Protein AF-A0A0P6XU59-F1 (afdb_monomer)

Secondary structure (DSSP, 8-state):
-----STTHHHHHHHHHHHHTTTT--------TT------HHHHHHHHHHIIIII-TTS-HHHHHHHHHHHIIIIITTTTTTSHHHHHHHHHHHHHGGG-------SS--HHHHHHHHHHHHHHHH--TT-TT-TT----EEEEEEEETTEEEEEEESSTTTTSSTT-----B--SEEEEEEEEETTSPEEEEEEEEE---BPP-TIIIIIHHHHHHHH-TTSHHHHHHHTT---SEEEEEEE-TTSS-B--TTTBS--TT-EEEHHHHSEEEE-STT-EEEEPSSS-EEEEEEEEEETTTTEEEEEEEEEE-SSS-EEEE-----STTSSGGGTS--EEEEEEEEEEE--GGGBPPEEEEEEEEEE-S--S-TTTSEEEEEEEE--S-------SSSPPPPPPEEGGGSPEEEE-SSEEEEEE--SSSSEEEEEEEPPTTEEEEEEEEEESSS--EEEEEEESS-S-SEETS--S-SSEEEESSTTT---EEEES--SSEEEEEEEESS-SEEEEEEEEEEGGG--------------------S--S--SSGGGPEE--TTSPEEEEE-STT-EEEEEEE--SSEEEEEEEES--TTEEEEEEEEETTT--EEEEEE-SSTT--EEEEEEE-TT-EEEEEEEEEEE-TT---EEEEEEEEEEEE-TT-S-SSTTT-EE--TTT--EEE----SSS-SS-EEEEEPP-BPTT--EEEEEE---TT--EEEEEEETTS-EEEEPPPPSTT--EEEEE---TT-EEEEEEEEGGG---SSPEEEEEE--B------S----EEEEEEEEEEE-SSSSPEE-SS-EEEEEETTSPPEEEEE--TTSEEEEEEEE-TTPPEEEEEE-TTEEEESS-EEE---TT--EEEEEEEEEEE--------PPPPP-----------------------PPPPSS-EEEEEEEESSTT----S--EEEEEEEETTEEPPPEEEETTEEEEEE-TT--TT-EEEEEEE-SS-EEESS-EEEE--TT--EEE--EEEE-S--------EEEEEEEEEE-TTS-B--S--EEEEETT-S--EEE----TTSEEEEEEEE-TTEEEEEEETTS-EESS-EEEEE-SS---EE--EEEPP----

Organism: NCBI:txid1134406

Mean predicted aligned error: 24.31 Å

Sequence (1130 aa):
MMRLWPRVRSFVLALVFLSIAVLCATDSTPAQSDTEPRTVPNACMGNCVVDVNFLHAGMGDTQAKNAFHAWYDTYYTLTGCDDPAWKTDLFFLLDVAGEIVGAPGAPTLQCWQGLMGQASLCADSCAEYFIPHAKYAPNVRLTLGAGQPGLLEVTLDNDANLNSLPELQPNAYSRQFHLLTTLQREGGSALLVNDTAMPSLSFPNWVTRGGYSDCASAYGADADRCRLLEGLNTPSEASAAVEFLDGVLYDLSGQVDDLSDASGSFSADGFVRLLSNNDSLTINQGDFAGYVWVKTHNLSENTHTQQLIPWDAQNQPVTIVNHECNSWLSTCWITGDRTESDAYVFALRGPAEKRLEGSYTITVSAEIQHDKDILDNRASYSYDAAAAGGVGEAQDGVEPPDQGISVSDLPVIELPGPGVYPNSLPAQGPGLLYRLDVPPGVRFLFVQLESLDGGPFSYFVRRGAIPVPDYPQIFEDYHCWSQSDADYAGGCPFPQPYPDAYYIFVSRLQGTSFQLKVEWSTSADAATPTAQPTPPAGGGLSSGFSEVEVNDGRATANAWDLQQPFTGQVSRFADRDYVLLNIPQPGIYTFTLSDAGPDLRAKLTLVRTSSGNSIDTSRASAKGQPVSLTFDGSAGEQYNLIVAAAEMTSGAANQPYQLALTGFIPDPDEPNDERATATFWDVAQGPALGYFWDTTTGRADYFRLIAPPTQAGTEVSFQLSNPAPDLRVRLTLINAVGLFQENTPYSAPGQPVTLSRALEANKEYYLKLESMDYKTSLQPYTLSASYTPASTQTGPTETGRPVRLHGIVFNQGSLLPGPIRDVEIYAQVGSQPAALIATTGTLGRYSATVQAAEGQTVRIWAVKAGCVFEPAQDLWSPDPRQRSHRSVFRLMGAQLIQATPTPPPASAETPLPPLLPTLPATLAAQTPTLPAAQGETSISGSVWRLFPGSPAAGVGAARLILTVNGVEQPPVLSGIDGSYSLSAPGLRVGDQLSLRAEGDEDQFEPSAYSWQAEAGVSAWTYDFYSYWGEITTSAPDDQNRLYGRVTGSQGQGVAGVYVVVQMGTSDALQRLGPTDANGFFDGYVRLPARVMVTVWVEGGGYAPSRAQFFHAYQPEDRAINFTQIPAQGK

Foldseek 3Di:
DDDDDDPPVVVVVVVVVVQVVQQQDDDDFDDDDDDAFWFPLLQLLLLQLCCVAQFVLVDDLVVSLVSNVVCCVPVCVVQPCVPPVNVVVNVSSNRGVPRDDDDDDDDDDHSVNVSNVSSVVSSVLRVDGRPLARQAGDAWFWDWPDDDQQKTKIKTFLAVVPPPDPSYPRFGKLAKWWKWKWKAFPPADTHTQDIDIDHIAGHDTSLLVCSLVVCCVPPNCPPPSSVVSVVVNHHRMDMDMGGRARNFAFFQVVQWPDCPQWADGCQPGSKIKRQDFFSKIKGFQAFWKHWKWKWKQQPPVSGIDIDIGIDGRPPGIDMDTDHAQQAFADFCQVPDTGIRMMIIDTTRTHDQQRTHWGKMKMKIAIGTNGHSDRVRRMDMDMDTDDHPDDDDDDDDDDDDDDAWDFPLPADEAEDPAFDKAKDFFDPDDFFYKYKYFAAPFWQKKWKFKAAPVLFKKKKFKAFPDAQGGTPPPRDNSGQDIFMNDPVTGPTRMDGGDDRGMMMMTMGGDDGTIMMMGMDIDGPVPPDDDDDDDDDDDDDDDDDDFQDDPPQQDLVNAAEDDQVDKGKDWAFDQSHKHKHKDAAAAWWKWKKKKAQWAQFAFKKKWKAFSVRRHTQDMWTAPHGRGMIMDMATDHHGGMIIIIIHGPGGDPPDGTTMIIMHRPDIDHFRLPPQQDPVSAREDEQVVWKDKGWLGHRDDHQWGKHKYAAAAAAPPKKKKKKKAQDAQQWWKKKWKAFPVGDTDDMDDTHHGRGMDMDIDHDDGRGMMMIIMGTPPSDTDPTMIIMHIDGHHHDDPDDDDPQFDKAKEKEFEFEPPDPDTAGDFQKFKWKDKAPRDIDGFDTAHNRRMDMGIDTYHQQIKMKMAIDDPQWQWPPRIDIDGDDPVHRYDYDYIYTPDGDPPPDDDDDDDDDDDDDDDDDDDDDDDDDDDDDPPFAPFDAFAKEKEAAEALDPPDDDDPDQWKWKWKDKQNRTDHTDIAGHRGMDMDTDGRAGFFIKMKIAIDDPQWDKPPRMDIDTRHPPHRYHYAYIHTYSRNHHDDDDFDKAKEKEFEEEPVRAGDADWWKWKDWAPDPPIDIWDRADRRRMTIDIDGHTAQTKMKMAIPPAQKPVRIHIYTRHHDHDYDYDYIYGHPPPDD

Radius of gyration: 40.82 Å; Cα contacts (8 Å, |Δi|>4): 2555; chains: 1; bounding box: 122×106×119 Å

Nearest PDB structures (foldseek):
  5iku-assembly1_A  TM=4.045E-01  e=8.247E-11  Hathewaya histolytica
  1pm4-assembly1_C  TM=5.747E-01  e=1.578E-02  Yersinia pseudotuberculosis
  1c28-assembly1_A  TM=4.775E-01  e=3.755E-01  Mus musculus
  1yi9-assembly1_A  TM=2.322E-01  e=6.261E-01  Rattus norvegicus
  9fti-assembly1_B  TM=1.768E-01  e=1.281E+00  Desulfofustis sp. PB-SRB1

Structure (mmCIF, N/CA/C/O backbone):
data_AF-A0A0P6XU59-F1
#
_entry.id   AF-A0A0P6XU59-F1
#
loop_
_atom_site.group_PDB
_atom_site.id
_atom_site.type_symbol
_atom_site.label_atom_id
_atom_site.label_alt_id
_atom_site.label_comp_id
_atom_site.label_asym_id
_atom_site.label_entity_id
_atom_site.label_seq_id
_atom_site.pdbx_PDB_ins_code
_atom_site.Cartn_x
_atom_site.Cartn_y
_atom_site.Cartn_z
_atom_site.occupancy
_atom_site.B_iso_or_equiv
_atom_site.auth_seq_id
_atom_site.auth_comp_id
_atom_site.auth_asym_id
_atom_site.auth_atom_id
_atom_site.pdbx_PDB_model_num
ATOM 1 N N . MET A 1 1 ? -22.790 52.492 29.844 1.00 37.12 1 MET A N 1
ATOM 2 C CA . MET A 1 1 ? -21.424 52.186 29.362 1.00 37.12 1 MET A CA 1
ATOM 3 C C . MET A 1 1 ? -21.003 50.849 29.952 1.00 37.12 1 MET A C 1
ATOM 5 O O . MET A 1 1 ? -21.200 50.693 31.147 1.00 37.12 1 MET A O 1
ATOM 9 N N . MET A 1 2 ? -20.433 49.958 29.116 1.00 31.78 2 MET A N 1
ATOM 10 C CA . MET A 1 2 ? -19.831 48.639 29.436 1.00 31.78 2 MET A CA 1
ATOM 11 C C . MET A 1 2 ? -20.832 47.543 29.887 1.00 31.78 2 MET A C 1
ATOM 13 O O . MET A 1 2 ? -21.539 47.745 30.858 1.00 31.78 2 MET A O 1
ATOM 17 N N . ARG A 1 3 ? -20.995 46.356 29.272 1.00 29.08 3 ARG A N 1
ATOM 18 C CA . ARG A 1 3 ? -20.178 45.523 28.360 1.00 29.08 3 ARG A CA 1
ATOM 19 C C . ARG A 1 3 ? -21.093 44.623 27.488 1.00 29.08 3 ARG A C 1
ATOM 21 O O . ARG A 1 3 ? -21.807 43.787 28.029 1.00 29.08 3 ARG A O 1
ATOM 28 N N . LEU A 1 4 ? -21.018 44.747 26.159 1.00 39.75 4 LEU A N 1
ATOM 29 C CA . LEU A 1 4 ? -21.293 43.674 25.186 1.00 39.75 4 LEU A CA 1
ATOM 30 C C . LEU A 1 4 ? -19.927 43.088 24.808 1.00 39.75 4 LEU A C 1
ATOM 32 O O . LEU A 1 4 ? -19.124 43.874 24.319 1.00 39.75 4 LEU A O 1
ATOM 36 N N . TRP A 1 5 ? -19.639 41.789 25.011 1.00 28.14 5 TRP A N 1
ATOM 37 C CA . TRP A 1 5 ? -18.444 41.163 24.394 1.00 28.14 5 TRP A CA 1
ATOM 38 C C . TRP A 1 5 ? -18.296 39.619 24.294 1.00 28.14 5 TRP A C 1
ATOM 40 O O . T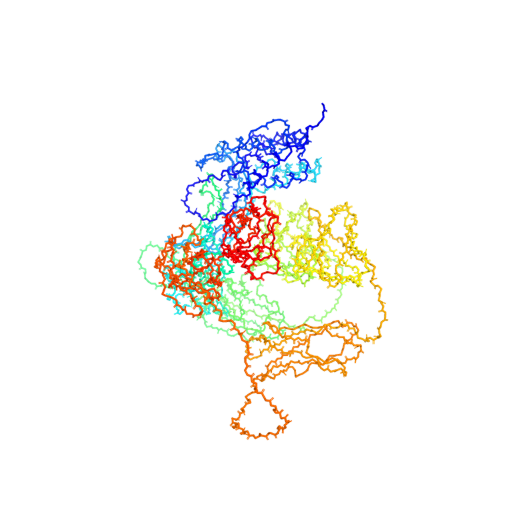RP A 1 5 ? -17.239 39.217 23.821 1.00 28.14 5 TRP A O 1
ATOM 50 N N . PRO A 1 6 ? -19.262 38.719 24.608 1.00 32.81 6 PRO A N 1
ATOM 51 C CA . PRO A 1 6 ? -19.032 37.286 24.330 1.00 32.81 6 PRO A CA 1
ATOM 52 C C . PRO A 1 6 ? -19.859 36.672 23.182 1.00 32.81 6 PRO A C 1
ATOM 54 O O . PRO A 1 6 ? -19.531 35.584 22.730 1.00 32.81 6 PRO A O 1
ATOM 57 N N . ARG A 1 7 ? -20.901 37.336 22.655 1.00 33.69 7 ARG A N 1
ATOM 58 C CA . ARG A 1 7 ? -21.863 36.713 21.711 1.00 33.69 7 ARG A CA 1
ATOM 59 C C . ARG A 1 7 ? -21.523 36.781 20.212 1.00 33.69 7 ARG A C 1
ATOM 61 O O . ARG A 1 7 ? -22.267 36.224 19.420 1.00 33.69 7 ARG A O 1
ATOM 68 N N . VAL A 1 8 ? -20.415 37.406 19.813 1.00 32.38 8 VAL A N 1
ATOM 69 C CA . VAL A 1 8 ? -20.027 37.529 18.386 1.00 32.38 8 VAL A CA 1
ATOM 70 C C . VAL A 1 8 ? -18.929 36.523 17.988 1.00 32.38 8 VAL A C 1
ATOM 72 O O . VAL A 1 8 ? -18.749 36.251 16.809 1.00 32.38 8 VAL A O 1
ATOM 75 N N . ARG A 1 9 ? -18.244 35.884 18.954 1.00 29.52 9 ARG A N 1
ATOM 76 C CA . ARG A 1 9 ? -17.142 34.935 18.681 1.00 29.52 9 ARG A CA 1
ATOM 77 C C . ARG A 1 9 ? -17.593 33.508 18.326 1.00 29.52 9 ARG A C 1
ATOM 79 O O . ARG A 1 9 ? -16.954 32.885 17.491 1.00 29.52 9 ARG A O 1
ATOM 86 N N . SER A 1 10 ? -18.695 32.999 18.884 1.00 33.22 10 SER A N 1
ATOM 87 C CA . SER A 1 10 ? -19.139 31.610 18.629 1.00 33.22 10 SER A CA 1
ATOM 88 C C . SER A 1 10 ? -19.905 31.424 17.312 1.00 33.22 10 SER A C 1
ATOM 90 O O . SER A 1 10 ? -19.940 30.320 16.786 1.00 33.22 10 SER A O 1
ATOM 92 N N . PHE A 1 11 ? -20.483 32.496 16.760 1.00 31.75 11 PHE A N 1
ATOM 93 C CA . PHE A 1 11 ? -21.241 32.449 15.500 1.00 31.75 11 PHE A CA 1
ATOM 94 C C . PHE A 1 11 ? -20.328 32.516 14.261 1.00 31.75 11 PHE A C 1
ATOM 96 O O . PHE A 1 11 ? -20.672 31.987 13.213 1.00 31.75 11 PHE A O 1
ATOM 103 N N . VAL A 1 12 ? -19.136 33.115 14.400 1.00 32.41 12 VAL A N 1
ATOM 104 C CA . VAL A 1 12 ? -18.105 33.154 13.346 1.00 32.41 12 VAL A CA 1
ATOM 105 C C . VAL A 1 12 ? -17.283 31.856 13.323 1.00 32.41 12 VAL A C 1
ATOM 107 O O . VAL A 1 12 ? -16.897 31.418 12.249 1.00 32.41 12 VAL A O 1
ATOM 110 N N . LEU A 1 13 ? -17.100 31.171 14.465 1.00 32.16 13 LEU A N 1
ATOM 111 C CA . LEU A 1 13 ? -16.445 29.851 14.507 1.00 32.16 13 LEU A CA 1
ATOM 112 C C . LEU A 1 13 ? -17.285 28.736 13.851 1.00 32.16 13 LEU A C 1
ATOM 114 O O . LEU A 1 13 ? -16.727 27.866 13.195 1.00 32.16 13 LEU A O 1
ATOM 118 N N . ALA A 1 14 ? -18.615 28.767 13.992 1.00 30.80 14 ALA A N 1
ATOM 119 C CA . ALA A 1 14 ? -19.507 27.749 13.423 1.00 30.80 14 ALA A CA 1
ATOM 120 C C . ALA A 1 14 ? -19.632 27.825 11.886 1.00 30.80 14 ALA A C 1
ATOM 122 O O . ALA A 1 14 ? -19.877 26.811 11.245 1.00 30.80 14 ALA A O 1
ATOM 123 N N . LEU A 1 15 ? -19.422 29.008 11.294 1.00 28.55 15 LEU A N 1
ATOM 124 C CA . LEU A 1 15 ? -19.400 29.196 9.837 1.00 28.55 15 LEU A CA 1
ATOM 125 C C . LEU A 1 15 ? -18.057 28.801 9.202 1.00 28.55 15 LEU A C 1
ATOM 127 O O . LEU A 1 15 ? -18.048 28.423 8.040 1.00 28.55 15 LEU A O 1
ATOM 131 N N . VAL A 1 16 ? -16.954 28.838 9.962 1.00 29.69 16 VAL A N 1
ATOM 132 C CA . VAL A 1 16 ? -15.614 28.424 9.497 1.00 29.69 16 VAL A CA 1
ATOM 133 C C . VAL A 1 16 ? -15.434 26.897 9.555 1.00 29.69 16 VAL A C 1
ATOM 135 O O . VAL A 1 16 ? -14.770 26.331 8.694 1.00 29.69 16 VAL A O 1
ATOM 138 N N . PHE A 1 17 ? -16.083 26.202 10.500 1.00 33.75 17 PHE A N 1
ATOM 139 C CA . PHE A 1 17 ? -16.060 24.728 10.558 1.00 33.75 17 PHE A CA 1
ATOM 140 C C . PHE A 1 17 ? -16.940 24.055 9.493 1.00 33.75 17 PHE A C 1
ATOM 142 O O . PHE A 1 17 ? -16.590 22.983 9.010 1.00 33.75 17 PHE A O 1
ATOM 149 N N . LEU A 1 18 ? -18.046 24.693 9.090 1.00 29.50 18 LEU A N 1
ATOM 150 C CA . LEU A 1 18 ? -18.940 24.170 8.049 1.00 29.50 18 LEU A CA 1
ATOM 151 C C . LEU A 1 18 ? -18.328 24.257 6.641 1.00 29.50 18 LEU A C 1
ATOM 153 O O . LEU A 1 18 ? -18.779 23.568 5.741 1.00 29.50 18 LEU A O 1
ATOM 157 N N . SER A 1 19 ? -17.306 25.092 6.452 1.00 25.23 19 SER A N 1
ATOM 158 C CA . SER A 1 19 ? -16.605 25.244 5.179 1.00 25.23 19 SER A CA 1
ATOM 159 C C . SER A 1 19 ? -15.387 24.304 5.053 1.00 25.23 19 SER A C 1
ATOM 161 O O . SER A 1 19 ? -15.051 23.884 3.956 1.00 25.23 19 SER A O 1
ATOM 163 N N . ILE A 1 20 ? -14.770 23.869 6.160 1.00 28.95 20 ILE A N 1
ATOM 164 C CA . ILE A 1 20 ? -13.585 22.981 6.128 1.00 28.95 20 ILE A CA 1
ATOM 165 C C . ILE A 1 20 ? -13.949 21.492 5.929 1.00 28.95 20 ILE A C 1
ATOM 167 O O . ILE A 1 20 ? -13.137 20.741 5.407 1.00 28.95 20 ILE A O 1
ATOM 171 N N . ALA A 1 21 ? -15.162 21.050 6.285 1.00 29.83 21 ALA A N 1
ATOM 172 C CA . ALA A 1 21 ? -15.566 19.637 6.147 1.00 29.83 21 ALA A CA 1
ATOM 173 C C . ALA A 1 21 ? -16.036 19.243 4.737 1.00 29.83 21 ALA A C 1
ATOM 175 O O . ALA A 1 21 ? -16.095 18.061 4.420 1.00 29.83 21 ALA A O 1
ATOM 176 N N . VAL A 1 22 ? -16.376 20.237 3.922 1.00 29.38 22 VAL A N 1
ATOM 177 C CA . VAL A 1 22 ? -16.788 20.069 2.524 1.00 29.38 22 VAL A CA 1
ATOM 178 C C . VAL A 1 22 ? -15.451 19.782 1.775 1.00 29.38 22 VAL A C 1
ATOM 180 O O . VAL A 1 22 ? -15.224 18.795 1.104 1.00 29.38 22 VAL A O 1
ATOM 183 N N . LEU A 1 23 ? -14.400 20.514 2.095 1.00 25.88 23 LEU A N 1
ATOM 184 C CA . LEU A 1 23 ? -13.077 20.430 1.486 1.00 25.88 23 LEU A CA 1
ATOM 185 C C . LEU A 1 23 ? -12.324 19.056 1.440 1.00 25.88 23 LEU A C 1
ATOM 187 O O . LEU A 1 23 ? -11.452 18.918 0.601 1.00 25.88 23 LEU A O 1
ATOM 191 N N . CYS A 1 24 ? -12.638 18.002 2.205 1.00 25.38 24 CYS A N 1
ATOM 192 C CA . CYS A 1 24 ? -11.804 16.772 2.266 1.00 25.38 24 CYS A CA 1
ATOM 193 C C . CYS A 1 24 ? -12.040 15.655 1.214 1.00 25.38 24 CYS A C 1
ATOM 195 O O . CYS A 1 24 ? -11.393 14.614 1.340 1.00 25.38 24 CYS A O 1
ATOM 197 N N . ALA A 1 25 ? -12.947 15.772 0.238 1.00 32.44 25 ALA A N 1
ATOM 198 C CA . ALA A 1 25 ? -13.338 14.622 -0.599 1.00 32.44 25 ALA A CA 1
ATOM 199 C C . ALA A 1 25 ? -13.095 14.808 -2.113 1.00 32.44 25 ALA A C 1
ATOM 201 O O . ALA A 1 25 ? -14.044 14.988 -2.861 1.00 32.44 25 ALA A O 1
ATOM 202 N N . THR A 1 26 ? -11.841 14.686 -2.574 1.00 27.55 26 THR A N 1
ATOM 203 C CA . THR A 1 26 ? -11.456 14.333 -3.971 1.00 27.55 26 THR A CA 1
ATOM 204 C C . THR A 1 26 ? -9.995 13.837 -3.975 1.00 27.55 26 THR A C 1
ATOM 206 O O . THR A 1 26 ? -9.128 14.570 -3.518 1.00 27.55 26 THR A O 1
ATOM 209 N N . ASP A 1 27 ? -9.546 12.671 -4.452 1.00 28.45 27 ASP A N 1
ATOM 210 C CA . ASP A 1 27 ? -10.065 11.644 -5.359 1.00 28.45 27 ASP A CA 1
ATOM 211 C C . ASP A 1 27 ? -9.261 10.344 -5.160 1.00 28.45 27 ASP A C 1
ATOM 213 O O . ASP A 1 27 ? -8.054 10.406 -4.929 1.00 28.45 27 ASP A O 1
ATOM 217 N N . SER A 1 28 ? -9.891 9.192 -5.399 1.00 24.59 28 SER A N 1
ATOM 218 C CA . SER A 1 28 ? -9.355 8.167 -6.312 1.00 24.59 28 SER A CA 1
ATOM 219 C C . SER A 1 28 ? -10.456 7.155 -6.645 1.00 24.59 28 SER A C 1
ATOM 221 O O . SER A 1 28 ? -10.662 6.152 -5.972 1.00 24.59 28 SER A O 1
ATOM 223 N N . THR A 1 29 ? -11.213 7.438 -7.704 1.00 30.25 29 THR A N 1
ATOM 224 C CA . THR A 1 29 ? -12.128 6.460 -8.314 1.00 30.25 29 THR A CA 1
ATOM 225 C C . THR A 1 29 ? -11.486 5.885 -9.576 1.00 30.25 29 THR A C 1
ATOM 227 O O . THR A 1 29 ? -11.364 6.642 -10.547 1.00 30.25 29 THR A O 1
ATOM 230 N N . PRO A 1 30 ? -11.115 4.592 -9.613 1.00 29.53 30 PRO A N 1
ATOM 231 C CA . PRO A 1 30 ? -10.797 3.910 -10.857 1.00 29.53 30 PRO A CA 1
ATOM 232 C C . PRO A 1 30 ? -12.036 3.200 -11.425 1.00 29.53 30 PRO A C 1
ATOM 234 O O . PRO A 1 30 ? -12.610 2.316 -10.799 1.00 29.53 30 PRO A O 1
ATOM 237 N N . ALA A 1 31 ? -12.462 3.646 -12.610 1.00 28.27 31 ALA A N 1
ATOM 238 C CA . ALA A 1 31 ? -12.975 2.854 -13.739 1.00 28.27 31 ALA A CA 1
ATOM 239 C C . ALA A 1 31 ? -13.871 3.721 -14.644 1.00 28.27 31 ALA A C 1
ATOM 241 O O . ALA A 1 31 ? -15.082 3.810 -14.445 1.00 28.27 31 ALA A O 1
ATOM 242 N N . GLN A 1 32 ? -13.298 4.295 -15.706 1.00 29.22 32 GLN A N 1
ATOM 243 C CA . GLN A 1 32 ? -13.998 4.404 -16.991 1.00 29.22 32 GLN A CA 1
ATOM 244 C C . GLN A 1 32 ? -12.986 4.571 -18.133 1.00 29.22 32 GLN A C 1
ATOM 246 O O . GLN A 1 32 ? -12.543 5.673 -18.452 1.00 29.22 32 GLN A O 1
ATOM 251 N N . SER A 1 33 ? -12.625 3.454 -18.769 1.00 40.16 33 SER A N 1
ATOM 252 C CA . SER A 1 33 ? -12.041 3.484 -20.106 1.00 40.16 33 SER A CA 1
ATOM 253 C C . SER A 1 33 ? -13.130 3.909 -21.100 1.00 40.16 33 SER A C 1
ATOM 255 O O . SER A 1 33 ? -14.164 3.249 -21.194 1.00 40.16 33 SER A O 1
ATOM 257 N N . ASP A 1 34 ? -12.863 4.998 -21.826 1.00 33.50 34 ASP A N 1
ATOM 258 C CA . ASP A 1 34 ? -13.515 5.449 -23.074 1.00 33.50 34 ASP A CA 1
ATOM 259 C C . ASP A 1 34 ? -14.588 6.554 -22.998 1.00 33.50 34 ASP A C 1
ATOM 261 O O . ASP A 1 34 ? -15.339 6.752 -23.953 1.00 33.50 34 ASP A O 1
ATOM 265 N N . THR A 1 35 ? -14.635 7.365 -21.938 1.00 42.94 35 THR A N 1
ATOM 266 C CA . THR A 1 35 ? -15.439 8.607 -21.946 1.00 42.94 35 THR A CA 1
ATOM 267 C C . THR A 1 35 ? -14.577 9.852 -22.156 1.00 42.94 35 THR A C 1
ATOM 269 O O . THR A 1 35 ? -13.472 9.922 -21.631 1.00 42.94 35 THR A O 1
ATOM 272 N N . GLU A 1 36 ? -15.099 10.820 -22.922 1.00 48.59 36 GLU A N 1
ATOM 273 C CA . GLU A 1 36 ? -14.499 12.133 -23.235 1.00 48.59 36 GLU A CA 1
ATOM 274 C C . GLU A 1 36 ? -13.771 12.790 -22.039 1.00 48.59 36 GLU A C 1
ATOM 276 O O . GLU A 1 36 ? -14.206 12.591 -20.900 1.00 48.59 36 GLU A O 1
ATOM 281 N N . PRO A 1 37 ? -12.718 13.608 -22.265 1.00 53.75 37 PRO A N 1
ATOM 282 C CA . PRO A 1 37 ? -12.011 14.305 -21.191 1.00 53.75 37 PRO A CA 1
ATOM 283 C C . PRO A 1 37 ? -12.962 15.094 -20.282 1.00 53.75 37 PRO A C 1
ATOM 285 O O . PRO A 1 37 ? -13.760 15.904 -20.756 1.00 53.75 37 PRO A O 1
ATOM 288 N N . ARG A 1 38 ? -12.882 14.860 -18.966 1.00 58.59 38 ARG A N 1
ATOM 289 C CA . ARG A 1 38 ? -13.732 15.500 -17.946 1.00 58.59 38 ARG A CA 1
ATOM 290 C C . ARG A 1 38 ? -12.878 16.189 -16.911 1.00 58.59 38 ARG A C 1
ATOM 292 O O . ARG A 1 38 ? -12.018 15.553 -16.308 1.00 58.59 38 ARG A O 1
ATOM 299 N N . THR A 1 39 ? -13.069 17.493 -16.734 1.00 63.38 39 THR A N 1
ATOM 300 C CA . THR A 1 39 ? -12.235 18.276 -15.814 1.00 63.38 39 THR A CA 1
ATOM 301 C C . THR A 1 39 ? -12.712 18.044 -14.401 1.00 63.38 39 THR A C 1
ATOM 303 O O . THR A 1 39 ? -13.870 18.317 -14.104 1.00 63.38 39 THR A O 1
ATOM 306 N N . VAL A 1 40 ? -11.819 17.566 -13.529 1.00 70.38 40 VAL A N 1
ATOM 307 C CA . VAL A 1 40 ? -12.071 17.544 -12.087 1.00 70.38 40 VAL A CA 1
ATOM 308 C C . VAL A 1 40 ? -12.021 18.992 -11.596 1.00 70.38 40 VAL A C 1
ATOM 310 O O . VAL A 1 40 ? -10.933 19.585 -11.573 1.00 70.38 40 VAL A O 1
ATOM 313 N N . PRO A 1 41 ? -13.165 19.604 -11.230 1.00 67.12 41 PRO A N 1
ATOM 314 C CA . PRO A 1 41 ? -13.220 21.040 -10.955 1.00 67.12 41 PRO A CA 1
ATOM 315 C C . PRO A 1 41 ? -12.304 21.437 -9.791 1.00 67.12 41 PRO A C 1
ATOM 317 O O . PRO A 1 41 ? -11.610 22.453 -9.854 1.00 67.12 41 PRO A O 1
ATOM 320 N N . ASN A 1 42 ? -12.227 20.578 -8.771 1.00 65.75 42 ASN A N 1
ATOM 321 C CA . ASN A 1 42 ? -11.419 20.775 -7.569 1.00 65.75 42 ASN A CA 1
ATOM 322 C C . ASN A 1 42 ? -9.920 20.792 -7.900 1.00 65.75 42 ASN A C 1
ATOM 324 O O . ASN A 1 42 ? -9.210 21.719 -7.505 1.00 65.75 42 ASN A O 1
ATOM 328 N N . ALA A 1 43 ? -9.452 19.823 -8.695 1.00 68.44 43 ALA A N 1
ATOM 329 C CA . ALA A 1 43 ? -8.054 19.726 -9.111 1.00 68.44 43 ALA A CA 1
ATOM 330 C C . ALA A 1 43 ? -7.639 20.894 -10.026 1.00 68.44 43 ALA A C 1
ATOM 332 O O . ALA A 1 43 ? -6.559 21.466 -9.865 1.00 68.44 43 ALA A O 1
ATOM 333 N N . CYS A 1 44 ? -8.516 21.302 -10.953 1.00 72.25 44 CYS A N 1
ATOM 334 C CA . CYS A 1 44 ? -8.302 22.488 -11.788 1.00 72.25 44 CYS A CA 1
ATOM 335 C C . CYS A 1 44 ? -8.147 23.751 -10.929 1.00 72.25 44 CYS A C 1
ATOM 337 O O . CYS A 1 44 ? -7.236 24.557 -11.139 1.00 72.25 44 CYS A O 1
ATOM 339 N N . MET A 1 45 ? -9.006 23.912 -9.923 1.00 74.12 45 MET A N 1
ATOM 340 C CA . MET A 1 45 ? -8.979 25.084 -9.063 1.00 74.12 45 MET A CA 1
ATOM 341 C C . MET A 1 45 ? -7.742 25.124 -8.159 1.00 74.12 45 MET A C 1
ATOM 343 O O . MET A 1 45 ? -7.139 26.189 -8.012 1.00 74.12 45 MET A O 1
ATOM 347 N N . GLY A 1 46 ? -7.322 23.979 -7.612 1.00 72.38 46 GLY A N 1
ATOM 348 C CA . GLY A 1 46 ? -6.084 23.859 -6.835 1.00 72.38 46 GLY A CA 1
ATOM 349 C C . GLY A 1 46 ? -4.863 24.292 -7.650 1.00 72.38 46 GLY A C 1
ATOM 350 O O . GLY A 1 46 ? -4.139 25.205 -7.252 1.00 72.38 46 GLY A O 1
ATOM 351 N N . ASN A 1 47 ? -4.699 23.737 -8.854 1.00 76.94 47 ASN A N 1
ATOM 352 C CA . ASN A 1 47 ? -3.616 24.109 -9.770 1.00 76.94 47 ASN A CA 1
ATOM 353 C C . ASN A 1 47 ? -3.658 25.599 -10.173 1.00 76.94 47 ASN A C 1
ATOM 355 O O . ASN A 1 47 ? -2.615 26.245 -10.291 1.00 76.94 47 ASN A O 1
ATOM 359 N N . CYS A 1 48 ? -4.848 26.189 -10.323 1.00 76.19 48 CYS A N 1
ATOM 360 C CA . CYS A 1 48 ? -4.996 27.626 -10.572 1.00 76.19 48 CYS A CA 1
ATOM 361 C C . CYS A 1 48 ? -4.487 28.487 -9.410 1.00 76.19 48 CYS A C 1
ATOM 363 O O . CYS A 1 48 ? -3.747 29.449 -9.626 1.00 76.19 48 CYS A O 1
ATOM 365 N N . VAL A 1 49 ? -4.835 28.136 -8.170 1.00 77.56 49 VAL A N 1
ATOM 366 C CA . VAL A 1 49 ? -4.371 28.862 -6.978 1.00 77.56 49 VAL A CA 1
ATOM 367 C C . VAL A 1 49 ? -2.849 28.780 -6.854 1.00 77.56 49 VAL A C 1
ATOM 369 O O . VAL A 1 49 ? -2.207 29.786 -6.528 1.00 77.56 49 VAL A O 1
ATOM 372 N N . VAL A 1 50 ? -2.268 27.621 -7.172 1.00 78.69 50 VAL A N 1
ATOM 373 C CA . VAL A 1 50 ? -0.815 27.413 -7.188 1.00 78.69 50 VAL A CA 1
ATOM 374 C C . VAL A 1 50 ? -0.132 28.300 -8.226 1.00 78.69 50 VAL A C 1
ATOM 376 O O . VAL A 1 50 ? 0.834 29.003 -7.916 1.00 78.69 50 VAL A O 1
ATOM 379 N N . ASP A 1 51 ? -0.658 28.323 -9.452 1.00 78.62 51 ASP A N 1
ATOM 380 C CA . ASP A 1 51 ? -0.149 29.176 -10.525 1.00 78.62 51 ASP A CA 1
ATOM 381 C C . ASP A 1 51 ? -0.209 30.657 -10.146 1.00 78.62 51 ASP A C 1
ATOM 383 O O . ASP A 1 51 ? 0.779 31.376 -10.265 1.00 78.62 51 ASP A O 1
ATOM 387 N N . VAL A 1 52 ? -1.350 31.125 -9.644 1.00 78.12 52 VAL A N 1
ATOM 388 C CA . VAL A 1 52 ? -1.571 32.553 -9.387 1.00 78.12 52 VAL A CA 1
ATOM 389 C C . VAL A 1 52 ? -0.711 33.091 -8.243 1.00 78.12 52 VAL A C 1
ATOM 391 O O . VAL A 1 52 ? -0.375 34.273 -8.278 1.00 78.12 52 VAL A O 1
ATOM 394 N N . ASN A 1 53 ? -0.346 32.271 -7.251 1.00 75.56 53 ASN A N 1
ATOM 395 C CA . ASN A 1 53 ? 0.327 32.747 -6.032 1.00 75.56 53 ASN A CA 1
ATOM 396 C C . ASN A 1 53 ? 1.797 32.325 -5.907 1.00 75.56 53 ASN A C 1
ATOM 398 O O . ASN A 1 53 ? 2.558 33.004 -5.218 1.00 75.56 53 ASN A O 1
ATOM 402 N N . PHE A 1 54 ? 2.197 31.218 -6.534 1.00 80.56 54 PHE A N 1
ATOM 403 C CA . PHE A 1 54 ? 3.522 30.632 -6.317 1.00 80.56 54 PHE A CA 1
ATOM 404 C C . PHE A 1 54 ? 4.323 30.535 -7.607 1.00 80.56 54 PHE A C 1
ATOM 406 O O . PHE A 1 54 ? 5.477 30.957 -7.676 1.00 80.56 54 PHE A O 1
ATOM 413 N N . LEU A 1 55 ? 3.719 29.975 -8.648 1.00 82.12 55 LEU A N 1
ATOM 414 C CA . LEU A 1 55 ? 4.472 29.578 -9.829 1.00 82.12 55 LEU A CA 1
ATOM 415 C C . LEU A 1 55 ? 4.462 30.632 -10.941 1.00 82.12 55 LEU A C 1
ATOM 417 O O . LEU A 1 55 ? 5.444 30.740 -11.666 1.00 82.12 55 LEU A O 1
ATOM 421 N N . HIS A 1 56 ? 3.399 31.427 -11.052 1.00 80.19 56 HIS A N 1
ATOM 422 C CA . HIS A 1 56 ? 3.240 32.522 -12.007 1.00 80.19 56 HIS A CA 1
ATOM 423 C C . HIS A 1 56 ? 3.693 32.161 -13.433 1.00 80.19 56 HIS A C 1
ATOM 425 O O . HIS A 1 56 ? 4.481 32.894 -14.031 1.00 80.19 56 HIS A O 1
ATOM 431 N N . ALA A 1 57 ? 3.209 31.046 -13.994 1.00 71.62 57 ALA A N 1
ATOM 432 C CA . ALA A 1 57 ? 3.735 30.476 -15.243 1.00 71.62 57 ALA A CA 1
ATOM 433 C C . ALA A 1 57 ? 3.637 31.415 -16.456 1.00 71.62 57 ALA A C 1
ATOM 435 O O . ALA A 1 57 ? 4.424 31.290 -17.387 1.00 71.62 57 ALA A O 1
ATOM 436 N N . GLY A 1 58 ? 2.729 32.398 -16.418 1.00 70.06 58 GLY A N 1
ATOM 437 C CA . GLY A 1 58 ? 2.635 33.468 -17.419 1.00 70.06 58 GLY A CA 1
ATOM 438 C C . GLY A 1 58 ? 3.773 34.501 -17.386 1.00 70.06 58 GLY A C 1
ATOM 439 O O . GLY A 1 58 ? 3.781 35.423 -18.201 1.00 70.06 58 GLY A O 1
ATOM 440 N N . MET A 1 59 ? 4.704 34.400 -16.435 1.00 78.56 59 MET A N 1
ATOM 441 C CA . MET A 1 59 ? 5.854 35.289 -16.266 1.00 78.56 59 MET A CA 1
ATOM 442 C C . MET A 1 59 ? 7.161 34.551 -16.577 1.00 78.56 59 MET A C 1
ATOM 444 O O . MET A 1 59 ? 7.255 33.337 -16.435 1.00 78.56 59 MET A O 1
ATOM 448 N N . GLY A 1 60 ? 8.215 35.283 -16.951 1.00 77.88 60 GLY A N 1
ATOM 449 C CA . GLY A 1 60 ? 9.551 34.680 -17.030 1.00 77.88 60 GLY A CA 1
ATOM 450 C C . GLY A 1 60 ? 10.074 34.294 -15.641 1.00 77.88 60 GLY A C 1
ATOM 451 O O . GLY A 1 60 ? 9.775 34.990 -14.671 1.00 77.88 60 GLY A O 1
ATOM 452 N N . ASP A 1 61 ? 10.907 33.254 -15.542 1.00 82.81 61 ASP A N 1
ATOM 453 C CA . ASP A 1 61 ? 11.375 32.661 -14.273 1.00 82.81 61 ASP A CA 1
ATOM 454 C C . ASP A 1 61 ? 11.838 33.687 -13.226 1.00 82.81 61 ASP A C 1
ATOM 456 O O . ASP A 1 61 ? 11.458 33.623 -12.059 1.00 82.81 61 ASP A O 1
ATOM 460 N N . THR A 1 62 ? 12.615 34.696 -13.636 1.00 82.00 62 THR A N 1
ATOM 461 C CA . THR A 1 62 ? 13.074 35.762 -12.729 1.00 82.00 62 THR A CA 1
ATOM 462 C C . THR A 1 62 ? 11.922 36.614 -12.188 1.00 82.00 62 THR A C 1
ATOM 464 O O . THR A 1 62 ? 11.936 37.016 -11.027 1.00 82.00 62 THR A O 1
ATOM 467 N N . GLN A 1 63 ? 10.931 36.921 -13.023 1.00 82.19 63 GLN A N 1
ATOM 468 C CA . GLN A 1 63 ? 9.767 37.721 -12.642 1.00 82.19 63 GLN A CA 1
ATOM 469 C C . GLN A 1 63 ? 8.824 36.910 -11.752 1.00 82.19 63 GLN A C 1
ATOM 471 O O . GLN A 1 63 ? 8.379 37.439 -10.738 1.00 82.19 63 GLN A O 1
ATOM 476 N N . ALA A 1 64 ? 8.607 35.633 -12.075 1.00 82.19 64 ALA A N 1
ATOM 477 C CA . ALA A 1 64 ? 7.830 34.699 -11.266 1.00 82.19 64 ALA A CA 1
ATOM 478 C C . ALA A 1 64 ? 8.435 34.524 -9.862 1.00 82.19 64 ALA A C 1
ATOM 480 O O . ALA A 1 64 ? 7.756 34.743 -8.860 1.00 82.19 64 ALA A O 1
ATOM 481 N N . LYS A 1 65 ? 9.746 34.265 -9.783 1.00 86.12 65 LYS A N 1
ATOM 482 C CA . LYS A 1 65 ? 10.497 34.194 -8.520 1.00 86.12 65 LYS A CA 1
ATOM 483 C C . LYS A 1 65 ? 10.360 35.471 -7.687 1.00 86.12 65 LYS A C 1
ATOM 485 O O . LYS A 1 65 ? 10.110 35.418 -6.483 1.00 86.12 65 LYS A O 1
ATOM 490 N N . ASN A 1 66 ? 10.519 36.635 -8.320 1.00 84.50 66 ASN A N 1
ATOM 491 C CA . ASN A 1 66 ? 10.389 37.923 -7.636 1.00 84.50 66 ASN A CA 1
ATOM 492 C C . ASN A 1 66 ? 8.954 38.177 -7.154 1.00 84.50 66 ASN A C 1
ATOM 494 O O . ASN A 1 66 ? 8.776 38.717 -6.064 1.00 84.50 66 ASN A O 1
ATOM 498 N N . ALA A 1 67 ? 7.949 37.790 -7.942 1.00 81.56 67 ALA A N 1
ATOM 499 C CA . ALA A 1 67 ? 6.542 37.899 -7.577 1.00 81.56 67 ALA A CA 1
ATOM 500 C C . ALA A 1 67 ? 6.212 37.017 -6.365 1.00 81.56 67 ALA A C 1
ATOM 502 O O . ALA A 1 67 ? 5.629 37.524 -5.409 1.00 81.56 67 ALA A O 1
ATOM 503 N N . PHE A 1 68 ? 6.697 35.771 -6.335 1.00 84.62 68 PHE A N 1
ATOM 504 C CA . PHE A 1 68 ? 6.556 34.890 -5.176 1.00 84.62 68 PHE A CA 1
ATOM 505 C C . PHE A 1 68 ? 7.215 35.476 -3.920 1.00 84.62 68 PHE A C 1
ATOM 507 O O . PHE A 1 68 ? 6.596 35.545 -2.860 1.00 84.62 68 PHE A O 1
ATOM 514 N N . HIS A 1 69 ? 8.463 35.946 -4.013 1.00 83.94 69 HIS A N 1
ATOM 515 C CA . HIS A 1 69 ? 9.139 36.544 -2.860 1.00 83.94 69 HIS A CA 1
ATOM 516 C C . HIS A 1 69 ? 8.446 37.823 -2.377 1.00 83.94 69 HIS A C 1
ATOM 518 O O . HIS A 1 69 ? 8.311 38.013 -1.172 1.00 83.94 69 HIS A O 1
ATOM 524 N N . ALA A 1 70 ? 7.951 38.664 -3.289 1.00 78.00 70 ALA A N 1
ATOM 525 C CA . ALA A 1 70 ? 7.178 39.850 -2.937 1.00 78.00 70 ALA A CA 1
ATOM 526 C C . ALA A 1 70 ? 5.844 39.482 -2.273 1.00 78.00 70 ALA A C 1
ATOM 528 O O . ALA A 1 70 ? 5.482 40.088 -1.264 1.00 78.00 70 ALA A O 1
ATOM 529 N N . TRP A 1 71 ? 5.133 38.477 -2.791 1.00 82.25 71 TRP A N 1
ATOM 530 C CA . TRP A 1 71 ? 3.933 37.929 -2.161 1.00 82.25 71 TRP A CA 1
ATOM 531 C C . TRP A 1 71 ? 4.249 37.403 -0.760 1.00 82.25 71 TRP A C 1
ATOM 533 O O . TRP A 1 71 ? 3.551 37.740 0.193 1.00 82.25 71 TRP A O 1
ATOM 543 N N . TYR A 1 72 ? 5.351 36.675 -0.590 1.00 78.69 72 TYR A N 1
ATOM 544 C CA . TYR A 1 72 ? 5.763 36.188 0.718 1.00 78.69 72 TYR A CA 1
ATOM 545 C C . TYR A 1 72 ? 6.053 37.352 1.684 1.00 78.69 72 TYR A C 1
ATOM 547 O O . TYR A 1 72 ? 5.528 37.404 2.792 1.00 78.69 72 TYR A O 1
ATOM 555 N N . ASP A 1 73 ? 6.855 38.327 1.255 1.00 74.94 73 ASP A N 1
ATOM 556 C CA . ASP A 1 73 ? 7.283 39.464 2.078 1.00 74.94 73 ASP A CA 1
ATOM 557 C C . ASP A 1 73 ? 6.157 40.439 2.447 1.00 74.94 73 ASP A C 1
ATOM 559 O O . ASP A 1 73 ? 6.296 41.191 3.413 1.00 74.94 73 ASP A O 1
ATOM 563 N N . THR A 1 74 ? 5.063 40.453 1.686 1.00 67.62 74 THR A N 1
ATOM 564 C CA . THR A 1 74 ? 3.968 41.419 1.865 1.00 67.62 74 THR A CA 1
ATOM 565 C C . THR A 1 74 ? 2.665 40.774 2.297 1.00 67.62 74 THR A C 1
ATOM 567 O O . THR A 1 74 ? 1.996 41.291 3.181 1.00 67.62 74 THR A O 1
ATOM 570 N N . TYR A 1 75 ? 2.271 39.666 1.687 1.00 66.31 75 TYR A N 1
ATOM 571 C CA . TYR A 1 75 ? 1.022 38.989 1.985 1.00 66.31 75 TYR A CA 1
ATOM 572 C C . TYR A 1 75 ? 1.235 37.928 3.065 1.00 66.31 75 TYR A C 1
ATOM 574 O O . TYR A 1 75 ? 0.583 37.993 4.107 1.00 66.31 75 TYR A O 1
ATOM 582 N N . TYR A 1 76 ? 2.192 37.011 2.875 1.00 68.19 76 TYR A N 1
ATOM 583 C CA . TYR A 1 76 ? 2.398 35.887 3.796 1.00 68.19 76 TYR A CA 1
ATOM 584 C C . TYR A 1 76 ? 2.801 36.345 5.209 1.00 68.19 76 TYR A C 1
ATOM 586 O O . TYR A 1 76 ? 2.174 35.980 6.203 1.00 68.19 76 TYR A O 1
ATOM 594 N N . THR A 1 77 ? 3.808 37.213 5.301 1.00 66.19 77 THR A N 1
ATOM 595 C CA . THR A 1 77 ? 4.338 37.719 6.580 1.00 66.19 77 THR A CA 1
ATOM 596 C C . THR A 1 77 ? 3.407 38.702 7.294 1.00 66.19 77 THR A C 1
ATOM 598 O O . THR A 1 77 ? 3.426 38.774 8.520 1.00 66.19 77 THR A O 1
ATOM 601 N N . LEU A 1 78 ? 2.600 39.487 6.566 1.00 62.19 78 LEU A N 1
ATOM 602 C CA . LEU A 1 78 ? 1.767 40.541 7.169 1.00 62.19 78 LEU A CA 1
ATOM 603 C C . LEU A 1 78 ? 0.346 40.078 7.517 1.00 62.19 78 LEU A C 1
ATOM 605 O O . LEU A 1 78 ? -0.369 40.810 8.203 1.00 62.19 78 LEU A O 1
ATOM 609 N N . THR A 1 79 ? -0.075 38.892 7.063 1.00 57.00 79 THR A N 1
ATOM 610 C CA . THR A 1 79 ? -1.433 38.356 7.299 1.00 57.00 79 THR A CA 1
ATOM 611 C C . THR A 1 79 ? -1.480 37.146 8.240 1.00 57.00 79 THR A C 1
ATOM 613 O O . THR A 1 79 ? -2.552 36.568 8.436 1.00 57.00 79 THR A O 1
ATOM 616 N N . GLY A 1 80 ? -0.351 36.805 8.876 1.00 57.91 80 GLY A N 1
ATOM 617 C CA . GLY A 1 80 ? -0.263 35.740 9.881 1.00 57.91 80 GLY A CA 1
ATOM 618 C C . GLY A 1 80 ? -0.287 34.324 9.299 1.00 57.91 80 GLY A C 1
ATOM 619 O O . GLY A 1 80 ? -0.790 33.413 9.951 1.00 57.91 80 GLY A O 1
ATOM 620 N N . CYS A 1 81 ? 0.199 34.135 8.066 1.00 58.31 81 CYS A N 1
ATOM 621 C CA . CYS A 1 81 ? 0.319 32.813 7.433 1.00 58.31 81 CYS A CA 1
ATOM 622 C C . CYS A 1 81 ? 1.421 31.937 8.061 1.00 58.31 81 CYS A C 1
ATOM 624 O O . CYS A 1 81 ? 1.584 30.778 7.707 1.00 58.31 81 CYS A O 1
ATOM 626 N N . ASP A 1 82 ? 2.224 32.487 8.966 1.00 57.06 82 ASP A N 1
ATOM 627 C CA . ASP A 1 82 ? 3.287 31.795 9.690 1.00 57.06 82 ASP A CA 1
ATOM 628 C C . ASP A 1 82 ? 2.777 30.966 10.887 1.00 57.06 82 ASP A C 1
ATOM 630 O O . ASP A 1 82 ? 3.558 30.231 11.499 1.00 57.06 82 ASP A O 1
ATOM 634 N N . ASP A 1 83 ? 1.472 31.027 11.194 1.00 57.81 83 ASP A N 1
ATOM 635 C CA . ASP A 1 83 ? 0.816 30.193 12.209 1.00 57.81 83 ASP A CA 1
ATOM 636 C C . ASP A 1 83 ? 0.882 28.694 11.818 1.00 57.81 83 ASP A C 1
ATOM 638 O O . ASP A 1 83 ? 0.510 28.328 10.703 1.00 57.81 83 ASP A O 1
ATOM 642 N N . PRO A 1 84 ? 1.350 27.784 12.694 1.00 48.12 84 PRO A N 1
ATOM 643 C CA . PRO A 1 84 ? 1.491 26.358 12.382 1.00 48.12 84 PRO A CA 1
ATOM 644 C C . PRO A 1 84 ? 0.197 25.646 11.945 1.00 48.12 84 PRO A C 1
ATOM 646 O O . PRO A 1 84 ? 0.291 24.624 11.265 1.00 48.12 84 PRO A O 1
ATOM 649 N N . ALA A 1 85 ? -0.993 26.170 12.268 1.00 44.81 85 ALA A N 1
ATOM 650 C CA . ALA A 1 85 ? -2.254 25.639 11.737 1.00 44.81 85 ALA A CA 1
ATOM 651 C C . ALA A 1 85 ? -2.330 25.750 10.197 1.00 44.81 85 ALA A C 1
ATOM 653 O O . ALA A 1 85 ? -2.713 24.802 9.520 1.00 44.81 85 ALA A O 1
ATOM 654 N N . TRP A 1 86 ? -1.839 26.858 9.632 1.00 44.44 86 TRP A N 1
ATOM 655 C CA . TRP A 1 86 ? -1.853 27.135 8.192 1.00 44.44 86 TRP A CA 1
ATOM 656 C C . TRP A 1 86 ? -0.977 26.189 7.361 1.00 44.44 86 TRP A C 1
ATOM 658 O O . TRP A 1 86 ? -1.341 25.814 6.250 1.00 44.44 86 TRP A O 1
ATOM 668 N N . LYS A 1 87 ? 0.200 25.812 7.872 1.00 44.78 87 LYS A N 1
ATOM 669 C CA . LYS A 1 87 ? 1.172 25.003 7.111 1.00 44.78 87 LYS A CA 1
ATOM 670 C C . LYS A 1 87 ? 0.661 23.593 6.827 1.00 44.78 87 LYS A C 1
ATOM 672 O O . LYS A 1 87 ? 1.006 23.019 5.800 1.00 44.78 87 LYS A O 1
ATOM 677 N N . THR A 1 88 ? -0.171 23.071 7.725 1.00 40.50 88 THR A N 1
ATOM 678 C CA . THR A 1 88 ? -0.869 21.790 7.554 1.00 40.50 88 THR A CA 1
ATOM 679 C C . THR A 1 88 ? -2.022 21.941 6.554 1.00 40.50 88 THR A C 1
ATOM 681 O O . THR A 1 88 ? -2.220 21.079 5.702 1.00 40.50 88 THR A O 1
ATOM 684 N N . ASP A 1 89 ? -2.706 23.089 6.587 1.00 45.06 89 ASP A N 1
ATOM 685 C CA . ASP A 1 89 ? -3.864 23.397 5.744 1.00 45.06 89 ASP A CA 1
ATOM 686 C C . ASP A 1 89 ? -3.512 23.777 4.289 1.00 45.06 89 ASP A C 1
ATOM 688 O O . ASP A 1 89 ? -4.360 23.632 3.417 1.00 45.06 89 ASP A O 1
ATOM 692 N N . LEU A 1 90 ? -2.295 24.249 3.980 1.00 42.88 90 LEU A N 1
ATOM 693 C CA . LEU A 1 90 ? -1.900 24.615 2.606 1.00 42.88 90 LEU A CA 1
ATOM 694 C C . LEU A 1 90 ? -1.668 23.394 1.701 1.00 42.88 90 LEU A C 1
ATOM 696 O O . LEU A 1 90 ? -2.057 23.412 0.535 1.00 42.88 90 LEU A O 1
ATOM 700 N N . PHE A 1 91 ? -1.037 22.343 2.231 1.00 42.97 91 PHE A N 1
ATOM 701 C CA . PHE A 1 91 ? -0.875 21.079 1.506 1.00 42.97 91 PHE A CA 1
ATOM 702 C C . PHE A 1 91 ? -2.189 20.304 1.434 1.00 42.97 91 PHE A C 1
ATOM 704 O O . PHE A 1 91 ? -2.465 19.674 0.423 1.00 42.97 91 PHE A O 1
ATOM 711 N N . PHE A 1 92 ? -3.037 20.454 2.451 1.00 38.97 92 PHE A N 1
ATOM 712 C CA . PHE A 1 92 ? -4.430 20.033 2.408 1.00 38.97 92 PHE A CA 1
ATOM 713 C C . PHE A 1 92 ? -5.199 20.787 1.304 1.00 38.97 92 PHE A C 1
ATOM 715 O O . PHE A 1 92 ? -5.745 20.135 0.432 1.00 38.97 92 PHE A O 1
ATOM 722 N N . LEU A 1 93 ? -5.138 22.127 1.223 1.00 41.19 93 LEU A N 1
ATOM 723 C CA . LEU A 1 93 ? -5.787 22.983 0.203 1.00 41.19 93 LEU A CA 1
ATOM 724 C C . LEU A 1 93 ? -5.508 22.580 -1.259 1.00 41.19 93 LEU A C 1
ATOM 726 O O . LEU A 1 93 ? -6.335 22.868 -2.123 1.00 41.19 93 LEU A O 1
ATOM 730 N N . LEU A 1 94 ? -4.380 21.922 -1.539 1.00 42.00 94 LEU A N 1
ATOM 731 C CA . LEU A 1 94 ? -4.047 21.364 -2.856 1.00 42.00 94 LEU A CA 1
ATOM 732 C C . LEU A 1 94 ? -4.916 20.157 -3.246 1.00 42.00 94 LEU A C 1
ATOM 734 O O . LEU A 1 94 ? -5.207 19.992 -4.428 1.00 42.00 94 LEU A O 1
ATOM 738 N N . ASP A 1 95 ? -5.369 19.364 -2.274 1.00 34.75 95 ASP A N 1
ATOM 739 C CA . ASP A 1 95 ? -6.233 18.188 -2.478 1.00 34.75 95 ASP A CA 1
ATOM 740 C C . ASP A 1 95 ? -7.730 18.500 -2.395 1.00 34.75 95 ASP A C 1
ATOM 742 O O . ASP A 1 95 ? -8.590 17.698 -2.747 1.00 34.75 95 ASP A O 1
ATOM 746 N N . VAL A 1 96 ? -8.036 19.701 -1.938 1.00 34.47 96 VAL A N 1
ATOM 747 C CA . VAL A 1 96 ? -9.274 19.976 -1.232 1.00 34.47 96 VAL A CA 1
ATOM 748 C C . VAL A 1 96 ? -10.122 21.029 -1.928 1.00 34.47 96 VAL A C 1
ATOM 750 O O . VAL A 1 96 ? -11.333 21.050 -1.766 1.00 34.47 96 VAL A O 1
ATOM 753 N N . ALA A 1 97 ? -9.508 21.917 -2.710 1.00 30.25 97 ALA A N 1
ATOM 754 C CA . ALA A 1 97 ? -10.020 23.258 -2.959 1.00 30.25 97 ALA A CA 1
ATOM 755 C C . ALA A 1 97 ? -11.505 23.383 -3.369 1.00 30.25 97 ALA A C 1
ATOM 757 O O . ALA A 1 97 ? -12.077 24.426 -3.084 1.00 30.25 97 ALA A O 1
ATOM 758 N N . GLY A 1 98 ? -12.178 22.413 -3.991 1.00 30.08 98 GLY A N 1
ATOM 759 C CA . GLY A 1 98 ? -13.489 22.643 -4.619 1.00 30.08 98 GLY A CA 1
ATOM 760 C C . GLY A 1 98 ? -14.758 22.569 -3.769 1.00 30.08 98 GLY A C 1
ATOM 761 O O . GLY A 1 98 ? -15.842 22.422 -4.323 1.00 30.08 98 GLY A O 1
ATOM 762 N N . GLU A 1 99 ? -14.679 22.766 -2.459 1.00 27.34 99 GLU A N 1
ATOM 763 C CA . GLU A 1 99 ? -15.850 22.624 -1.586 1.00 27.34 99 GLU A CA 1
ATOM 764 C C . GLU A 1 99 ? -16.188 23.864 -0.720 1.00 27.34 99 GLU A C 1
ATOM 766 O O . GLU A 1 99 ? -17.035 23.823 0.168 1.00 27.34 99 GLU A O 1
ATOM 771 N N . ILE A 1 100 ? -15.652 25.051 -1.036 1.00 27.31 100 ILE A N 1
ATOM 772 C CA . ILE A 1 100 ? -16.152 26.308 -0.442 1.00 27.31 100 ILE A CA 1
ATOM 773 C C . ILE A 1 100 ? -16.370 27.370 -1.511 1.00 27.31 100 ILE A C 1
ATOM 775 O O . ILE A 1 100 ? -15.471 28.144 -1.841 1.00 27.31 100 ILE A O 1
ATOM 779 N N . VAL A 1 101 ? -17.620 27.518 -1.946 1.00 27.47 101 VAL A N 1
ATOM 780 C CA . VAL A 1 101 ? -18.089 28.780 -2.526 1.00 27.47 101 VAL A CA 1
ATOM 781 C C . VAL A 1 101 ? -19.446 29.135 -1.917 1.00 27.47 101 VAL A C 1
ATOM 783 O O . VAL A 1 101 ? -20.479 28.598 -2.305 1.00 27.47 101 VAL A O 1
ATOM 786 N N . GLY A 1 102 ? -19.448 30.056 -0.943 1.00 28.38 102 GLY A N 1
ATOM 787 C CA . GLY A 1 102 ? -20.680 30.721 -0.504 1.00 28.38 102 GLY A CA 1
ATOM 788 C C . GLY A 1 102 ? -20.722 31.271 0.926 1.00 28.38 102 GLY A C 1
ATOM 789 O O . GLY A 1 102 ? -21.487 30.758 1.734 1.00 28.38 102 GLY A O 1
ATOM 790 N N . ALA A 1 103 ? -20.016 32.370 1.236 1.00 22.23 103 ALA A N 1
ATOM 791 C CA . ALA A 1 103 ? -20.442 33.303 2.299 1.00 22.23 103 ALA A CA 1
ATOM 792 C C . ALA A 1 103 ? -19.752 34.690 2.193 1.00 22.23 103 ALA A C 1
ATOM 794 O O . ALA A 1 103 ? -18.529 34.749 2.073 1.00 22.23 103 ALA A O 1
ATOM 795 N N . PRO A 1 104 ? -20.491 35.820 2.273 1.00 28.50 104 PRO A N 1
ATOM 796 C CA . PRO A 1 104 ? -19.936 37.170 2.150 1.00 28.50 104 PRO A CA 1
ATOM 797 C C . PRO A 1 104 ? -19.619 37.829 3.509 1.00 28.50 104 PRO A C 1
ATOM 799 O O . PRO A 1 104 ? -20.410 37.741 4.448 1.00 28.50 104 PRO A O 1
ATOM 802 N N . GLY A 1 105 ? -18.528 38.608 3.575 1.00 23.44 105 GLY A N 1
ATOM 803 C CA . GLY A 1 105 ? -18.337 39.658 4.592 1.00 23.44 105 GLY A CA 1
ATOM 804 C C . GLY A 1 105 ? -16.886 39.945 5.017 1.00 23.44 105 GLY A C 1
ATOM 805 O O . GLY A 1 105 ? -16.313 39.209 5.810 1.00 23.44 105 GLY A O 1
ATOM 806 N N . ALA A 1 106 ? -16.320 41.065 4.551 1.00 24.20 106 ALA A N 1
ATOM 807 C CA . ALA A 1 106 ? -15.068 41.686 5.036 1.00 24.20 106 ALA A CA 1
ATOM 808 C C . ALA A 1 106 ? -15.318 42.554 6.311 1.00 24.20 106 ALA A C 1
ATOM 810 O O . ALA A 1 106 ? -16.496 42.785 6.601 1.00 24.20 106 ALA A O 1
ATOM 811 N N . PRO A 1 107 ? -14.317 43.129 7.044 1.00 36.75 107 PRO A N 1
ATOM 812 C CA . PRO A 1 107 ? -12.885 43.295 6.731 1.00 36.75 107 PRO A CA 1
ATOM 813 C C . PRO A 1 107 ? -11.886 43.080 7.909 1.00 36.75 107 PRO A C 1
ATOM 815 O O . PRO A 1 107 ? -11.912 43.807 8.897 1.00 36.75 107 PRO A O 1
ATOM 818 N N . THR A 1 108 ? -10.949 42.143 7.735 1.00 37.47 108 THR A N 1
ATOM 819 C CA . THR A 1 108 ? -9.518 42.136 8.147 1.00 37.47 108 THR A CA 1
ATOM 820 C C . THR A 1 108 ? -9.008 40.752 7.745 1.00 37.47 108 THR A C 1
ATOM 822 O O . THR A 1 108 ? -9.150 39.809 8.519 1.00 37.47 108 THR A O 1
ATOM 825 N N . LEU A 1 109 ? -8.578 40.591 6.490 1.00 43.03 109 LEU A N 1
ATOM 826 C CA . LEU A 1 109 ? -8.407 39.259 5.902 1.00 43.03 109 LEU A CA 1
ATOM 827 C C . LEU A 1 109 ? -7.246 38.507 6.571 1.00 43.03 109 LEU A C 1
ATOM 829 O O . LEU A 1 109 ? -6.094 38.915 6.449 1.00 43.03 109 LEU A O 1
ATOM 833 N N . GLN A 1 110 ? -7.566 37.420 7.274 1.00 54.09 110 GLN A N 1
ATOM 834 C CA . GLN A 1 110 ? -6.598 36.388 7.656 1.00 54.09 110 GLN A CA 1
ATOM 835 C C . GLN A 1 110 ? -6.109 35.669 6.388 1.00 54.09 110 GLN A C 1
ATOM 837 O O . GLN A 1 110 ? -6.852 35.613 5.406 1.00 54.09 110 GLN A O 1
ATOM 842 N N . CYS A 1 111 ? -4.894 35.114 6.407 1.00 57.28 111 CYS A N 1
ATOM 843 C CA . CYS A 1 111 ? -4.245 34.451 5.266 1.00 57.28 111 CYS A CA 1
ATOM 844 C C . CYS A 1 111 ? -5.172 33.546 4.419 1.00 57.28 111 CYS A C 1
ATOM 846 O O . CYS A 1 111 ? -5.236 33.655 3.193 1.00 57.28 111 CYS A O 1
ATOM 848 N N . TRP A 1 112 ? -5.987 32.716 5.080 1.00 56.41 112 TRP A N 1
ATOM 849 C CA . TRP A 1 112 ? -6.938 31.817 4.420 1.00 56.41 112 TRP A CA 1
ATOM 850 C C . TRP A 1 112 ? -8.041 32.549 3.650 1.00 56.41 112 TRP A C 1
ATOM 852 O O . TRP A 1 112 ? -8.435 32.113 2.576 1.00 56.41 112 TRP A O 1
ATOM 862 N N . GLN A 1 113 ? -8.508 33.700 4.132 1.00 56.53 113 GLN A N 1
ATOM 863 C CA . GLN A 1 113 ? -9.610 34.431 3.506 1.00 56.53 113 GLN A CA 1
ATOM 864 C C . GLN A 1 113 ? -9.201 35.052 2.168 1.00 56.53 113 GLN A C 1
ATOM 866 O O . GLN A 1 113 ? -10.051 35.232 1.298 1.00 56.53 113 GLN A O 1
ATOM 871 N N . GLY A 1 114 ? -7.917 35.386 1.982 1.00 62.53 114 GLY A N 1
ATOM 872 C CA . GLY A 1 114 ? -7.449 35.871 0.685 1.00 62.53 114 GLY A CA 1
ATOM 873 C C . GLY A 1 114 ? -7.086 34.753 -0.287 1.00 62.53 114 GLY A C 1
ATOM 874 O O . GLY A 1 114 ? -7.420 34.908 -1.457 1.00 62.53 114 GLY A O 1
ATOM 875 N N . LEU A 1 115 ? -6.531 33.614 0.158 1.00 63.56 115 LEU A N 1
ATOM 876 C CA . LEU A 1 115 ? -6.405 32.444 -0.729 1.00 63.56 115 LEU A CA 1
ATOM 877 C C . LEU A 1 115 ? -7.772 31.892 -1.147 1.00 63.56 115 LEU A C 1
ATOM 879 O O . LEU A 1 115 ? -7.944 31.574 -2.315 1.00 63.56 115 LEU A O 1
ATOM 883 N N . MET A 1 116 ? -8.772 31.881 -0.262 1.00 62.78 116 MET A N 1
ATOM 884 C CA . MET A 1 116 ? -10.152 31.531 -0.629 1.00 62.78 116 MET A CA 1
ATOM 885 C C . MET A 1 116 ? -10.780 32.539 -1.594 1.00 62.78 116 MET A C 1
ATOM 887 O O . MET A 1 116 ? -11.543 32.163 -2.481 1.00 62.78 116 MET A O 1
ATOM 891 N N . GLY A 1 117 ? -10.428 33.822 -1.468 1.00 64.12 117 GLY A N 1
ATOM 892 C CA . GLY A 1 117 ? -10.776 34.831 -2.464 1.00 64.12 117 GLY A CA 1
ATOM 893 C C . GLY A 1 117 ? -10.166 34.532 -3.839 1.00 64.12 117 GLY A C 1
ATOM 894 O O . GLY A 1 117 ? -10.841 34.722 -4.844 1.00 64.12 117 GLY A O 1
ATOM 895 N N . GLN A 1 118 ? -8.930 34.019 -3.892 1.00 64.81 118 GLN A N 1
ATOM 896 C CA . GLN A 1 118 ? -8.291 33.574 -5.140 1.00 64.81 118 GLN A CA 1
ATOM 897 C C . GLN A 1 118 ? -8.894 32.268 -5.666 1.00 64.81 118 GLN A C 1
ATOM 899 O O . GLN A 1 118 ? -9.155 32.168 -6.860 1.00 64.81 118 GLN A O 1
ATOM 904 N N . ALA A 1 119 ? -9.192 31.304 -4.790 1.00 67.25 119 ALA A N 1
ATOM 905 C CA . ALA A 1 119 ? -9.892 30.074 -5.151 1.00 67.25 119 ALA A CA 1
ATOM 906 C C . ALA A 1 119 ? -11.252 30.385 -5.791 1.00 67.25 119 ALA A C 1
ATOM 908 O O . ALA A 1 119 ? -11.551 29.855 -6.852 1.00 67.25 119 ALA A O 1
ATOM 909 N N . SER A 1 120 ? -12.022 31.337 -5.249 1.00 67.94 120 SER A N 1
ATOM 910 C CA . SER A 1 120 ? -13.281 31.772 -5.871 1.00 67.94 120 SER A CA 1
ATOM 911 C C . SER A 1 120 ? -13.087 32.360 -7.273 1.00 67.94 120 SER A C 1
ATOM 913 O O . SER A 1 120 ? -13.953 32.166 -8.116 1.00 67.94 120 SER A O 1
ATOM 915 N N . LEU A 1 121 ? -11.982 33.065 -7.542 1.00 69.88 121 LEU A N 1
ATOM 916 C CA . LEU A 1 121 ? -11.694 33.602 -8.880 1.00 69.88 121 LEU A CA 1
ATOM 917 C C . LEU A 1 121 ? -11.253 32.490 -9.848 1.00 69.88 121 LEU A C 1
ATOM 919 O O . LEU A 1 121 ? -11.560 32.533 -11.038 1.00 69.88 121 LEU A O 1
ATOM 923 N N . CYS A 1 122 ? -10.551 31.485 -9.327 1.00 70.31 122 CYS A N 1
ATOM 924 C CA . CYS A 1 122 ? -10.155 30.286 -10.055 1.00 70.31 122 CYS A CA 1
ATOM 925 C C . CYS A 1 122 ? -11.344 29.363 -10.367 1.00 70.31 122 CYS A C 1
ATOM 927 O O . CYS A 1 122 ? -11.364 28.765 -11.441 1.00 70.31 122 CYS A O 1
ATOM 929 N N . ALA A 1 123 ? -12.345 29.288 -9.482 1.00 70.00 123 ALA A N 1
ATOM 930 C CA . ALA A 1 123 ? -13.565 28.503 -9.670 1.00 70.00 123 ALA A CA 1
ATOM 931 C C . ALA A 1 123 ? -14.276 28.873 -10.977 1.00 70.00 123 ALA A C 1
ATOM 933 O O . ALA A 1 123 ? -14.616 27.989 -11.756 1.00 70.00 123 ALA A O 1
ATOM 934 N N . ASP A 1 124 ? -14.407 30.170 -11.272 1.00 67.50 124 ASP A N 1
ATOM 935 C CA . ASP A 1 124 ? -15.041 30.661 -12.503 1.00 67.50 124 ASP A CA 1
ATOM 936 C C . ASP A 1 124 ? -14.294 30.207 -13.772 1.00 67.50 124 ASP A C 1
ATOM 938 O O . ASP A 1 124 ? -14.910 29.984 -14.811 1.00 67.50 124 ASP A O 1
ATOM 942 N N . SER A 1 125 ? -12.971 30.025 -13.688 1.00 65.56 125 SER A N 1
ATOM 943 C CA . SER A 1 125 ? -12.138 29.528 -14.797 1.00 65.56 125 SER A CA 1
ATOM 944 C C . SER A 1 125 ? -12.150 27.996 -14.933 1.00 65.56 125 SER A C 1
ATOM 946 O O . SER A 1 125 ? -11.657 27.476 -15.932 1.00 65.56 125 SER A O 1
ATOM 948 N N . CYS A 1 126 ? -12.700 27.285 -13.942 1.00 67.88 126 CYS A N 1
ATOM 949 C CA . CYS A 1 126 ? -12.742 25.821 -13.839 1.00 67.88 126 CYS A CA 1
ATOM 950 C C . CYS A 1 126 ? -14.181 25.259 -13.752 1.00 67.88 126 CYS A C 1
ATOM 952 O O . CYS A 1 126 ? -14.354 24.066 -13.517 1.00 67.88 126 CYS A O 1
ATOM 954 N N . ALA A 1 127 ? -15.213 26.099 -13.913 1.00 58.97 127 ALA A N 1
ATOM 955 C CA . ALA A 1 127 ? -16.619 25.753 -13.671 1.00 58.97 127 ALA A CA 1
ATOM 956 C C . ALA A 1 127 ? -17.286 24.931 -14.793 1.00 58.97 127 ALA A C 1
ATOM 958 O O . ALA A 1 127 ? -18.377 24.392 -14.596 1.00 58.97 127 ALA A O 1
ATOM 959 N N . GLU A 1 128 ? -16.670 24.838 -15.972 1.00 57.62 128 GLU A N 1
ATOM 960 C CA . GLU A 1 128 ? -17.203 24.059 -17.091 1.00 57.62 128 GLU A CA 1
ATOM 961 C C . GLU A 1 128 ? -16.628 22.632 -17.082 1.00 57.62 128 GLU A C 1
ATOM 963 O O . GLU A 1 128 ? -15.422 22.416 -17.064 1.00 57.62 128 GLU A O 1
ATOM 968 N N . TYR A 1 129 ? -17.517 21.636 -17.099 1.00 46.53 129 TYR A N 1
ATOM 969 C CA . TYR A 1 129 ? -17.173 20.214 -16.943 1.00 46.53 129 TYR A CA 1
ATOM 970 C C . TYR A 1 129 ? -16.491 19.596 -18.184 1.00 46.53 129 TYR A C 1
ATOM 972 O O . TYR A 1 129 ? -15.844 18.555 -18.092 1.00 46.53 129 TYR A O 1
ATOM 980 N N . PHE A 1 130 ? -16.630 20.253 -19.341 1.00 51.66 130 PHE A N 1
ATOM 981 C CA . PHE A 1 130 ? -16.147 19.809 -20.653 1.00 51.66 130 PHE A CA 1
ATOM 982 C C . PHE A 1 130 ? -15.240 20.861 -21.299 1.00 51.66 130 PHE A C 1
ATOM 984 O O . PHE A 1 130 ? -15.420 21.176 -22.473 1.00 51.66 130 PHE A O 1
ATOM 991 N N . ILE A 1 131 ? -14.315 21.471 -20.551 1.00 56.41 131 ILE A N 1
ATOM 992 C CA . ILE A 1 131 ? -13.355 22.401 -21.160 1.00 56.41 131 ILE A CA 1
ATOM 993 C C . ILE A 1 131 ? -12.314 21.545 -21.885 1.00 56.41 131 ILE A C 1
ATOM 995 O O . ILE A 1 131 ? -11.463 20.960 -21.216 1.00 56.41 131 ILE A O 1
ATOM 999 N N . PRO A 1 132 ? -12.293 21.495 -23.230 1.00 49.62 132 PRO A N 1
ATOM 1000 C CA . PRO A 1 132 ? -11.384 20.603 -23.947 1.00 49.62 132 PRO A CA 1
ATOM 1001 C C . PRO A 1 132 ? -9.906 20.985 -23.748 1.00 49.62 132 PRO A C 1
ATOM 1003 O O . PRO A 1 132 ? -9.021 20.229 -24.119 1.00 49.62 132 PRO A O 1
ATOM 1006 N N . HIS A 1 133 ? -9.627 22.143 -23.136 1.00 53.00 133 HIS A N 1
ATOM 1007 C CA . HIS A 1 133 ? -8.294 22.721 -22.968 1.00 53.00 133 HIS A CA 1
ATOM 1008 C C . HIS A 1 133 ? -8.164 23.524 -21.656 1.00 53.00 133 HIS A C 1
ATOM 1010 O O . HIS A 1 133 ? -7.637 24.639 -21.646 1.00 53.00 133 HIS A O 1
ATOM 1016 N N . ALA A 1 134 ? -8.673 23.009 -20.529 1.00 63.16 134 ALA A N 1
ATOM 1017 C CA . ALA A 1 134 ? -8.574 23.712 -19.245 1.00 63.16 134 ALA A CA 1
ATOM 1018 C C . ALA A 1 134 ? -7.101 23.970 -18.873 1.00 63.16 134 ALA A C 1
ATOM 1020 O O . ALA A 1 134 ? -6.338 23.037 -18.628 1.00 63.16 134 ALA A O 1
ATOM 1021 N N . LYS A 1 135 ? -6.686 25.246 -18.800 1.00 68.81 135 LYS A N 1
ATOM 1022 C CA . LYS A 1 135 ? -5.287 25.659 -18.549 1.00 68.81 135 LYS A CA 1
ATOM 1023 C C . LYS A 1 135 ? -4.654 24.924 -17.356 1.00 68.81 135 LYS A C 1
ATOM 1025 O O . LYS A 1 135 ? -3.497 24.506 -17.437 1.00 68.81 135 LYS A O 1
ATOM 1030 N N . TYR A 1 136 ? -5.425 24.722 -16.289 1.00 72.12 136 TYR A N 1
ATOM 1031 C CA . TYR A 1 136 ? -4.984 24.175 -14.998 1.00 72.12 136 TYR A CA 1
ATOM 1032 C C . TYR A 1 136 ? -5.217 22.679 -14.817 1.00 72.12 136 TYR A C 1
ATOM 1034 O O . TYR A 1 136 ? -5.062 22.145 -13.722 1.00 72.12 136 TYR A O 1
ATOM 1042 N N . ALA A 1 137 ? -5.590 21.998 -15.888 1.00 70.94 137 ALA A N 1
ATOM 1043 C CA . ALA A 1 137 ? -5.833 20.579 -15.830 1.00 70.94 137 ALA A CA 1
ATOM 1044 C C . ALA A 1 137 ? -4.529 19.770 -15.968 1.00 70.94 137 ALA A C 1
ATOM 1046 O O . ALA A 1 137 ? -3.632 20.205 -16.713 1.00 70.94 137 ALA A O 1
ATOM 1047 N N . PRO A 1 138 ? -4.418 18.628 -15.267 1.00 73.50 138 PRO A N 1
ATOM 1048 C CA . PRO A 1 138 ? -3.276 17.735 -15.393 1.00 73.50 138 PRO A CA 1
ATOM 1049 C C . PRO A 1 138 ? -3.221 17.098 -16.789 1.00 73.50 138 PRO A C 1
ATOM 1051 O O . PRO A 1 138 ? -4.238 16.983 -17.475 1.00 73.50 138 PRO A O 1
ATOM 1054 N N . ASN A 1 139 ? -2.010 16.730 -17.199 1.00 75.81 139 ASN A N 1
ATOM 1055 C CA . ASN A 1 139 ? -1.735 15.754 -18.251 1.00 75.81 139 ASN A CA 1
ATOM 1056 C C . ASN A 1 139 ? -0.486 14.951 -17.818 1.00 75.81 139 ASN A C 1
ATOM 1058 O O . ASN A 1 139 ? 0.220 15.409 -16.912 1.00 75.81 139 ASN A O 1
ATOM 1062 N N . VAL A 1 140 ? -0.253 13.783 -18.420 1.00 80.81 140 VAL A N 1
ATOM 1063 C CA . VAL A 1 140 ? 1.002 13.023 -18.452 1.00 80.81 140 VAL A CA 1
ATOM 1064 C C . VAL A 1 140 ? 1.090 12.321 -19.801 1.00 80.81 140 VAL A C 1
ATOM 1066 O O . VAL A 1 140 ? 0.284 11.440 -20.093 1.00 80.81 140 VAL A O 1
ATOM 1069 N N . ARG A 1 141 ? 2.120 12.645 -20.582 1.00 82.38 141 ARG A N 1
ATOM 1070 C CA . ARG A 1 141 ? 2.400 11.933 -21.825 1.00 82.38 141 ARG A CA 1
ATOM 1071 C C . ARG A 1 141 ? 3.182 10.657 -21.551 1.00 82.38 141 ARG A C 1
ATOM 1073 O O . ARG A 1 141 ? 4.126 10.663 -20.766 1.00 82.38 141 ARG A O 1
ATOM 1080 N N . LEU A 1 142 ? 2.836 9.587 -22.257 1.00 84.56 142 LEU A N 1
ATOM 1081 C CA . LEU A 1 142 ? 3.570 8.331 -22.294 1.00 84.56 142 LEU A CA 1
ATOM 1082 C C . LEU A 1 142 ? 4.343 8.185 -23.607 1.00 84.56 142 LEU A C 1
ATOM 1084 O O . LEU A 1 142 ? 3.792 8.292 -24.702 1.00 84.56 142 LEU A O 1
ATOM 1088 N N . THR A 1 143 ? 5.628 7.862 -23.496 1.00 80.50 143 THR A N 1
ATOM 1089 C CA . THR A 1 143 ? 6.496 7.546 -24.633 1.00 80.50 143 THR A CA 1
ATOM 1090 C C . THR A 1 143 ? 7.119 6.167 -24.436 1.00 80.50 143 THR A C 1
ATOM 1092 O O . THR A 1 143 ? 7.770 5.918 -23.424 1.00 80.50 143 THR A O 1
ATOM 1095 N N . LEU A 1 144 ? 6.942 5.265 -25.408 1.00 73.69 144 LEU A N 1
ATOM 1096 C CA . LEU A 1 144 ? 7.601 3.954 -25.402 1.00 73.69 144 LEU A CA 1
ATOM 1097 C C . LEU A 1 144 ? 9.111 4.110 -25.587 1.00 73.69 144 LEU A C 1
ATOM 1099 O O . LEU A 1 144 ? 9.553 4.690 -26.579 1.00 73.69 144 LEU A O 1
ATOM 1103 N N . GLY A 1 145 ? 9.884 3.555 -24.656 1.00 68.94 145 GLY A N 1
ATOM 1104 C CA . GLY A 1 145 ? 11.331 3.393 -24.790 1.00 68.94 145 GLY A CA 1
ATOM 1105 C C . GLY A 1 145 ? 11.674 2.089 -25.509 1.00 68.94 145 GLY A C 1
ATOM 1106 O O . GLY A 1 145 ? 12.275 2.105 -26.584 1.00 68.94 145 GLY A O 1
ATOM 1107 N N . ALA A 1 146 ? 11.228 0.966 -24.944 1.00 60.16 146 ALA A N 1
ATOM 1108 C CA . ALA A 1 146 ? 11.420 -0.381 -25.473 1.00 60.16 146 ALA A CA 1
ATOM 1109 C C . ALA A 1 146 ? 10.164 -1.242 -25.252 1.00 60.16 146 ALA A C 1
ATOM 1111 O O . ALA A 1 146 ? 9.440 -1.066 -24.272 1.00 60.16 146 ALA A O 1
ATOM 1112 N N . GLY A 1 147 ? 9.901 -2.181 -26.164 1.00 60.06 147 GLY A N 1
ATOM 1113 C CA . GLY A 1 147 ? 8.791 -3.128 -26.058 1.00 60.06 147 GLY A CA 1
ATOM 1114 C C . GLY A 1 147 ? 9.160 -4.469 -26.682 1.00 60.06 147 GLY A C 1
ATOM 1115 O O . GLY A 1 147 ? 9.543 -4.524 -27.851 1.00 60.06 147 GLY A O 1
ATOM 1116 N N . GLN A 1 148 ? 9.071 -5.536 -25.894 1.00 70.50 148 GLN A N 1
ATOM 1117 C CA . GLN A 1 148 ? 9.252 -6.928 -26.313 1.00 70.50 148 GLN A CA 1
ATOM 1118 C C . GLN A 1 148 ? 8.258 -7.803 -25.541 1.00 70.50 148 GLN A C 1
ATOM 1120 O O . GLN A 1 148 ? 7.827 -7.391 -24.469 1.00 70.50 148 GLN A O 1
ATOM 1125 N N . PRO A 1 149 ? 7.885 -8.998 -26.030 1.00 72.75 149 PRO A N 1
ATOM 1126 C CA . PRO A 1 149 ? 6.975 -9.876 -25.295 1.00 72.75 149 PRO A CA 1
ATOM 1127 C C . PRO A 1 149 ? 7.393 -10.012 -23.822 1.00 72.75 149 PRO A C 1
ATOM 1129 O O . PRO A 1 149 ? 8.517 -10.414 -23.535 1.00 72.75 149 PRO A O 1
ATOM 1132 N N . GLY A 1 150 ? 6.512 -9.600 -22.904 1.00 59.31 150 GLY A N 1
ATOM 1133 C CA . GLY A 1 150 ? 6.753 -9.691 -21.463 1.00 59.31 150 GLY A CA 1
ATOM 1134 C C . GLY A 1 150 ? 7.486 -8.515 -20.816 1.00 59.31 150 GLY A C 1
ATOM 1135 O O . GLY A 1 150 ? 7.592 -8.491 -19.593 1.00 59.31 150 GLY A O 1
ATOM 1136 N N . LEU A 1 151 ? 7.958 -7.532 -21.589 1.00 67.81 151 LEU A N 1
ATOM 1137 C CA . LEU A 1 151 ? 8.657 -6.346 -21.088 1.00 67.81 151 LEU A CA 1
ATOM 1138 C C . LEU A 1 151 ? 8.216 -5.071 -21.818 1.00 67.81 151 LEU A C 1
ATOM 1140 O O . LEU A 1 151 ? 8.034 -5.015 -23.038 1.00 67.81 151 LEU A O 1
ATOM 1144 N N . LEU A 1 152 ? 8.089 -4.001 -21.051 1.00 68.75 152 LEU A N 1
ATOM 1145 C CA . LEU A 1 152 ? 7.780 -2.662 -21.519 1.00 68.75 152 LEU A CA 1
ATOM 1146 C C . LEU A 1 152 ? 8.629 -1.656 -20.744 1.00 68.75 152 LEU A C 1
ATOM 1148 O O . LEU A 1 152 ? 8.649 -1.683 -19.519 1.00 68.75 152 LEU A O 1
ATOM 1152 N N . GLU A 1 153 ? 9.228 -0.702 -21.444 1.00 74.81 153 GLU A N 1
ATOM 1153 C CA . GLU A 1 153 ? 9.778 0.512 -20.845 1.00 74.81 153 GLU A CA 1
ATOM 1154 C C . GLU A 1 153 ? 9.011 1.729 -21.353 1.00 74.81 153 GLU A C 1
ATOM 1156 O O . GLU A 1 153 ? 8.825 1.909 -22.562 1.00 74.81 153 GLU A O 1
ATOM 1161 N N . VAL A 1 154 ? 8.580 2.583 -20.429 1.00 75.62 154 VAL A N 1
ATOM 1162 C CA . VAL A 1 154 ? 7.825 3.796 -20.732 1.00 75.62 154 VAL A CA 1
ATOM 1163 C C . VAL A 1 154 ? 8.392 4.989 -19.970 1.00 75.62 154 VAL A C 1
ATOM 1165 O O . VAL A 1 154 ? 8.679 4.917 -18.774 1.00 75.62 154 VAL A O 1
ATOM 1168 N N . THR A 1 155 ? 8.538 6.108 -20.669 1.00 82.12 155 THR A N 1
ATOM 1169 C CA . THR A 1 155 ? 8.798 7.415 -20.065 1.00 82.12 155 THR A CA 1
ATOM 1170 C C . THR A 1 155 ? 7.480 8.165 -19.940 1.00 82.12 155 THR A C 1
ATOM 1172 O O . THR A 1 155 ? 6.693 8.213 -20.883 1.00 82.12 155 THR A O 1
ATOM 1175 N N . LEU A 1 156 ? 7.250 8.721 -18.757 1.00 85.44 156 LEU A N 1
ATOM 1176 C CA . LEU A 1 156 ? 6.130 9.567 -18.394 1.00 85.44 156 LEU A CA 1
ATOM 1177 C C . LEU A 1 156 ? 6.654 10.996 -18.311 1.00 85.44 156 LEU A C 1
ATOM 1179 O O . LEU A 1 156 ? 7.485 11.280 -17.448 1.00 85.44 156 LEU A O 1
ATOM 1183 N N . ASP A 1 157 ? 6.203 11.892 -19.179 1.00 79.38 157 ASP A N 1
ATOM 1184 C CA . ASP A 1 157 ? 6.740 13.247 -19.225 1.00 79.38 157 ASP A CA 1
ATOM 1185 C C . ASP A 1 157 ? 5.657 14.317 -19.399 1.00 79.38 157 ASP A C 1
ATOM 1187 O O . ASP A 1 157 ? 4.655 14.144 -20.088 1.00 79.38 157 ASP A O 1
ATOM 1191 N N . ASN A 1 158 ? 5.868 15.442 -18.721 1.00 75.44 158 ASN A N 1
ATOM 1192 C CA . ASN A 1 158 ? 5.109 16.677 -18.902 1.00 75.44 158 ASN A CA 1
ATOM 1193 C C . ASN A 1 158 ? 5.931 17.765 -19.599 1.00 75.44 158 ASN A C 1
ATOM 1195 O O . ASN A 1 158 ? 5.396 18.817 -19.956 1.00 75.44 158 ASN A O 1
ATOM 1199 N N . ASP A 1 159 ? 7.224 17.519 -19.816 1.00 73.38 159 ASP A N 1
ATOM 1200 C CA . ASP A 1 159 ? 8.124 18.437 -20.513 1.00 73.38 159 ASP A CA 1
ATOM 1201 C C . ASP A 1 159 ? 7.845 18.466 -22.022 1.00 73.38 159 ASP A C 1
ATOM 1203 O O . ASP A 1 159 ? 7.741 19.550 -22.595 1.00 73.38 159 ASP A O 1
ATOM 1207 N N . ALA A 1 160 ? 7.610 17.324 -22.681 1.00 70.00 160 ALA A N 1
ATOM 1208 C CA . ALA A 1 160 ? 7.378 17.302 -24.130 1.00 70.00 160 ALA A CA 1
ATOM 1209 C C . ALA A 1 160 ? 6.037 17.937 -24.539 1.00 70.00 160 ALA A C 1
ATOM 1211 O O . ALA A 1 160 ? 5.830 18.248 -25.715 1.00 70.00 160 ALA A O 1
ATOM 1212 N N . ASN A 1 161 ? 5.151 18.167 -23.568 1.00 62.06 161 ASN A N 1
ATOM 1213 C CA . ASN A 1 161 ? 3.897 18.898 -23.727 1.00 62.06 161 ASN A CA 1
ATOM 1214 C C . ASN A 1 161 ? 4.029 20.415 -23.528 1.00 62.06 161 ASN A C 1
ATOM 1216 O O . ASN A 1 161 ? 3.056 21.159 -23.685 1.00 62.06 161 ASN A O 1
ATOM 1220 N N . LEU A 1 162 ? 5.228 20.922 -23.232 1.00 61.53 162 LEU A N 1
ATOM 1221 C CA . LEU A 1 162 ? 5.481 22.358 -23.241 1.00 61.53 162 LEU A CA 1
ATOM 1222 C C . LEU A 1 162 ? 5.419 22.911 -24.666 1.00 61.53 162 LEU A C 1
ATOM 1224 O O . LEU A 1 162 ? 6.167 22.508 -25.554 1.00 61.53 162 LEU A O 1
ATOM 1228 N N . ASN A 1 163 ? 4.590 23.939 -24.858 1.00 54.53 163 ASN A N 1
ATOM 1229 C CA . ASN A 1 163 ? 4.432 24.679 -26.116 1.00 54.53 163 ASN A CA 1
ATOM 1230 C C . ASN A 1 163 ? 3.811 23.883 -27.283 1.00 54.53 163 ASN A C 1
ATOM 1232 O O . ASN A 1 163 ? 3.740 24.418 -28.391 1.00 54.53 163 ASN A O 1
ATOM 1236 N N . SER A 1 164 ? 3.352 22.645 -27.065 1.00 51.47 164 SER A N 1
ATOM 1237 C CA . SER A 1 164 ? 2.684 21.829 -28.092 1.00 51.47 164 SER A CA 1
ATOM 1238 C C . SER A 1 164 ? 1.258 22.308 -28.399 1.00 51.47 164 SER A C 1
ATOM 1240 O O . SER A 1 164 ? 0.774 22.113 -29.514 1.00 51.47 164 SER A O 1
ATOM 1242 N N . LEU A 1 165 ? 0.613 23.017 -27.463 1.00 48.84 165 LEU A N 1
ATOM 1243 C CA . LEU A 1 165 ? -0.706 23.630 -27.637 1.00 48.84 165 LEU A CA 1
ATOM 1244 C C . LEU A 1 165 ? -0.643 25.144 -27.315 1.00 48.84 165 LEU A C 1
ATOM 1246 O O . LEU A 1 165 ? -0.196 25.516 -26.229 1.00 48.84 165 LEU A O 1
ATOM 1250 N N . PRO A 1 166 ? -1.084 26.051 -28.214 1.00 40.06 166 PRO A N 1
ATOM 1251 C CA . PRO A 1 166 ? -0.964 27.509 -28.037 1.00 40.06 166 PRO A CA 1
ATOM 1252 C C . PRO A 1 166 ? -1.719 28.097 -26.831 1.00 40.06 166 PRO A C 1
ATOM 1254 O O . PRO A 1 166 ? -1.428 29.218 -26.416 1.00 40.06 166 PRO A O 1
ATOM 1257 N N . GLU A 1 167 ? -2.681 27.361 -26.270 1.00 43.75 167 GLU A N 1
ATOM 1258 C CA . GLU A 1 167 ? -3.456 27.744 -25.078 1.00 43.75 167 GLU A CA 1
ATOM 1259 C C . GLU A 1 167 ? -2.849 27.209 -23.763 1.00 43.75 167 GLU A C 1
ATOM 1261 O O . GLU A 1 167 ? -3.318 27.528 -22.668 1.00 43.75 167 GLU A O 1
ATOM 1266 N N . LEU A 1 168 ? -1.781 26.414 -23.861 1.00 43.78 168 LEU A N 1
ATOM 1267 C CA . LEU A 1 168 ? -1.140 25.706 -22.766 1.00 43.78 168 LEU A CA 1
ATOM 1268 C C . LEU A 1 168 ? 0.223 26.326 -22.436 1.00 43.78 168 LEU A C 1
ATOM 1270 O O . LEU A 1 168 ? 1.258 25.946 -22.976 1.00 43.78 168 LEU A O 1
ATOM 1274 N N . GLN A 1 169 ? 0.243 27.224 -21.456 1.00 52.97 169 GLN A N 1
ATOM 1275 C CA . GLN A 1 169 ? 1.319 27.198 -20.463 1.00 52.97 169 GLN A CA 1
ATOM 1276 C C . GLN A 1 169 ? 0.755 26.434 -19.265 1.00 52.97 169 GLN A C 1
ATOM 1278 O O . GLN A 1 169 ? 0.159 27.058 -18.378 1.00 52.97 169 GLN A O 1
ATOM 1283 N N . PRO A 1 170 ? 0.789 25.086 -19.290 1.00 55.91 170 PRO A N 1
ATOM 1284 C CA . PRO A 1 170 ? 0.240 24.290 -18.215 1.00 55.91 170 PRO A CA 1
ATOM 1285 C C . PRO A 1 170 ? 1.051 24.571 -16.968 1.00 55.91 170 PRO A C 1
ATOM 1287 O O . PRO A 1 170 ? 2.279 24.626 -17.006 1.00 55.91 170 PRO A O 1
ATOM 1290 N N . ASN A 1 171 ? 0.352 24.714 -15.859 1.00 61.69 171 ASN A N 1
ATOM 1291 C CA . ASN A 1 171 ? 1.004 24.805 -14.574 1.00 61.69 171 ASN A CA 1
ATOM 1292 C C . ASN A 1 171 ? 0.244 23.980 -13.553 1.00 61.69 171 ASN A C 1
ATOM 1294 O O . ASN A 1 171 ? -0.280 24.477 -12.560 1.00 61.69 171 ASN A O 1
ATOM 1298 N N . ALA A 1 172 ? 0.080 22.720 -13.934 1.00 68.12 172 ALA A N 1
ATOM 1299 C CA . ALA A 1 172 ? -0.674 21.734 -13.203 1.00 68.12 172 ALA A CA 1
ATOM 1300 C C . ALA A 1 172 ? 0.266 20.649 -12.687 1.00 68.12 172 ALA A C 1
ATOM 1302 O O . ALA A 1 172 ? 1.316 20.380 -13.269 1.00 68.12 172 ALA A O 1
ATOM 1303 N N . TYR A 1 173 ? -0.137 20.016 -11.602 1.00 76.94 173 TYR A N 1
ATOM 1304 C CA . TYR A 1 173 ? 0.478 18.797 -11.112 1.00 76.94 173 TYR A CA 1
ATOM 1305 C C . TYR A 1 173 ? -0.443 17.638 -11.468 1.00 76.94 173 TYR A C 1
ATOM 1307 O O . TYR A 1 173 ? -1.660 17.756 -11.309 1.00 76.94 173 TYR A O 1
ATOM 1315 N N . SER A 1 174 ? 0.128 16.532 -11.952 1.00 71.56 174 SER A N 1
ATOM 1316 C CA . SER A 1 174 ? -0.639 15.341 -12.336 1.00 71.56 174 SER A CA 1
ATOM 1317 C C . SER A 1 174 ? -1.350 14.686 -11.151 1.00 71.56 174 SER A C 1
ATOM 1319 O O . SER A 1 174 ? -2.302 13.945 -11.367 1.00 71.56 174 SER A O 1
ATOM 1321 N N . ARG A 1 175 ? -0.902 14.986 -9.917 1.00 74.81 175 ARG A N 1
ATOM 1322 C CA . ARG A 1 175 ? -1.251 14.272 -8.673 1.00 74.81 175 ARG A CA 1
ATOM 1323 C C . ARG A 1 175 ? -0.781 12.818 -8.750 1.00 74.81 175 ARG A C 1
ATOM 1325 O O . ARG A 1 175 ? -0.163 12.431 -9.735 1.00 74.81 175 ARG A O 1
ATOM 1332 N N . GLN A 1 176 ? -0.956 12.041 -7.685 1.00 74.12 176 GLN A N 1
ATOM 1333 C CA . GLN A 1 176 ? -0.664 10.605 -7.748 1.00 74.12 176 GLN A CA 1
ATOM 1334 C C . GLN A 1 176 ? -1.655 9.924 -8.698 1.00 74.12 176 GLN A C 1
ATOM 1336 O O . GLN A 1 176 ? -2.835 10.268 -8.701 1.00 74.12 176 GLN A O 1
ATOM 1341 N N . PHE A 1 177 ? -1.170 8.988 -9.509 1.00 76.88 177 PHE A N 1
ATOM 1342 C CA . PHE A 1 177 ? -1.969 8.296 -10.523 1.00 76.88 177 PHE A CA 1
ATOM 1343 C C . PHE A 1 177 ? -1.480 6.864 -10.725 1.00 76.88 177 PHE A C 1
ATOM 1345 O O . PHE A 1 177 ? -0.385 6.525 -10.286 1.00 76.88 177 PHE A O 1
ATOM 1352 N N . HIS A 1 178 ? -2.270 6.023 -11.390 1.00 83.69 178 HIS A N 1
ATOM 1353 C CA . HIS A 1 178 ? -1.895 4.635 -11.670 1.00 83.69 178 HIS A CA 1
ATOM 1354 C C . HIS A 1 178 ? -1.401 4.471 -13.109 1.00 83.69 178 HIS A C 1
ATOM 1356 O O . HIS A 1 178 ? -1.933 5.071 -14.036 1.00 83.69 178 HIS A O 1
ATOM 1362 N N . LEU A 1 179 ? -0.371 3.656 -13.309 1.00 84.94 179 LEU A N 1
ATOM 1363 C CA . LEU A 1 179 ? 0.117 3.230 -14.614 1.00 84.94 179 LEU A CA 1
ATOM 1364 C C . LEU A 1 179 ? -0.385 1.809 -14.876 1.00 84.94 179 LEU A C 1
ATOM 1366 O O . LEU A 1 179 ? 0.126 0.843 -14.305 1.00 84.94 179 LEU A O 1
ATOM 1370 N N . LEU A 1 180 ? -1.386 1.688 -15.743 1.00 89.25 180 LEU A N 1
ATOM 1371 C CA . LEU A 1 180 ? -2.028 0.420 -16.079 1.00 89.25 180 LEU A CA 1
ATOM 1372 C C . LEU A 1 180 ? -1.422 -0.147 -17.361 1.00 89.25 180 LEU A C 1
ATOM 1374 O O . LEU A 1 180 ? -1.337 0.558 -18.363 1.00 89.25 180 LEU A O 1
ATOM 1378 N N . THR A 1 181 ? -1.021 -1.419 -17.360 1.00 89.50 181 THR A N 1
ATOM 1379 C CA . THR A 1 181 ? -0.576 -2.130 -18.573 1.00 89.50 181 THR A CA 1
ATOM 1380 C C . THR A 1 181 ? -1.511 -3.285 -18.870 1.00 89.50 181 THR A C 1
ATOM 1382 O O . THR A 1 181 ? -1.816 -4.086 -17.988 1.00 89.50 181 THR A O 1
ATOM 1385 N N . THR A 1 182 ? -1.953 -3.386 -20.120 1.00 90.94 182 THR A N 1
ATOM 1386 C CA . THR A 1 182 ? -2.877 -4.419 -20.587 1.00 90.94 182 THR A CA 1
ATOM 1387 C C . THR A 1 182 ? -2.297 -5.206 -21.757 1.00 90.94 182 THR A C 1
ATOM 1389 O O . THR A 1 182 ? -1.572 -4.650 -22.581 1.00 90.94 182 THR A O 1
ATOM 1392 N N . LEU A 1 183 ? -2.639 -6.491 -21.825 1.00 91.94 183 LEU A N 1
ATOM 1393 C CA . LEU A 1 183 ? -2.332 -7.425 -22.905 1.00 91.94 183 LEU A CA 1
ATOM 1394 C C . LEU A 1 183 ? -3.632 -7.841 -23.595 1.00 91.94 183 LEU A C 1
ATOM 1396 O O . LEU A 1 183 ? -4.557 -8.319 -22.943 1.00 91.94 183 LEU A O 1
ATOM 1400 N N . GLN A 1 184 ? -3.699 -7.708 -24.916 1.00 90.44 184 GLN A N 1
ATOM 1401 C CA . GLN A 1 184 ? -4.865 -8.080 -25.716 1.00 90.44 184 GLN A CA 1
ATOM 1402 C C . GLN A 1 184 ? -4.449 -8.997 -26.866 1.00 90.44 184 GLN A C 1
ATOM 1404 O O . GLN A 1 184 ? -3.517 -8.674 -27.591 1.00 90.44 184 GLN A O 1
ATOM 1409 N N . ARG A 1 185 ? -5.162 -10.108 -27.072 1.00 90.06 185 ARG A N 1
ATOM 1410 C CA . ARG A 1 185 ? -4.958 -11.031 -28.202 1.00 90.06 185 ARG A CA 1
ATOM 1411 C C . ARG A 1 185 ? -6.035 -10.819 -29.270 1.00 90.06 185 ARG A C 1
ATOM 1413 O O . ARG A 1 185 ? -7.214 -10.848 -28.940 1.00 90.06 185 ARG A O 1
ATOM 1420 N N . GLU A 1 186 ? -5.643 -10.616 -30.528 1.00 83.81 186 GLU A N 1
ATOM 1421 C CA . GLU A 1 186 ? -6.497 -10.590 -31.736 1.00 83.81 186 GLU A CA 1
ATOM 1422 C C . GLU A 1 186 ? -7.772 -9.722 -31.630 1.00 83.81 186 GLU A C 1
ATOM 1424 O O . GLU A 1 186 ? -8.825 -10.057 -32.171 1.00 83.81 186 GLU A O 1
ATOM 1429 N N . GLY A 1 187 ? -7.700 -8.590 -30.919 1.00 71.25 187 GLY A N 1
ATOM 1430 C CA . GLY A 1 187 ? -8.854 -7.707 -30.697 1.00 71.25 187 GLY A CA 1
ATOM 1431 C C . GLY A 1 187 ? -9.873 -8.218 -29.664 1.00 71.25 187 GLY A C 1
ATOM 1432 O O . GLY A 1 187 ? -10.947 -7.632 -29.536 1.00 71.25 187 GLY A O 1
ATOM 1433 N N . GLY A 1 188 ? -9.545 -9.283 -28.923 1.00 78.56 188 GLY A N 1
ATOM 1434 C CA . GLY A 1 188 ? -10.312 -9.832 -27.799 1.00 78.56 188 GLY A CA 1
ATOM 1435 C C . GLY A 1 188 ? -10.296 -8.940 -26.552 1.00 78.56 188 GLY A C 1
ATOM 1436 O O . GLY A 1 188 ? -10.055 -7.740 -26.633 1.00 78.56 188 GLY A O 1
ATOM 1437 N N . SER A 1 189 ? -10.569 -9.487 -25.367 1.00 84.94 189 SER A N 1
ATOM 1438 C CA . SER A 1 189 ? -10.535 -8.689 -24.132 1.00 84.94 189 SER A CA 1
ATOM 1439 C C . SER A 1 189 ? -9.105 -8.266 -23.772 1.00 84.94 189 SER A C 1
ATOM 1441 O O . SER A 1 189 ? -8.194 -9.089 -23.785 1.00 84.94 189 SER A O 1
ATOM 1443 N N . ALA A 1 190 ? -8.909 -6.988 -23.432 1.00 87.38 190 ALA A N 1
ATOM 1444 C CA . ALA A 1 190 ? -7.648 -6.495 -22.883 1.00 87.38 190 ALA A CA 1
ATOM 1445 C C . ALA A 1 190 ? -7.551 -6.884 -21.400 1.00 87.38 190 ALA A C 1
ATOM 1447 O O . ALA A 1 190 ? -8.392 -6.478 -20.596 1.00 87.38 190 ALA A O 1
ATOM 1448 N N . LEU A 1 191 ? -6.553 -7.694 -21.055 1.00 89.44 191 LEU A N 1
ATOM 1449 C CA . LEU A 1 191 ? -6.306 -8.219 -19.714 1.00 89.44 191 LEU A CA 1
ATOM 1450 C C . LEU A 1 191 ? -5.272 -7.350 -19.003 1.00 89.44 191 LEU A C 1
ATOM 1452 O O . LEU A 1 191 ? -4.220 -7.072 -19.572 1.00 89.44 191 LEU A O 1
ATOM 1456 N N . LEU A 1 192 ? -5.548 -6.923 -17.772 1.00 91.19 192 LEU A N 1
ATOM 1457 C CA . LEU A 1 192 ? -4.581 -6.171 -16.969 1.00 91.19 192 LEU A CA 1
ATOM 1458 C C . LEU A 1 192 ? -3.412 -7.079 -16.569 1.00 91.19 192 LEU A C 1
ATOM 1460 O O . LEU A 1 192 ? -3.635 -8.140 -15.999 1.00 91.19 192 LEU A O 1
ATOM 1464 N N . VAL A 1 193 ? -2.180 -6.658 -16.853 1.00 85.44 193 VAL A N 1
ATOM 1465 C CA . VAL A 1 193 ? -0.942 -7.398 -16.534 1.00 85.44 193 VAL A CA 1
ATOM 1466 C C . VAL A 1 193 ? 0.004 -6.619 -15.618 1.00 85.44 193 VAL A C 1
ATOM 1468 O O . VAL A 1 193 ? 0.957 -7.192 -15.101 1.00 85.44 193 VAL A O 1
ATOM 1471 N N . ASN A 1 194 ? -0.268 -5.330 -15.385 1.00 87.19 194 ASN A N 1
ATOM 1472 C CA . ASN A 1 194 ? 0.416 -4.516 -14.383 1.00 87.19 194 ASN A CA 1
ATOM 1473 C C . ASN A 1 194 ? -0.448 -3.324 -13.942 1.00 87.19 194 ASN A C 1
ATOM 1475 O O . ASN A 1 194 ? -1.124 -2.715 -14.772 1.00 87.19 194 ASN A O 1
ATOM 1479 N N . ASP A 1 195 ? -0.356 -2.972 -12.660 1.00 85.75 195 ASP A N 1
ATOM 1480 C CA . ASP A 1 195 ? -0.940 -1.777 -12.043 1.00 85.75 195 ASP A CA 1
ATOM 1481 C C . ASP A 1 195 ? 0.096 -1.181 -11.076 1.00 85.75 195 ASP A C 1
ATOM 1483 O O . ASP A 1 195 ? 0.467 -1.808 -10.081 1.00 85.75 195 ASP A O 1
ATOM 1487 N N . THR A 1 196 ? 0.645 -0.010 -11.406 1.00 80.81 196 THR A N 1
ATOM 1488 C CA . THR A 1 196 ? 1.716 0.634 -10.627 1.00 80.81 196 THR A CA 1
ATOM 1489 C C . THR A 1 196 ? 1.327 2.048 -10.221 1.00 80.81 196 THR A C 1
ATOM 1491 O O . THR A 1 196 ? 1.051 2.883 -11.076 1.00 80.81 196 THR A O 1
ATOM 1494 N N . ALA A 1 197 ? 1.376 2.357 -8.925 1.00 79.50 197 ALA A N 1
ATOM 1495 C CA . ALA A 1 197 ? 1.178 3.720 -8.439 1.00 79.50 197 ALA A CA 1
ATOM 1496 C C . ALA A 1 197 ? 2.376 4.619 -8.797 1.00 79.50 197 ALA A C 1
ATOM 1498 O O . ALA A 1 197 ? 3.527 4.292 -8.500 1.00 79.50 197 ALA A O 1
ATOM 1499 N N . MET A 1 198 ? 2.096 5.774 -9.393 1.00 74.56 198 MET A N 1
ATOM 1500 C CA . MET A 1 198 ? 3.073 6.769 -9.826 1.00 74.56 198 MET A CA 1
ATOM 1501 C C . MET A 1 198 ? 2.983 8.041 -8.973 1.00 74.56 198 MET A C 1
ATOM 1503 O O . MET A 1 198 ? 1.885 8.480 -8.607 1.00 74.56 198 MET A O 1
ATOM 1507 N N . PRO A 1 199 ? 4.129 8.668 -8.645 1.00 72.88 199 PRO A N 1
ATOM 1508 C CA . PRO A 1 199 ? 4.136 9.955 -7.966 1.00 72.88 199 PRO A CA 1
ATOM 1509 C C . PRO A 1 199 ? 3.588 11.062 -8.877 1.00 72.88 199 PRO A C 1
ATOM 1511 O O . PRO A 1 199 ? 3.553 10.932 -10.099 1.00 72.88 199 PRO A O 1
ATOM 1514 N N . SER A 1 200 ? 3.219 12.190 -8.269 1.00 78.44 200 SER A N 1
ATOM 1515 C CA . SER A 1 200 ? 2.861 13.400 -9.013 1.00 78.44 200 SER A CA 1
ATOM 1516 C C . SER A 1 200 ? 4.018 13.876 -9.894 1.00 78.44 200 SER A C 1
ATOM 1518 O O . SER A 1 200 ? 5.179 13.800 -9.490 1.00 78.44 200 SER A O 1
ATOM 1520 N N . LEU A 1 201 ? 3.690 14.399 -11.073 1.00 75.81 201 LEU A N 1
ATOM 1521 C CA . LEU A 1 201 ? 4.587 15.052 -12.019 1.00 75.81 201 LEU A CA 1
ATOM 1522 C C . LEU A 1 201 ? 4.152 16.505 -12.199 1.00 75.81 201 LEU A C 1
ATOM 1524 O O . LEU A 1 201 ? 2.961 16.810 -12.270 1.00 75.81 201 LEU A O 1
ATOM 1528 N N . SER A 1 202 ? 5.118 17.412 -12.293 1.00 77.12 202 SER A N 1
ATOM 1529 C CA . SER A 1 202 ? 4.863 18.825 -12.577 1.00 77.12 202 SER A CA 1
ATOM 1530 C C . SER A 1 202 ? 5.140 19.161 -14.035 1.00 77.12 202 SER A C 1
ATOM 1532 O O . SER A 1 202 ? 5.946 18.514 -14.698 1.00 77.12 202 SER A O 1
ATOM 1534 N N . PHE A 1 203 ? 4.538 20.233 -14.539 1.00 77.62 203 PHE A N 1
ATOM 1535 C CA . PHE A 1 203 ? 5.108 20.893 -15.709 1.00 77.62 203 PHE A CA 1
ATOM 1536 C C . PHE A 1 203 ? 6.370 21.669 -15.305 1.00 77.62 203 PHE A C 1
ATOM 1538 O O . PHE A 1 203 ? 6.390 22.291 -14.233 1.00 77.62 203 PHE A O 1
ATOM 1545 N N . PRO A 1 204 ? 7.424 21.685 -16.140 1.00 76.94 204 PRO A N 1
ATOM 1546 C CA . PRO A 1 204 ? 8.642 22.423 -15.835 1.00 76.94 204 PRO A CA 1
ATOM 1547 C C . PRO A 1 204 ? 8.364 23.902 -15.559 1.00 76.94 204 PRO A C 1
ATOM 1549 O O . PRO A 1 204 ? 7.872 24.645 -16.411 1.00 76.94 204 PRO A O 1
ATOM 1552 N N . ASN A 1 205 ? 8.778 24.374 -14.389 1.00 78.00 205 ASN A N 1
ATOM 1553 C CA . ASN A 1 205 ? 8.528 25.728 -13.911 1.00 78.00 205 ASN A CA 1
ATOM 1554 C C . ASN A 1 205 ? 9.783 26.302 -13.231 1.00 78.00 205 ASN A C 1
ATOM 1556 O O . ASN A 1 205 ? 10.807 25.630 -13.098 1.00 78.00 205 ASN A O 1
ATOM 1560 N N . TRP A 1 206 ? 9.735 27.570 -12.821 1.00 80.56 206 TRP A N 1
ATOM 1561 C CA . TRP A 1 206 ? 10.904 28.240 -12.245 1.00 80.56 206 TRP A CA 1
ATOM 1562 C C . TRP A 1 206 ? 11.374 27.605 -10.925 1.00 80.56 206 TRP A C 1
ATOM 1564 O O . TRP A 1 206 ? 12.557 27.702 -10.601 1.00 80.56 206 TRP A O 1
ATOM 1574 N N . VAL A 1 207 ? 10.485 26.939 -10.174 1.00 80.69 207 VAL A N 1
ATOM 1575 C CA . VAL A 1 207 ? 10.827 26.242 -8.924 1.00 80.69 207 VAL A CA 1
ATOM 1576 C C . VAL A 1 207 ? 11.656 24.999 -9.229 1.00 80.69 207 VAL A C 1
ATOM 1578 O O . VAL A 1 207 ? 12.736 24.848 -8.653 1.00 80.69 207 VAL A O 1
ATOM 1581 N N . THR A 1 208 ? 11.204 24.176 -10.183 1.00 77.00 208 THR A N 1
ATOM 1582 C CA . THR A 1 208 ? 11.887 22.938 -10.605 1.00 77.00 208 THR A CA 1
ATOM 1583 C C . THR A 1 208 ? 13.168 23.203 -11.396 1.00 77.00 208 THR A C 1
ATOM 1585 O O . THR A 1 208 ? 14.105 22.408 -11.358 1.00 77.00 208 THR A O 1
ATOM 1588 N N . ARG A 1 209 ? 13.285 24.378 -12.029 1.00 81.94 209 ARG A N 1
ATOM 1589 C CA . ARG A 1 209 ? 14.511 24.877 -12.681 1.00 81.94 209 ARG A CA 1
ATOM 1590 C C . ARG A 1 209 ? 15.466 25.617 -11.730 1.00 81.94 209 ARG A C 1
ATOM 1592 O O . ARG A 1 209 ? 16.114 26.587 -12.117 1.00 81.94 209 ARG A O 1
ATOM 1599 N N . GLY A 1 210 ? 15.573 25.166 -10.480 1.00 78.81 210 GLY A N 1
ATOM 1600 C CA . GLY A 1 210 ? 16.541 25.688 -9.505 1.00 78.81 210 GLY A CA 1
ATOM 1601 C C . GLY A 1 210 ? 16.043 26.843 -8.626 1.00 78.81 210 GLY A C 1
ATOM 1602 O O . GLY A 1 210 ? 16.780 27.323 -7.763 1.00 78.81 210 GLY A O 1
ATOM 1603 N N . GLY A 1 211 ? 14.784 27.264 -8.767 1.00 79.00 211 GLY A N 1
ATOM 1604 C CA . GLY A 1 211 ? 14.164 28.266 -7.898 1.00 79.00 211 GLY A CA 1
ATOM 1605 C C . GLY A 1 211 ? 14.083 27.836 -6.432 1.00 79.00 211 GLY A C 1
ATOM 1606 O O . GLY A 1 211 ? 14.315 28.661 -5.544 1.00 79.00 211 GLY A O 1
ATOM 1607 N N . TYR A 1 212 ? 13.833 26.547 -6.165 1.00 82.88 212 TYR A N 1
ATOM 1608 C CA . TYR A 1 212 ? 13.886 26.008 -4.802 1.00 82.88 212 TYR A CA 1
ATOM 1609 C C . TYR A 1 212 ? 15.303 26.081 -4.215 1.00 82.88 212 TYR A C 1
ATOM 1611 O O . TYR A 1 212 ? 15.489 26.630 -3.128 1.00 82.88 212 TYR A O 1
ATOM 1619 N N . SER A 1 213 ? 16.319 25.614 -4.951 1.00 82.62 213 SER A N 1
ATOM 1620 C CA . SER A 1 213 ? 17.718 25.661 -4.497 1.00 82.62 213 SER A CA 1
ATOM 1621 C C . SER A 1 213 ? 18.211 27.088 -4.259 1.00 82.62 213 SER A C 1
ATOM 1623 O O . SER A 1 213 ? 18.928 27.342 -3.289 1.00 82.62 213 SER A O 1
ATOM 1625 N N . ASP A 1 214 ? 17.785 28.035 -5.095 1.00 83.88 214 ASP A N 1
ATOM 1626 C CA . ASP A 1 214 ? 18.068 29.455 -4.913 1.00 83.88 214 ASP A CA 1
ATOM 1627 C C . ASP A 1 214 ? 17.429 30.002 -3.631 1.00 83.88 214 ASP A C 1
ATOM 1629 O O . ASP A 1 214 ? 18.071 30.751 -2.893 1.00 83.88 214 ASP A O 1
ATOM 1633 N N . CYS A 1 215 ? 16.171 29.634 -3.357 1.00 77.44 215 CYS A N 1
ATOM 1634 C CA . CYS A 1 215 ? 15.484 30.020 -2.127 1.00 77.44 215 CYS A CA 1
ATOM 1635 C C . CYS A 1 215 ? 16.218 29.459 -0.907 1.00 77.44 215 CYS A C 1
ATOM 1637 O O . CYS A 1 215 ? 16.582 30.219 -0.008 1.00 77.44 215 CYS A O 1
ATOM 1639 N N . ALA A 1 216 ? 16.481 28.150 -0.903 1.00 81.69 216 ALA A N 1
ATOM 1640 C CA . ALA A 1 216 ? 17.150 27.460 0.193 1.00 81.69 216 ALA A CA 1
ATOM 1641 C C . ALA A 1 216 ? 18.540 28.051 0.472 1.00 81.69 216 ALA A C 1
ATOM 1643 O O . ALA A 1 216 ? 18.917 28.226 1.629 1.00 81.69 216 ALA A O 1
ATOM 1644 N N . SER A 1 217 ? 19.271 28.439 -0.576 1.00 80.25 217 SER A N 1
ATOM 1645 C CA . SER A 1 217 ? 20.582 29.087 -0.452 1.00 80.25 217 SER A CA 1
ATOM 1646 C C . SER A 1 217 ? 20.493 30.516 0.095 1.00 80.25 217 SER A C 1
ATOM 1648 O O . SER A 1 217 ? 21.358 30.938 0.859 1.00 80.25 217 SER A O 1
ATOM 1650 N N . ALA A 1 218 ? 19.466 31.277 -0.295 1.00 76.75 218 ALA A N 1
ATOM 1651 C CA . ALA A 1 218 ? 19.319 32.684 0.077 1.00 76.75 218 ALA A CA 1
ATOM 1652 C C . ALA A 1 218 ? 18.692 32.895 1.466 1.00 76.75 218 ALA A C 1
ATOM 1654 O O . ALA A 1 218 ? 19.035 33.859 2.150 1.00 76.75 218 ALA A O 1
ATOM 1655 N N . TYR A 1 219 ? 17.775 32.017 1.877 1.00 78.19 219 TYR A N 1
ATOM 1656 C CA . TYR A 1 219 ? 16.961 32.190 3.086 1.00 78.19 219 TYR A CA 1
ATOM 1657 C C . TYR A 1 219 ? 17.065 31.018 4.076 1.00 78.19 219 TYR A C 1
ATOM 1659 O O . TYR A 1 219 ? 16.643 31.165 5.221 1.00 78.19 219 TYR A O 1
ATOM 1667 N N . GLY A 1 220 ? 17.659 29.892 3.668 1.00 65.25 220 GLY A N 1
ATOM 1668 C CA . GLY A 1 220 ? 17.666 28.628 4.406 1.00 65.25 220 GLY A CA 1
ATOM 1669 C C . GLY A 1 220 ? 16.509 27.720 3.982 1.00 65.25 220 GLY A C 1
ATOM 1670 O O . GLY A 1 220 ? 15.381 28.186 3.838 1.00 65.25 220 GLY A O 1
ATOM 1671 N N . ALA A 1 221 ? 16.772 26.421 3.803 1.00 65.00 221 ALA A N 1
ATOM 1672 C CA . ALA A 1 221 ? 15.746 25.435 3.430 1.00 65.00 221 ALA A CA 1
ATOM 1673 C C . ALA A 1 221 ? 14.593 25.369 4.454 1.00 65.00 221 ALA A C 1
ATOM 1675 O O . ALA A 1 221 ? 13.433 25.239 4.083 1.00 65.00 221 ALA A O 1
ATOM 1676 N N . ASP A 1 222 ? 14.911 25.574 5.737 1.00 62.00 222 ASP A N 1
ATOM 1677 C CA . ASP A 1 222 ? 13.946 25.601 6.841 1.00 62.00 222 ASP A CA 1
ATOM 1678 C C . ASP A 1 222 ? 13.114 26.889 6.931 1.00 62.00 222 ASP A C 1
ATOM 1680 O O . ASP A 1 222 ? 12.195 26.972 7.746 1.00 62.00 222 ASP A O 1
ATOM 1684 N N . ALA A 1 223 ? 13.424 27.916 6.134 1.00 73.62 223 ALA A N 1
ATOM 1685 C CA . ALA A 1 223 ? 12.585 29.101 6.088 1.00 73.62 223 ALA A CA 1
ATOM 1686 C C . ALA A 1 223 ? 11.230 28.727 5.486 1.00 73.62 223 ALA A C 1
ATOM 1688 O O . ALA A 1 223 ? 11.174 28.114 4.422 1.00 73.62 223 ALA A O 1
ATOM 1689 N N . ASP A 1 224 ? 10.138 29.164 6.113 1.00 71.44 224 ASP A N 1
ATOM 1690 C CA . ASP A 1 224 ? 8.778 28.900 5.623 1.00 71.44 224 ASP A CA 1
ATOM 1691 C C . ASP A 1 224 ? 8.617 29.269 4.144 1.00 71.44 224 ASP A C 1
ATOM 1693 O O . ASP A 1 224 ? 7.999 28.539 3.380 1.00 71.44 224 ASP A O 1
ATOM 1697 N N . ARG A 1 225 ? 9.283 30.344 3.710 1.00 79.19 225 ARG A N 1
ATOM 1698 C CA . ARG A 1 225 ? 9.394 30.756 2.304 1.00 79.19 225 ARG A CA 1
ATOM 1699 C C . ARG A 1 225 ? 9.827 29.633 1.370 1.00 79.19 225 ARG A C 1
ATOM 1701 O O . ARG A 1 225 ? 9.299 29.535 0.271 1.00 79.19 225 ARG A O 1
ATOM 1708 N N . CYS A 1 226 ? 10.810 28.842 1.773 1.00 76.31 226 CYS A N 1
ATOM 1709 C CA . CYS A 1 226 ? 11.370 27.785 0.945 1.00 76.31 226 CYS A CA 1
ATOM 1710 C C . CYS A 1 226 ? 10.635 26.461 1.155 1.00 76.31 226 CYS A C 1
ATOM 1712 O O . CYS A 1 226 ? 10.424 25.759 0.173 1.00 76.31 226 CYS A O 1
ATOM 1714 N N . ARG A 1 227 ? 10.121 26.184 2.362 1.00 72.88 227 ARG A N 1
ATOM 1715 C CA . ARG A 1 227 ? 9.224 25.039 2.621 1.00 72.88 227 ARG A CA 1
ATOM 1716 C C . ARG A 1 227 ? 7.961 25.065 1.749 1.00 72.88 227 ARG A C 1
ATOM 1718 O O . ARG A 1 227 ? 7.515 24.027 1.280 1.00 72.88 227 ARG A O 1
ATOM 1725 N N . LEU A 1 228 ? 7.418 26.252 1.459 1.00 70.56 228 LEU A N 1
ATOM 1726 C CA . LEU A 1 228 ? 6.301 26.414 0.512 1.00 70.56 228 LEU A CA 1
ATOM 1727 C C . LEU A 1 228 ? 6.655 25.978 -0.919 1.00 70.56 228 LEU A C 1
ATOM 1729 O O . LEU A 1 228 ? 5.797 25.490 -1.645 1.00 70.56 228 LEU A O 1
ATOM 1733 N N . LEU A 1 229 ? 7.908 26.175 -1.332 1.00 73.69 229 LEU A N 1
ATOM 1734 C CA . LEU A 1 229 ? 8.391 25.796 -2.661 1.00 73.69 229 LEU A CA 1
ATOM 1735 C C . LEU A 1 229 ? 8.845 24.335 -2.724 1.00 73.69 229 LEU A C 1
ATOM 1737 O O . LEU A 1 229 ? 8.861 23.757 -3.805 1.00 73.69 229 LEU A O 1
ATOM 1741 N N . GLU A 1 230 ? 9.210 23.739 -1.590 1.00 73.44 230 GLU A N 1
ATOM 1742 C CA . GLU A 1 230 ? 9.681 22.356 -1.499 1.00 73.44 230 GLU A CA 1
ATOM 1743 C C . GLU A 1 230 ? 8.644 21.363 -2.033 1.00 73.44 230 GLU A C 1
ATOM 1745 O O . GLU A 1 230 ? 8.964 20.559 -2.905 1.00 73.44 230 GLU A O 1
ATOM 1750 N N . GLY A 1 231 ? 7.383 21.483 -1.607 1.00 65.56 231 GLY A N 1
ATOM 1751 C CA . GLY A 1 231 ? 6.299 20.634 -2.114 1.00 65.56 231 GLY A CA 1
ATOM 1752 C C . GLY A 1 231 ? 5.918 20.897 -3.577 1.00 65.56 231 GLY A C 1
ATOM 1753 O O . GLY A 1 231 ? 5.228 20.085 -4.181 1.00 65.56 231 GLY A O 1
ATOM 1754 N N . LEU A 1 232 ? 6.392 22.003 -4.162 1.00 73.31 232 LEU A N 1
ATOM 1755 C CA . LEU A 1 232 ? 6.215 22.340 -5.577 1.00 73.31 232 LEU A CA 1
ATOM 1756 C C . LEU A 1 232 ? 7.405 21.888 -6.443 1.00 73.31 232 LEU A C 1
ATOM 1758 O O . LEU A 1 232 ? 7.311 21.917 -7.674 1.00 73.31 232 LEU A O 1
ATOM 1762 N N . ASN A 1 233 ? 8.511 21.456 -5.825 1.00 76.44 233 ASN A N 1
ATOM 1763 C CA . ASN A 1 233 ? 9.724 20.980 -6.490 1.00 76.44 233 ASN A CA 1
ATOM 1764 C C . ASN A 1 233 ? 9.615 19.497 -6.900 1.00 76.44 233 ASN A C 1
ATOM 1766 O O . ASN A 1 233 ? 10.426 18.652 -6.524 1.00 76.44 233 ASN A O 1
ATOM 1770 N N . THR A 1 234 ? 8.579 19.182 -7.668 1.00 73.75 234 THR A N 1
ATOM 1771 C CA . THR A 1 234 ? 8.270 17.841 -8.181 1.00 73.75 234 THR A CA 1
ATOM 1772 C C . THR A 1 234 ? 8.920 17.637 -9.556 1.00 73.75 234 THR A C 1
ATOM 1774 O O . THR A 1 234 ? 8.906 18.577 -10.354 1.00 73.75 234 THR A O 1
ATOM 1777 N N . PRO A 1 235 ? 9.470 16.456 -9.897 1.00 75.44 235 PRO A N 1
ATOM 1778 C CA . PRO A 1 235 ? 10.016 16.211 -11.234 1.00 75.44 235 PRO A CA 1
ATOM 1779 C C . PRO A 1 235 ? 8.957 16.387 -12.330 1.00 75.44 235 PRO A C 1
ATOM 1781 O O . PRO A 1 235 ? 7.758 16.293 -12.077 1.00 75.44 235 PRO A O 1
ATOM 1784 N N . SER A 1 236 ? 9.414 16.647 -13.553 1.00 76.31 236 SER A N 1
ATOM 1785 C CA . SER A 1 236 ? 8.550 16.780 -14.738 1.00 76.31 236 SER A CA 1
ATOM 1786 C C . SER A 1 236 ? 8.551 15.553 -15.642 1.00 76.31 236 SER A C 1
ATOM 1788 O O . SER A 1 236 ? 7.762 15.478 -16.580 1.00 76.31 236 SER A O 1
ATOM 1790 N N . GLU A 1 237 ? 9.413 14.590 -15.333 1.00 79.56 237 GLU A N 1
ATOM 1791 C CA . GLU A 1 237 ? 9.593 13.348 -16.066 1.00 79.56 237 GLU A CA 1
ATOM 1792 C C . GLU A 1 237 ? 9.900 12.219 -15.074 1.00 79.56 237 GLU A C 1
ATOM 1794 O O . GLU A 1 237 ? 10.593 12.431 -14.070 1.00 79.56 237 GLU A O 1
ATOM 1799 N N . ALA A 1 238 ? 9.398 11.023 -15.368 1.00 75.44 238 ALA A N 1
ATOM 1800 C CA . ALA A 1 238 ? 9.733 9.769 -14.708 1.00 75.44 238 ALA A CA 1
ATOM 1801 C C . ALA A 1 238 ? 9.810 8.634 -15.744 1.00 75.44 238 ALA A C 1
ATOM 1803 O O . ALA A 1 238 ? 9.199 8.712 -16.803 1.00 75.44 238 ALA A O 1
ATOM 1804 N N . SER A 1 239 ? 10.519 7.550 -15.433 1.00 75.62 239 SER A N 1
ATOM 1805 C CA . SER A 1 239 ? 10.522 6.330 -16.253 1.00 75.62 239 SER A CA 1
ATOM 1806 C C . SER A 1 239 ? 10.028 5.147 -15.433 1.00 75.62 239 SER A C 1
ATOM 1808 O O . SER A 1 239 ? 10.305 5.069 -14.235 1.00 75.62 239 SER A O 1
ATOM 1810 N N . ALA A 1 240 ? 9.339 4.219 -16.090 1.00 68.12 240 ALA A N 1
ATOM 1811 C CA . ALA A 1 240 ? 8.894 2.959 -15.517 1.00 68.12 240 ALA A CA 1
ATOM 1812 C C . ALA A 1 240 ? 9.228 1.793 -16.460 1.00 68.12 240 ALA A C 1
ATOM 1814 O O . ALA A 1 240 ? 9.065 1.901 -17.676 1.00 68.12 240 ALA A O 1
ATOM 1815 N N . ALA A 1 241 ? 9.674 0.677 -15.883 1.00 71.44 241 ALA A N 1
ATOM 1816 C CA . ALA A 1 241 ? 9.846 -0.598 -16.572 1.00 71.44 241 ALA A CA 1
ATOM 1817 C C . ALA A 1 241 ? 8.852 -1.612 -15.992 1.00 71.44 241 ALA A C 1
ATOM 1819 O O . ALA A 1 241 ? 8.738 -1.745 -14.770 1.00 71.44 241 ALA A O 1
ATOM 1820 N N . VAL A 1 242 ? 8.119 -2.289 -16.870 1.00 65.00 242 VAL A N 1
ATOM 1821 C CA . VAL A 1 242 ? 7.030 -3.209 -16.549 1.00 65.00 242 VAL A CA 1
ATOM 1822 C C . VAL A 1 242 ? 7.348 -4.575 -17.148 1.00 65.00 242 VAL A C 1
ATOM 1824 O O . VAL A 1 242 ? 7.393 -4.723 -18.367 1.00 65.00 242 VAL A O 1
ATOM 1827 N N . GLU A 1 243 ? 7.540 -5.571 -16.287 1.00 69.62 243 GLU A N 1
ATOM 1828 C CA . GLU A 1 243 ? 7.777 -6.973 -16.650 1.00 69.62 243 GLU A CA 1
ATOM 1829 C C . GLU A 1 243 ? 6.538 -7.818 -16.309 1.00 69.62 243 GLU A C 1
ATOM 1831 O O . GLU A 1 243 ? 6.015 -7.720 -15.200 1.00 69.62 243 GLU A O 1
ATOM 1836 N N . PHE A 1 244 ? 6.063 -8.651 -17.242 1.00 68.38 244 PHE A N 1
ATOM 1837 C CA . PHE A 1 244 ? 4.844 -9.465 -17.100 1.00 68.38 244 PHE A CA 1
ATOM 1838 C C . PHE A 1 244 ? 4.970 -10.865 -17.747 1.00 68.38 244 PHE A C 1
ATOM 1840 O O . PHE A 1 244 ? 4.122 -11.297 -18.528 1.00 68.38 244 PHE A O 1
ATOM 1847 N N . LEU A 1 245 ? 6.018 -11.608 -17.357 1.00 80.31 245 LEU A N 1
ATOM 1848 C CA . LEU A 1 245 ? 6.334 -12.986 -17.792 1.00 80.31 245 LEU A CA 1
ATOM 1849 C C . LEU A 1 245 ? 6.641 -13.085 -19.298 1.00 80.31 245 LEU A C 1
ATOM 1851 O O . LEU A 1 245 ? 7.410 -12.272 -19.786 1.00 80.31 245 LEU A O 1
ATOM 1855 N N . ASP A 1 246 ? 6.118 -14.070 -20.035 1.00 79.38 246 ASP A N 1
ATOM 1856 C CA . ASP A 1 246 ? 6.491 -14.295 -21.444 1.00 79.38 246 ASP A CA 1
ATOM 1857 C C . ASP A 1 246 ? 5.725 -13.371 -22.412 1.00 79.38 246 ASP A C 1
ATOM 1859 O O . ASP A 1 246 ? 5.957 -13.382 -23.621 1.00 79.38 246 ASP A O 1
ATOM 1863 N N . GLY A 1 247 ? 4.751 -12.612 -21.900 1.00 78.19 247 GLY A N 1
ATOM 1864 C CA . GLY A 1 247 ? 3.906 -11.704 -22.672 1.00 78.19 247 GLY A CA 1
ATOM 1865 C C . GLY A 1 247 ? 2.799 -12.356 -23.503 1.00 78.19 247 GLY A C 1
ATOM 1866 O O . GLY A 1 247 ? 1.969 -11.634 -24.036 1.00 78.19 247 GLY A O 1
ATOM 1867 N N . VAL A 1 248 ? 2.725 -13.683 -23.592 1.00 86.44 248 VAL A N 1
ATOM 1868 C CA . VAL A 1 248 ? 1.740 -14.415 -24.413 1.00 86.44 248 VAL A CA 1
ATOM 1869 C C . VAL A 1 248 ? 0.796 -15.248 -23.552 1.00 86.44 248 VAL A C 1
ATOM 1871 O O . VAL A 1 248 ? 1.185 -15.704 -22.482 1.00 86.44 248 VAL A O 1
ATOM 1874 N N . LEU A 1 249 ? -0.433 -15.481 -24.023 1.00 93.12 249 LEU A N 1
ATOM 1875 C CA . LEU A 1 249 ? -1.410 -16.309 -23.309 1.00 93.12 249 LEU A CA 1
ATOM 1876 C C . LEU A 1 249 ? -1.179 -17.802 -23.593 1.00 93.12 249 LEU A C 1
ATOM 1878 O O . LEU A 1 249 ? -0.785 -18.183 -24.700 1.00 93.12 249 LEU A O 1
ATOM 1882 N N . TYR A 1 250 ? -1.462 -18.651 -22.604 1.00 93.19 250 TYR A N 1
ATOM 1883 C CA . TYR A 1 250 ? -1.322 -20.108 -22.705 1.00 93.19 250 TYR A CA 1
ATOM 1884 C C . TYR A 1 250 ? -2.651 -20.846 -22.477 1.00 93.19 250 TYR A C 1
ATOM 1886 O O . TYR A 1 250 ? -3.450 -20.485 -21.613 1.00 93.19 250 TYR A O 1
ATOM 1894 N N . ASP A 1 251 ? -2.862 -21.927 -23.230 1.00 94.00 251 ASP A N 1
ATOM 1895 C CA . ASP A 1 251 ? -3.996 -22.837 -23.102 1.00 94.00 251 ASP A CA 1
ATOM 1896 C C . ASP A 1 251 ? -3.844 -23.770 -21.890 1.00 94.00 251 ASP A C 1
ATOM 1898 O O . ASP A 1 251 ? -3.111 -24.766 -21.916 1.00 94.00 251 ASP A O 1
ATOM 1902 N N . LEU A 1 252 ? -4.610 -23.477 -20.841 1.00 92.94 252 LEU A N 1
ATOM 1903 C CA . LEU A 1 252 ? -4.713 -24.290 -19.633 1.00 92.94 252 LEU A CA 1
ATOM 1904 C C . LEU A 1 252 ? -5.797 -25.378 -19.699 1.00 92.94 252 LEU A C 1
ATOM 1906 O O . LEU A 1 252 ? -5.989 -26.081 -18.712 1.00 92.94 252 LEU A O 1
ATOM 1910 N N . SER A 1 253 ? -6.493 -25.582 -20.825 1.00 88.12 253 SER A N 1
ATOM 1911 C CA . SER A 1 253 ? -7.632 -26.522 -20.893 1.00 88.12 253 SER A CA 1
ATOM 1912 C C . SER A 1 253 ? -7.262 -27.965 -20.519 1.00 88.12 253 SER A C 1
ATOM 1914 O O . SER A 1 253 ? -8.105 -28.719 -20.054 1.00 88.12 253 SER A O 1
ATOM 1916 N N . GLY A 1 254 ? -6.000 -28.364 -20.721 1.00 86.75 254 GLY A N 1
ATOM 1917 C CA . GLY A 1 254 ? -5.484 -29.678 -20.309 1.00 86.75 254 GLY A CA 1
ATOM 1918 C C . GLY A 1 254 ? -4.859 -29.721 -18.909 1.00 86.75 254 GLY A C 1
ATOM 1919 O O . GLY A 1 254 ? -4.360 -30.770 -18.519 1.00 86.75 254 GLY A O 1
ATOM 1920 N N . GLN A 1 255 ? -4.824 -28.592 -18.200 1.00 90.62 255 GLN A N 1
ATOM 1921 C CA . GLN A 1 255 ? -4.242 -28.437 -16.860 1.00 90.62 255 GLN A CA 1
ATOM 1922 C C . GLN A 1 255 ? -5.294 -28.233 -15.773 1.00 90.62 255 GLN A C 1
ATOM 1924 O O . GLN A 1 255 ? -4.958 -28.223 -14.593 1.00 90.62 255 GLN A O 1
ATOM 1929 N N . VAL A 1 256 ? -6.555 -28.073 -16.163 1.00 90.00 256 VAL A N 1
ATOM 1930 C CA . VAL A 1 256 ? -7.682 -27.892 -15.256 1.00 90.00 256 VAL A CA 1
ATOM 1931 C C . VAL A 1 256 ? -8.666 -29.029 -15.500 1.00 90.00 256 VAL A C 1
ATOM 1933 O O . VAL A 1 256 ? -9.165 -29.189 -16.612 1.00 90.00 256 VAL A O 1
ATOM 1936 N N . ASP A 1 257 ? -8.918 -29.834 -14.469 1.00 79.50 257 ASP A N 1
ATOM 1937 C CA . ASP A 1 257 ? -9.766 -31.028 -14.584 1.00 79.50 257 ASP A CA 1
ATOM 1938 C C . ASP A 1 257 ? -11.267 -30.696 -14.605 1.00 79.50 257 ASP A C 1
ATOM 1940 O O . ASP A 1 257 ? -12.057 -31.460 -15.162 1.00 79.50 257 ASP A O 1
ATOM 1944 N N . ASP A 1 258 ? -11.657 -29.564 -14.009 1.00 83.88 258 ASP A N 1
ATOM 1945 C CA . ASP A 1 258 ? -13.042 -29.103 -13.933 1.00 83.88 258 ASP A CA 1
ATOM 1946 C C . ASP A 1 258 ? -13.146 -27.599 -14.218 1.00 83.88 258 ASP A C 1
ATOM 1948 O O . ASP A 1 258 ? -12.491 -26.777 -13.578 1.00 83.88 258 ASP A O 1
ATOM 1952 N N . LEU A 1 259 ? -13.971 -27.258 -15.208 1.00 85.81 259 LEU A N 1
ATOM 1953 C CA . LEU A 1 259 ? -14.278 -25.889 -15.626 1.00 85.81 259 LEU A CA 1
ATOM 1954 C C . LEU A 1 259 ? -15.784 -25.602 -15.527 1.00 85.81 259 LEU A C 1
ATOM 1956 O O . LEU A 1 259 ? -16.256 -24.653 -16.149 1.00 85.81 259 LEU A O 1
ATOM 1960 N N . SER A 1 260 ? -16.560 -26.415 -14.794 1.00 85.81 260 SER A N 1
ATOM 1961 C CA . SER A 1 260 ? -18.011 -26.214 -14.648 1.00 85.81 260 SER A CA 1
ATOM 1962 C C . SER A 1 260 ? -18.379 -24.845 -14.086 1.00 85.81 260 SER A C 1
ATOM 1964 O O . SER A 1 260 ? -19.421 -24.301 -14.449 1.00 85.81 260 SER A O 1
ATOM 1966 N N . ASP A 1 261 ? -17.503 -24.307 -13.240 1.00 85.19 261 ASP A N 1
ATOM 1967 C CA . ASP A 1 261 ? -17.683 -23.051 -12.514 1.00 85.19 261 ASP A CA 1
ATOM 1968 C C . ASP A 1 261 ? -17.029 -21.864 -13.249 1.00 85.19 261 ASP A C 1
ATOM 1970 O O . ASP A 1 261 ? -17.006 -20.745 -12.752 1.00 85.19 261 ASP A O 1
ATOM 1974 N N . ALA A 1 262 ? -16.467 -22.087 -14.444 1.00 85.81 262 ALA A N 1
ATOM 1975 C CA . ALA A 1 262 ? -15.761 -21.069 -15.211 1.00 85.81 262 ALA A CA 1
ATOM 1976 C C . ALA A 1 262 ? -16.479 -20.736 -16.530 1.00 85.81 262 ALA A C 1
ATOM 1978 O O . ALA A 1 262 ? -16.995 -21.598 -17.241 1.00 85.81 262 ALA A O 1
ATOM 1979 N N . SER A 1 263 ? -16.472 -19.455 -16.900 1.00 87.50 263 SER A N 1
ATOM 1980 C CA . SER A 1 263 ? -17.000 -18.933 -18.161 1.00 87.50 263 SER A CA 1
ATOM 1981 C C . SER A 1 263 ? -15.874 -18.495 -19.095 1.00 87.50 263 SER A C 1
ATOM 1983 O O . SER A 1 263 ? -15.046 -17.663 -18.729 1.00 87.50 263 SER A O 1
ATOM 1985 N N . GLY A 1 264 ? -15.887 -18.974 -20.336 1.00 86.69 264 GLY A N 1
ATOM 1986 C CA . GLY A 1 264 ? -14.866 -18.670 -21.346 1.00 86.69 264 GLY A CA 1
ATOM 1987 C C . GLY A 1 264 ? -14.049 -19.905 -21.702 1.00 86.69 264 GLY A C 1
ATOM 1988 O O . GLY A 1 264 ? -14.394 -21.024 -21.319 1.00 86.69 264 GLY A O 1
ATOM 1989 N N . SER A 1 265 ? -12.981 -19.718 -22.469 1.00 86.25 265 SER A N 1
ATOM 1990 C CA . SER A 1 265 ? -12.113 -20.814 -22.885 1.00 86.25 265 SER A CA 1
ATOM 1991 C C . SER A 1 265 ? -10.653 -20.401 -22.871 1.00 86.25 265 SER A C 1
ATOM 1993 O O . SER A 1 265 ? -10.256 -19.488 -23.588 1.00 86.25 265 SER A O 1
ATOM 1995 N N . PHE A 1 266 ? -9.813 -21.165 -22.175 1.00 90.44 266 PHE A N 1
ATOM 1996 C CA . PHE A 1 266 ? -8.368 -21.001 -22.305 1.00 90.44 266 PHE A CA 1
ATOM 1997 C C . PHE A 1 266 ? -7.894 -21.219 -23.744 1.00 90.44 266 PHE A C 1
ATOM 1999 O O . PHE A 1 266 ? -7.103 -20.435 -24.242 1.00 90.44 266 PHE A O 1
ATOM 2006 N N . SER A 1 267 ? -8.420 -22.218 -24.452 1.00 85.88 267 SER A N 1
ATOM 2007 C CA . SER A 1 267 ? -7.988 -22.508 -25.826 1.00 85.88 267 SER A CA 1
ATOM 2008 C C . SER A 1 267 ? -8.426 -21.468 -26.868 1.00 85.88 267 SER A C 1
ATOM 2010 O O . SER A 1 267 ? -7.752 -21.312 -27.883 1.00 85.88 267 SER A O 1
ATOM 2012 N N . ALA A 1 268 ? -9.547 -20.768 -26.646 1.00 83.88 268 ALA A N 1
ATOM 2013 C CA . ALA A 1 268 ? -10.077 -19.790 -27.602 1.00 83.88 268 ALA A CA 1
ATOM 2014 C C . ALA A 1 268 ? -9.775 -18.340 -27.197 1.00 83.88 268 ALA A C 1
ATOM 2016 O O . ALA A 1 268 ? -9.341 -17.545 -28.030 1.00 83.88 268 ALA A O 1
ATOM 2017 N N . ASP A 1 269 ? -9.979 -18.010 -25.922 1.00 85.31 269 ASP A N 1
ATOM 2018 C CA . ASP A 1 269 ? -9.881 -16.653 -25.380 1.00 85.31 269 ASP A CA 1
ATOM 2019 C C . ASP A 1 269 ? -8.537 -16.408 -24.670 1.00 85.31 269 ASP A C 1
ATOM 2021 O O . ASP A 1 269 ? -8.099 -15.266 -24.549 1.00 85.31 269 ASP A O 1
ATOM 2025 N N . GLY A 1 270 ? -7.860 -17.468 -24.212 1.00 86.81 270 GLY A N 1
ATOM 2026 C CA . GLY A 1 270 ? -6.620 -17.399 -23.426 1.00 86.81 270 GLY A CA 1
ATOM 2027 C C . GLY A 1 270 ? -6.800 -17.139 -21.940 1.00 86.81 270 GLY A C 1
ATOM 2028 O O . GLY A 1 270 ? -5.826 -17.087 -21.192 1.00 86.81 270 GLY A O 1
ATOM 2029 N N . PHE A 1 271 ? -8.048 -17.038 -21.501 1.00 94.06 271 PHE A N 1
ATOM 2030 C CA . PHE A 1 271 ? -8.428 -16.858 -20.113 1.00 94.06 271 PHE A CA 1
ATOM 2031 C C . PHE A 1 271 ? -9.798 -17.486 -19.866 1.00 94.06 271 PHE A C 1
ATOM 2033 O O . PHE A 1 271 ? -10.556 -17.771 -20.795 1.00 94.06 271 PHE A O 1
ATOM 2040 N N . VAL A 1 272 ? -10.135 -17.660 -18.596 1.00 91.50 272 VAL A N 1
ATOM 2041 C CA . VAL A 1 272 ? -11.507 -17.937 -18.160 1.00 91.50 272 VAL A CA 1
ATOM 2042 C C . VAL A 1 272 ? -11.899 -16.947 -17.075 1.00 91.50 272 VAL A C 1
ATOM 2044 O O . VAL A 1 272 ? -11.045 -16.292 -16.474 1.00 91.50 272 VAL A O 1
ATOM 2047 N N . ARG A 1 273 ? -13.199 -16.820 -16.839 1.00 92.88 273 ARG A N 1
ATOM 2048 C CA . ARG A 1 273 ? -13.771 -15.949 -15.817 1.00 92.88 273 ARG A CA 1
ATOM 2049 C C . ARG A 1 273 ? -14.500 -16.780 -14.784 1.00 92.88 273 ARG A C 1
ATOM 2051 O O . ARG A 1 273 ? -15.296 -17.639 -15.151 1.00 92.88 273 ARG A O 1
ATOM 2058 N N . LEU A 1 274 ? -14.260 -16.474 -13.526 1.00 89.25 274 LEU A N 1
ATOM 2059 C CA . LEU A 1 274 ? -15.066 -16.930 -12.406 1.00 89.25 274 LEU A CA 1
ATOM 2060 C C . LEU A 1 274 ? -15.985 -15.754 -12.050 1.00 89.25 274 LEU A C 1
ATOM 2062 O O . LEU A 1 274 ? -15.481 -14.657 -11.801 1.00 89.25 274 LEU A O 1
ATOM 2066 N N . LEU A 1 275 ? -17.299 -15.957 -12.154 1.00 84.75 275 LEU A N 1
ATOM 2067 C CA . LEU A 1 275 ? -18.311 -14.882 -12.182 1.00 84.75 275 LEU A CA 1
ATOM 2068 C C . LEU A 1 275 ? -19.285 -14.950 -11.002 1.00 84.75 275 LEU A C 1
ATOM 2070 O O . LEU A 1 275 ? -20.216 -14.159 -10.910 1.00 84.75 275 LEU A O 1
ATOM 2074 N N . SER A 1 276 ? -19.192 -15.995 -10.189 1.00 83.25 276 SER A N 1
ATOM 2075 C CA . SER A 1 276 ? -20.072 -16.235 -9.057 1.00 83.25 276 SER A CA 1
ATOM 2076 C C . SER A 1 276 ? -19.265 -16.588 -7.815 1.00 83.25 276 SER A C 1
ATOM 2078 O O . SER A 1 276 ? -18.105 -17.005 -7.877 1.00 83.25 276 SER A O 1
ATOM 2080 N N . ASN A 1 277 ? -19.875 -16.382 -6.652 1.00 83.56 277 ASN A N 1
ATOM 2081 C CA . ASN A 1 277 ? -19.227 -16.661 -5.383 1.00 83.56 277 ASN A CA 1
ATOM 2082 C C . ASN A 1 277 ? -18.884 -18.148 -5.232 1.00 83.56 277 ASN A C 1
ATOM 2084 O O . ASN A 1 277 ? -19.754 -19.009 -5.368 1.00 83.56 277 ASN A O 1
ATOM 2088 N N . ASN A 1 278 ? -17.651 -18.427 -4.818 1.00 83.44 278 ASN A N 1
ATOM 2089 C CA . ASN A 1 278 ? -17.068 -19.763 -4.713 1.00 83.44 278 ASN A CA 1
ATOM 2090 C C . ASN A 1 278 ? -16.912 -20.502 -6.042 1.00 83.44 278 ASN A C 1
ATOM 2092 O O . ASN A 1 278 ? -16.515 -21.669 -6.003 1.00 83.44 278 ASN A O 1
ATOM 2096 N N . ASP A 1 279 ? -17.149 -19.846 -7.183 1.00 87.75 279 ASP A N 1
ATOM 2097 C CA . ASP A 1 279 ? -16.655 -20.373 -8.447 1.00 87.75 279 ASP A CA 1
ATOM 2098 C C . ASP A 1 279 ? -15.159 -20.599 -8.283 1.00 87.75 279 ASP A C 1
ATOM 2100 O O . ASP A 1 279 ? -14.420 -19.724 -7.815 1.00 87.75 279 ASP A O 1
ATOM 2104 N N . SER A 1 280 ? -14.710 -21.799 -8.612 1.00 91.00 280 SER A N 1
ATOM 2105 C CA . SER A 1 280 ? -13.324 -22.161 -8.401 1.00 91.00 280 SER A CA 1
ATOM 2106 C C . SER A 1 280 ? -12.801 -22.992 -9.546 1.00 91.00 280 SER A C 1
ATOM 2108 O O . SER A 1 280 ? -13.533 -23.709 -10.222 1.00 91.00 280 SER A O 1
ATOM 2110 N N . LEU A 1 281 ? -11.498 -22.890 -9.754 1.00 92.38 281 LEU A N 1
ATOM 2111 C CA . LEU A 1 281 ? -10.776 -23.817 -10.599 1.00 92.38 281 LEU A CA 1
ATOM 2112 C C . LEU A 1 281 ? -9.477 -24.200 -9.907 1.00 92.38 281 LEU A C 1
ATOM 2114 O O . LEU A 1 281 ? -8.868 -23.402 -9.186 1.00 92.38 281 LEU A O 1
ATOM 2118 N N . THR A 1 282 ? -9.042 -25.431 -10.136 1.00 94.25 282 THR A N 1
ATOM 2119 C CA . THR A 1 282 ? -7.732 -25.902 -9.698 1.00 94.25 282 THR A CA 1
ATOM 2120 C C . THR A 1 282 ? -6.867 -26.128 -10.926 1.00 94.25 282 THR A C 1
ATOM 2122 O O . THR A 1 282 ? -7.172 -26.972 -11.765 1.00 94.25 282 THR A O 1
ATOM 2125 N N . ILE A 1 283 ? -5.777 -25.373 -11.017 1.00 92.75 283 ILE A N 1
ATOM 2126 C CA . ILE A 1 283 ? -4.712 -25.590 -11.990 1.00 92.75 283 ILE A CA 1
ATOM 2127 C C . ILE A 1 283 ? -3.791 -26.652 -11.399 1.00 92.75 283 ILE A C 1
ATOM 2129 O O . ILE A 1 283 ? -3.225 -26.470 -10.316 1.00 92.75 283 ILE A O 1
ATOM 2133 N N . ASN A 1 284 ? -3.668 -27.778 -12.092 1.00 92.56 284 ASN A N 1
ATOM 2134 C CA . ASN A 1 284 ? -2.785 -28.861 -11.696 1.00 92.56 284 ASN A CA 1
ATOM 2135 C C . ASN A 1 284 ? -1.321 -28.416 -11.698 1.00 92.56 284 ASN A C 1
ATOM 2137 O O . ASN A 1 284 ? -0.934 -27.472 -12.387 1.00 92.56 284 ASN A O 1
ATOM 2141 N N . GLN A 1 285 ? -0.497 -29.115 -10.914 1.00 89.94 285 GLN A N 1
ATOM 2142 C CA . GLN A 1 285 ? 0.936 -28.854 -10.897 1.00 89.94 285 GLN A CA 1
ATOM 2143 C C . GLN A 1 285 ? 1.516 -29.007 -12.311 1.00 89.94 285 GLN A C 1
ATOM 2145 O O . GLN A 1 285 ? 1.374 -30.059 -12.937 1.00 89.94 285 GLN A O 1
ATOM 2150 N N . GLY A 1 286 ? 2.221 -27.982 -12.773 1.00 81.94 286 GLY A N 1
ATOM 2151 C CA . GLY A 1 286 ? 2.813 -27.926 -14.102 1.00 81.94 286 GLY A CA 1
ATOM 2152 C C . GLY A 1 286 ? 3.553 -26.612 -14.304 1.00 81.94 286 GLY A C 1
ATOM 2153 O O . GLY A 1 286 ? 3.426 -25.701 -13.494 1.00 81.94 286 GLY A O 1
ATOM 2154 N N . ASP A 1 287 ? 4.333 -26.508 -15.376 1.00 87.62 287 ASP A N 1
ATOM 2155 C CA . ASP A 1 287 ? 5.167 -25.332 -15.657 1.00 87.62 287 ASP A CA 1
ATOM 2156 C C . ASP A 1 287 ? 4.340 -24.145 -16.178 1.00 87.62 287 ASP A C 1
ATOM 2158 O O . ASP A 1 287 ? 4.513 -23.701 -17.306 1.00 87.62 287 ASP A O 1
ATOM 2162 N N . PHE A 1 288 ? 3.383 -23.675 -15.375 1.00 86.88 288 PHE A N 1
ATOM 2163 C CA . PHE A 1 288 ? 2.492 -22.566 -15.691 1.00 86.88 288 PHE A CA 1
ATOM 2164 C C . PHE A 1 288 ? 2.502 -21.532 -14.572 1.00 86.88 288 PHE A C 1
ATOM 2166 O O . PHE A 1 288 ? 2.397 -21.869 -13.392 1.00 86.88 288 PHE A O 1
ATOM 2173 N N . ALA A 1 289 ? 2.560 -20.264 -14.965 1.00 85.88 289 ALA A N 1
ATOM 2174 C CA . ALA A 1 289 ? 2.403 -19.127 -14.069 1.00 85.88 289 ALA A CA 1
ATOM 2175 C C . ALA A 1 289 ? 1.648 -18.003 -14.782 1.00 85.88 289 ALA A C 1
ATOM 2177 O O . ALA A 1 289 ? 1.631 -17.912 -16.015 1.00 85.88 289 ALA A O 1
ATOM 2178 N N . GLY A 1 290 ? 1.015 -17.133 -14.010 1.00 87.56 290 GLY A N 1
ATOM 2179 C CA . GLY A 1 290 ? 0.199 -16.068 -14.565 1.00 87.56 290 GLY A CA 1
ATOM 2180 C C . GLY A 1 290 ? -0.403 -15.173 -13.505 1.00 87.56 290 GLY A C 1
ATOM 2181 O O . GLY A 1 290 ? 0.142 -15.026 -12.411 1.00 87.56 290 GLY A O 1
ATOM 2182 N N . TYR A 1 291 ? -1.541 -14.579 -13.848 1.00 91.31 291 TYR A N 1
ATOM 2183 C CA . TYR A 1 291 ? -2.243 -13.653 -12.975 1.00 91.31 291 TYR A CA 1
ATOM 2184 C C . TYR A 1 291 ? -3.727 -13.998 -12.856 1.00 91.31 291 TYR A C 1
ATOM 2186 O O . TYR A 1 291 ? -4.326 -14.642 -13.723 1.00 91.31 291 TYR A O 1
ATOM 2194 N N . VAL A 1 292 ? -4.307 -13.559 -11.744 1.00 89.94 292 VAL A N 1
ATOM 2195 C CA . VAL A 1 292 ? -5.742 -13.376 -11.570 1.00 89.94 292 VAL A CA 1
ATOM 2196 C C . VAL A 1 292 ? -5.997 -11.879 -11.556 1.00 89.94 292 VAL A C 1
ATOM 2198 O O . VAL A 1 292 ? -5.513 -11.177 -10.667 1.00 89.94 292 VAL A O 1
ATOM 2201 N N . TRP A 1 293 ? -6.737 -11.384 -12.540 1.00 92.62 293 TRP A N 1
ATOM 2202 C CA . TRP A 1 293 ? -7.231 -10.013 -12.534 1.00 92.62 293 TRP A CA 1
ATOM 2203 C C . TRP A 1 293 ? -8.633 -10.001 -11.939 1.00 92.62 293 TRP A C 1
ATOM 2205 O O . TRP A 1 293 ? -9.581 -10.476 -12.561 1.00 92.62 293 TRP A O 1
ATOM 2215 N N . VAL A 1 294 ? -8.742 -9.489 -10.717 1.00 85.00 294 VAL A N 1
ATOM 2216 C CA . VAL A 1 294 ? -10.000 -9.371 -9.982 1.00 85.00 294 VAL A CA 1
ATOM 2217 C C . VAL A 1 294 ? -10.532 -7.963 -10.179 1.00 85.00 294 VAL A C 1
ATOM 2219 O O . VAL A 1 294 ? -9.844 -6.989 -9.875 1.00 85.00 294 VAL A O 1
ATOM 2222 N N . LYS A 1 295 ? -11.749 -7.851 -10.698 1.00 83.69 295 LYS A N 1
ATOM 2223 C CA . LYS A 1 295 ? -12.490 -6.592 -10.766 1.00 83.69 295 LYS A CA 1
ATOM 2224 C C . LYS A 1 295 ? -13.566 -6.623 -9.716 1.00 83.69 295 LYS A C 1
ATOM 2226 O O . LYS A 1 295 ? -14.423 -7.491 -9.783 1.00 83.69 295 LYS A O 1
ATOM 2231 N N . THR A 1 296 ? -13.543 -5.660 -8.815 1.00 80.62 296 THR A N 1
ATOM 2232 C CA . THR A 1 296 ? -14.461 -5.601 -7.693 1.00 80.62 296 THR A CA 1
ATOM 2233 C C . THR A 1 296 ? -15.344 -4.374 -7.826 1.00 80.62 296 THR A C 1
ATOM 2235 O O . THR A 1 296 ? -14.882 -3.242 -7.704 1.00 80.62 296 THR A O 1
ATOM 2238 N N . HIS A 1 297 ? -16.634 -4.579 -8.054 1.00 80.75 297 HIS A N 1
ATOM 2239 C CA . HIS A 1 297 ? -17.637 -3.553 -7.825 1.00 80.75 297 HIS A CA 1
ATOM 2240 C C . HIS A 1 297 ? -18.050 -3.626 -6.361 1.00 80.75 297 HIS A C 1
ATOM 2242 O O . HIS A 1 297 ? -18.763 -4.533 -5.933 1.00 80.75 297 HIS A O 1
ATOM 2248 N N . ASN A 1 298 ? -17.580 -2.665 -5.575 1.00 74.31 298 ASN A N 1
ATOM 2249 C CA . ASN A 1 298 ? -18.091 -2.438 -4.239 1.00 74.31 298 ASN A CA 1
ATOM 2250 C C . ASN A 1 298 ? -19.501 -1.855 -4.370 1.00 74.31 298 ASN A C 1
ATOM 2252 O O . ASN A 1 298 ? -19.701 -0.659 -4.595 1.00 74.31 298 ASN A O 1
ATOM 2256 N N . LEU A 1 299 ? -20.488 -2.731 -4.247 1.00 70.69 299 LEU A N 1
ATOM 2257 C CA . LEU A 1 299 ? -21.899 -2.390 -4.303 1.00 70.69 299 LEU A CA 1
ATOM 2258 C C . LEU A 1 299 ? -22.308 -1.469 -3.149 1.00 70.69 299 LEU A C 1
ATOM 2260 O O . LEU A 1 299 ? -23.281 -0.727 -3.289 1.00 70.69 299 LEU A O 1
ATOM 2264 N N . SER A 1 300 ? -21.594 -1.524 -2.017 1.00 64.75 300 SER A N 1
ATOM 2265 C CA . SER A 1 300 ? -21.874 -0.689 -0.845 1.00 64.75 300 SER A CA 1
ATOM 2266 C C . SER A 1 300 ? -21.513 0.776 -1.086 1.00 64.75 300 SER A C 1
ATOM 2268 O O . SER A 1 300 ? -22.283 1.664 -0.728 1.00 64.75 300 SER A O 1
ATOM 2270 N N . GLU A 1 301 ? -20.365 1.035 -1.708 1.00 60.66 301 GLU A N 1
ATOM 2271 C CA . GLU A 1 301 ? -19.859 2.394 -1.949 1.00 60.66 301 GLU A CA 1
ATOM 2272 C C . GLU A 1 301 ? -20.107 2.881 -3.385 1.00 60.66 301 GLU A C 1
ATOM 2274 O O . GLU A 1 301 ? -19.836 4.033 -3.721 1.00 60.66 301 GLU A O 1
ATOM 2279 N N . ASN A 1 302 ? -20.631 2.001 -4.244 1.00 68.00 302 ASN A N 1
ATOM 2280 C CA . ASN A 1 302 ? -20.678 2.173 -5.694 1.00 68.00 302 ASN A CA 1
ATOM 2281 C C . ASN A 1 302 ? -19.302 2.535 -6.291 1.00 68.00 302 ASN A C 1
ATOM 2283 O O . ASN A 1 302 ? -19.199 3.278 -7.271 1.00 68.00 302 ASN A O 1
ATOM 2287 N N . THR A 1 303 ? -18.240 2.005 -5.686 1.00 62.22 303 THR A N 1
ATOM 2288 C CA . THR A 1 303 ? -16.862 2.167 -6.143 1.00 62.22 303 THR A CA 1
ATOM 2289 C C . THR A 1 303 ? -16.444 0.926 -6.913 1.00 62.22 303 THR A C 1
ATOM 2291 O O . THR A 1 303 ? -16.882 -0.187 -6.635 1.00 62.22 303 THR A O 1
ATOM 2294 N N . HIS A 1 304 ? -15.623 1.121 -7.935 1.00 69.94 304 HIS A N 1
ATOM 2295 C CA . HIS A 1 304 ? -15.028 0.024 -8.679 1.00 69.94 304 HIS A CA 1
ATOM 2296 C C . HIS A 1 304 ? -13.546 0.008 -8.332 1.00 69.94 304 HIS A C 1
ATOM 2298 O O . HIS A 1 304 ? -12.909 1.054 -8.242 1.00 69.94 304 HIS A O 1
ATOM 2304 N N . THR A 1 305 ? -13.012 -1.173 -8.074 1.00 73.62 305 THR A N 1
ATOM 2305 C CA . THR A 1 305 ? -11.590 -1.387 -7.841 1.00 73.62 305 THR A CA 1
ATOM 2306 C C . THR A 1 305 ? -11.134 -2.578 -8.663 1.00 73.62 305 THR A C 1
ATOM 2308 O O . THR A 1 305 ? -11.932 -3.382 -9.152 1.00 73.62 305 THR A O 1
ATOM 2311 N N . GLN A 1 306 ? -9.831 -2.676 -8.866 1.00 80.38 306 GLN A N 1
ATOM 2312 C CA . GLN A 1 306 ? -9.229 -3.814 -9.532 1.00 80.38 306 GLN A CA 1
ATOM 2313 C C . GLN A 1 306 ? -7.957 -4.213 -8.805 1.00 80.38 306 GLN A C 1
ATOM 2315 O O . GLN A 1 306 ? -7.288 -3.381 -8.197 1.00 80.38 306 GLN A O 1
ATOM 2320 N N . GLN A 1 307 ? -7.638 -5.497 -8.865 1.00 82.31 307 GLN A N 1
ATOM 2321 C CA . GLN A 1 307 ? -6.433 -6.050 -8.278 1.00 82.31 307 GLN A CA 1
ATOM 2322 C C . GLN A 1 307 ? -5.850 -7.110 -9.204 1.00 82.31 307 GLN A C 1
ATOM 2324 O O . GLN A 1 307 ? -6.575 -7.897 -9.812 1.00 82.31 307 GLN A O 1
ATOM 2329 N N . LEU A 1 308 ? -4.523 -7.150 -9.274 1.00 82.69 308 LEU A N 1
ATOM 2330 C CA . LEU A 1 308 ? -3.784 -8.188 -9.971 1.00 82.69 308 LEU A CA 1
ATOM 2331 C C . LEU A 1 308 ? -3.070 -9.087 -8.955 1.00 82.69 308 LEU A C 1
ATOM 2333 O O . LEU A 1 308 ? -2.308 -8.600 -8.120 1.00 82.69 308 LEU A O 1
ATOM 2337 N N . ILE A 1 309 ? -3.321 -10.394 -9.011 1.00 83.75 309 ILE A N 1
ATOM 2338 C CA . ILE A 1 309 ? -2.771 -11.381 -8.072 1.00 83.75 309 ILE A CA 1
ATOM 2339 C C . ILE A 1 309 ? -1.934 -12.398 -8.861 1.00 83.75 309 ILE A C 1
ATOM 2341 O O . ILE A 1 309 ? -2.502 -13.123 -9.677 1.00 83.75 309 ILE A O 1
ATOM 2345 N N . PRO A 1 310 ? -0.606 -12.482 -8.661 1.00 84.56 310 PRO A N 1
ATOM 2346 C CA . PRO A 1 310 ? 0.221 -13.473 -9.344 1.00 84.56 310 PRO A CA 1
ATOM 2347 C C . PRO A 1 310 ? -0.005 -14.882 -8.781 1.00 84.56 310 PRO A C 1
ATOM 2349 O O . PRO A 1 310 ? -0.233 -15.055 -7.581 1.00 84.56 310 PRO A O 1
ATOM 2352 N N . TRP A 1 311 ? 0.116 -15.899 -9.632 1.00 86.38 311 TRP A N 1
ATOM 2353 C CA . TRP A 1 311 ? 0.074 -17.308 -9.240 1.00 86.38 311 TRP A CA 1
ATOM 2354 C C . TRP A 1 311 ? 1.107 -18.144 -10.009 1.00 86.38 311 TRP A C 1
ATOM 2356 O O . TRP A 1 311 ? 1.482 -17.810 -11.132 1.00 86.38 311 TRP A O 1
ATOM 2366 N N . ASP A 1 312 ? 1.557 -19.243 -9.396 1.00 89.94 312 ASP A N 1
ATOM 2367 C CA . ASP A 1 312 ? 2.573 -20.153 -9.941 1.00 89.94 312 ASP A CA 1
ATOM 2368 C C . ASP A 1 312 ? 2.261 -21.606 -9.538 1.00 89.94 312 ASP A C 1
ATOM 2370 O O . ASP A 1 312 ? 2.196 -21.926 -8.346 1.00 89.94 312 ASP A O 1
ATOM 2374 N N . ALA A 1 313 ? 2.049 -22.473 -10.535 1.00 85.81 313 ALA A N 1
ATOM 2375 C CA . ALA A 1 313 ? 1.701 -23.883 -10.360 1.00 85.81 313 ALA A CA 1
ATOM 2376 C C . ALA A 1 313 ? 2.892 -24.850 -10.530 1.00 85.81 313 ALA A C 1
ATOM 2378 O O . ALA A 1 313 ? 2.705 -26.069 -10.501 1.00 85.81 313 ALA A O 1
ATOM 2379 N N . GLN A 1 314 ? 4.126 -24.349 -10.666 1.00 81.56 314 GLN A N 1
ATOM 2380 C CA . GLN A 1 314 ? 5.308 -25.172 -10.952 1.00 81.56 314 GLN A CA 1
ATOM 2381 C C . GLN A 1 314 ? 5.588 -26.211 -9.854 1.00 81.56 314 GLN A C 1
ATOM 2383 O O . GLN A 1 314 ? 5.891 -27.379 -10.122 1.00 81.56 314 GLN A O 1
ATOM 2388 N N . ASN A 1 315 ? 5.451 -25.801 -8.592 1.00 77.25 315 ASN A N 1
ATOM 2389 C CA . ASN A 1 315 ? 5.818 -26.628 -7.439 1.00 77.25 315 ASN A CA 1
ATOM 2390 C C . ASN A 1 315 ? 4.635 -27.373 -6.804 1.00 77.25 315 ASN A C 1
ATOM 2392 O O . ASN A 1 315 ? 4.841 -28.370 -6.113 1.00 77.25 315 ASN A O 1
ATOM 2396 N N . GLN A 1 316 ? 3.409 -26.888 -7.006 1.00 84.38 316 GLN A N 1
ATOM 2397 C CA . GLN A 1 316 ? 2.188 -27.433 -6.411 1.00 84.38 316 GLN A CA 1
ATOM 2398 C C . GLN A 1 316 ? 0.958 -26.961 -7.201 1.00 84.38 316 GLN A C 1
ATOM 2400 O O . GLN A 1 316 ? 1.026 -25.901 -7.820 1.00 84.38 316 GLN A O 1
ATOM 2405 N N . PRO A 1 317 ? -0.167 -27.697 -7.168 1.00 87.56 317 PRO A N 1
ATOM 2406 C CA . PRO A 1 317 ? -1.403 -27.221 -7.779 1.00 87.56 317 PRO A CA 1
ATOM 2407 C C . PRO A 1 317 ? -1.889 -25.928 -7.110 1.00 87.56 317 PRO A C 1
ATOM 2409 O O . PRO A 1 317 ? -1.745 -25.749 -5.896 1.00 87.56 317 PRO A O 1
ATOM 2412 N N . VAL A 1 318 ? -2.509 -25.050 -7.895 1.00 92.06 318 VAL A N 1
ATOM 2413 C CA . VAL A 1 318 ? -3.057 -23.768 -7.439 1.00 92.06 318 VAL A CA 1
ATOM 2414 C C . VAL A 1 318 ? -4.571 -23.818 -7.549 1.00 92.06 318 VAL A C 1
ATOM 2416 O O . VAL A 1 318 ? -5.108 -24.084 -8.618 1.00 92.06 318 VAL A O 1
ATOM 2419 N N . THR A 1 319 ? -5.269 -23.545 -6.450 1.00 92.75 319 THR A N 1
ATOM 2420 C CA . THR A 1 319 ? -6.727 -23.370 -6.470 1.00 92.75 319 THR A CA 1
ATOM 2421 C C . THR A 1 319 ? -7.047 -21.892 -6.396 1.00 92.75 319 THR A C 1
ATOM 2423 O O . THR A 1 319 ? -6.628 -21.215 -5.458 1.00 92.75 319 THR A O 1
ATOM 2426 N N . ILE A 1 320 ? -7.778 -21.410 -7.393 1.00 90.62 320 ILE A N 1
ATOM 2427 C CA . ILE A 1 320 ? -8.254 -20.036 -7.474 1.00 90.62 320 ILE A CA 1
ATOM 2428 C C . ILE A 1 320 ? -9.745 -20.079 -7.191 1.00 90.62 320 ILE A C 1
ATOM 2430 O O . ILE A 1 320 ? -10.469 -20.858 -7.806 1.00 90.62 320 ILE A O 1
ATOM 2434 N N . VAL A 1 321 ? -10.178 -19.259 -6.243 1.00 88.50 321 VAL A N 1
ATOM 2435 C CA . VAL A 1 321 ? -11.575 -19.153 -5.835 1.00 88.50 321 VAL A CA 1
ATOM 2436 C C . VAL A 1 321 ? -11.988 -17.708 -6.020 1.00 88.50 321 VAL A C 1
ATOM 2438 O O . VAL A 1 321 ? -11.317 -16.801 -5.522 1.00 88.50 321 VAL A O 1
ATOM 2441 N N . ASN A 1 322 ? -13.076 -17.495 -6.747 1.00 86.31 322 ASN A N 1
ATOM 2442 C CA . ASN A 1 322 ? -13.704 -16.195 -6.794 1.00 86.31 322 ASN A CA 1
ATOM 2443 C C . ASN A 1 322 ? -14.461 -15.954 -5.497 1.00 86.31 322 ASN A C 1
ATOM 2445 O O . ASN A 1 322 ? -15.269 -16.774 -5.053 1.00 86.31 322 ASN A O 1
ATOM 2449 N N . HIS A 1 323 ? -14.172 -14.816 -4.888 1.00 80.75 323 HIS A N 1
ATOM 2450 C CA . HIS A 1 323 ? -14.796 -14.409 -3.650 1.00 80.75 323 HIS A CA 1
ATOM 2451 C C . HIS A 1 323 ? -15.657 -13.197 -3.933 1.00 80.75 323 HIS A C 1
ATOM 2453 O O . HIS A 1 323 ? -15.165 -12.081 -4.115 1.00 80.75 323 HIS A O 1
ATOM 2459 N N . GLU A 1 324 ? -16.958 -13.438 -3.932 1.00 75.50 324 GLU A N 1
ATOM 2460 C CA . GLU A 1 324 ? -17.938 -12.374 -3.997 1.00 75.50 324 GLU A CA 1
ATOM 2461 C C . GLU A 1 324 ? -18.643 -12.280 -2.657 1.00 75.50 324 GLU A C 1
ATOM 2463 O O . GLU A 1 324 ? -18.994 -13.276 -2.021 1.00 75.50 324 GLU A O 1
ATOM 2468 N N . CYS A 1 325 ? -18.903 -11.050 -2.252 1.00 72.44 325 CYS A N 1
ATOM 2469 C CA . CYS A 1 325 ? -19.802 -10.737 -1.161 1.00 72.44 325 CYS A CA 1
ATOM 2470 C C . CYS A 1 325 ? -21.084 -10.109 -1.735 1.00 72.44 325 CYS A C 1
ATOM 2472 O O . CYS A 1 325 ? -21.547 -9.054 -1.292 1.00 72.44 325 CYS A O 1
ATOM 2474 N N . ASN A 1 326 ? -21.648 -10.750 -2.764 1.00 65.06 326 ASN A N 1
ATOM 2475 C CA . ASN A 1 326 ? -22.865 -10.305 -3.444 1.00 65.06 326 ASN A CA 1
ATOM 2476 C C . ASN A 1 326 ? -24.133 -10.984 -2.899 1.00 65.06 326 ASN A C 1
ATOM 2478 O O . ASN A 1 326 ? -25.220 -10.397 -2.966 1.00 65.06 326 ASN A O 1
ATOM 2482 N N . SER A 1 327 ? -23.975 -12.176 -2.308 1.00 55.50 327 SER A N 1
ATOM 2483 C CA . SER A 1 327 ? -25.043 -13.002 -1.755 1.00 55.50 327 SER A CA 1
ATOM 2484 C C . SER A 1 327 ? -25.389 -12.628 -0.325 1.00 55.50 327 SER A C 1
ATOM 2486 O O . SER A 1 327 ? -24.558 -12.289 0.512 1.00 55.50 327 SER A O 1
ATOM 2488 N N . TRP A 1 328 ? -26.671 -12.766 -0.037 1.00 47.09 328 TRP A N 1
ATOM 2489 C CA . TRP A 1 328 ? -27.263 -12.463 1.244 1.00 47.09 328 TRP A CA 1
ATOM 2490 C C . TRP A 1 328 ? -26.986 -13.551 2.316 1.00 47.09 328 TRP A C 1
ATOM 2492 O O . TRP A 1 328 ? -27.172 -13.333 3.508 1.00 47.09 328 TRP A O 1
ATOM 2502 N N . LEU A 1 329 ? -26.513 -14.736 1.918 1.00 45.72 329 LEU A N 1
ATOM 2503 C CA . LEU A 1 329 ? -26.297 -15.889 2.813 1.00 45.72 329 LEU A CA 1
ATOM 2504 C C . LEU A 1 329 ? -24.819 -16.174 3.149 1.00 45.72 329 LEU A C 1
ATOM 2506 O O . LEU A 1 329 ? -24.541 -17.149 3.849 1.00 45.72 329 LEU A O 1
ATOM 2510 N N . SER A 1 330 ? -23.862 -15.407 2.619 1.00 46.19 330 SER A N 1
ATOM 2511 C CA . SER A 1 330 ? -22.432 -15.762 2.630 1.00 46.19 330 SER A CA 1
ATOM 2512 C C . SER A 1 330 ? -21.599 -14.897 3.576 1.00 46.19 330 SER A C 1
ATOM 2514 O O . SER A 1 330 ? -21.240 -13.842 3.100 1.00 46.19 330 SER A O 1
ATOM 2516 N N . THR A 1 331 ? -21.229 -15.376 4.784 1.00 48.19 331 THR A N 1
ATOM 2517 C CA . THR A 1 331 ? -20.569 -14.756 5.996 1.00 48.19 331 THR A CA 1
ATOM 2518 C C . THR A 1 331 ? -19.677 -13.483 5.936 1.00 48.19 331 THR A C 1
ATOM 2520 O O . THR A 1 331 ? -19.213 -13.016 6.980 1.00 48.19 331 THR A O 1
ATOM 2523 N N . CYS A 1 332 ? -19.403 -12.920 4.770 1.00 42.31 332 CYS A N 1
ATOM 2524 C CA . CYS A 1 332 ? -18.546 -11.793 4.440 1.00 42.31 332 CYS A CA 1
ATOM 2525 C C . CYS A 1 332 ? -19.016 -10.389 4.926 1.00 42.31 332 CYS A C 1
ATOM 2527 O O . CYS A 1 332 ? -18.137 -9.580 5.230 1.00 42.31 332 CYS A O 1
ATOM 2529 N N . TRP A 1 333 ? -20.305 -10.079 5.157 1.00 43.56 333 TRP A N 1
ATOM 2530 C CA . TRP A 1 333 ? -20.717 -8.799 5.810 1.00 43.56 333 TRP A CA 1
ATOM 2531 C C . TRP A 1 333 ? -20.310 -8.615 7.247 1.00 43.56 333 TRP A C 1
ATOM 2533 O O . TRP A 1 333 ? -20.305 -7.493 7.754 1.00 43.56 333 TRP A O 1
ATOM 2543 N N . ILE A 1 334 ? -20.057 -9.706 7.963 1.00 47.00 334 ILE A N 1
ATOM 2544 C CA . ILE A 1 334 ? -19.656 -9.597 9.359 1.00 47.00 334 ILE A CA 1
ATOM 2545 C C . ILE A 1 334 ? -18.245 -8.973 9.388 1.00 47.00 334 ILE A C 1
ATOM 2547 O O . ILE A 1 334 ? -17.783 -8.539 10.440 1.00 47.00 334 ILE A O 1
ATOM 2551 N N . THR A 1 335 ? -17.570 -8.888 8.227 1.00 41.78 335 THR A N 1
ATOM 2552 C CA . THR A 1 335 ? -16.163 -8.520 8.075 1.00 41.78 335 THR A CA 1
ATOM 2553 C C . THR A 1 335 ? -15.837 -7.448 7.014 1.00 41.78 335 THR A C 1
ATOM 2555 O O . THR A 1 335 ? -14.733 -6.916 7.103 1.00 41.78 335 THR A O 1
ATOM 2558 N N . GLY A 1 336 ? -16.706 -7.088 6.049 1.00 53.94 336 GLY A N 1
ATOM 2559 C CA . GLY A 1 336 ? -16.358 -6.100 4.999 1.00 53.94 336 GLY A CA 1
ATOM 2560 C C . GLY A 1 336 ? -17.431 -5.818 3.927 1.00 53.94 336 GLY A C 1
ATOM 2561 O O . GLY A 1 336 ? -18.503 -6.417 3.953 1.00 53.94 336 GLY A O 1
ATOM 2562 N N . ASP A 1 337 ? -17.163 -4.855 3.034 1.00 64.06 337 ASP A N 1
ATOM 2563 C CA . ASP A 1 337 ? -18.108 -4.327 2.031 1.00 64.06 337 ASP A CA 1
ATOM 2564 C C . ASP A 1 337 ? -18.710 -5.380 1.090 1.00 64.06 337 ASP A C 1
ATOM 2566 O O . ASP A 1 337 ? -18.091 -6.404 0.798 1.00 64.06 337 ASP A O 1
ATOM 2570 N N . ARG A 1 338 ? -19.921 -5.102 0.576 1.00 69.69 338 ARG A N 1
ATOM 2571 C CA . ARG A 1 338 ? -20.550 -5.942 -0.445 1.00 69.69 338 ARG A CA 1
ATOM 2572 C C . ARG A 1 338 ? -19.834 -5.735 -1.758 1.00 69.69 338 ARG A C 1
ATOM 2574 O O . ARG A 1 338 ? -19.783 -4.625 -2.283 1.00 69.69 338 ARG A O 1
ATOM 2581 N N . THR A 1 339 ? -19.344 -6.829 -2.300 1.00 72.69 339 THR A N 1
ATOM 2582 C CA . THR A 1 339 ? -18.514 -6.831 -3.489 1.00 72.69 339 THR A CA 1
ATOM 2583 C C . THR A 1 339 ? -19.056 -7.836 -4.487 1.00 72.69 339 THR A C 1
ATOM 2585 O O . THR A 1 339 ? -19.254 -9.007 -4.163 1.00 72.69 339 THR A O 1
ATOM 2588 N N . GLU A 1 340 ? -19.322 -7.373 -5.700 1.00 79.44 340 GLU A N 1
ATOM 2589 C CA . GLU A 1 340 ? -19.372 -8.236 -6.877 1.00 79.44 340 GLU A CA 1
ATOM 2590 C C . GLU A 1 340 ? -17.968 -8.268 -7.456 1.00 79.44 340 GLU A C 1
ATOM 2592 O O . GLU A 1 340 ? -17.381 -7.212 -7.694 1.00 79.44 340 GLU A O 1
ATOM 2597 N N . SER A 1 341 ? -17.411 -9.466 -7.610 1.00 80.06 341 SER A N 1
ATOM 2598 C CA . SER A 1 341 ? -16.029 -9.636 -8.031 1.00 80.06 341 SER A CA 1
ATOM 2599 C C . SER A 1 341 ? -15.984 -10.573 -9.223 1.00 80.06 341 SER A C 1
ATOM 2601 O O . SER A 1 341 ? -16.334 -11.738 -9.096 1.00 80.06 341 SER A O 1
ATOM 2603 N N . ASP A 1 342 ? -15.484 -10.098 -10.356 1.00 84.62 342 ASP A N 1
ATOM 2604 C CA . ASP A 1 342 ? -15.176 -10.961 -11.493 1.00 84.62 342 ASP A CA 1
ATOM 2605 C C . ASP A 1 342 ? -13.678 -11.263 -11.494 1.00 84.62 342 ASP A C 1
ATOM 2607 O O . ASP A 1 342 ? -12.856 -10.344 -11.577 1.00 84.62 342 ASP A O 1
ATOM 2611 N N . ALA A 1 343 ? -13.306 -12.543 -11.463 1.00 87.75 343 ALA A N 1
ATOM 2612 C CA . ALA A 1 343 ? -11.910 -12.965 -11.531 1.00 87.75 343 ALA A CA 1
ATOM 2613 C C . ALA A 1 343 ? -11.566 -13.529 -12.916 1.00 87.75 343 ALA A C 1
ATOM 2615 O O . ALA A 1 343 ? -12.104 -14.549 -13.343 1.00 87.75 343 ALA A O 1
ATOM 2616 N N . TYR A 1 344 ? -10.632 -12.881 -13.611 1.00 93.00 344 TYR A N 1
ATOM 2617 C CA . TYR A 1 344 ? -10.086 -13.314 -14.896 1.00 93.00 344 TYR A CA 1
ATOM 2618 C C . TYR A 1 344 ? -8.797 -14.084 -14.635 1.00 93.00 344 TYR A C 1
ATOM 2620 O O . TYR A 1 344 ? -7.812 -13.506 -14.178 1.00 93.00 344 TYR A O 1
ATOM 2628 N N . VAL A 1 345 ? -8.797 -15.379 -14.927 1.00 92.88 345 VAL A N 1
ATOM 2629 C CA . VAL A 1 345 ? -7.647 -16.260 -14.711 1.00 92.88 345 VAL A CA 1
ATOM 2630 C C . VAL A 1 345 ? -6.963 -16.523 -16.042 1.00 92.88 345 VAL A C 1
ATOM 2632 O O . VAL A 1 345 ? -7.611 -16.990 -16.979 1.00 92.88 345 VAL A O 1
ATOM 2635 N N . PHE A 1 346 ? -5.661 -16.250 -16.127 1.00 94.69 346 PHE A N 1
ATOM 2636 C CA . PHE A 1 346 ? -4.867 -16.486 -17.333 1.00 94.69 346 PHE A CA 1
ATOM 2637 C C . PHE A 1 346 ? -3.393 -16.743 -17.020 1.00 94.69 346 PHE A C 1
ATOM 2639 O O . PHE A 1 346 ? -2.852 -16.243 -16.034 1.00 94.69 346 PHE A O 1
ATOM 2646 N N . ALA A 1 347 ? -2.747 -17.532 -17.880 1.00 92.50 347 ALA A N 1
ATOM 2647 C CA . ALA A 1 347 ? -1.325 -17.847 -17.805 1.00 92.50 347 ALA A CA 1
ATOM 2648 C C . ALA A 1 347 ? -0.527 -16.993 -18.789 1.00 92.50 347 ALA A C 1
ATOM 2650 O O . ALA A 1 347 ? -0.923 -16.870 -19.947 1.00 92.50 347 ALA A O 1
ATOM 2651 N N . LEU A 1 348 ? 0.610 -16.470 -18.327 1.00 88.88 348 LEU A N 1
ATOM 2652 C CA . LEU A 1 348 ? 1.602 -15.771 -19.154 1.00 88.88 348 LEU A CA 1
ATOM 2653 C C . LEU A 1 348 ? 2.959 -16.481 -19.190 1.00 88.88 348 LEU A C 1
ATOM 2655 O O . LEU A 1 348 ? 3.910 -15.965 -19.767 1.00 88.88 348 LEU A O 1
ATOM 2659 N N . ARG A 1 349 ? 3.047 -17.663 -18.578 1.00 87.88 349 ARG A N 1
ATOM 2660 C CA . ARG A 1 349 ? 4.148 -18.616 -18.704 1.00 87.88 349 ARG A CA 1
ATOM 2661 C C . ARG A 1 349 ? 3.572 -20.015 -18.862 1.00 87.88 349 ARG A C 1
ATOM 2663 O O . ARG A 1 349 ? 2.606 -20.356 -18.174 1.00 87.88 349 ARG A O 1
ATOM 2670 N N . GLY A 1 350 ? 4.164 -20.807 -19.746 1.00 82.12 350 GLY A N 1
ATOM 2671 C CA . GLY A 1 350 ? 3.697 -22.151 -20.056 1.00 82.12 350 GLY A CA 1
ATOM 2672 C C . GLY A 1 350 ? 4.607 -22.896 -21.039 1.00 82.12 350 GLY A C 1
ATOM 2673 O O . GLY A 1 350 ? 5.469 -22.285 -21.674 1.00 82.12 350 GLY A O 1
ATOM 2674 N N . PRO A 1 351 ? 4.389 -24.206 -21.241 1.00 82.75 351 PRO A N 1
ATOM 2675 C CA . PRO A 1 351 ? 5.005 -24.977 -22.315 1.00 82.75 351 PRO A CA 1
ATOM 2676 C C . PRO A 1 351 ? 4.659 -24.401 -23.693 1.00 82.75 351 PRO A C 1
ATOM 2678 O O . PRO A 1 351 ? 3.522 -23.991 -23.944 1.00 82.75 351 PRO A O 1
ATOM 2681 N N . ALA A 1 352 ? 5.626 -24.400 -24.612 1.00 79.38 352 ALA A N 1
ATOM 2682 C CA . ALA A 1 352 ? 5.503 -23.757 -25.922 1.00 79.38 352 ALA A CA 1
ATOM 2683 C C . ALA A 1 352 ? 4.338 -24.307 -26.767 1.00 79.38 352 ALA A C 1
ATOM 2685 O O . ALA A 1 352 ? 3.685 -23.555 -27.485 1.00 79.38 352 ALA A O 1
ATOM 2686 N N . GLU A 1 353 ? 4.024 -25.597 -26.645 1.00 81.31 353 GLU A N 1
ATOM 2687 C CA . GLU A 1 353 ? 2.900 -26.260 -27.315 1.00 81.31 353 GLU A CA 1
ATOM 2688 C C . GLU A 1 353 ? 1.522 -25.835 -26.799 1.00 81.31 353 GLU A C 1
ATOM 2690 O O . GLU A 1 353 ? 0.503 -26.153 -27.413 1.00 81.31 353 GLU A O 1
ATOM 2695 N N . LYS A 1 354 ? 1.478 -25.133 -25.665 1.00 89.12 354 LYS A N 1
ATOM 2696 C CA . LYS A 1 354 ? 0.263 -24.535 -25.111 1.00 89.12 354 LYS A CA 1
ATOM 2697 C C . LYS A 1 354 ? 0.155 -23.049 -25.406 1.00 89.12 354 LYS A C 1
ATOM 2699 O O . LYS A 1 354 ? -0.841 -22.446 -25.028 1.00 89.12 354 LYS A O 1
ATOM 2704 N N . ARG A 1 355 ? 1.139 -22.444 -26.068 1.00 88.06 355 ARG A N 1
ATOM 2705 C CA . ARG A 1 355 ? 1.087 -21.029 -26.432 1.00 88.06 355 ARG A CA 1
ATOM 2706 C C . ARG A 1 355 ? -0.059 -20.777 -27.404 1.00 88.06 355 ARG A C 1
ATOM 2708 O O . ARG A 1 355 ? -0.202 -21.479 -28.403 1.00 88.06 355 ARG A O 1
ATOM 2715 N N . LEU A 1 356 ? -0.842 -19.744 -27.130 1.00 87.88 356 LEU A N 1
ATOM 2716 C CA . LEU A 1 356 ? -1.910 -19.321 -28.019 1.00 87.88 356 LEU A CA 1
ATOM 2717 C C . LEU A 1 356 ? -1.351 -18.403 -29.093 1.00 87.88 356 LEU A C 1
ATOM 2719 O O . LEU A 1 356 ? -0.796 -17.341 -28.800 1.00 87.88 356 LEU A O 1
ATOM 2723 N N . GLU A 1 357 ? -1.518 -18.826 -30.340 1.00 86.69 357 GLU A N 1
ATOM 2724 C CA . GLU A 1 357 ? -1.128 -18.046 -31.507 1.00 86.69 357 GLU A CA 1
ATOM 2725 C C . GLU A 1 357 ? -1.956 -16.785 -31.657 1.00 86.69 357 GLU A C 1
ATOM 2727 O O . GLU A 1 357 ? -3.106 -16.734 -31.228 1.00 86.69 357 GLU A O 1
ATOM 2732 N N . GLY A 1 358 ? -1.403 -15.802 -32.347 1.00 84.88 358 GLY A N 1
ATOM 2733 C CA . GLY A 1 358 ? -2.136 -14.626 -32.783 1.00 84.88 358 GLY A CA 1
ATOM 2734 C C . GLY A 1 358 ? -1.346 -13.351 -32.569 1.00 84.88 358 GLY A C 1
ATOM 2735 O O . GLY A 1 358 ? -0.223 -13.362 -32.059 1.00 84.88 358 GLY A O 1
ATOM 2736 N N . SER A 1 359 ? -1.959 -12.243 -32.965 1.00 88.38 359 SER A N 1
ATOM 2737 C CA . SER A 1 359 ? -1.397 -10.915 -32.744 1.00 88.38 359 SER A CA 1
ATOM 2738 C C . SER A 1 359 ? -1.718 -10.436 -31.334 1.00 88.38 359 SER A C 1
ATOM 2740 O O . SER A 1 359 ? -2.878 -10.464 -30.918 1.00 88.38 359 SER A O 1
ATOM 2742 N N . TYR A 1 360 ? -0.701 -9.995 -30.603 1.00 87.19 360 TYR A N 1
ATOM 2743 C CA . TYR A 1 360 ? -0.819 -9.438 -29.264 1.00 87.19 360 TYR A CA 1
ATOM 2744 C C . TYR A 1 360 ? -0.534 -7.944 -29.286 1.00 87.19 360 TYR A C 1
ATOM 2746 O O . TYR A 1 360 ? 0.449 -7.497 -29.874 1.00 87.19 360 TYR A O 1
ATOM 2754 N N . THR A 1 361 ? -1.368 -7.176 -28.594 1.00 89.00 361 THR A N 1
ATOM 2755 C CA . THR A 1 361 ? -1.206 -5.739 -28.395 1.00 89.00 361 THR A CA 1
ATOM 2756 C C . THR A 1 361 ? -1.021 -5.453 -26.914 1.00 89.00 361 THR A C 1
ATOM 2758 O O . THR A 1 361 ? -1.858 -5.823 -26.091 1.00 89.00 361 THR A O 1
ATOM 2761 N N . ILE A 1 362 ? 0.075 -4.773 -26.585 1.00 86.06 362 ILE A N 1
ATOM 2762 C CA . ILE A 1 362 ? 0.326 -4.224 -25.255 1.00 86.06 362 ILE A CA 1
ATOM 2763 C C . ILE A 1 362 ? -0.065 -2.764 -25.266 1.00 86.06 362 ILE A C 1
ATOM 2765 O O . ILE A 1 362 ? 0.394 -2.026 -26.134 1.00 86.06 362 ILE A O 1
ATOM 2769 N N . THR A 1 363 ? -0.870 -2.346 -24.294 1.00 88.88 363 THR A N 1
ATOM 2770 C CA . THR A 1 363 ? -1.200 -0.934 -24.087 1.00 88.88 363 THR A CA 1
ATOM 2771 C C . THR A 1 363 ? -0.897 -0.542 -22.655 1.00 88.88 363 THR A C 1
ATOM 2773 O O . THR A 1 363 ? -1.426 -1.147 -21.724 1.00 88.88 363 THR A O 1
ATOM 2776 N N . VAL A 1 364 ? -0.074 0.488 -22.488 1.00 87.44 364 VAL A N 1
ATOM 2777 C CA . VAL A 1 364 ? 0.149 1.169 -21.215 1.00 87.44 364 VAL A CA 1
ATOM 2778 C C . VAL A 1 364 ? -0.624 2.479 -21.188 1.00 87.44 364 VAL A C 1
ATOM 2780 O O . VAL A 1 364 ? -0.749 3.146 -22.216 1.00 87.44 364 VAL A O 1
ATOM 2783 N N . SER A 1 365 ? -1.206 2.830 -20.046 1.00 88.94 365 SER A N 1
ATOM 2784 C CA . SER A 1 365 ? -2.031 4.028 -19.876 1.00 88.94 365 SER A CA 1
ATOM 2785 C C . SER A 1 365 ? -1.819 4.654 -18.502 1.00 88.94 365 SER A C 1
ATOM 2787 O O . SER A 1 365 ? -1.794 3.943 -17.499 1.00 88.94 365 SER A O 1
ATOM 2789 N N . ALA A 1 366 ? -1.684 5.979 -18.457 1.00 87.06 366 ALA A N 1
ATOM 2790 C CA . ALA A 1 366 ? -1.694 6.742 -17.214 1.00 87.06 366 ALA A CA 1
ATOM 2791 C C . ALA A 1 366 ? -3.149 7.045 -16.817 1.00 87.06 366 ALA A C 1
ATOM 2793 O O . ALA A 1 366 ? -3.867 7.748 -17.525 1.00 87.06 366 ALA A O 1
ATOM 2794 N N . GLU A 1 367 ? -3.604 6.494 -15.695 1.00 81.06 367 GLU A N 1
ATOM 2795 C CA . GLU A 1 367 ? -4.958 6.667 -15.173 1.00 81.06 367 GLU A CA 1
ATOM 2796 C C . GLU A 1 367 ? -5.051 7.952 -14.342 1.00 81.06 367 GLU A C 1
ATOM 2798 O O . GLU A 1 367 ? -4.849 7.954 -13.127 1.00 81.06 367 GLU A O 1
ATOM 2803 N N . ILE A 1 368 ? -5.347 9.061 -15.020 1.00 74.19 368 ILE A N 1
ATOM 2804 C CA . ILE A 1 368 ? -5.503 10.387 -14.415 1.00 74.19 368 ILE A CA 1
ATOM 2805 C C . ILE A 1 368 ? -6.927 10.884 -14.646 1.00 74.19 368 ILE A C 1
ATOM 2807 O O . ILE A 1 368 ? -7.477 10.789 -15.745 1.00 74.19 368 ILE A O 1
ATOM 2811 N N . GLN A 1 369 ? -7.529 11.458 -13.606 1.00 67.75 369 GLN A N 1
ATOM 2812 C CA . GLN A 1 369 ? -8.806 12.143 -13.746 1.00 67.75 369 GLN A CA 1
ATOM 2813 C C . GLN A 1 369 ? -8.585 13.499 -14.441 1.00 67.75 369 GLN A C 1
ATOM 2815 O O . GLN A 1 369 ? -8.107 14.448 -13.819 1.00 67.75 369 GLN A O 1
ATOM 2820 N N . HIS A 1 370 ? -8.965 13.562 -15.724 1.00 64.56 370 HIS A N 1
ATOM 2821 C CA . HIS A 1 370 ? -8.744 14.628 -16.720 1.00 64.56 370 HIS A CA 1
ATOM 2822 C C . HIS A 1 370 ? -7.463 14.500 -17.555 1.00 64.56 370 HIS A C 1
ATOM 2824 O O . HIS A 1 370 ? -6.373 14.325 -17.020 1.00 64.56 370 HIS A O 1
ATOM 2830 N N . ASP A 1 371 ? -7.605 14.746 -18.862 1.00 63.12 371 ASP A N 1
ATOM 2831 C CA . ASP A 1 371 ? -6.502 14.865 -19.811 1.00 63.12 371 ASP A CA 1
ATOM 2832 C C . ASP A 1 371 ? -6.753 15.992 -20.835 1.00 63.12 371 ASP A C 1
ATOM 2834 O O . ASP A 1 371 ? -7.881 16.212 -21.272 1.00 63.12 371 ASP A O 1
ATOM 2838 N N . LYS A 1 372 ? -5.706 16.728 -21.206 1.00 61.09 372 LYS A N 1
ATOM 2839 C CA . LYS A 1 372 ? -5.727 17.705 -22.305 1.00 61.09 372 LYS A CA 1
ATOM 2840 C C . LYS A 1 372 ? -5.593 17.043 -23.679 1.00 61.09 372 LYS A C 1
ATOM 2842 O O . LYS A 1 372 ? -6.102 17.603 -24.647 1.00 61.09 372 LYS A O 1
ATOM 2847 N N . ASP A 1 373 ? -4.928 15.893 -23.758 1.00 65.56 373 ASP A N 1
ATOM 2848 C CA . ASP A 1 373 ? -4.786 15.061 -24.947 1.00 65.56 373 ASP A CA 1
ATOM 2849 C C . ASP A 1 373 ? -4.807 13.568 -24.571 1.00 65.56 373 ASP A C 1
ATOM 2851 O O . ASP A 1 373 ? -3.781 12.922 -24.417 1.00 65.56 373 ASP A O 1
ATOM 2855 N N . ILE A 1 374 ? -6.005 12.981 -24.507 1.00 64.44 374 ILE A N 1
ATOM 2856 C CA . ILE A 1 374 ? -6.198 11.562 -24.149 1.00 64.44 374 ILE A CA 1
ATOM 2857 C C . ILE A 1 374 ? -5.450 10.565 -25.054 1.00 64.44 374 ILE A C 1
ATOM 2859 O O . ILE A 1 374 ? -5.405 9.373 -24.757 1.00 64.44 374 ILE A O 1
ATOM 2863 N N . LEU A 1 375 ? -4.922 11.008 -26.199 1.00 68.50 375 LEU A N 1
ATOM 2864 C CA . LEU A 1 375 ? -4.148 10.154 -27.094 1.00 68.50 375 LEU A CA 1
ATOM 2865 C C . LEU A 1 375 ? -2.678 10.056 -26.685 1.00 68.50 375 LEU A C 1
ATOM 2867 O O . LEU A 1 375 ? -2.015 9.112 -27.114 1.00 68.50 375 LEU A O 1
ATOM 2871 N N . ASP A 1 376 ? -2.165 10.996 -25.887 1.00 75.44 376 ASP A N 1
ATOM 2872 C CA . ASP A 1 376 ? -0.763 11.024 -25.478 1.00 75.44 376 ASP A CA 1
ATOM 2873 C C . ASP A 1 376 ? -0.511 10.345 -24.123 1.00 75.44 376 ASP A C 1
ATOM 2875 O O . ASP A 1 376 ? 0.623 9.956 -23.856 1.00 75.44 376 ASP A O 1
ATOM 2879 N N . ASN A 1 377 ? -1.552 10.077 -23.329 1.00 79.50 377 ASN A N 1
ATOM 2880 C CA . ASN A 1 377 ? -1.462 9.323 -22.072 1.00 79.50 377 ASN A CA 1
ATOM 2881 C C . ASN A 1 377 ? -1.442 7.798 -22.233 1.00 79.50 377 ASN A C 1
ATOM 2883 O O . ASN A 1 377 ? -1.431 7.069 -21.234 1.00 79.50 377 ASN A O 1
ATOM 2887 N N . ARG A 1 378 ? -1.471 7.302 -23.475 1.00 85.38 378 ARG A N 1
ATOM 2888 C CA . ARG A 1 378 ? -1.360 5.878 -23.790 1.00 85.38 378 ARG A CA 1
ATOM 2889 C C . ARG A 1 378 ? -0.219 5.640 -24.748 1.00 85.38 378 ARG A C 1
ATOM 2891 O O . ARG A 1 378 ? 0.008 6.403 -25.680 1.00 85.38 378 ARG A O 1
ATOM 2898 N N . ALA A 1 379 ? 0.435 4.504 -24.579 1.00 83.12 379 ALA A N 1
ATOM 2899 C CA . ALA A 1 379 ? 1.371 4.014 -25.567 1.00 83.12 379 ALA A CA 1
ATOM 2900 C C . ALA A 1 379 ? 1.148 2.519 -25.790 1.00 83.12 379 ALA A C 1
ATOM 2902 O O . ALA A 1 379 ? 0.795 1.789 -24.864 1.00 83.12 379 ALA A O 1
ATOM 2903 N N . SER A 1 380 ? 1.300 2.062 -27.030 1.00 85.12 380 SER A N 1
ATOM 2904 C CA . SER A 1 380 ? 1.062 0.663 -27.376 1.00 85.12 380 SER A CA 1
ATOM 2905 C C . SER A 1 380 ? 2.047 0.142 -28.410 1.00 85.12 380 SER A C 1
ATOM 2907 O O . SER A 1 380 ? 2.554 0.890 -29.246 1.00 85.12 380 SER A O 1
ATOM 2909 N N . TYR A 1 381 ? 2.318 -1.156 -28.344 1.00 81.62 381 TYR A N 1
ATOM 2910 C CA . TYR A 1 381 ? 3.054 -1.887 -29.371 1.00 81.62 381 TYR A CA 1
ATOM 2911 C C . TYR A 1 381 ? 2.378 -3.237 -29.617 1.00 81.62 381 TYR A C 1
ATOM 2913 O O . TYR A 1 381 ? 1.553 -3.687 -28.820 1.00 81.62 381 TYR A O 1
ATOM 2921 N N . SER A 1 382 ? 2.664 -3.875 -30.751 1.00 86.62 382 SER A N 1
ATOM 2922 C CA . SER A 1 382 ? 2.083 -5.178 -31.091 1.00 86.62 382 SER A CA 1
ATOM 2923 C C . SER A 1 382 ? 3.110 -6.115 -31.708 1.00 86.62 382 SER A C 1
ATOM 2925 O O . SER A 1 382 ? 4.080 -5.660 -32.314 1.00 86.62 382 SER A O 1
ATOM 2927 N N . TYR A 1 383 ? 2.896 -7.414 -31.532 1.00 81.88 383 TYR A N 1
ATOM 2928 C CA . TYR A 1 383 ? 3.750 -8.482 -32.045 1.00 81.88 383 TYR A CA 1
ATOM 2929 C C . TYR A 1 383 ? 2.934 -9.767 -32.245 1.00 81.88 383 TYR A C 1
ATOM 2931 O O . TYR A 1 383 ? 1.892 -9.938 -31.618 1.00 81.88 383 TYR A O 1
ATOM 2939 N N . ASP A 1 384 ? 3.413 -10.684 -33.086 1.00 83.12 384 ASP A N 1
ATOM 2940 C CA . ASP A 1 384 ? 2.719 -11.945 -33.377 1.00 83.12 384 ASP A CA 1
ATOM 2941 C C . ASP A 1 384 ? 3.383 -13.134 -32.665 1.00 83.12 384 ASP A C 1
ATOM 2943 O O . ASP A 1 384 ? 4.610 -13.250 -32.637 1.00 83.12 384 ASP A O 1
ATOM 2947 N N . ALA A 1 385 ? 2.571 -14.047 -32.125 1.00 75.50 385 ALA A N 1
ATOM 2948 C CA . ALA A 1 385 ? 3.011 -15.330 -31.576 1.00 75.50 385 ALA A CA 1
ATOM 2949 C C . ALA A 1 385 ? 2.536 -16.494 -32.470 1.00 75.50 385 ALA A C 1
ATOM 2951 O O . ALA A 1 385 ? 1.367 -16.535 -32.846 1.00 75.50 385 ALA A O 1
ATOM 2952 N N . ALA A 1 386 ? 3.419 -17.446 -32.792 1.00 62.44 386 ALA A N 1
ATOM 2953 C CA . ALA A 1 386 ? 3.132 -18.622 -33.635 1.00 62.44 386 ALA A CA 1
ATOM 2954 C C . ALA A 1 386 ? 3.135 -19.949 -32.834 1.00 62.44 386 ALA A C 1
ATOM 2956 O O . ALA A 1 386 ? 3.730 -20.016 -31.755 1.00 62.44 386 ALA A O 1
ATOM 2957 N N . ALA A 1 387 ? 2.489 -20.998 -33.360 1.00 43.84 387 ALA A N 1
ATOM 2958 C CA . ALA A 1 387 ? 2.258 -22.297 -32.724 1.00 43.84 387 ALA A CA 1
ATOM 2959 C C . ALA A 1 387 ? 3.4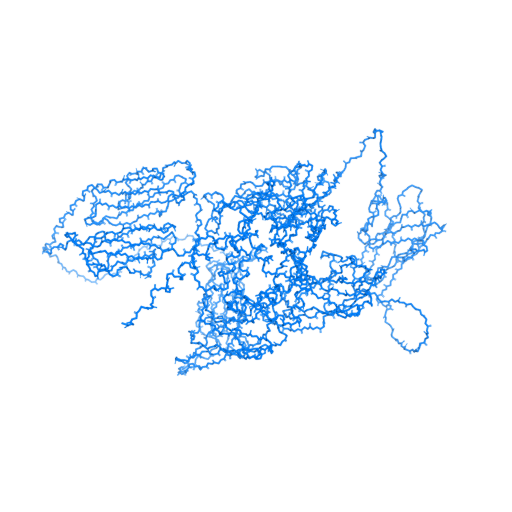57 -23.198 -32.920 1.00 43.84 387 ALA A C 1
ATOM 2961 O O . ALA A 1 387 ? 4.088 -23.251 -33.980 1.00 43.84 387 ALA A O 1
ATOM 2962 N N . ALA A 1 388 ? 3.688 -24.024 -31.909 1.00 46.06 388 ALA A N 1
ATOM 2963 C CA . ALA A 1 388 ? 4.587 -25.148 -32.025 1.00 46.06 388 ALA A CA 1
ATOM 2964 C C . ALA A 1 388 ? 3.922 -26.275 -32.847 1.00 46.06 388 ALA A C 1
ATOM 2966 O O . ALA A 1 388 ? 3.276 -27.162 -32.295 1.00 46.06 388 ALA A O 1
ATOM 2967 N N . GLY A 1 389 ? 4.094 -26.252 -34.176 1.00 37.66 389 GLY A N 1
ATOM 2968 C CA . GLY A 1 389 ? 3.949 -27.447 -35.021 1.00 37.66 389 GLY A CA 1
ATOM 2969 C C . GLY A 1 389 ? 3.053 -27.317 -36.256 1.00 37.66 389 GLY A C 1
ATOM 2970 O O . GLY A 1 389 ? 1.894 -27.720 -36.239 1.00 37.66 389 GLY A O 1
ATOM 2971 N N . GLY A 1 390 ? 3.635 -26.891 -37.379 1.00 25.92 390 GLY A N 1
ATOM 2972 C CA . GLY A 1 390 ? 3.043 -27.015 -38.712 1.00 25.92 390 GLY A CA 1
ATOM 2973 C C . GLY A 1 390 ? 4.122 -27.016 -39.794 1.00 25.92 390 GLY A C 1
ATOM 2974 O O . GLY A 1 390 ? 4.582 -25.960 -40.215 1.00 25.92 390 GLY A O 1
ATOM 2975 N N . VAL A 1 391 ? 4.539 -28.206 -40.238 1.00 33.12 391 VAL A N 1
ATOM 2976 C CA . VAL A 1 391 ? 5.414 -28.403 -41.407 1.00 33.12 391 VAL A CA 1
ATOM 2977 C C . VAL A 1 391 ? 4.605 -29.052 -42.539 1.00 33.12 391 VAL A C 1
ATOM 2979 O O . VAL A 1 391 ? 4.087 -30.151 -42.358 1.00 33.12 391 VAL A O 1
ATOM 2982 N N . GLY A 1 392 ? 4.563 -28.389 -43.708 1.00 29.58 392 GLY A N 1
ATOM 2983 C CA . GLY A 1 392 ? 4.107 -28.895 -45.024 1.00 29.58 392 GLY A CA 1
ATOM 2984 C C . GLY A 1 392 ? 2.738 -28.344 -45.470 1.00 29.58 392 GLY A C 1
ATOM 2985 O O . GLY A 1 392 ? 1.798 -28.377 -44.694 1.00 29.58 392 GLY A O 1
ATOM 2986 N N . GLU A 1 393 ? 2.503 -27.815 -46.677 1.00 26.36 393 GLU A N 1
ATOM 2987 C CA . GLU A 1 393 ? 3.196 -27.871 -47.972 1.00 26.36 393 GLU A CA 1
ATOM 2988 C C . GLU A 1 393 ? 3.140 -26.501 -48.680 1.00 26.36 393 GLU A C 1
ATOM 2990 O O . GLU A 1 393 ? 2.169 -25.754 -48.561 1.00 26.36 393 GLU A O 1
ATOM 2995 N N . ALA A 1 394 ? 4.184 -26.185 -49.451 1.00 34.28 394 ALA A N 1
ATOM 2996 C CA . ALA A 1 394 ? 4.298 -24.947 -50.209 1.00 34.28 394 ALA A CA 1
ATOM 2997 C C . ALA A 1 394 ? 3.301 -24.877 -51.380 1.00 34.28 394 ALA A C 1
ATOM 2999 O O . ALA A 1 394 ? 3.286 -25.746 -52.255 1.00 34.28 394 ALA A O 1
ATOM 3000 N N . GLN A 1 395 ? 2.564 -23.766 -51.461 1.00 28.25 395 GLN A N 1
ATOM 3001 C CA . GLN A 1 395 ? 2.187 -23.179 -52.742 1.00 28.25 395 GLN A CA 1
ATOM 3002 C C . GLN A 1 395 ? 2.776 -21.772 -52.840 1.00 28.25 395 GLN A C 1
ATOM 3004 O O . GLN A 1 395 ? 2.453 -20.883 -52.059 1.00 28.25 395 GLN A O 1
ATOM 3009 N N . ASP A 1 396 ? 3.695 -21.675 -53.799 1.00 33.50 396 ASP A N 1
ATOM 3010 C CA . ASP A 1 396 ? 4.481 -20.542 -54.271 1.00 33.50 396 ASP A CA 1
ATOM 3011 C C . ASP A 1 396 ? 3.996 -19.147 -53.869 1.00 33.50 396 ASP A C 1
ATOM 3013 O O . ASP A 1 396 ? 2.928 -18.696 -54.291 1.00 33.50 396 ASP A O 1
ATOM 3017 N N . GLY A 1 397 ? 4.890 -18.398 -53.214 1.00 40.66 397 GLY A N 1
ATOM 3018 C CA . GLY A 1 397 ? 4.919 -16.967 -53.481 1.00 40.66 397 GLY A CA 1
ATOM 3019 C C . GLY A 1 397 ? 5.589 -16.016 -52.504 1.00 40.66 397 GLY A C 1
ATOM 3020 O O . GLY A 1 397 ? 5.517 -14.839 -52.814 1.00 40.66 397 GLY A O 1
ATOM 3021 N N . VAL A 1 398 ? 6.235 -16.428 -51.405 1.00 30.95 398 VAL A N 1
ATOM 3022 C CA . VAL A 1 398 ? 7.182 -15.574 -50.646 1.00 30.95 398 VAL A CA 1
ATOM 3023 C C . VAL A 1 398 ? 8.186 -16.478 -49.907 1.00 30.95 398 VAL A C 1
ATOM 3025 O O . VAL A 1 398 ? 7.790 -17.490 -49.341 1.00 30.95 398 VAL A O 1
ATOM 3028 N N . GLU A 1 399 ? 9.478 -16.157 -49.965 1.00 26.09 399 GLU A N 1
ATOM 3029 C CA . GLU A 1 399 ? 10.604 -16.937 -49.411 1.00 26.09 399 GLU A CA 1
ATOM 3030 C C . GLU A 1 399 ? 10.495 -17.152 -47.876 1.00 26.09 399 GLU A C 1
ATOM 3032 O O . GLU A 1 399 ? 10.410 -16.159 -47.150 1.00 26.09 399 GLU A O 1
ATOM 3037 N N . PRO A 1 400 ? 10.518 -18.402 -47.358 1.00 29.09 400 PRO A N 1
ATOM 3038 C CA . PRO A 1 400 ? 10.610 -18.692 -45.923 1.00 29.09 400 PRO A CA 1
ATOM 3039 C C . PRO A 1 400 ? 12.072 -18.956 -45.486 1.00 29.09 400 PRO A C 1
ATOM 3041 O O . PRO A 1 400 ? 12.836 -19.526 -46.269 1.00 29.09 400 PRO A O 1
ATOM 3044 N N . PRO A 1 401 ? 12.491 -18.601 -44.254 1.00 31.41 401 PRO A N 1
ATOM 3045 C CA . PRO A 1 401 ? 13.820 -18.946 -43.751 1.00 31.41 401 PRO A CA 1
ATOM 3046 C C . PRO A 1 401 ? 13.903 -20.407 -43.249 1.00 31.41 401 PRO A C 1
ATOM 3048 O O . PRO A 1 401 ? 12.925 -20.971 -42.764 1.00 31.41 401 PRO A O 1
ATOM 3051 N N . ASP A 1 402 ? 15.092 -20.997 -43.415 1.00 34.56 402 ASP A N 1
ATOM 3052 C CA . ASP A 1 402 ? 15.488 -22.416 -43.289 1.00 34.56 402 ASP A CA 1
ATOM 3053 C C . ASP A 1 402 ? 15.059 -23.155 -41.995 1.00 34.56 402 ASP A C 1
ATOM 3055 O O . ASP A 1 402 ? 15.198 -22.633 -40.889 1.00 34.56 402 ASP A O 1
ATOM 3059 N N . GLN A 1 403 ? 14.628 -24.423 -42.126 1.00 43.03 403 GLN A N 1
ATOM 3060 C CA . GLN A 1 403 ? 14.339 -25.342 -41.006 1.00 43.03 403 GLN A CA 1
ATOM 3061 C C . GLN A 1 403 ? 15.623 -26.059 -40.524 1.00 43.03 403 GLN A C 1
ATOM 3063 O O . GLN A 1 403 ? 16.238 -26.807 -41.284 1.00 43.03 403 GLN A O 1
ATOM 3068 N N . GLY A 1 404 ? 16.030 -25.851 -39.264 1.00 45.81 404 GLY A N 1
ATOM 3069 C CA . GLY A 1 404 ? 17.227 -26.459 -38.648 1.00 45.81 404 GLY A CA 1
ATOM 3070 C C . GLY A 1 404 ? 17.073 -27.937 -38.236 1.00 45.81 404 GLY A C 1
ATOM 3071 O O . GLY A 1 404 ? 15.964 -28.410 -38.006 1.00 45.81 404 GLY A O 1
ATOM 3072 N N . ILE A 1 405 ? 18.195 -28.669 -38.134 1.00 49.28 405 ILE A N 1
ATOM 3073 C CA . ILE A 1 405 ? 18.274 -30.078 -37.684 1.00 49.28 405 ILE A CA 1
ATOM 3074 C C . ILE A 1 405 ? 18.702 -30.111 -36.211 1.00 49.28 405 ILE A C 1
ATOM 3076 O O . ILE A 1 405 ? 19.737 -29.545 -35.861 1.00 49.28 405 ILE A O 1
ATOM 3080 N N . SER A 1 406 ? 17.975 -30.853 -35.370 1.00 57.97 406 SER A N 1
ATOM 3081 C CA . SER A 1 406 ? 18.288 -30.986 -33.942 1.00 57.97 406 SER A CA 1
ATOM 3082 C C . SER A 1 406 ? 19.610 -31.745 -33.707 1.00 57.97 406 SER A C 1
ATOM 3084 O O . SER A 1 406 ? 19.813 -32.871 -34.158 1.00 57.97 406 SER A O 1
ATOM 3086 N N . VAL A 1 407 ? 20.541 -31.122 -32.984 1.00 55.47 407 VAL A N 1
ATOM 3087 C CA . VAL A 1 407 ? 21.799 -31.694 -32.462 1.00 55.47 407 VAL A CA 1
ATOM 3088 C C . VAL A 1 407 ? 21.531 -32.795 -31.447 1.00 55.47 407 VAL A C 1
ATOM 3090 O O . VAL A 1 407 ? 22.372 -33.677 -31.276 1.00 55.47 407 VAL A O 1
ATOM 3093 N N . SER A 1 408 ? 20.374 -32.760 -30.781 1.00 59.91 408 SER A N 1
ATOM 3094 C CA . SER A 1 408 ? 19.979 -33.788 -29.816 1.00 59.91 408 SER A CA 1
ATOM 3095 C C . SER A 1 408 ? 19.811 -35.181 -30.446 1.00 59.91 408 SER A C 1
ATOM 3097 O O . SER A 1 408 ? 19.997 -36.186 -29.760 1.00 59.91 408 SER A O 1
ATOM 3099 N N . ASP A 1 409 ? 19.598 -35.243 -31.765 1.00 66.06 409 ASP A N 1
ATOM 3100 C CA . ASP A 1 409 ? 19.499 -36.480 -32.547 1.00 66.06 409 ASP A CA 1
ATOM 3101 C C . ASP A 1 409 ? 20.865 -37.020 -33.027 1.00 66.06 409 ASP A C 1
ATOM 3103 O O . ASP A 1 409 ? 20.942 -38.083 -33.656 1.00 66.06 409 ASP A O 1
ATOM 3107 N N . LEU A 1 410 ? 21.970 -36.309 -32.753 1.00 65.00 410 LEU A N 1
ATOM 3108 C CA . LEU A 1 410 ? 23.312 -36.742 -33.144 1.00 65.00 410 LEU A CA 1
ATOM 3109 C C . LEU A 1 410 ? 23.882 -37.813 -32.196 1.00 65.00 410 LEU A C 1
ATOM 3111 O O . LEU A 1 410 ? 23.752 -37.711 -30.976 1.00 65.00 410 LEU A O 1
ATOM 3115 N N . PRO A 1 411 ? 24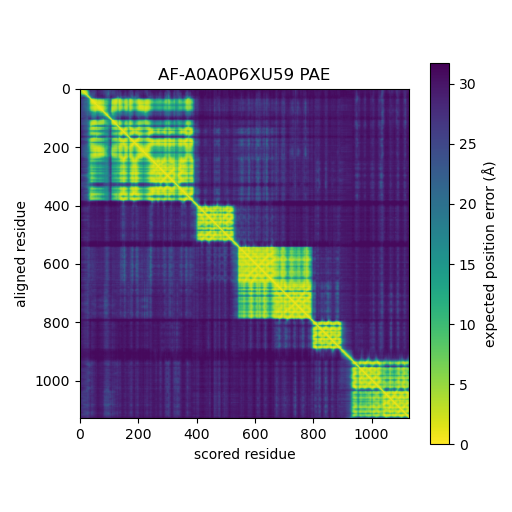.610 -38.816 -32.723 1.00 69.31 411 PRO A N 1
ATOM 3116 C CA . PRO A 1 411 ? 25.261 -39.820 -31.889 1.00 69.31 411 PRO A CA 1
ATOM 3117 C C . PRO A 1 411 ? 26.362 -39.203 -31.009 1.00 69.31 411 PRO A C 1
ATOM 3119 O O . PRO A 1 411 ? 27.275 -38.545 -31.512 1.00 69.31 411 PRO A O 1
ATOM 3122 N N . VAL A 1 412 ? 26.289 -39.466 -29.698 1.00 78.06 412 VAL A N 1
ATOM 3123 C CA . VAL A 1 412 ? 27.237 -38.969 -28.685 1.00 78.06 412 VAL A CA 1
ATOM 3124 C C . VAL A 1 412 ? 28.511 -39.819 -28.660 1.00 78.06 412 VAL A C 1
ATOM 3126 O O . VAL A 1 412 ? 28.452 -41.046 -28.564 1.00 78.06 412 VAL A O 1
ATOM 3129 N N . ILE A 1 413 ? 29.671 -39.163 -28.715 1.00 77.81 413 ILE A N 1
ATOM 3130 C CA . ILE A 1 413 ? 30.995 -39.797 -28.667 1.00 77.81 413 ILE A CA 1
ATOM 3131 C C . ILE A 1 413 ? 31.624 -39.596 -27.279 1.00 77.81 413 ILE A C 1
ATOM 3133 O O . ILE A 1 413 ? 31.913 -38.473 -26.870 1.00 77.81 413 ILE A O 1
ATOM 3137 N N . GLU A 1 414 ? 31.884 -40.685 -26.558 1.00 80.62 414 GLU A N 1
ATOM 3138 C CA . GLU A 1 414 ? 32.445 -40.639 -25.199 1.00 80.62 414 GLU A CA 1
ATOM 3139 C C . GLU A 1 414 ? 33.960 -40.377 -25.189 1.00 80.62 414 GLU A C 1
ATOM 3141 O O . GLU A 1 414 ? 34.728 -41.064 -25.871 1.00 80.62 414 GLU A O 1
ATOM 3146 N N . LEU A 1 415 ? 34.400 -39.420 -24.368 1.00 76.94 415 LEU A N 1
ATOM 3147 C CA . LEU A 1 415 ? 35.803 -39.073 -24.158 1.00 76.94 415 LEU A CA 1
ATOM 3148 C C . LEU A 1 415 ? 36.317 -39.651 -22.828 1.00 76.94 415 LEU A C 1
ATOM 3150 O O . LEU A 1 415 ? 35.704 -39.437 -21.784 1.00 76.94 415 LEU A O 1
ATOM 3154 N N . PRO A 1 416 ? 37.470 -40.345 -22.827 1.00 60.19 416 PRO A N 1
ATOM 3155 C CA . PRO A 1 416 ? 37.952 -41.058 -21.646 1.00 60.19 416 PRO A CA 1
ATOM 3156 C C . PRO A 1 416 ? 38.640 -40.172 -20.589 1.00 60.19 416 PRO A C 1
ATOM 3158 O O . PRO A 1 416 ? 38.999 -40.689 -19.532 1.00 60.19 416 PRO A O 1
ATOM 3161 N N . GLY A 1 417 ? 38.884 -38.882 -20.857 1.00 66.31 417 GLY A N 1
ATOM 3162 C CA . GLY A 1 417 ? 39.558 -37.966 -19.925 1.00 66.31 417 GLY A CA 1
ATOM 3163 C C . GLY A 1 417 ? 40.352 -36.848 -20.623 1.00 66.31 417 GLY A C 1
ATOM 3164 O O . GLY A 1 417 ? 40.054 -36.523 -21.772 1.00 66.31 417 GLY A O 1
ATOM 3165 N N . PRO A 1 418 ? 41.358 -36.241 -19.959 1.00 79.62 418 PRO A N 1
ATOM 3166 C CA . PRO A 1 418 ? 42.198 -35.208 -20.554 1.00 79.62 418 PRO A CA 1
ATOM 3167 C C . PRO A 1 418 ? 43.146 -35.822 -21.593 1.00 79.62 418 PRO A C 1
ATOM 3169 O O . PRO A 1 418 ? 43.729 -36.888 -21.377 1.00 79.62 418 PRO A O 1
ATOM 3172 N N . GLY A 1 419 ? 43.308 -35.152 -22.729 1.00 61.72 419 GLY A N 1
ATOM 3173 C CA . GLY A 1 419 ? 44.047 -35.660 -23.880 1.00 61.72 419 GLY A CA 1
ATOM 3174 C C . GLY A 1 419 ? 43.766 -34.873 -25.158 1.00 61.72 419 GLY A C 1
ATOM 3175 O O . GLY A 1 419 ? 43.068 -33.862 -25.143 1.00 61.72 419 GLY A O 1
ATOM 3176 N N . VAL A 1 420 ? 44.329 -35.340 -26.275 1.00 82.94 420 VAL A N 1
ATOM 3177 C CA . VAL A 1 420 ? 44.171 -34.727 -27.603 1.00 82.94 420 VAL A CA 1
ATOM 3178 C C . VAL A 1 420 ? 43.532 -35.733 -28.558 1.00 82.94 420 VAL A C 1
ATOM 3180 O O . VAL A 1 420 ? 44.065 -36.828 -28.742 1.00 82.94 420 VAL A O 1
ATOM 3183 N N . TYR A 1 421 ? 42.409 -35.361 -29.173 1.00 74.62 421 TYR A N 1
ATOM 3184 C CA . TYR A 1 421 ? 41.554 -36.254 -29.958 1.00 74.62 421 TYR A CA 1
ATOM 3185 C C . TYR A 1 421 ? 41.315 -35.697 -31.376 1.00 74.62 421 TYR A C 1
ATOM 3187 O O . TYR A 1 421 ? 40.532 -34.758 -31.536 1.00 74.62 421 TYR A O 1
ATOM 3195 N N . PRO A 1 422 ? 41.970 -36.239 -32.420 1.00 78.19 422 PRO A N 1
ATOM 3196 C CA . PRO A 1 422 ? 41.777 -35.798 -33.803 1.00 78.19 422 PRO A CA 1
ATOM 3197 C C . PRO A 1 422 ? 40.506 -36.396 -34.426 1.00 78.19 422 PRO A C 1
ATOM 3199 O O . PRO A 1 422 ? 40.241 -37.585 -34.259 1.00 78.19 422 PRO A O 1
ATOM 3202 N N . ASN A 1 423 ? 39.745 -35.595 -35.178 1.00 75.06 423 ASN A N 1
ATOM 3203 C CA . ASN A 1 423 ? 38.498 -35.999 -35.836 1.00 75.06 423 ASN A CA 1
ATOM 3204 C C . ASN A 1 423 ? 38.228 -35.220 -37.140 1.00 75.06 423 ASN A C 1
ATOM 3206 O O . ASN A 1 423 ? 38.836 -34.187 -37.419 1.00 75.06 423 ASN A O 1
ATOM 3210 N N . SER A 1 424 ? 37.286 -35.717 -37.949 1.00 76.75 424 SER A N 1
ATOM 3211 C CA . SER A 1 424 ? 36.824 -35.058 -39.180 1.00 76.75 424 SER A CA 1
ATOM 3212 C C . SER A 1 424 ? 35.301 -35.061 -39.284 1.00 76.75 424 SER A C 1
ATOM 3214 O O . SER A 1 424 ? 34.671 -36.096 -39.067 1.00 76.75 424 SER A O 1
ATOM 3216 N N . LEU A 1 425 ? 34.716 -33.922 -39.657 1.00 70.31 425 LEU A N 1
ATOM 3217 C CA . LEU A 1 425 ? 33.267 -33.739 -39.765 1.00 70.31 425 LEU A CA 1
ATOM 3218 C C . LEU A 1 425 ? 32.717 -34.334 -41.077 1.00 70.31 425 LEU A C 1
ATOM 3220 O O . LEU A 1 425 ? 33.227 -33.991 -42.152 1.00 70.31 425 LEU A O 1
ATOM 3224 N N . PRO A 1 426 ? 31.661 -35.173 -41.038 1.00 57.19 426 PRO A N 1
ATOM 3225 C CA . PRO A 1 426 ? 31.029 -35.707 -42.246 1.00 57.19 426 PRO A CA 1
ATOM 3226 C C . PRO A 1 426 ? 30.445 -34.600 -43.148 1.00 57.19 426 PRO A C 1
ATOM 3228 O O . PRO A 1 426 ? 30.253 -33.454 -42.738 1.00 57.19 426 PRO A O 1
ATOM 3231 N N . ALA A 1 427 ? 30.210 -34.916 -44.426 1.00 53.44 427 ALA A N 1
ATOM 3232 C CA . ALA A 1 427 ? 29.846 -33.915 -45.436 1.00 53.44 427 ALA A CA 1
ATOM 3233 C C . ALA A 1 427 ? 28.430 -33.335 -45.260 1.00 53.44 427 ALA A C 1
ATOM 3235 O O . ALA A 1 427 ? 28.188 -32.218 -45.708 1.00 53.44 427 ALA A O 1
ATOM 3236 N N . GLN A 1 428 ? 27.516 -34.068 -44.615 1.00 51.81 428 GLN A N 1
ATOM 3237 C CA . GLN A 1 428 ? 26.143 -33.629 -44.355 1.00 51.81 428 GLN A CA 1
ATOM 3238 C C . GLN A 1 428 ? 25.741 -33.995 -42.921 1.00 51.81 428 GLN A C 1
ATOM 3240 O O . GLN A 1 428 ? 25.670 -35.174 -42.580 1.00 51.81 428 GLN A O 1
ATOM 3245 N N . GLY A 1 429 ? 25.557 -32.973 -42.083 1.00 55.03 429 GLY A N 1
ATOM 3246 C CA . GLY A 1 429 ? 25.204 -33.067 -40.663 1.00 55.03 429 GLY A CA 1
ATOM 3247 C C . GLY A 1 429 ? 25.619 -31.793 -39.903 1.00 55.03 429 GLY A C 1
ATOM 3248 O O . GLY A 1 429 ? 26.627 -31.190 -40.282 1.00 55.03 429 GLY A O 1
ATOM 3249 N N . PRO A 1 430 ? 24.874 -31.364 -38.864 1.00 63.88 430 PRO A N 1
ATOM 3250 C CA . PRO A 1 430 ? 25.110 -30.083 -38.186 1.00 63.88 430 PRO A CA 1
ATOM 3251 C C . PRO A 1 430 ? 26.413 -30.039 -37.370 1.00 63.88 430 PRO A C 1
ATOM 3253 O O . PRO A 1 430 ? 26.948 -28.962 -37.111 1.00 63.88 430 PRO A O 1
ATOM 3256 N N . GLY A 1 431 ? 26.973 -31.192 -36.993 1.00 74.38 431 GLY A N 1
ATOM 3257 C CA . GLY A 1 431 ? 28.218 -31.248 -36.234 1.00 74.38 431 GLY A CA 1
ATOM 3258 C C . GLY A 1 431 ? 28.537 -32.628 -35.658 1.00 74.38 431 GLY A C 1
ATOM 3259 O O . GLY A 1 431 ? 27.965 -33.632 -36.079 1.00 74.38 431 GLY A O 1
ATOM 3260 N N . LEU A 1 432 ? 29.449 -32.675 -34.684 1.00 78.19 432 LEU A N 1
ATOM 3261 C CA . LEU A 1 432 ? 29.743 -33.852 -33.857 1.00 78.19 432 LEU A CA 1
ATOM 3262 C C . LEU A 1 432 ? 29.531 -33.516 -32.382 1.00 78.19 432 LEU A C 1
ATOM 3264 O O . LEU A 1 432 ? 29.954 -32.455 -31.928 1.00 78.19 432 LEU A O 1
ATOM 3268 N N . LEU A 1 433 ? 28.918 -34.434 -31.638 1.00 87.38 433 LEU A N 1
ATOM 3269 C CA . LEU A 1 433 ? 28.624 -34.276 -30.218 1.00 87.38 433 LEU A CA 1
ATOM 3270 C C . LEU A 1 433 ? 29.459 -35.257 -29.388 1.00 87.38 433 LEU A C 1
ATOM 3272 O O . LEU A 1 433 ? 29.467 -36.458 -29.651 1.00 87.38 433 LEU A O 1
ATOM 3276 N N . TYR A 1 434 ? 30.144 -34.746 -28.371 1.00 82.62 434 TYR A N 1
ATOM 3277 C CA . TYR A 1 434 ? 30.976 -35.512 -27.447 1.00 82.62 434 TYR A CA 1
ATOM 3278 C C . TYR A 1 434 ? 30.436 -35.424 -26.024 1.00 82.62 434 TYR A C 1
ATOM 3280 O O . TYR A 1 434 ? 29.740 -34.467 -25.693 1.00 82.62 434 TYR A O 1
ATOM 3288 N N . ARG A 1 435 ? 30.819 -36.375 -25.169 1.00 87.06 435 ARG A N 1
ATOM 3289 C CA . ARG A 1 435 ? 30.604 -36.320 -23.718 1.00 87.06 435 ARG A CA 1
ATOM 3290 C C . ARG A 1 435 ? 31.889 -36.653 -22.966 1.00 87.06 435 ARG A C 1
ATOM 3292 O O . ARG A 1 435 ? 32.583 -37.596 -23.325 1.00 87.06 435 ARG A O 1
ATOM 3299 N N . LEU A 1 436 ? 32.201 -35.875 -21.935 1.00 85.56 436 LEU A N 1
ATOM 3300 C CA . LEU A 1 436 ? 33.370 -36.014 -21.070 1.00 85.56 436 LEU A CA 1
ATOM 3301 C C . LEU A 1 436 ? 32.927 -36.068 -19.605 1.00 85.56 436 LEU A C 1
ATOM 3303 O O . LEU A 1 436 ? 32.435 -35.072 -19.085 1.00 85.56 436 LEU A O 1
ATOM 3307 N N . ASP A 1 437 ? 33.170 -37.179 -18.918 1.00 85.69 437 ASP A N 1
ATOM 3308 C CA . ASP A 1 437 ? 32.876 -37.291 -17.485 1.00 85.69 437 ASP A CA 1
ATOM 3309 C C . ASP A 1 437 ? 34.033 -36.741 -16.634 1.00 85.69 437 ASP A C 1
ATOM 3311 O O . ASP A 1 437 ? 35.153 -37.263 -16.654 1.00 85.69 437 ASP A O 1
ATOM 3315 N N . VAL A 1 438 ? 33.769 -35.680 -15.866 1.00 79.56 438 VAL A N 1
ATOM 3316 C CA . VAL A 1 438 ? 34.759 -35.023 -15.000 1.00 79.56 438 VAL A CA 1
ATOM 3317 C C . VAL A 1 438 ? 34.677 -35.602 -13.581 1.00 79.56 438 VAL A C 1
ATOM 3319 O O . VAL A 1 438 ? 33.604 -35.602 -12.982 1.00 79.56 438 VAL A O 1
ATOM 3322 N N . PRO A 1 439 ? 35.781 -36.094 -12.991 1.00 68.50 439 PRO A N 1
ATOM 3323 C CA . PRO A 1 439 ? 35.757 -36.703 -11.665 1.00 68.50 439 PRO A CA 1
ATOM 3324 C C . PRO A 1 439 ? 35.903 -35.682 -10.515 1.00 68.50 439 PRO A C 1
ATOM 3326 O O . PRO A 1 439 ? 36.395 -34.567 -10.713 1.00 68.50 439 PRO A O 1
ATOM 3329 N N . PRO A 1 440 ? 35.539 -36.055 -9.270 1.00 60.75 440 PRO A N 1
ATOM 3330 C CA . PRO A 1 440 ? 35.683 -35.190 -8.095 1.00 60.75 440 PRO A CA 1
ATOM 3331 C C . PRO A 1 440 ? 37.138 -34.799 -7.820 1.00 60.75 440 PRO A C 1
ATOM 3333 O O . PRO A 1 440 ? 38.035 -35.637 -7.862 1.00 60.75 440 PRO A O 1
ATOM 3336 N N . GLY A 1 441 ? 37.370 -33.532 -7.464 1.00 59.56 441 GLY A N 1
ATOM 3337 C CA . GLY A 1 441 ? 38.690 -33.022 -7.063 1.00 59.56 441 GLY A CA 1
ATOM 3338 C C . GLY A 1 441 ? 39.470 -32.292 -8.160 1.00 59.56 441 GLY A C 1
ATOM 3339 O O . GLY A 1 441 ? 40.541 -31.741 -7.874 1.00 59.56 441 GLY A O 1
ATOM 3340 N N . VAL A 1 442 ? 38.919 -32.236 -9.375 1.00 68.69 442 VAL A N 1
ATOM 3341 C CA . VAL A 1 442 ? 39.370 -31.335 -10.436 1.00 68.69 442 VAL A CA 1
ATOM 3342 C C . VAL A 1 442 ? 39.026 -29.896 -10.045 1.00 68.69 442 VAL A C 1
ATOM 3344 O O . VAL A 1 442 ? 37.908 -29.588 -9.648 1.00 68.69 442 VAL A O 1
ATOM 3347 N N . ARG A 1 443 ? 40.027 -29.017 -10.090 1.00 66.50 443 ARG A N 1
ATOM 3348 C CA . ARG A 1 443 ? 39.933 -27.601 -9.696 1.00 66.50 443 ARG A CA 1
ATOM 3349 C C . ARG A 1 443 ? 39.895 -26.672 -10.899 1.00 66.50 443 ARG A C 1
ATOM 3351 O O . ARG A 1 443 ? 39.559 -25.506 -10.737 1.00 66.50 443 ARG A O 1
ATOM 3358 N N . PHE A 1 444 ? 40.249 -27.171 -12.075 1.00 65.62 444 PHE A N 1
ATOM 3359 C CA . PHE A 1 444 ? 40.203 -26.432 -13.326 1.00 65.62 444 PHE A CA 1
ATOM 3360 C C . PHE A 1 444 ? 40.113 -27.421 -14.485 1.00 65.62 444 PHE A C 1
ATOM 3362 O O . PHE A 1 444 ? 40.894 -28.366 -14.498 1.00 65.62 444 PHE A O 1
ATOM 3369 N N . LEU A 1 445 ? 39.193 -27.218 -15.425 1.00 73.25 445 LEU A N 1
ATOM 3370 C CA . LEU A 1 445 ? 39.084 -27.946 -16.696 1.00 73.25 445 LEU A CA 1
ATOM 3371 C C . LEU A 1 445 ? 39.172 -26.931 -17.833 1.00 73.25 445 LEU A C 1
ATOM 3373 O O . LEU A 1 445 ? 38.631 -25.841 -17.729 1.00 73.25 445 LEU A O 1
ATOM 3377 N N . PHE A 1 446 ? 39.827 -27.294 -18.921 1.00 81.44 446 PHE A N 1
ATOM 3378 C CA . PHE A 1 446 ? 39.972 -26.483 -20.111 1.00 81.44 446 PHE A CA 1
ATOM 3379 C C . PHE A 1 446 ? 39.734 -27.342 -21.350 1.00 81.44 446 PHE A C 1
ATOM 3381 O O . PHE A 1 446 ? 40.360 -28.388 -21.512 1.00 81.44 446 PHE A O 1
ATOM 3388 N N . VAL A 1 447 ? 38.822 -26.916 -22.218 1.00 80.56 447 VAL A N 1
ATOM 3389 C CA . VAL A 1 447 ? 38.494 -27.613 -23.469 1.00 80.56 447 VAL A CA 1
ATOM 3390 C C . VAL A 1 447 ? 38.808 -26.696 -24.636 1.00 80.56 447 VAL A C 1
ATOM 3392 O O . VAL A 1 447 ? 38.282 -25.596 -24.706 1.00 80.56 447 VAL A O 1
ATOM 3395 N N . GLN A 1 448 ? 39.644 -27.131 -25.567 1.00 83.25 448 GLN A N 1
ATOM 3396 C CA . GLN A 1 448 ? 40.076 -26.321 -26.699 1.00 83.25 448 GLN A CA 1
ATOM 3397 C C . GLN A 1 448 ? 40.004 -27.118 -27.994 1.00 83.25 448 GLN A C 1
ATOM 3399 O O . GLN A 1 448 ? 40.267 -28.315 -28.006 1.00 83.25 448 GLN A O 1
ATOM 3404 N N . LEU A 1 449 ? 39.696 -26.460 -29.106 1.00 81.75 449 LEU A N 1
ATOM 3405 C CA . LEU A 1 449 ? 39.658 -27.094 -30.418 1.00 81.75 449 LEU A CA 1
ATOM 3406 C C . LEU A 1 449 ? 40.602 -26.385 -31.386 1.00 81.75 449 LEU A C 1
ATOM 3408 O O . LEU A 1 449 ? 40.605 -25.161 -31.474 1.00 81.75 449 LEU A O 1
ATOM 3412 N N . GLU A 1 450 ? 41.397 -27.160 -32.117 1.00 80.44 450 GLU A N 1
ATOM 3413 C CA . GLU A 1 450 ? 42.396 -26.655 -33.057 1.00 80.44 450 GLU A CA 1
ATOM 3414 C C . GLU A 1 450 ? 42.121 -27.216 -34.455 1.00 80.44 450 GLU A C 1
ATOM 3416 O O . GLU A 1 450 ? 41.982 -28.429 -34.638 1.00 80.44 450 GLU A O 1
ATOM 3421 N N . SER A 1 451 ? 42.016 -26.327 -35.443 1.00 80.38 451 SER A N 1
ATOM 3422 C CA . SER A 1 451 ? 41.791 -26.717 -36.834 1.00 80.38 451 SER A CA 1
ATOM 3423 C C . SER A 1 451 ? 43.056 -27.328 -37.436 1.00 80.38 451 SER A C 1
ATOM 3425 O O . SER A 1 451 ? 44.146 -26.779 -37.286 1.00 80.38 451 SER A O 1
ATOM 3427 N N . LEU A 1 452 ? 42.920 -28.461 -38.130 1.00 78.62 452 LEU A N 1
ATOM 3428 C CA . LEU A 1 452 ? 44.054 -29.162 -38.751 1.00 78.62 452 LEU A CA 1
ATOM 3429 C C . LEU A 1 452 ? 44.197 -28.851 -40.244 1.00 78.62 452 LEU A C 1
ATOM 3431 O O . LEU A 1 452 ? 45.276 -29.022 -40.808 1.00 78.62 452 LEU A O 1
ATOM 3435 N N . ASP A 1 453 ? 43.124 -28.387 -40.879 1.00 77.81 453 ASP A N 1
ATOM 3436 C CA . ASP A 1 453 ? 43.103 -27.971 -42.283 1.00 77.81 453 ASP A CA 1
ATOM 3437 C C . ASP A 1 453 ? 43.036 -26.447 -42.461 1.00 77.81 453 ASP A C 1
ATOM 3439 O O . ASP A 1 453 ? 42.986 -25.957 -43.589 1.00 77.81 453 ASP A O 1
ATOM 3443 N N . GLY A 1 454 ? 43.085 -25.698 -41.357 1.00 64.62 454 GLY A N 1
ATOM 3444 C CA . GLY A 1 454 ? 43.089 -24.238 -41.339 1.00 64.62 454 GLY A CA 1
ATOM 3445 C C . GLY A 1 454 ? 41.709 -23.603 -41.504 1.00 64.62 454 GLY A C 1
ATOM 3446 O O . GLY A 1 454 ? 41.614 -22.380 -41.484 1.00 64.62 454 GLY A O 1
ATOM 3447 N N . GLY A 1 455 ? 40.640 -24.395 -41.650 1.00 68.94 455 GLY A N 1
ATOM 3448 C CA . GLY A 1 455 ? 39.277 -23.869 -41.676 1.00 68.94 455 GLY A CA 1
ATOM 3449 C C . GLY A 1 455 ? 38.684 -23.735 -40.265 1.00 68.94 455 GLY A C 1
ATOM 3450 O O . GLY A 1 455 ? 38.859 -24.648 -39.457 1.00 68.94 455 GLY A O 1
ATOM 3451 N N . PRO A 1 456 ? 37.976 -22.640 -39.934 1.00 70.81 456 PRO A N 1
ATOM 3452 C CA . PRO A 1 456 ? 37.410 -22.425 -38.604 1.00 70.81 456 PRO A CA 1
ATOM 3453 C C . PRO A 1 456 ? 36.245 -23.373 -38.277 1.00 70.81 456 PRO A C 1
ATOM 3455 O O . PRO A 1 456 ? 35.464 -23.780 -39.150 1.00 70.81 456 PRO A O 1
ATOM 3458 N N . PHE A 1 457 ? 36.122 -23.684 -36.987 1.00 77.81 457 PHE A N 1
ATOM 3459 C CA . PHE A 1 457 ? 35.038 -24.443 -36.365 1.00 77.81 457 PHE A CA 1
ATOM 3460 C C . PHE A 1 457 ? 34.511 -23.698 -35.150 1.00 77.81 457 PHE A C 1
ATOM 3462 O O . PHE A 1 457 ? 35.248 -22.947 -34.512 1.00 77.81 457 PHE A O 1
ATOM 3469 N N . SER A 1 458 ? 33.267 -23.980 -34.785 1.00 81.88 458 SER A N 1
ATOM 3470 C CA . SER A 1 458 ? 32.652 -23.456 -33.576 1.00 81.88 458 SER A CA 1
ATOM 3471 C C . SER A 1 458 ? 32.244 -24.604 -32.667 1.00 81.88 458 SER A C 1
ATOM 3473 O O . SER A 1 458 ? 31.690 -25.590 -33.146 1.00 81.88 458 SER A O 1
ATOM 3475 N N . TYR A 1 459 ? 32.549 -24.515 -31.377 1.00 83.31 459 TYR A N 1
ATOM 3476 C CA . TYR A 1 459 ? 32.225 -25.565 -30.424 1.00 83.31 459 TYR A CA 1
ATOM 3477 C C . TYR A 1 459 ? 31.689 -25.009 -29.113 1.00 83.31 459 TYR A C 1
ATOM 3479 O O . TYR A 1 459 ? 32.086 -23.947 -28.645 1.00 83.31 459 TYR A O 1
ATOM 3487 N N . PHE A 1 460 ? 30.769 -25.764 -28.537 1.00 87.12 460 PHE A N 1
ATOM 3488 C CA . PHE A 1 460 ? 29.944 -25.392 -27.403 1.00 87.12 460 PHE A CA 1
ATOM 3489 C C . PHE A 1 460 ? 30.072 -26.485 -26.353 1.00 87.12 460 PHE A C 1
ATOM 3491 O O . PHE A 1 460 ? 30.042 -27.663 -26.697 1.00 87.12 460 PHE A O 1
ATOM 3498 N N . VAL A 1 461 ? 30.221 -26.123 -25.087 1.00 80.38 461 VAL A N 1
ATOM 3499 C CA . VAL A 1 461 ? 30.430 -27.041 -23.970 1.00 80.38 461 VAL A CA 1
ATOM 3500 C C . VAL A 1 461 ? 29.402 -26.746 -22.892 1.00 80.38 461 VAL A C 1
ATOM 3502 O O . VAL A 1 461 ? 29.293 -25.619 -22.411 1.00 80.38 461 VAL A O 1
ATOM 3505 N N . ARG A 1 462 ? 28.663 -27.764 -22.465 1.00 83.06 462 ARG A N 1
ATOM 3506 C CA . ARG A 1 462 ? 27.678 -27.663 -21.386 1.00 83.06 462 ARG A CA 1
ATOM 3507 C C . ARG A 1 462 ? 27.776 -28.861 -20.462 1.00 83.06 462 ARG A C 1
ATOM 3509 O O . ARG A 1 462 ? 28.138 -29.951 -20.872 1.00 83.06 462 ARG A O 1
ATOM 3516 N N . ARG A 1 463 ? 27.464 -28.646 -19.189 1.00 81.69 463 ARG A N 1
ATOM 3517 C CA . ARG A 1 463 ? 27.485 -29.667 -18.139 1.00 81.69 463 ARG A CA 1
ATOM 3518 C C . ARG A 1 463 ? 26.083 -30.241 -17.989 1.00 81.69 463 ARG A C 1
ATOM 3520 O O . ARG A 1 463 ? 25.125 -29.477 -17.966 1.00 81.69 463 ARG A O 1
ATOM 3527 N N . GLY A 1 464 ? 25.977 -31.557 -17.882 1.00 67.38 464 GLY A N 1
ATOM 3528 C CA . GLY A 1 464 ? 24.750 -32.307 -17.625 1.00 67.38 464 GLY A CA 1
ATOM 3529 C C . GLY A 1 464 ? 23.815 -32.453 -18.828 1.00 67.38 464 GLY A C 1
ATOM 3530 O O . GLY A 1 464 ? 23.013 -33.381 -18.849 1.00 67.38 464 GLY A O 1
ATOM 3531 N N . ALA A 1 465 ? 23.932 -31.593 -19.845 1.00 70.69 465 ALA A N 1
ATOM 3532 C CA . ALA A 1 465 ? 23.023 -31.552 -20.989 1.00 70.69 465 ALA A CA 1
ATOM 3533 C C . ALA A 1 465 ? 23.712 -31.076 -22.278 1.00 70.69 465 ALA A C 1
ATOM 3535 O O . ALA A 1 465 ? 24.806 -30.512 -22.236 1.00 70.69 465 ALA A O 1
ATOM 3536 N N . ILE A 1 466 ? 23.054 -31.294 -23.421 1.00 74.00 466 ILE A N 1
ATOM 3537 C CA . ILE A 1 466 ? 23.556 -30.932 -24.752 1.00 74.00 466 ILE A CA 1
ATOM 3538 C C . ILE A 1 466 ? 23.494 -29.398 -24.927 1.00 74.00 466 ILE A C 1
ATOM 3540 O O . ILE A 1 466 ? 22.453 -28.798 -24.672 1.00 74.00 466 ILE A O 1
ATOM 3544 N N . PRO A 1 467 ? 24.595 -28.746 -25.339 1.00 57.56 467 PRO A N 1
ATOM 3545 C CA . PRO A 1 467 ? 24.733 -27.285 -25.333 1.00 57.56 467 PRO A CA 1
ATOM 3546 C C . PRO A 1 467 ? 23.901 -26.528 -26.371 1.00 57.56 467 PRO A C 1
ATOM 3548 O O . PRO A 1 467 ? 23.697 -25.333 -26.221 1.00 57.56 467 PRO A O 1
ATOM 3551 N N . VAL A 1 468 ? 23.478 -27.183 -27.452 1.00 64.81 468 VAL A N 1
ATOM 3552 C CA . VAL A 1 468 ? 22.772 -26.504 -28.548 1.00 64.81 468 VAL A CA 1
ATOM 3553 C C . VAL A 1 468 ? 21.836 -27.497 -29.221 1.00 64.81 468 VAL A C 1
ATOM 3555 O O . VAL A 1 468 ? 22.158 -27.984 -30.297 1.00 64.81 468 VAL A O 1
ATOM 3558 N N . PRO A 1 469 ? 20.740 -27.911 -28.566 1.00 57.16 469 PRO A N 1
ATOM 3559 C CA . PRO A 1 469 ? 19.913 -29.000 -29.060 1.00 57.16 469 PRO A CA 1
ATOM 3560 C C . PRO A 1 469 ? 19.340 -28.723 -30.452 1.00 57.16 469 PRO A C 1
ATOM 3562 O O . PRO A 1 469 ? 19.222 -29.687 -31.184 1.00 57.16 469 PRO A O 1
ATOM 3565 N N . ASP A 1 470 ? 19.129 -27.473 -30.886 1.00 53.53 470 ASP A N 1
ATOM 3566 C CA . ASP A 1 470 ? 18.505 -27.160 -32.187 1.00 53.53 470 ASP A CA 1
ATOM 3567 C C . ASP A 1 470 ? 19.357 -26.226 -33.080 1.00 53.53 470 ASP A C 1
ATOM 3569 O O . ASP A 1 470 ? 19.067 -25.050 -33.272 1.00 53.53 470 ASP A O 1
ATOM 3573 N N . TYR A 1 471 ? 20.438 -26.755 -33.664 1.00 47.84 471 TYR A N 1
ATOM 3574 C CA . TYR A 1 471 ? 21.344 -26.017 -34.564 1.00 47.84 471 TYR A CA 1
ATOM 3575 C C . TYR A 1 471 ? 20.726 -25.812 -35.973 1.00 47.84 471 TYR A C 1
ATOM 3577 O O . TYR A 1 471 ? 20.094 -26.726 -36.504 1.00 47.84 471 TYR A O 1
ATOM 3585 N N . PRO A 1 472 ? 20.918 -24.663 -36.660 1.00 47.22 472 PRO A N 1
ATOM 3586 C CA . PRO A 1 472 ? 21.895 -23.603 -36.412 1.00 47.22 472 PRO A CA 1
ATOM 3587 C C . PRO A 1 472 ? 21.417 -22.477 -35.496 1.00 47.22 472 PRO A C 1
ATOM 3589 O O . PRO A 1 472 ? 22.130 -21.482 -35.381 1.00 47.22 472 PRO A O 1
ATOM 3592 N N . GLN A 1 473 ? 20.256 -22.598 -34.838 1.00 48.69 473 GLN A N 1
ATOM 3593 C CA . GLN A 1 473 ? 19.903 -21.646 -33.789 1.00 48.69 473 GLN A CA 1
ATOM 3594 C C . GLN A 1 473 ? 20.860 -21.842 -32.610 1.00 48.69 473 GLN A C 1
ATOM 3596 O O . GLN A 1 473 ? 20.858 -22.858 -31.917 1.00 48.69 473 GLN A O 1
ATOM 3601 N N . ILE A 1 474 ? 21.756 -20.871 -32.447 1.00 44.94 474 ILE A N 1
ATOM 3602 C CA . ILE A 1 474 ? 22.726 -20.838 -31.361 1.00 44.94 474 ILE A CA 1
ATOM 3603 C C . ILE A 1 474 ? 22.024 -20.192 -30.173 1.00 44.94 474 ILE A C 1
ATOM 3605 O O . ILE A 1 474 ? 21.917 -18.973 -30.087 1.00 44.94 474 ILE A O 1
ATOM 3609 N N . PHE A 1 475 ? 21.506 -21.031 -29.285 1.00 49.00 475 PHE A N 1
ATOM 3610 C CA . PHE A 1 475 ? 21.026 -20.602 -27.978 1.00 49.00 475 PHE A CA 1
ATOM 3611 C C . PHE A 1 475 ? 22.230 -20.415 -27.064 1.00 49.00 475 PHE A C 1
ATOM 3613 O O . PHE A 1 475 ? 23.102 -21.277 -27.063 1.00 49.00 475 PHE A O 1
ATOM 3620 N N . GLU A 1 476 ? 22.263 -19.367 -26.241 1.00 48.06 476 GLU A N 1
ATOM 3621 C CA . GLU A 1 476 ? 23.342 -19.139 -25.258 1.00 48.06 476 GLU A CA 1
ATOM 3622 C C . GLU A 1 476 ? 23.309 -20.126 -24.072 1.00 48.06 476 GLU A C 1
ATOM 3624 O O . GLU A 1 476 ? 23.990 -19.954 -23.065 1.00 48.06 476 GLU A O 1
ATOM 3629 N N . ASP A 1 477 ? 22.535 -21.204 -24.198 1.00 52.69 477 ASP A N 1
ATOM 3630 C CA . ASP A 1 477 ? 22.322 -22.234 -23.190 1.00 52.69 477 ASP A CA 1
ATOM 3631 C C . ASP A 1 477 ? 23.457 -23.274 -23.182 1.00 52.69 477 ASP A C 1
ATOM 3633 O O . ASP A 1 477 ? 23.254 -24.487 -23.255 1.00 52.69 477 ASP A O 1
ATOM 3637 N N . TYR A 1 478 ? 24.690 -22.784 -23.107 1.00 58.16 478 TYR A N 1
ATOM 3638 C CA . TYR A 1 478 ? 25.913 -23.554 -22.943 1.00 58.16 478 TYR A CA 1
ATOM 3639 C C . TYR A 1 478 ? 26.797 -22.871 -21.904 1.00 58.16 478 TYR A C 1
ATOM 3641 O O . TYR A 1 478 ? 26.838 -21.654 -21.792 1.00 58.16 478 TYR A O 1
ATOM 3649 N N . HIS A 1 479 ? 27.553 -23.643 -21.127 1.00 68.88 479 HIS A N 1
ATOM 3650 C CA . HIS A 1 479 ? 28.432 -23.041 -20.119 1.00 68.88 479 HIS A CA 1
ATOM 3651 C C . HIS A 1 479 ? 29.688 -22.418 -20.732 1.00 68.88 479 HIS A C 1
ATOM 3653 O O . HIS A 1 479 ? 30.358 -21.618 -20.088 1.00 68.88 479 HIS A O 1
ATOM 3659 N N . CYS A 1 480 ? 30.042 -22.820 -21.952 1.00 74.62 480 CYS A N 1
ATOM 3660 C CA . CYS A 1 480 ? 31.076 -22.163 -22.724 1.00 74.62 480 CYS A CA 1
ATOM 3661 C C . CYS A 1 480 ? 30.872 -22.368 -24.223 1.00 74.62 480 CYS A C 1
ATOM 3663 O O . CYS A 1 480 ? 30.481 -23.445 -24.663 1.00 74.62 480 CYS A O 1
ATOM 3665 N N . TRP A 1 481 ? 31.217 -21.356 -25.009 1.00 81.25 481 TRP A N 1
ATOM 3666 C CA . TRP A 1 481 ? 31.348 -21.438 -26.454 1.00 81.25 481 TRP A CA 1
ATOM 3667 C C . TRP A 1 481 ? 32.659 -20.814 -26.887 1.00 81.25 481 TRP A C 1
ATOM 3669 O O . TRP A 1 481 ? 33.081 -19.787 -26.361 1.00 81.25 481 TRP A O 1
ATOM 3679 N N . SER A 1 482 ? 33.309 -21.441 -27.856 1.00 74.69 482 SER A N 1
ATOM 3680 C CA . SER A 1 482 ? 34.537 -20.928 -28.436 1.00 74.69 482 SER A CA 1
ATOM 3681 C C . SER A 1 482 ? 34.670 -21.390 -29.887 1.00 74.69 482 SER A C 1
ATOM 3683 O O . SER A 1 482 ? 33.885 -22.192 -30.403 1.00 74.69 482 SER A O 1
ATOM 3685 N N . GLN A 1 483 ? 35.659 -20.844 -30.584 1.00 74.50 483 GLN A N 1
ATOM 3686 C CA . GLN A 1 483 ? 35.961 -21.185 -31.965 1.00 74.50 483 GLN A CA 1
ATOM 3687 C C . GLN A 1 483 ? 37.431 -21.561 -32.108 1.00 74.50 483 GLN A C 1
ATOM 3689 O O . GLN A 1 483 ? 38.268 -21.194 -31.288 1.00 74.50 483 GLN A O 1
ATOM 3694 N N . SER A 1 484 ? 37.746 -22.325 -33.148 1.00 67.81 484 SER A N 1
ATOM 3695 C CA . SER A 1 484 ? 39.122 -22.747 -33.431 1.00 67.81 484 SER A CA 1
ATOM 3696 C C . SER A 1 484 ? 39.944 -21.697 -34.184 1.00 67.81 484 SER A C 1
ATOM 3698 O O . SER A 1 484 ? 41.079 -21.983 -34.561 1.00 67.81 484 SER A O 1
ATOM 3700 N N . ASP A 1 485 ? 39.350 -20.546 -34.500 1.00 63.06 485 ASP A N 1
ATOM 3701 C CA . ASP A 1 485 ? 40.007 -19.435 -35.189 1.00 63.06 485 ASP A CA 1
ATOM 3702 C C . ASP A 1 485 ? 40.909 -18.662 -34.217 1.00 63.06 485 ASP A C 1
ATOM 3704 O O . ASP A 1 485 ? 40.511 -18.408 -33.085 1.00 63.06 485 ASP A O 1
ATOM 3708 N N . ALA A 1 486 ? 42.101 -18.260 -34.654 1.00 50.09 486 ALA A N 1
ATOM 3709 C CA . ALA A 1 486 ? 43.110 -17.591 -33.839 1.00 50.09 486 ALA A CA 1
ATOM 3710 C C . ALA A 1 486 ? 42.631 -16.265 -33.214 1.00 50.09 486 ALA A C 1
ATOM 3712 O O . ALA A 1 486 ? 43.123 -15.905 -32.145 1.00 50.09 486 ALA A O 1
ATOM 3713 N N . ASP A 1 487 ? 41.653 -15.586 -33.826 1.00 43.00 487 ASP A N 1
ATOM 3714 C CA . ASP A 1 487 ? 41.075 -14.331 -33.318 1.00 43.00 487 ASP A CA 1
ATOM 3715 C C . ASP A 1 487 ? 40.056 -14.545 -32.172 1.00 43.00 487 ASP A C 1
ATOM 3717 O O . ASP A 1 487 ? 39.778 -13.621 -31.409 1.00 43.00 487 ASP A O 1
ATOM 3721 N N . TYR A 1 488 ? 39.540 -15.773 -32.008 1.00 43.22 488 TYR A N 1
ATOM 3722 C CA . TYR A 1 488 ? 38.540 -16.161 -30.995 1.00 43.22 488 TYR A CA 1
ATOM 3723 C C . TYR A 1 488 ? 38.929 -17.431 -30.203 1.00 43.22 488 TYR A C 1
ATOM 3725 O O . TYR A 1 488 ? 38.118 -17.985 -29.451 1.00 43.22 488 TYR A O 1
ATOM 3733 N N . ALA A 1 489 ? 40.175 -17.901 -30.348 1.00 48.00 489 ALA A N 1
ATOM 3734 C CA . ALA A 1 489 ? 40.708 -19.135 -29.766 1.00 48.00 489 ALA A CA 1
ATOM 3735 C C . ALA A 1 489 ? 41.024 -18.983 -28.269 1.00 48.00 489 ALA A C 1
ATOM 3737 O O . ALA A 1 489 ? 42.162 -19.137 -27.828 1.00 48.00 489 ALA A O 1
ATOM 3738 N N . GLY A 1 490 ? 40.002 -18.684 -27.470 1.00 52.88 490 GLY A N 1
ATOM 3739 C CA . GLY A 1 490 ? 40.113 -18.599 -26.014 1.00 52.88 490 GLY A CA 1
ATOM 3740 C C . GLY A 1 490 ? 40.122 -19.957 -25.313 1.00 52.88 490 GLY A C 1
ATOM 3741 O O . GLY A 1 490 ? 40.578 -20.040 -24.177 1.00 52.88 490 GLY A O 1
ATOM 3742 N N . GLY A 1 491 ? 39.642 -21.021 -25.973 1.00 60.94 491 GLY A N 1
ATOM 3743 C CA . GLY A 1 491 ? 39.320 -22.266 -25.277 1.00 60.94 491 GLY A CA 1
ATOM 3744 C C . GLY A 1 491 ? 38.153 -22.087 -24.300 1.00 60.94 491 GLY A C 1
ATOM 3745 O O . GLY A 1 491 ? 37.627 -20.993 -24.124 1.00 60.94 491 GLY A O 1
ATOM 3746 N N . CYS A 1 492 ? 37.750 -23.169 -23.651 1.00 75.88 492 CYS A N 1
ATOM 3747 C CA . CYS A 1 492 ? 36.655 -23.204 -22.695 1.00 75.88 492 CYS A CA 1
ATOM 3748 C C . CYS A 1 492 ? 37.161 -23.547 -21.292 1.00 75.88 492 CYS A C 1
ATOM 3750 O O . CYS A 1 492 ? 37.292 -24.735 -20.979 1.00 75.88 492 CYS A O 1
ATOM 3752 N N . PRO A 1 493 ? 37.469 -22.535 -20.457 1.00 67.44 493 PRO A N 1
ATOM 3753 C CA . PRO A 1 493 ? 37.894 -22.719 -19.077 1.00 67.44 493 PRO A CA 1
ATOM 3754 C C . PRO A 1 493 ? 36.716 -22.878 -18.117 1.00 67.44 493 PRO A C 1
ATOM 3756 O O . PRO A 1 493 ? 35.792 -22.076 -18.082 1.00 67.44 493 PRO A O 1
ATOM 3759 N N . PHE A 1 494 ? 36.824 -23.873 -17.250 1.00 72.62 494 PHE A N 1
ATOM 3760 C CA . PHE A 1 494 ? 35.923 -24.160 -16.147 1.00 72.62 494 PHE A CA 1
ATOM 3761 C C . PHE A 1 494 ? 36.733 -24.135 -14.849 1.00 72.62 494 PHE A C 1
ATOM 3763 O O . PHE A 1 494 ? 37.326 -25.151 -14.475 1.00 72.62 494 PHE A O 1
ATOM 3770 N N . PRO A 1 495 ? 36.823 -22.984 -14.164 1.00 47.91 495 PRO A N 1
ATOM 3771 C CA . PRO A 1 495 ? 37.420 -22.901 -12.841 1.00 47.91 495 PRO A CA 1
ATOM 3772 C C . PRO A 1 495 ? 36.495 -23.556 -11.812 1.00 47.91 495 PRO A C 1
ATOM 3774 O O . PRO A 1 495 ? 35.340 -23.184 -11.660 1.00 47.91 495 PRO A O 1
ATOM 3777 N N . GLN A 1 496 ? 37.028 -24.562 -11.120 1.00 64.69 496 GLN A N 1
ATOM 3778 C CA . GLN A 1 496 ? 36.330 -25.479 -10.211 1.00 64.69 496 GLN A CA 1
ATOM 3779 C C . GLN A 1 496 ? 35.189 -26.256 -10.891 1.00 64.69 496 GLN A C 1
ATOM 3781 O O . GLN A 1 496 ? 34.028 -26.130 -10.500 1.00 64.69 496 GLN A O 1
ATOM 3786 N N . PRO A 1 497 ? 35.500 -27.079 -11.910 1.00 65.44 497 PRO A N 1
ATOM 3787 C CA . PRO A 1 497 ? 34.482 -27.830 -12.621 1.00 65.44 497 PRO A CA 1
ATOM 3788 C C . PRO A 1 497 ? 33.833 -28.837 -11.671 1.00 65.44 497 PRO A C 1
ATOM 3790 O O . PRO A 1 497 ? 34.498 -29.563 -10.928 1.00 65.44 497 PRO A O 1
ATOM 3793 N N . TYR A 1 498 ? 32.508 -28.885 -11.714 1.00 67.81 498 TYR A N 1
ATOM 3794 C CA . TYR A 1 498 ? 31.735 -29.864 -10.965 1.00 67.81 498 TYR A CA 1
ATOM 3795 C C . TYR A 1 498 ? 32.002 -31.264 -11.520 1.00 67.81 498 TYR A C 1
ATOM 3797 O O . TYR A 1 498 ? 32.149 -31.392 -12.739 1.00 67.81 498 TYR A O 1
ATOM 3805 N N . PRO A 1 499 ? 32.051 -32.296 -10.663 1.00 75.88 499 PRO A N 1
ATOM 3806 C CA . PRO A 1 499 ? 32.283 -33.655 -11.108 1.00 75.88 499 PRO A CA 1
ATOM 3807 C C . PRO A 1 499 ? 31.025 -34.249 -11.734 1.00 75.88 499 PRO A C 1
ATOM 3809 O O . PRO A 1 499 ? 30.163 -34.776 -11.032 1.00 75.88 499 PRO A O 1
ATOM 3812 N N . ASP A 1 500 ? 30.905 -34.080 -13.043 1.00 72.06 500 ASP A N 1
ATOM 3813 C CA . ASP A 1 500 ? 29.707 -34.385 -13.816 1.00 72.06 500 ASP A CA 1
ATOM 3814 C C . ASP A 1 500 ? 30.064 -34.594 -15.300 1.00 72.06 500 ASP A C 1
ATOM 3816 O O . ASP A 1 500 ? 31.210 -34.374 -15.703 1.00 72.06 500 ASP A O 1
ATOM 3820 N N . ALA A 1 501 ? 29.092 -35.003 -16.113 1.00 72.38 501 ALA A N 1
ATOM 3821 C CA . ALA A 1 501 ? 29.232 -35.158 -17.557 1.00 72.38 501 ALA A CA 1
ATOM 3822 C C . ALA A 1 501 ? 29.205 -33.796 -18.268 1.00 72.38 501 ALA A C 1
ATOM 3824 O O . ALA A 1 501 ? 28.290 -33.002 -18.067 1.00 72.38 501 ALA A O 1
ATOM 3825 N N . TYR A 1 502 ? 30.166 -33.521 -19.144 1.00 87.25 502 TYR A N 1
ATOM 3826 C CA . TYR A 1 502 ? 30.224 -32.314 -19.971 1.00 87.25 502 TYR A CA 1
ATOM 3827 C C . TYR A 1 502 ? 30.062 -32.705 -21.434 1.00 87.25 502 TYR A C 1
ATOM 3829 O O . TYR A 1 502 ? 30.885 -33.430 -21.988 1.00 87.25 502 TYR A O 1
ATOM 3837 N N . TYR A 1 503 ? 29.000 -32.224 -22.065 1.00 84.06 503 TYR A N 1
ATOM 3838 C CA . TYR A 1 503 ? 28.714 -32.430 -23.473 1.00 84.06 503 TYR A CA 1
ATOM 3839 C C . TYR A 1 503 ? 29.326 -31.309 -24.307 1.00 84.06 503 TYR A C 1
ATOM 3841 O O . TYR A 1 503 ? 29.150 -30.130 -24.002 1.00 84.06 503 TYR A O 1
ATOM 3849 N N . ILE A 1 504 ? 30.046 -31.683 -25.360 1.00 89.19 504 ILE A N 1
ATOM 3850 C CA . ILE A 1 504 ? 30.777 -30.766 -26.235 1.00 89.19 504 ILE A CA 1
ATOM 3851 C C . ILE A 1 504 ? 30.251 -30.950 -27.655 1.00 89.19 504 ILE A C 1
ATOM 3853 O O . ILE A 1 504 ? 30.469 -31.996 -28.259 1.00 89.19 504 ILE A O 1
ATOM 3857 N N . PHE A 1 505 ? 29.565 -29.956 -28.203 1.00 88.69 505 PHE A N 1
ATOM 3858 C CA . PHE A 1 505 ? 29.100 -29.973 -29.586 1.00 88.69 505 PHE A CA 1
ATOM 3859 C C . PHE A 1 505 ? 30.034 -29.157 -30.472 1.00 88.69 505 PHE A C 1
ATOM 3861 O O . PHE A 1 505 ? 30.301 -28.002 -30.168 1.00 88.69 505 PHE A O 1
ATOM 3868 N N . VAL A 1 506 ? 30.512 -29.730 -31.574 1.00 85.69 506 VAL A N 1
ATOM 3869 C CA . VAL A 1 506 ? 31.374 -29.059 -32.554 1.00 85.69 506 VAL A CA 1
ATOM 3870 C C . VAL A 1 506 ? 30.633 -28.931 -33.878 1.00 85.69 506 VAL A C 1
ATOM 3872 O O . VAL A 1 506 ? 30.342 -29.937 -34.523 1.00 85.69 506 VAL A O 1
ATOM 3875 N N . SER A 1 507 ? 30.404 -27.698 -34.317 1.00 81.50 507 SER A N 1
ATOM 3876 C CA . SER A 1 507 ? 29.782 -27.354 -35.594 1.00 81.50 507 SER A CA 1
ATOM 3877 C C . SER A 1 507 ? 30.797 -26.839 -36.623 1.00 81.50 507 SER A C 1
ATOM 3879 O O . SER A 1 507 ? 31.818 -26.215 -36.300 1.00 81.50 507 SER A O 1
ATOM 3881 N N . ARG A 1 508 ? 30.515 -27.125 -37.899 1.00 75.12 508 ARG A N 1
ATOM 3882 C CA . ARG A 1 508 ? 31.320 -26.677 -39.042 1.00 75.12 508 ARG A CA 1
ATOM 3883 C C . ARG A 1 508 ? 30.998 -25.218 -39.355 1.00 75.12 508 ARG A C 1
ATOM 3885 O O . ARG A 1 508 ? 29.855 -24.913 -39.667 1.00 75.12 508 ARG A O 1
ATOM 3892 N N . LEU A 1 509 ? 32.026 -24.370 -39.410 1.00 73.25 509 LEU A N 1
ATOM 3893 C CA . LEU A 1 509 ? 31.936 -23.101 -40.139 1.00 73.25 509 LEU A CA 1
ATOM 3894 C C . LEU A 1 509 ? 32.490 -23.293 -41.551 1.00 73.25 509 LEU A C 1
ATOM 3896 O O . LEU A 1 509 ? 31.739 -23.288 -42.521 1.00 73.25 509 LEU A O 1
ATOM 3900 N N . GLN A 1 510 ? 33.799 -23.532 -41.673 1.00 73.62 510 GLN A N 1
ATOM 3901 C CA . GLN A 1 510 ? 34.449 -23.718 -42.979 1.00 73.62 510 GLN A CA 1
ATOM 3902 C C . GLN A 1 510 ? 35.465 -24.871 -43.009 1.00 73.62 510 GLN A C 1
ATOM 3904 O O . GLN A 1 510 ? 35.812 -25.341 -44.091 1.00 73.62 510 GLN A O 1
ATOM 3909 N N . GLY A 1 511 ? 35.926 -25.361 -41.853 1.00 69.44 511 GLY A N 1
ATOM 3910 C CA . GLY A 1 511 ? 36.867 -26.483 -41.786 1.00 69.44 511 GLY A CA 1
ATOM 3911 C C . GLY A 1 511 ? 36.231 -27.863 -41.978 1.00 69.44 511 GLY A C 1
ATOM 3912 O O . GLY A 1 511 ? 35.010 -28.056 -41.902 1.00 69.44 511 GLY A O 1
ATOM 3913 N N . THR A 1 512 ? 37.072 -28.874 -42.204 1.00 76.00 512 THR A N 1
ATOM 3914 C CA . THR A 1 512 ? 36.641 -30.277 -42.341 1.00 76.00 512 THR A CA 1
ATOM 3915 C C . THR A 1 512 ? 37.296 -31.254 -41.361 1.00 76.00 512 THR A C 1
ATOM 3917 O O . THR A 1 512 ? 36.683 -32.275 -41.042 1.00 76.00 512 THR A O 1
ATOM 3920 N N . SER A 1 513 ? 38.467 -30.930 -40.813 1.00 79.19 513 SER A N 1
ATOM 3921 C CA . SER A 1 513 ? 39.200 -31.720 -39.819 1.00 79.19 513 SER A CA 1
ATOM 3922 C C . SER A 1 513 ? 39.795 -30.871 -38.687 1.00 79.19 513 SER A C 1
ATOM 3924 O O . SER A 1 513 ? 40.297 -29.771 -38.910 1.00 79.19 513 SER A O 1
ATOM 3926 N N . PHE A 1 514 ? 39.754 -31.397 -37.460 1.00 87.00 514 PHE A N 1
ATOM 3927 C CA . PHE A 1 514 ? 40.211 -30.712 -36.246 1.00 87.00 514 PHE A CA 1
ATOM 3928 C C . PHE A 1 514 ? 40.775 -31.685 -35.203 1.00 87.00 514 PHE A C 1
ATOM 3930 O O . PHE A 1 514 ? 40.587 -32.897 -35.303 1.00 87.00 514 PHE A O 1
ATOM 3937 N N . GLN A 1 515 ? 41.424 -31.157 -34.164 1.00 79.94 515 GLN A N 1
ATOM 3938 C CA . GLN A 1 515 ? 41.671 -31.885 -32.917 1.00 79.94 515 GLN A CA 1
ATOM 3939 C C . GLN A 1 515 ? 41.021 -31.187 -31.722 1.00 79.94 515 GLN A C 1
ATOM 3941 O O . GLN A 1 515 ? 41.143 -29.975 -31.562 1.00 79.94 515 GLN A O 1
ATOM 3946 N N . LEU A 1 516 ? 40.350 -31.963 -30.872 1.00 87.25 516 LEU A N 1
ATOM 3947 C CA . LEU A 1 516 ? 39.797 -31.513 -29.597 1.00 87.25 516 LEU A CA 1
ATOM 3948 C C . LEU A 1 516 ? 40.792 -31.851 -28.480 1.00 87.25 516 LEU A C 1
ATOM 3950 O O . LEU A 1 516 ? 41.143 -33.013 -28.285 1.00 87.25 516 LEU A O 1
ATOM 3954 N N . LYS A 1 517 ? 41.263 -30.835 -27.767 1.00 80.12 517 LYS A N 1
ATOM 3955 C CA . LYS A 1 517 ? 42.149 -30.926 -26.606 1.00 80.12 517 LYS A CA 1
ATOM 3956 C C . LYS A 1 517 ? 41.359 -30.688 -25.328 1.00 80.12 517 LYS A C 1
ATOM 3958 O O . LYS A 1 517 ? 40.570 -29.754 -25.245 1.00 80.12 517 LYS A O 1
ATOM 3963 N N . VAL A 1 518 ? 41.600 -31.519 -24.326 1.00 84.06 518 VAL A N 1
ATOM 3964 C CA . VAL A 1 518 ? 40.994 -31.413 -22.998 1.00 84.06 518 VAL A CA 1
ATOM 3965 C C . VAL A 1 518 ? 42.107 -31.493 -21.963 1.00 84.06 518 VAL A C 1
ATOM 3967 O O . VAL A 1 518 ? 42.882 -32.447 -21.963 1.00 84.06 518 VAL A O 1
ATOM 3970 N N . GLU A 1 519 ? 42.177 -30.517 -21.067 1.00 73.69 519 GLU A N 1
ATOM 3971 C CA . GLU A 1 519 ? 43.173 -30.429 -19.999 1.00 73.69 519 GLU A CA 1
ATOM 3972 C C . GLU A 1 519 ? 42.485 -30.137 -18.665 1.00 73.69 519 GLU A C 1
ATOM 3974 O O . GLU A 1 519 ? 41.489 -29.425 -18.627 1.00 73.69 519 GLU A O 1
ATOM 3979 N N . TRP A 1 520 ? 42.989 -30.664 -17.549 1.00 76.00 520 TRP A N 1
ATOM 3980 C CA . TRP A 1 520 ? 42.469 -30.308 -16.227 1.00 76.00 520 TRP A CA 1
ATOM 3981 C C . TRP A 1 520 ? 43.542 -30.407 -15.130 1.00 76.00 520 TRP A C 1
ATOM 3983 O O . TRP A 1 520 ? 44.526 -31.128 -15.299 1.00 76.00 520 TRP A O 1
ATOM 3993 N N . SER A 1 521 ? 43.376 -29.708 -14.002 1.00 58.81 521 SER A N 1
ATOM 3994 C CA . SER A 1 521 ? 44.308 -29.726 -12.854 1.00 58.81 521 SER A CA 1
ATOM 3995 C C . SER A 1 521 ? 43.597 -29.996 -11.523 1.00 58.81 521 SER A C 1
ATOM 3997 O O . SER A 1 521 ? 42.380 -29.827 -11.409 1.00 58.81 521 SER A O 1
ATOM 3999 N N . THR A 1 522 ? 44.332 -30.451 -10.497 1.00 67.44 522 THR A N 1
ATOM 4000 C CA . THR A 1 522 ? 43.739 -30.886 -9.216 1.00 67.44 522 THR A CA 1
ATOM 4001 C C . THR A 1 522 ? 44.394 -30.238 -7.994 1.00 67.44 522 THR A C 1
ATOM 4003 O O . THR A 1 522 ? 45.474 -29.661 -8.051 1.00 67.44 522 THR A O 1
ATOM 4006 N N . SER A 1 523 ? 43.721 -30.350 -6.845 1.00 49.84 523 SER A N 1
ATOM 4007 C CA . SER A 1 523 ? 44.081 -29.712 -5.563 1.00 49.84 523 SER A CA 1
ATOM 4008 C C . SER A 1 523 ? 45.509 -29.965 -5.045 1.00 49.84 523 SER A C 1
ATOM 4010 O O . SER A 1 523 ? 45.952 -29.244 -4.156 1.00 49.84 523 SER A O 1
ATOM 4012 N N . ALA A 1 524 ? 46.212 -30.989 -5.533 1.00 49.56 524 ALA A N 1
ATOM 4013 C CA . ALA A 1 524 ? 47.567 -31.317 -5.085 1.00 49.56 524 ALA A CA 1
ATOM 4014 C C . ALA A 1 524 ? 48.642 -30.355 -5.635 1.00 49.56 524 ALA A C 1
ATOM 4016 O O . ALA A 1 524 ? 49.745 -30.314 -5.092 1.00 49.56 524 ALA A O 1
ATOM 4017 N N . ASP A 1 525 ? 48.316 -29.550 -6.652 1.00 48.78 525 ASP A N 1
ATOM 4018 C CA . ASP A 1 525 ? 49.311 -28.799 -7.429 1.00 48.78 525 ASP A CA 1
ATOM 4019 C C . ASP A 1 525 ? 49.605 -27.371 -6.905 1.00 48.78 525 ASP A C 1
ATOM 4021 O O . ASP A 1 525 ? 50.521 -26.716 -7.396 1.00 48.78 525 ASP A O 1
ATOM 4025 N N . ALA A 1 526 ? 48.887 -26.870 -5.885 1.00 37.12 526 ALA A N 1
ATOM 4026 C CA . ALA A 1 526 ? 48.913 -25.446 -5.489 1.00 37.12 526 ALA A CA 1
ATOM 4027 C C . ALA A 1 526 ? 49.650 -25.105 -4.169 1.00 37.12 526 ALA A C 1
ATOM 4029 O O . ALA A 1 526 ? 49.438 -24.033 -3.602 1.00 37.12 526 ALA A O 1
ATOM 4030 N N . ALA A 1 527 ? 50.528 -25.974 -3.657 1.00 31.45 527 ALA A N 1
ATOM 4031 C CA . ALA A 1 527 ? 51.298 -25.704 -2.437 1.00 31.45 527 ALA A CA 1
ATOM 4032 C C . ALA A 1 527 ? 52.807 -25.578 -2.705 1.00 31.45 527 ALA A C 1
ATOM 4034 O O . ALA A 1 527 ? 53.538 -26.552 -2.555 1.00 31.45 527 ALA A O 1
ATOM 4035 N N . THR A 1 528 ? 53.309 -24.375 -3.019 1.00 28.12 528 THR A N 1
ATOM 4036 C CA . THR A 1 528 ? 54.683 -23.951 -2.653 1.00 28.12 528 THR A CA 1
ATOM 4037 C C . THR A 1 528 ? 54.816 -22.411 -2.640 1.00 28.12 528 THR A C 1
ATOM 4039 O O . THR A 1 528 ? 54.536 -21.783 -3.657 1.00 28.12 528 THR A O 1
ATOM 4042 N N . PRO A 1 529 ? 55.270 -21.775 -1.537 1.00 44.25 529 PRO A N 1
ATOM 4043 C CA . PRO A 1 529 ? 55.572 -20.341 -1.477 1.00 44.25 529 PRO A CA 1
ATOM 4044 C C . PRO A 1 529 ? 57.083 -20.071 -1.624 1.00 44.25 529 PRO A C 1
ATOM 4046 O O . PRO A 1 529 ? 57.867 -20.821 -1.049 1.00 44.25 529 PRO A O 1
ATOM 4049 N N . THR A 1 530 ? 57.512 -18.995 -2.309 1.00 30.28 530 THR A N 1
ATOM 4050 C CA . THR A 1 530 ? 58.563 -18.033 -1.861 1.00 30.28 530 THR A CA 1
ATOM 4051 C C . THR A 1 530 ? 59.026 -17.031 -2.939 1.00 30.28 530 THR A C 1
ATOM 4053 O O . THR A 1 530 ? 59.197 -17.377 -4.100 1.00 30.28 530 THR A O 1
ATOM 4056 N N . ALA A 1 531 ? 59.373 -15.835 -2.435 1.00 25.69 531 ALA A N 1
ATOM 4057 C CA . ALA A 1 531 ? 60.398 -14.878 -2.888 1.00 25.69 531 ALA A CA 1
ATOM 4058 C C . ALA A 1 531 ? 60.020 -13.710 -3.834 1.00 25.69 531 ALA A C 1
ATOM 4060 O O . ALA A 1 531 ? 59.803 -13.856 -5.029 1.00 25.69 531 ALA A O 1
ATOM 4061 N N . GLN A 1 532 ? 60.103 -12.506 -3.255 1.00 32.72 532 GLN A N 1
ATOM 4062 C CA . GLN A 1 532 ? 60.273 -11.189 -3.887 1.00 32.72 532 GLN A CA 1
ATOM 4063 C C . GLN A 1 532 ? 61.713 -11.054 -4.442 1.00 32.72 532 GLN A C 1
ATOM 4065 O O . GLN A 1 532 ? 62.639 -11.459 -3.730 1.00 32.72 532 GLN A O 1
ATOM 4070 N N . PRO A 1 533 ? 61.951 -10.515 -5.666 1.00 32.88 533 PRO A N 1
ATOM 4071 C CA . PRO A 1 533 ? 62.627 -9.203 -5.784 1.00 32.88 533 PRO A CA 1
ATOM 4072 C C . PRO A 1 533 ? 62.361 -8.365 -7.077 1.00 32.88 533 PRO A C 1
ATOM 4074 O O . PRO A 1 533 ? 62.428 -8.881 -8.182 1.00 32.88 533 PRO A O 1
ATOM 4077 N N . THR A 1 534 ? 62.234 -7.037 -6.884 1.00 24.55 534 THR A N 1
ATOM 4078 C CA . THR A 1 534 ? 62.578 -5.848 -7.738 1.00 24.55 534 THR A CA 1
ATOM 4079 C C . THR A 1 534 ? 62.062 -5.695 -9.196 1.00 24.55 534 THR A C 1
ATOM 4081 O O . THR A 1 534 ? 62.028 -6.656 -9.954 1.00 24.55 534 THR A O 1
ATOM 4084 N N . PRO A 1 535 ? 61.712 -4.457 -9.634 1.00 52.19 535 PRO A N 1
ATOM 4085 C CA . PRO A 1 535 ? 60.895 -4.202 -10.821 1.00 52.19 535 PRO A CA 1
ATOM 4086 C C . PRO A 1 535 ? 61.713 -4.037 -12.114 1.00 52.19 535 PRO A C 1
ATOM 4088 O O . PRO A 1 535 ? 62.813 -3.474 -12.086 1.00 52.19 535 PRO A O 1
ATOM 4091 N N . PRO A 1 536 ? 61.120 -4.396 -13.265 1.00 29.28 536 PRO A N 1
ATOM 4092 C CA . PRO A 1 536 ? 61.285 -3.596 -14.471 1.00 29.28 536 PRO A CA 1
ATOM 4093 C C . PRO A 1 536 ? 59.948 -3.263 -15.151 1.00 29.28 536 PRO A C 1
ATOM 4095 O O . PRO A 1 536 ? 58.934 -3.937 -15.003 1.00 29.28 536 PRO A O 1
ATOM 4098 N N . ALA A 1 537 ? 59.982 -2.154 -15.881 1.00 40.69 537 ALA A N 1
ATOM 4099 C CA . ALA A 1 537 ? 58.872 -1.540 -16.585 1.00 40.69 537 ALA A CA 1
ATOM 4100 C C . ALA A 1 537 ? 58.297 -2.404 -17.721 1.00 40.69 537 ALA A C 1
ATOM 4102 O O . ALA A 1 537 ? 59.050 -3.026 -18.468 1.00 40.69 537 ALA A O 1
ATOM 4103 N N . GLY A 1 538 ? 56.978 -2.295 -17.918 1.00 32.16 538 GLY A N 1
ATOM 4104 C CA . GLY A 1 538 ? 56.316 -2.551 -19.199 1.00 32.16 538 GLY A CA 1
ATOM 4105 C C . GLY A 1 538 ? 55.135 -3.524 -19.152 1.00 32.16 538 GLY A C 1
ATOM 4106 O O . GLY A 1 538 ? 55.345 -4.727 -19.202 1.00 32.16 538 GLY A O 1
ATOM 4107 N N . GLY A 1 539 ? 53.914 -2.973 -19.202 1.00 27.11 539 GLY A N 1
ATOM 4108 C CA . GLY A 1 539 ? 52.767 -3.581 -19.894 1.00 27.11 539 GLY A CA 1
ATOM 4109 C C . GLY A 1 539 ? 51.701 -4.305 -19.055 1.00 27.11 539 GLY A C 1
ATOM 4110 O O . GLY A 1 539 ? 51.977 -5.343 -18.474 1.00 27.11 539 GLY A O 1
ATOM 4111 N N . GLY A 1 540 ? 50.456 -3.813 -19.146 1.00 29.42 540 GLY A N 1
ATOM 4112 C CA . GLY A 1 540 ? 49.252 -4.660 -19.226 1.00 29.42 540 GLY A CA 1
ATOM 4113 C C . GLY A 1 540 ? 48.422 -4.872 -17.953 1.00 29.42 540 GLY A C 1
ATOM 4114 O O . GLY A 1 540 ? 48.887 -5.460 -16.990 1.00 29.42 540 GLY A O 1
ATOM 4115 N N . LEU A 1 541 ? 47.164 -4.424 -18.007 1.00 42.88 541 LEU A N 1
ATOM 4116 C CA . LEU A 1 541 ? 46.077 -4.536 -17.022 1.00 42.88 541 LEU A CA 1
ATOM 4117 C C . LEU A 1 541 ? 45.545 -5.981 -16.871 1.00 42.88 541 LEU A C 1
ATOM 4119 O O . LEU A 1 541 ? 45.412 -6.666 -17.880 1.00 42.88 541 LEU A O 1
ATOM 4123 N N . SER A 1 542 ? 45.157 -6.410 -15.659 1.00 35.12 542 SER A N 1
ATOM 4124 C CA . SER A 1 542 ? 43.920 -7.188 -15.390 1.00 35.12 542 SER A CA 1
ATOM 4125 C C . SER A 1 542 ? 43.736 -7.486 -13.888 1.00 35.12 542 SER A C 1
ATOM 4127 O O . SER A 1 542 ? 44.579 -8.111 -13.250 1.00 35.12 542 SER A O 1
ATOM 4129 N N . SER A 1 543 ? 42.604 -7.069 -13.325 1.00 39.34 543 SER A N 1
ATOM 4130 C CA . SER A 1 543 ? 41.995 -7.667 -12.129 1.00 39.34 543 SER A CA 1
ATOM 4131 C C . SER A 1 543 ? 40.482 -7.536 -12.305 1.00 39.34 543 SER A C 1
ATOM 4133 O O . SER A 1 543 ? 40.008 -6.413 -12.455 1.00 39.34 543 SER A O 1
ATOM 4135 N N . GLY A 1 544 ? 39.769 -8.663 -12.399 1.00 58.56 544 GLY A N 1
ATOM 4136 C CA . GLY A 1 544 ? 38.338 -8.711 -12.726 1.00 58.56 544 GLY A CA 1
ATOM 4137 C C . GLY A 1 544 ? 37.449 -8.046 -11.674 1.00 58.56 544 GLY A C 1
ATOM 4138 O O . GLY A 1 544 ? 37.813 -7.987 -10.497 1.00 58.56 544 GLY A O 1
ATOM 4139 N N . PHE A 1 545 ? 36.308 -7.535 -12.130 1.00 69.62 545 PHE A N 1
ATOM 4140 C CA . PHE A 1 545 ? 35.256 -6.972 -11.291 1.00 69.62 545 PHE A CA 1
ATOM 4141 C C . PHE A 1 545 ? 34.464 -8.085 -10.573 1.00 69.62 545 PHE A C 1
ATOM 4143 O O . PHE A 1 545 ? 34.469 -9.233 -11.018 1.00 69.62 545 PHE A O 1
ATOM 4150 N N . SER A 1 546 ? 33.848 -7.763 -9.432 1.00 80.06 546 SER A N 1
ATOM 4151 C CA . SER A 1 546 ? 32.910 -8.643 -8.714 1.00 80.06 546 SER A CA 1
ATOM 4152 C C . SER A 1 546 ? 31.548 -8.718 -9.405 1.00 80.06 546 SER A C 1
ATOM 4154 O O . SER A 1 546 ? 30.808 -9.674 -9.179 1.00 80.06 546 SER A O 1
ATOM 4156 N N . GLU A 1 547 ? 31.211 -7.701 -10.197 1.00 75.69 547 GLU A N 1
ATOM 4157 C CA . GLU A 1 547 ? 30.013 -7.676 -11.024 1.00 75.69 547 GLU A CA 1
ATOM 4158 C C . GLU A 1 547 ? 29.996 -8.814 -12.045 1.00 75.69 547 GLU A C 1
ATOM 4160 O O . GLU A 1 547 ? 31.034 -9.269 -12.539 1.00 75.69 547 GLU A O 1
ATOM 4165 N N . VAL A 1 548 ? 28.789 -9.263 -12.367 1.00 79.62 548 VAL A N 1
ATOM 4166 C CA . VAL A 1 548 ? 28.541 -10.245 -13.415 1.00 79.62 548 VAL A CA 1
ATOM 4167 C C . VAL A 1 548 ? 27.395 -9.728 -14.265 1.00 79.62 548 VAL A C 1
ATOM 4169 O O . VAL A 1 548 ? 26.237 -9.784 -13.858 1.00 79.62 548 VAL A O 1
ATOM 4172 N N . GLU A 1 549 ? 27.741 -9.238 -15.444 1.00 71.81 549 GLU A N 1
ATOM 4173 C CA . GLU A 1 549 ? 26.792 -8.782 -16.453 1.00 71.81 549 GLU A CA 1
ATOM 4174 C C . GLU A 1 549 ? 26.118 -9.971 -17.169 1.00 71.81 549 GLU A C 1
ATOM 4176 O O . GLU A 1 549 ? 26.738 -11.021 -17.353 1.00 71.81 549 GLU A O 1
ATOM 4181 N N . VAL A 1 550 ? 24.863 -9.882 -17.615 1.00 73.81 550 VAL A N 1
ATOM 4182 C CA . VAL A 1 550 ? 23.967 -8.714 -17.528 1.00 73.81 550 VAL A CA 1
ATOM 4183 C C . VAL A 1 550 ? 23.351 -8.607 -16.135 1.00 73.81 550 VAL A C 1
ATOM 4185 O O . VAL A 1 550 ? 22.753 -9.571 -15.662 1.00 73.81 550 VAL A O 1
ATOM 4188 N N . ASN A 1 551 ? 23.452 -7.441 -15.504 1.00 71.00 551 ASN A N 1
ATOM 4189 C CA . ASN A 1 551 ? 22.817 -7.133 -14.220 1.00 71.00 551 ASN A CA 1
ATOM 4190 C C . ASN A 1 551 ? 21.902 -5.887 -14.301 1.00 71.00 551 ASN A C 1
ATOM 4192 O O . ASN A 1 551 ? 21.488 -5.375 -13.264 1.00 71.00 551 ASN A O 1
ATOM 4196 N N . ASP A 1 552 ? 21.525 -5.472 -15.518 1.00 66.94 552 ASP A N 1
ATOM 4197 C CA . ASP A 1 552 ? 20.713 -4.284 -15.848 1.00 66.94 552 ASP A CA 1
ATOM 4198 C C . ASP A 1 552 ? 19.284 -4.260 -15.244 1.00 66.94 552 ASP A C 1
ATOM 4200 O O . ASP A 1 552 ? 18.560 -3.268 -15.374 1.00 66.94 552 ASP A O 1
ATOM 4204 N N . GLY A 1 553 ? 18.848 -5.332 -14.570 1.00 58.81 553 GLY A N 1
ATOM 4205 C CA . GLY A 1 553 ? 17.520 -5.464 -13.967 1.00 58.81 553 GLY A CA 1
ATOM 4206 C C . GLY A 1 553 ? 17.512 -6.154 -12.599 1.00 58.81 553 GLY A C 1
ATOM 4207 O O . GLY A 1 553 ? 18.444 -6.856 -12.207 1.00 58.81 553 GLY A O 1
ATOM 4208 N N . ARG A 1 554 ? 16.407 -6.003 -11.851 1.00 72.94 554 ARG A N 1
ATOM 4209 C CA . ARG A 1 554 ? 16.258 -6.579 -10.494 1.00 72.94 554 ARG A CA 1
ATOM 4210 C C . ARG A 1 554 ? 16.349 -8.109 -10.471 1.00 72.94 554 ARG A C 1
ATOM 4212 O O . ARG A 1 554 ? 16.879 -8.660 -9.513 1.00 72.94 554 ARG A O 1
ATOM 4219 N N . ALA A 1 555 ? 15.823 -8.788 -11.494 1.00 69.25 555 ALA A N 1
ATOM 4220 C CA . ALA A 1 555 ? 15.832 -10.253 -11.586 1.00 69.25 555 ALA A CA 1
ATOM 4221 C C . ALA A 1 555 ? 17.234 -10.828 -11.857 1.00 69.25 555 ALA A C 1
ATOM 4223 O O . ALA A 1 555 ? 17.514 -11.977 -11.522 1.00 69.25 555 ALA A O 1
ATOM 4224 N N . THR A 1 556 ? 18.114 -10.011 -12.434 1.00 63.91 556 THR A N 1
ATOM 4225 C CA . THR A 1 556 ? 19.501 -10.342 -12.770 1.00 63.91 556 THR A CA 1
ATOM 4226 C C . THR A 1 556 ? 20.501 -9.703 -11.803 1.00 63.91 556 THR A C 1
ATOM 4228 O O . THR A 1 556 ? 21.706 -9.742 -12.042 1.00 63.91 556 THR A O 1
ATOM 4231 N N . ALA A 1 557 ? 20.016 -9.108 -10.708 1.00 68.44 557 ALA A N 1
ATOM 4232 C CA . ALA A 1 557 ? 20.845 -8.390 -9.755 1.00 68.44 557 ALA A CA 1
ATOM 4233 C C . ALA A 1 557 ? 21.945 -9.293 -9.180 1.00 68.44 557 ALA A C 1
ATOM 4235 O O . ALA A 1 557 ? 21.699 -10.427 -8.756 1.00 68.44 557 ALA A O 1
ATOM 4236 N N . ASN A 1 558 ? 23.172 -8.783 -9.112 1.00 85.75 558 ASN A N 1
ATOM 4237 C CA . ASN A 1 558 ? 24.269 -9.534 -8.523 1.00 85.75 558 ASN A CA 1
ATOM 4238 C C . ASN A 1 558 ? 24.109 -9.584 -7.002 1.00 85.75 558 ASN A C 1
ATOM 4240 O O . ASN A 1 558 ? 24.079 -8.552 -6.333 1.00 85.75 558 ASN A O 1
ATOM 4244 N N . ALA A 1 559 ? 24.027 -10.789 -6.439 1.00 80.94 559 ALA A N 1
ATOM 4245 C CA . ALA A 1 559 ? 24.014 -10.962 -4.993 1.00 80.94 559 ALA A CA 1
ATOM 4246 C C . ALA A 1 559 ? 25.357 -10.529 -4.399 1.00 80.94 559 ALA A C 1
ATOM 4248 O O . ALA A 1 559 ? 26.409 -11.049 -4.775 1.00 80.94 559 ALA A O 1
ATOM 4249 N N . TRP A 1 560 ? 25.317 -9.603 -3.445 1.00 85.62 560 TRP A N 1
ATOM 4250 C CA . TRP A 1 560 ? 26.524 -9.093 -2.815 1.00 85.62 560 TRP A CA 1
ATOM 4251 C C . TRP A 1 560 ? 26.727 -9.660 -1.408 1.00 85.62 560 TRP A C 1
ATOM 4253 O O . TRP A 1 560 ? 25.869 -9.547 -0.532 1.00 85.62 560 TRP A O 1
ATOM 4263 N N . ASP A 1 561 ? 27.904 -10.246 -1.175 1.00 81.50 561 ASP A N 1
ATOM 4264 C CA . ASP A 1 561 ? 28.422 -10.496 0.170 1.00 81.50 561 ASP A CA 1
ATOM 4265 C C . ASP A 1 561 ? 29.012 -9.207 0.761 1.00 81.50 561 ASP A C 1
ATOM 4267 O O . ASP A 1 561 ? 30.127 -8.802 0.420 1.00 81.50 561 ASP A O 1
ATOM 4271 N N . LEU A 1 562 ? 28.276 -8.599 1.694 1.00 79.06 562 LEU A N 1
ATOM 4272 C CA . LEU A 1 562 ? 28.633 -7.337 2.353 1.00 79.06 562 LEU A CA 1
ATOM 4273 C C . LEU A 1 562 ? 29.986 -7.369 3.096 1.00 79.06 562 LEU A C 1
ATOM 4275 O O . LEU A 1 562 ? 30.473 -6.319 3.515 1.00 79.06 562 LEU A O 1
ATOM 4279 N N . GLN A 1 563 ? 30.599 -8.546 3.285 1.00 75.88 563 GLN A N 1
ATOM 4280 C CA . GLN A 1 563 ? 31.924 -8.690 3.900 1.00 75.88 563 GLN A CA 1
ATOM 4281 C C . GLN A 1 563 ? 33.085 -8.377 2.949 1.00 75.88 563 GLN A C 1
ATOM 4283 O O . GLN A 1 563 ? 34.213 -8.186 3.412 1.00 75.88 563 GLN A O 1
ATOM 4288 N N . GLN A 1 564 ? 32.841 -8.344 1.639 1.00 76.81 564 GLN A N 1
ATOM 4289 C CA . GLN A 1 564 ? 33.843 -8.028 0.623 1.00 76.81 564 GLN A CA 1
ATOM 4290 C C . GLN A 1 564 ? 33.415 -6.792 -0.172 1.00 76.81 564 GLN A C 1
ATOM 4292 O O . GLN A 1 564 ? 32.222 -6.583 -0.365 1.00 76.81 564 GLN A O 1
ATOM 4297 N N . PRO A 1 565 ? 34.342 -5.963 -0.673 1.00 82.25 565 PRO A N 1
ATOM 4298 C CA . PRO A 1 565 ? 33.989 -4.931 -1.639 1.00 82.25 565 PRO A CA 1
ATOM 4299 C C . PRO A 1 565 ? 33.425 -5.551 -2.925 1.00 82.25 565 PRO A C 1
ATOM 4301 O O . PRO A 1 565 ? 33.962 -6.533 -3.443 1.00 82.25 565 PRO A O 1
ATOM 4304 N N . PHE A 1 566 ? 32.369 -4.955 -3.462 1.00 91.06 566 PHE A N 1
ATOM 4305 C CA . PHE A 1 566 ? 31.844 -5.272 -4.782 1.00 91.06 566 PHE A CA 1
ATOM 4306 C C . PHE A 1 566 ? 32.474 -4.317 -5.787 1.00 91.06 566 PHE A C 1
ATOM 4308 O O . PHE A 1 566 ? 32.325 -3.108 -5.666 1.00 91.06 566 PHE A O 1
ATOM 4315 N N . THR A 1 567 ? 33.223 -4.819 -6.755 1.00 90.88 567 THR A N 1
ATOM 4316 C CA . THR A 1 567 ? 33.798 -3.982 -7.810 1.00 90.88 567 THR A CA 1
ATOM 4317 C C . THR A 1 567 ? 32.988 -4.152 -9.083 1.00 90.88 567 THR A C 1
ATOM 4319 O O . THR A 1 567 ? 32.552 -5.262 -9.373 1.00 90.88 567 THR A O 1
ATOM 4322 N N . GLY A 1 568 ? 32.791 -3.062 -9.815 1.00 89.88 568 GLY A N 1
ATOM 4323 C CA . GLY A 1 568 ? 32.031 -3.063 -11.054 1.00 89.88 568 GLY A CA 1
ATOM 4324 C C . GLY A 1 568 ? 32.465 -1.976 -12.031 1.00 89.88 568 GLY A C 1
ATOM 4325 O O . GLY A 1 568 ? 33.480 -1.306 -11.807 1.00 89.88 568 GLY A O 1
ATOM 4326 N N . GLN A 1 569 ? 31.721 -1.795 -13.110 1.00 91.12 569 GLN A N 1
ATOM 4327 C CA . GLN A 1 569 ? 32.023 -0.914 -14.210 1.00 91.12 569 GLN A CA 1
ATOM 4328 C C . GLN A 1 569 ? 30.762 -0.510 -14.972 1.00 91.12 569 GLN A C 1
ATOM 4330 O O . GLN A 1 569 ? 30.194 -1.281 -15.725 1.00 91.12 569 GLN A O 1
ATOM 4335 N N . VAL A 1 570 ? 30.490 0.795 -14.962 1.00 86.00 570 VAL A N 1
ATOM 4336 C CA . VAL A 1 570 ? 29.485 1.401 -15.837 1.00 86.00 570 VAL A CA 1
ATOM 4337 C C . VAL A 1 570 ? 30.073 1.507 -17.246 1.00 86.00 570 VAL A C 1
ATOM 4339 O O . VAL A 1 570 ? 30.876 2.400 -17.556 1.00 86.00 570 VAL A O 1
ATOM 4342 N N . SER A 1 571 ? 29.703 0.570 -18.110 1.00 78.19 571 SER A N 1
ATOM 4343 C CA . SER A 1 571 ? 30.192 0.420 -19.480 1.00 78.19 571 SER A CA 1
ATOM 4344 C C . SER A 1 571 ? 29.722 1.552 -20.400 1.00 78.19 571 SER A C 1
ATOM 4346 O O . SER A 1 571 ? 30.483 2.017 -21.255 1.00 78.19 571 SER A O 1
ATOM 4348 N N . ARG A 1 572 ? 28.497 2.057 -20.203 1.00 74.12 572 ARG A N 1
ATOM 4349 C CA . ARG A 1 572 ? 27.868 3.132 -20.997 1.00 74.12 572 ARG A CA 1
ATOM 4350 C C . ARG A 1 572 ? 26.849 3.927 -20.173 1.00 74.12 572 ARG A C 1
ATOM 4352 O O . ARG A 1 572 ? 26.447 3.518 -19.101 1.00 74.12 572 ARG A O 1
ATOM 4359 N N . PHE A 1 573 ? 26.358 5.062 -20.679 1.00 60.16 573 PHE A N 1
ATOM 4360 C CA . PHE A 1 573 ? 25.429 5.920 -19.914 1.00 60.16 573 PHE A CA 1
ATOM 4361 C C . PHE A 1 573 ? 24.108 5.221 -19.525 1.00 60.16 573 PHE A C 1
ATOM 4363 O O . PHE A 1 573 ? 23.515 5.533 -18.490 1.00 60.16 573 PHE A O 1
ATOM 4370 N N . ALA A 1 574 ? 23.639 4.298 -20.369 1.00 66.62 574 ALA A N 1
ATOM 4371 C CA . ALA A 1 574 ? 22.404 3.541 -20.160 1.00 66.62 574 ALA A CA 1
ATOM 4372 C C . ALA A 1 574 ? 22.563 2.335 -19.220 1.00 66.62 574 ALA A C 1
ATOM 4374 O O . ALA A 1 574 ? 21.551 1.807 -18.792 1.00 66.62 574 ALA A O 1
ATOM 4375 N N . ASP A 1 575 ? 23.796 1.945 -18.902 1.00 70.75 575 ASP A N 1
ATOM 4376 C CA . ASP A 1 575 ? 24.129 0.812 -18.035 1.00 70.75 575 ASP A CA 1
ATOM 4377 C C . ASP A 1 575 ? 23.629 1.036 -16.596 1.00 70.75 575 ASP A C 1
ATOM 4379 O O . ASP A 1 575 ? 23.670 2.176 -16.086 1.00 70.75 575 ASP A O 1
ATOM 4383 N N . ARG A 1 576 ? 23.075 -0.014 -15.989 1.00 80.62 576 ARG A N 1
ATOM 4384 C CA . ARG A 1 576 ? 22.465 -0.013 -14.661 1.00 80.62 576 ARG A CA 1
ATOM 4385 C C . ARG A 1 576 ? 22.864 -1.262 -13.885 1.00 80.62 576 ARG A C 1
ATOM 4387 O O . ARG A 1 576 ? 22.106 -2.216 -13.833 1.00 80.62 576 ARG A O 1
ATOM 4394 N N . ASP A 1 577 ? 23.914 -1.190 -13.088 1.00 85.50 577 ASP A N 1
ATOM 4395 C CA . ASP A 1 577 ? 24.256 -2.330 -12.242 1.00 85.50 577 ASP A CA 1
ATOM 4396 C C . ASP A 1 577 ? 23.296 -2.494 -11.058 1.00 85.50 577 ASP A C 1
ATOM 4398 O O . ASP A 1 577 ? 23.342 -1.715 -10.095 1.00 85.50 577 ASP A O 1
ATOM 4402 N N . TYR A 1 578 ? 22.440 -3.522 -11.081 1.00 87.56 578 TYR A N 1
ATOM 4403 C CA . TYR A 1 578 ? 21.652 -3.912 -9.912 1.00 87.56 578 TYR A CA 1
ATOM 4404 C C . TYR A 1 578 ? 22.454 -4.844 -9.004 1.00 87.56 578 TYR A C 1
ATOM 4406 O O . TYR A 1 578 ? 22.891 -5.928 -9.393 1.00 87.56 578 TYR A O 1
ATOM 4414 N N . VAL A 1 579 ? 22.567 -4.454 -7.736 1.00 91.88 579 VAL A N 1
ATOM 4415 C CA . VAL A 1 579 ? 23.254 -5.221 -6.695 1.00 91.88 579 VAL A CA 1
ATOM 4416 C C . VAL A 1 579 ? 22.265 -5.583 -5.589 1.00 91.88 579 VAL A C 1
ATOM 4418 O O . VAL A 1 579 ? 21.734 -4.703 -4.912 1.00 91.88 579 VAL A O 1
ATOM 4421 N N . LEU A 1 580 ? 22.017 -6.877 -5.384 1.00 89.94 580 LEU A N 1
ATOM 4422 C CA . LEU A 1 580 ? 21.097 -7.379 -4.364 1.00 89.94 580 LEU A CA 1
ATOM 4423 C C . LEU A 1 580 ? 21.773 -7.400 -2.987 1.00 89.94 580 LEU A C 1
ATOM 4425 O O . LEU A 1 580 ? 22.774 -8.089 -2.765 1.00 89.94 580 LEU A O 1
ATOM 4429 N N . LEU A 1 581 ? 21.162 -6.688 -2.046 1.00 89.69 581 LEU A N 1
ATOM 4430 C CA . LEU A 1 581 ? 21.516 -6.621 -0.635 1.00 89.69 581 LEU A CA 1
ATOM 4431 C C . LEU A 1 581 ? 20.593 -7.539 0.172 1.00 89.69 581 LEU A C 1
ATOM 4433 O O . LEU A 1 581 ? 19.370 -7.416 0.105 1.00 89.69 581 LEU A O 1
ATOM 4437 N N . ASN A 1 582 ? 21.181 -8.409 0.992 1.00 86.62 582 ASN A N 1
ATOM 4438 C CA . ASN A 1 582 ? 20.466 -9.173 2.015 1.00 86.62 582 ASN A CA 1
ATOM 4439 C C . ASN A 1 582 ? 20.840 -8.615 3.386 1.00 86.62 582 ASN A C 1
ATOM 4441 O O . ASN A 1 582 ? 22.018 -8.660 3.742 1.00 86.62 582 ASN A O 1
ATOM 4445 N N . ILE A 1 583 ? 19.872 -8.110 4.154 1.00 87.69 583 ILE A N 1
ATOM 4446 C CA . ILE A 1 583 ? 20.139 -7.500 5.460 1.00 87.69 583 ILE A CA 1
ATOM 4447 C C . ILE A 1 583 ? 20.207 -8.586 6.544 1.00 87.69 583 ILE A C 1
ATOM 4449 O O . ILE A 1 583 ? 19.195 -9.221 6.852 1.00 87.69 583 ILE A O 1
ATOM 4453 N N . PRO A 1 584 ? 21.384 -8.843 7.148 1.00 80.44 584 PRO A N 1
ATOM 4454 C CA . PRO A 1 584 ? 21.549 -9.966 8.069 1.00 80.44 584 PRO A CA 1
ATOM 4455 C C . PRO A 1 584 ? 21.096 -9.654 9.500 1.00 80.44 584 PRO A C 1
ATOM 4457 O O . PRO A 1 584 ? 20.787 -10.573 10.257 1.00 80.44 584 PRO A O 1
ATOM 4460 N N . GLN A 1 585 ? 21.095 -8.380 9.895 1.00 84.00 585 GLN A N 1
ATOM 4461 C CA . GLN A 1 585 ? 20.744 -7.937 11.243 1.00 84.00 585 GLN A CA 1
ATOM 4462 C C . GLN A 1 585 ? 20.204 -6.502 11.225 1.00 84.00 585 GLN A C 1
ATOM 4464 O O . GLN A 1 585 ? 20.550 -5.758 10.305 1.00 84.00 585 GLN A O 1
ATOM 4469 N N . PRO A 1 586 ? 19.409 -6.090 12.222 1.00 86.12 586 PRO A N 1
ATOM 4470 C CA . PRO A 1 586 ? 18.875 -4.739 12.261 1.00 86.12 586 PRO A CA 1
ATOM 4471 C C . PRO A 1 586 ? 19.975 -3.695 12.513 1.00 86.12 586 PRO A C 1
ATOM 4473 O O . PRO A 1 586 ? 20.902 -3.927 13.305 1.00 86.12 586 PRO A O 1
ATOM 4476 N N . GLY A 1 587 ? 19.915 -2.569 11.808 1.00 87.00 587 GLY A N 1
ATOM 4477 C CA . GLY A 1 587 ? 20.844 -1.457 12.002 1.00 87.00 587 GLY A CA 1
ATOM 4478 C C . GLY A 1 587 ? 20.935 -0.498 10.822 1.00 87.00 587 GLY A C 1
ATOM 4479 O O . GLY A 1 587 ? 20.253 -0.655 9.814 1.00 87.00 587 GLY A O 1
ATOM 4480 N N . ILE A 1 588 ? 21.828 0.481 10.950 1.00 89.62 588 ILE A N 1
ATOM 4481 C CA . ILE A 1 588 ? 22.043 1.549 9.973 1.00 89.62 588 ILE A CA 1
ATOM 4482 C C . ILE A 1 588 ? 23.277 1.222 9.131 1.00 89.62 588 ILE A C 1
ATOM 4484 O O . ILE A 1 588 ? 24.391 1.105 9.654 1.00 89.62 588 ILE A O 1
ATOM 4488 N N . TYR A 1 589 ? 23.083 1.084 7.824 1.00 91.69 589 TYR A N 1
ATOM 4489 C CA . TYR A 1 589 ? 24.081 0.680 6.842 1.00 91.69 589 TYR A CA 1
ATOM 4490 C C . TYR A 1 589 ? 24.502 1.867 5.980 1.00 91.69 589 TYR A C 1
ATOM 4492 O O . TYR A 1 589 ? 23.667 2.509 5.351 1.00 91.69 589 TYR A O 1
ATOM 4500 N N . THR A 1 590 ? 25.807 2.127 5.894 1.00 92.31 590 THR A N 1
ATOM 4501 C CA . THR A 1 590 ? 26.390 3.128 4.990 1.00 92.31 590 THR A CA 1
ATOM 4502 C C . THR A 1 590 ? 27.203 2.450 3.898 1.00 92.31 590 THR A C 1
ATOM 4504 O O . THR A 1 590 ? 28.319 1.961 4.130 1.00 92.31 590 THR A O 1
ATOM 4507 N N . PHE A 1 591 ? 26.673 2.500 2.683 1.00 92.25 591 PHE A N 1
ATOM 4508 C CA . PHE A 1 591 ? 27.337 2.039 1.475 1.00 92.25 591 PHE A CA 1
ATOM 4509 C C . PHE A 1 591 ? 28.040 3.200 0.796 1.00 92.25 591 PHE A C 1
ATOM 4511 O O . PHE A 1 591 ? 27.461 4.271 0.629 1.00 92.25 591 PHE A O 1
ATOM 4518 N N . THR A 1 592 ? 29.287 2.988 0.392 1.00 94.44 592 THR A N 1
ATOM 4519 C CA . THR A 1 592 ? 30.043 3.978 -0.374 1.00 94.44 592 THR A CA 1
ATOM 4520 C C . THR A 1 592 ? 30.493 3.365 -1.681 1.00 94.44 592 THR A C 1
ATOM 4522 O O . THR A 1 592 ? 31.095 2.294 -1.689 1.00 94.44 592 THR A O 1
ATOM 4525 N N . LEU A 1 593 ? 30.218 4.077 -2.769 1.00 96.56 593 LEU A N 1
ATOM 4526 C CA . LEU A 1 593 ? 30.857 3.878 -4.053 1.00 96.56 593 LEU A CA 1
ATOM 4527 C C . LEU A 1 593 ? 32.103 4.762 -4.111 1.00 96.56 593 LEU A C 1
ATOM 4529 O O . LEU A 1 593 ? 32.009 5.988 -4.045 1.00 96.56 593 LEU A O 1
ATOM 4533 N N . SER A 1 594 ? 33.265 4.135 -4.224 1.00 92.25 594 SER A N 1
ATOM 4534 C CA . SER A 1 594 ? 34.580 4.747 -4.403 1.00 92.25 594 SER A CA 1
ATOM 4535 C C . SER A 1 594 ? 35.221 4.285 -5.710 1.00 92.25 594 SER A C 1
ATOM 4537 O O . SER A 1 594 ? 34.628 3.521 -6.469 1.00 92.25 594 SER A O 1
ATOM 4539 N N . ASP A 1 595 ? 36.421 4.798 -5.996 1.00 90.69 595 ASP A N 1
ATOM 4540 C CA . ASP A 1 595 ? 37.209 4.454 -7.187 1.00 90.69 595 ASP A CA 1
ATOM 4541 C C . ASP A 1 595 ? 36.427 4.575 -8.505 1.00 90.69 595 ASP A C 1
ATOM 4543 O O . ASP A 1 595 ? 36.686 3.856 -9.470 1.00 90.69 595 ASP A O 1
ATOM 4547 N N . ALA A 1 596 ? 35.472 5.514 -8.538 1.00 92.75 596 ALA A N 1
ATOM 4548 C CA . ALA A 1 596 ? 34.688 5.822 -9.720 1.00 92.75 596 ALA A CA 1
ATOM 4549 C C . ALA A 1 596 ? 35.610 6.296 -10.849 1.00 92.75 596 ALA A C 1
ATOM 4551 O O . ALA A 1 596 ? 36.501 7.127 -10.635 1.00 92.75 596 ALA A O 1
ATOM 4552 N N . GLY A 1 597 ? 35.364 5.805 -12.062 1.00 89.69 597 GLY A N 1
ATOM 4553 C CA . GLY A 1 597 ? 36.077 6.240 -13.254 1.00 89.69 597 GLY A CA 1
ATOM 4554 C C . GLY A 1 597 ? 36.081 7.772 -13.387 1.00 89.69 597 GLY A C 1
ATOM 4555 O O . GLY A 1 597 ? 35.104 8.434 -13.020 1.00 89.69 597 GLY A O 1
ATOM 4556 N N . PRO A 1 598 ? 37.170 8.369 -13.903 1.00 90.69 598 PRO A N 1
ATOM 4557 C CA . PRO A 1 598 ? 37.356 9.821 -13.901 1.00 90.69 598 PRO A CA 1
ATOM 4558 C C . PRO A 1 598 ? 36.295 10.575 -14.712 1.00 90.69 598 PRO A C 1
ATOM 4560 O O . PRO A 1 598 ? 36.103 11.771 -14.493 1.00 90.69 598 PRO A O 1
ATOM 4563 N N . ASP A 1 599 ? 35.600 9.890 -15.623 1.00 91.62 599 ASP A N 1
ATOM 4564 C CA . ASP A 1 599 ? 34.534 10.456 -16.443 1.00 91.62 599 ASP A CA 1
ATOM 4565 C C . ASP A 1 599 ? 33.126 10.152 -15.916 1.00 91.62 599 ASP A C 1
ATOM 4567 O O . ASP A 1 599 ? 32.165 10.729 -16.429 1.00 91.62 599 ASP A O 1
ATOM 4571 N N . LEU A 1 600 ? 32.989 9.301 -14.893 1.00 87.62 600 LEU A N 1
ATOM 4572 C CA . LEU A 1 600 ? 31.715 8.908 -14.294 1.00 87.62 600 LEU A CA 1
ATOM 4573 C C . LEU A 1 600 ? 31.386 9.769 -13.079 1.00 87.62 600 LEU A C 1
ATOM 4575 O O . LEU A 1 600 ? 32.076 9.745 -12.061 1.00 87.62 600 LEU A O 1
ATOM 4579 N N . ARG A 1 601 ? 30.264 10.483 -13.145 1.00 94.12 601 ARG A N 1
ATOM 4580 C CA . ARG A 1 601 ? 29.578 10.988 -11.956 1.00 94.12 601 ARG A CA 1
ATOM 4581 C C . ARG A 1 601 ? 28.534 9.950 -11.562 1.00 94.12 601 ARG A C 1
ATOM 4583 O O . ARG A 1 601 ? 27.445 9.917 -12.136 1.00 94.12 601 ARG A O 1
ATOM 4590 N N . ALA A 1 602 ? 28.897 9.089 -10.619 1.00 85.81 602 ALA A N 1
ATOM 4591 C CA . ALA A 1 602 ? 28.065 7.967 -10.207 1.00 85.81 602 ALA A CA 1
ATOM 4592 C C . ALA A 1 602 ? 26.799 8.426 -9.463 1.00 85.81 602 ALA A C 1
ATOM 4594 O O . ALA A 1 602 ? 26.788 9.442 -8.757 1.00 85.81 602 ALA A O 1
ATOM 4595 N N . LYS A 1 603 ? 25.735 7.646 -9.627 1.00 87.12 603 LYS A N 1
ATOM 4596 C CA . LYS A 1 603 ? 24.462 7.717 -8.915 1.00 87.12 603 LYS A CA 1
ATOM 4597 C C . LYS A 1 603 ? 24.227 6.370 -8.244 1.00 87.12 603 LYS A C 1
ATOM 4599 O O . LYS A 1 603 ? 24.366 5.347 -8.905 1.00 87.12 603 LYS A O 1
ATOM 4604 N N . LEU A 1 604 ? 23.849 6.401 -6.972 1.00 89.62 604 LEU A N 1
ATOM 4605 C CA . LEU A 1 604 ? 23.338 5.252 -6.234 1.00 89.62 604 LEU A CA 1
ATOM 4606 C C . LEU A 1 604 ? 21.849 5.447 -6.007 1.00 89.62 604 LEU A C 1
ATOM 4608 O O . LEU A 1 604 ? 21.461 6.488 -5.484 1.00 89.62 604 LEU A O 1
ATOM 4612 N N . THR A 1 605 ? 21.036 4.464 -6.370 1.00 86.44 605 THR A N 1
ATOM 4613 C CA . THR A 1 605 ? 19.601 4.446 -6.068 1.00 86.44 605 THR A CA 1
ATOM 4614 C C . THR A 1 605 ? 19.281 3.182 -5.285 1.00 86.44 605 THR A C 1
ATOM 4616 O O . THR A 1 605 ? 19.608 2.087 -5.727 1.00 86.44 605 THR A O 1
ATOM 4619 N N . LEU A 1 606 ? 18.658 3.325 -4.119 1.00 86.25 606 LEU A N 1
ATOM 4620 C CA . LEU A 1 606 ? 18.189 2.204 -3.313 1.00 86.25 606 LEU A CA 1
ATOM 4621 C C . LEU A 1 606 ? 16.732 1.911 -3.667 1.00 86.25 606 LEU A C 1
ATOM 4623 O O . LEU A 1 606 ? 15.900 2.817 -3.616 1.00 86.25 606 LEU A O 1
ATOM 4627 N N . VAL A 1 607 ? 16.411 0.658 -3.981 1.00 76.56 607 VAL A N 1
ATOM 4628 C CA . VAL A 1 607 ? 15.033 0.206 -4.206 1.00 76.56 607 VAL A CA 1
ATOM 4629 C C . VAL A 1 607 ? 14.703 -1.002 -3.332 1.00 76.56 607 VAL A C 1
ATOM 4631 O O . VAL A 1 607 ? 15.570 -1.821 -3.027 1.00 76.56 607 VAL A O 1
ATOM 4634 N N . ARG A 1 608 ? 13.435 -1.159 -2.949 1.00 78.31 608 ARG A N 1
ATOM 4635 C CA . ARG A 1 608 ? 12.969 -2.364 -2.246 1.00 78.31 608 ARG A CA 1
ATOM 4636 C C . ARG A 1 608 ? 12.913 -3.546 -3.220 1.00 78.31 608 ARG A C 1
ATOM 4638 O O . ARG A 1 608 ? 12.321 -3.408 -4.288 1.00 78.31 608 ARG A O 1
ATOM 4645 N N . THR A 1 609 ? 13.477 -4.709 -2.878 1.00 75.94 609 THR A N 1
ATOM 4646 C CA . THR A 1 609 ? 13.528 -5.855 -3.816 1.00 75.94 609 THR A CA 1
ATOM 4647 C C . THR A 1 609 ? 12.143 -6.400 -4.154 1.00 75.94 609 THR A C 1
ATOM 4649 O O . THR A 1 609 ? 11.891 -6.737 -5.306 1.00 75.94 609 THR A O 1
ATOM 4652 N N . SER A 1 610 ? 11.231 -6.441 -3.178 1.00 64.81 610 SER A N 1
ATOM 4653 C CA . SER A 1 610 ? 9.895 -7.026 -3.346 1.00 64.81 610 SER A CA 1
ATOM 4654 C C . SER A 1 610 ? 8.942 -6.194 -4.206 1.00 64.81 610 SER A C 1
ATOM 4656 O O . SER A 1 610 ? 8.146 -6.768 -4.939 1.00 64.81 610 SER A O 1
ATOM 4658 N N . SER A 1 611 ? 9.003 -4.862 -4.118 1.00 58.84 611 SER A N 1
ATOM 4659 C CA . SER A 1 611 ? 8.091 -3.967 -4.847 1.00 58.84 611 SER A CA 1
ATOM 4660 C C . SER A 1 611 ? 8.758 -3.188 -5.976 1.00 58.84 611 SER A C 1
ATOM 4662 O O . SER A 1 611 ? 8.073 -2.667 -6.846 1.00 58.84 611 SER A O 1
ATOM 4664 N N . GLY A 1 612 ? 10.087 -3.069 -5.969 1.00 56.53 612 GLY A N 1
ATOM 4665 C CA . GLY A 1 612 ? 10.817 -2.241 -6.923 1.00 56.53 612 GLY A CA 1
ATOM 4666 C C . GLY A 1 612 ? 10.775 -0.737 -6.647 1.00 56.53 612 GLY A C 1
ATOM 4667 O O . GLY A 1 612 ? 11.375 0.021 -7.407 1.00 56.53 612 GLY A O 1
ATOM 4668 N N . ASN A 1 613 ? 10.109 -0.299 -5.574 1.00 64.00 613 ASN A N 1
ATOM 4669 C CA . ASN A 1 613 ? 9.967 1.117 -5.230 1.00 64.00 613 ASN A CA 1
ATOM 4670 C C . ASN A 1 613 ? 11.318 1.739 -4.869 1.00 64.00 613 ASN A C 1
ATOM 4672 O O . ASN A 1 613 ? 12.045 1.183 -4.043 1.00 64.00 613 ASN A O 1
ATOM 4676 N N . SER A 1 614 ? 11.614 2.916 -5.426 1.00 72.25 614 SER A N 1
ATOM 4677 C CA . SER A 1 614 ? 12.772 3.721 -5.026 1.00 72.25 614 SER A CA 1
ATOM 4678 C C . SER A 1 614 ? 12.574 4.316 -3.638 1.00 72.25 614 SER A C 1
ATOM 4680 O O . SER A 1 614 ? 11.546 4.928 -3.364 1.00 72.25 614 SER A O 1
ATOM 4682 N N . ILE A 1 615 ? 13.582 4.144 -2.787 1.00 71.38 615 ILE A N 1
ATOM 4683 C CA . ILE A 1 615 ? 13.609 4.585 -1.389 1.00 71.38 615 ILE A CA 1
ATOM 4684 C C . ILE A 1 615 ? 14.466 5.841 -1.258 1.00 71.38 615 ILE A C 1
ATOM 4686 O O . ILE A 1 615 ? 13.994 6.862 -0.771 1.00 71.38 615 ILE A O 1
ATOM 4690 N N . ASP A 1 616 ? 15.707 5.785 -1.742 1.00 77.44 616 ASP A N 1
ATOM 4691 C CA . ASP A 1 616 ? 16.650 6.901 -1.659 1.00 77.44 616 ASP A CA 1
ATOM 4692 C C . ASP A 1 616 ? 17.551 6.949 -2.898 1.00 77.44 616 ASP A C 1
ATOM 4694 O O . ASP A 1 616 ? 17.700 5.970 -3.637 1.00 77.44 616 ASP A O 1
ATOM 4698 N N . THR A 1 617 ? 18.139 8.108 -3.176 1.00 82.50 617 THR A N 1
ATOM 4699 C CA . THR A 1 617 ? 19.108 8.288 -4.253 1.00 82.50 617 THR A CA 1
ATOM 4700 C C . THR A 1 617 ? 20.170 9.310 -3.879 1.00 82.50 617 THR A C 1
ATOM 4702 O O . THR A 1 617 ? 19.877 10.464 -3.578 1.00 82.50 617 THR A O 1
ATOM 4705 N N . SER A 1 618 ? 21.430 8.923 -4.049 1.00 79.38 618 SER A N 1
ATOM 4706 C CA . SER A 1 618 ? 22.596 9.775 -3.834 1.00 79.38 618 SER A CA 1
ATOM 4707 C C . SER A 1 618 ? 23.410 9.913 -5.120 1.00 79.38 618 SER A C 1
ATOM 4709 O O . SER A 1 618 ? 23.431 9.024 -5.972 1.00 79.38 618 SER A O 1
ATOM 4711 N N . ARG A 1 619 ? 24.079 11.053 -5.304 1.00 90.31 619 ARG A N 1
ATOM 4712 C CA . ARG A 1 619 ? 24.912 11.333 -6.487 1.00 90.31 619 ARG A CA 1
ATOM 4713 C C . ARG A 1 619 ? 26.261 11.875 -6.055 1.00 90.31 619 ARG A C 1
ATOM 4715 O O . ARG A 1 619 ? 26.334 12.713 -5.159 1.00 90.31 619 ARG A O 1
ATOM 4722 N N . ALA A 1 620 ? 27.316 11.470 -6.753 1.00 85.12 620 ALA A N 1
ATOM 4723 C CA . ALA A 1 620 ? 28.641 12.041 -6.554 1.00 85.12 620 ALA A CA 1
ATOM 4724 C C . ALA A 1 620 ? 28.615 13.561 -6.800 1.00 85.12 620 ALA A C 1
ATOM 4726 O O . ALA A 1 620 ? 27.887 14.061 -7.666 1.00 85.12 620 ALA A O 1
ATOM 4727 N N . SER A 1 621 ? 29.415 14.321 -6.051 1.00 82.00 621 SER A N 1
ATOM 4728 C CA . SER A 1 621 ? 29.486 15.786 -6.188 1.00 82.00 621 SER A CA 1
ATOM 4729 C C . SER A 1 621 ? 30.108 16.223 -7.521 1.00 82.00 621 SER A C 1
ATOM 4731 O O . SER A 1 621 ? 29.738 17.261 -8.065 1.00 82.00 621 SER A O 1
ATOM 4733 N N . ALA A 1 622 ? 31.001 15.400 -8.074 1.00 87.06 622 ALA A N 1
ATOM 4734 C CA . ALA A 1 622 ? 31.630 15.561 -9.379 1.00 87.06 622 ALA A CA 1
ATOM 4735 C C . ALA A 1 622 ? 32.017 14.187 -9.960 1.00 87.06 622 ALA A C 1
ATOM 4737 O O . ALA A 1 622 ? 31.897 13.164 -9.284 1.00 87.06 622 ALA A O 1
ATOM 4738 N N . LYS A 1 623 ? 32.483 14.157 -11.213 1.00 90.44 623 LYS A N 1
ATOM 4739 C CA . LYS A 1 623 ? 33.008 12.936 -11.846 1.00 90.44 623 LYS A CA 1
ATOM 4740 C C . LYS A 1 623 ? 34.236 12.402 -11.096 1.00 90.44 623 LYS A C 1
ATOM 4742 O O . LYS A 1 623 ? 35.041 13.191 -10.597 1.00 90.44 623 LYS A O 1
ATOM 4747 N N . GLY A 1 624 ? 34.349 11.081 -10.988 1.00 82.75 624 GLY A N 1
ATOM 4748 C CA . GLY A 1 624 ? 35.422 10.384 -10.272 1.00 82.75 624 GLY A CA 1
ATOM 4749 C C . GLY A 1 624 ? 35.430 10.579 -8.750 1.00 82.75 624 GLY A C 1
ATOM 4750 O O . GLY A 1 624 ? 36.356 10.124 -8.083 1.00 82.75 624 GLY A O 1
ATOM 4751 N N . GLN A 1 625 ? 34.444 11.283 -8.180 1.00 93.38 625 GLN A N 1
ATOM 4752 C CA . GLN A 1 625 ? 34.313 11.439 -6.731 1.00 93.38 625 GLN A CA 1
ATOM 4753 C C . GLN A 1 625 ? 33.450 10.321 -6.139 1.00 93.38 625 GLN A C 1
ATOM 4755 O O . GLN A 1 625 ? 32.545 9.831 -6.819 1.00 93.38 625 GLN A O 1
ATOM 4760 N N . PRO A 1 626 ? 33.694 9.937 -4.874 1.00 90.88 626 PRO A N 1
ATOM 4761 C CA . PRO A 1 626 ? 32.872 8.943 -4.210 1.00 90.88 626 PRO A CA 1
ATOM 4762 C C . PRO A 1 626 ? 31.453 9.460 -3.946 1.00 90.88 626 PRO A C 1
ATOM 4764 O O . PRO A 1 626 ? 31.201 10.668 -3.884 1.00 90.88 626 PRO A O 1
ATOM 4767 N N . VAL A 1 627 ? 30.532 8.525 -3.744 1.00 93.38 627 VAL A N 1
ATOM 4768 C CA . VAL A 1 627 ? 29.155 8.786 -3.320 1.00 93.38 627 VAL A CA 1
ATOM 4769 C C . VAL A 1 627 ? 28.759 7.769 -2.260 1.00 93.38 627 VAL A C 1
ATOM 4771 O O . VAL A 1 627 ? 29.065 6.589 -2.397 1.00 93.38 627 VAL A O 1
ATOM 4774 N N . SER A 1 628 ? 28.080 8.221 -1.210 1.00 92.44 628 SER A N 1
ATOM 4775 C CA . SER A 1 628 ? 27.586 7.348 -0.145 1.00 92.44 628 SER A CA 1
ATOM 4776 C C . SER A 1 628 ? 26.069 7.424 -0.044 1.00 92.44 628 SER A C 1
ATOM 4778 O O . SER A 1 628 ? 25.479 8.478 -0.303 1.00 92.44 628 SER A O 1
ATOM 4780 N N . LEU A 1 629 ? 25.458 6.310 0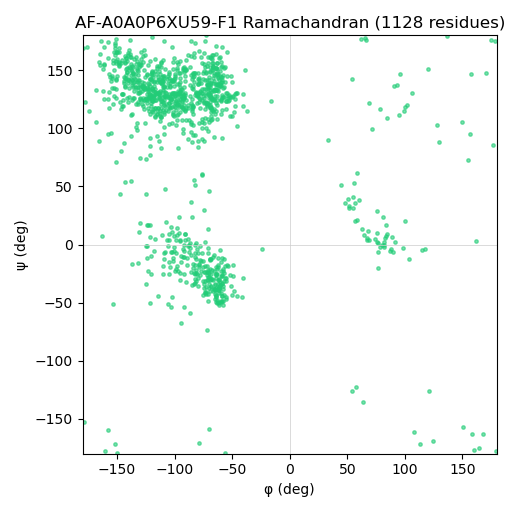.344 1.00 90.56 629 LEU A N 1
ATOM 4781 C CA . LEU A 1 629 ? 24.039 6.174 0.651 1.00 90.56 629 LEU A CA 1
ATOM 4782 C C . LEU A 1 629 ? 23.924 5.452 1.997 1.00 90.56 629 LEU A C 1
ATOM 4784 O O . LEU A 1 629 ? 24.581 4.428 2.205 1.00 90.56 629 LEU A O 1
ATOM 4788 N N . THR A 1 630 ? 23.132 6.007 2.913 1.00 89.44 630 THR A N 1
ATOM 4789 C CA . THR A 1 630 ? 22.945 5.452 4.258 1.00 89.44 630 THR A CA 1
ATOM 4790 C C . THR A 1 630 ? 21.472 5.199 4.512 1.00 89.44 630 THR A C 1
ATOM 4792 O O . THR A 1 630 ? 20.677 6.113 4.331 1.00 89.44 630 THR A O 1
ATOM 4795 N N . PHE A 1 631 ? 21.130 3.998 4.972 1.00 88.00 631 PHE A N 1
ATOM 4796 C CA . PHE A 1 631 ? 19.756 3.615 5.288 1.00 88.00 631 PHE A CA 1
ATOM 4797 C C . PHE A 1 631 ? 19.707 2.599 6.443 1.00 88.00 631 PHE A C 1
ATOM 4799 O O . PHE A 1 631 ? 20.693 1.915 6.711 1.00 88.00 631 PHE A O 1
ATOM 4806 N N . ASP A 1 632 ? 18.583 2.527 7.146 1.00 86.81 632 ASP A N 1
ATOM 4807 C CA . ASP A 1 632 ? 18.220 1.482 8.117 1.00 86.81 632 ASP A CA 1
ATOM 4808 C C . ASP A 1 632 ? 17.734 0.221 7.409 1.00 86.81 632 ASP A C 1
ATOM 4810 O O . ASP A 1 632 ? 17.043 0.302 6.408 1.00 86.81 632 ASP A O 1
ATOM 4814 N N . GLY A 1 633 ? 18.052 -0.958 7.928 1.00 84.06 633 GLY A N 1
ATOM 4815 C CA . GLY A 1 633 ? 17.446 -2.191 7.437 1.00 84.06 633 GLY A CA 1
ATOM 4816 C C . GLY A 1 633 ? 17.195 -3.165 8.569 1.00 84.06 633 GLY A C 1
ATOM 4817 O O . GLY A 1 633 ? 18.030 -3.296 9.465 1.00 84.06 633 GLY A O 1
ATOM 4818 N N . SER A 1 634 ? 16.082 -3.891 8.490 1.00 84.50 634 SER A N 1
ATOM 4819 C CA . SER A 1 634 ? 15.723 -4.954 9.428 1.00 84.50 634 SER A CA 1
ATOM 4820 C C . SER A 1 634 ? 16.212 -6.327 8.960 1.00 84.50 634 SER A C 1
ATOM 4822 O O . SER A 1 634 ? 16.383 -6.597 7.770 1.00 84.50 634 SER A O 1
ATOM 4824 N N . ALA A 1 635 ? 16.448 -7.239 9.907 1.00 80.31 635 ALA A N 1
ATOM 4825 C CA . ALA A 1 635 ? 16.929 -8.584 9.590 1.00 80.31 635 ALA A CA 1
ATOM 4826 C C . ALA A 1 635 ? 15.969 -9.336 8.654 1.00 80.31 635 ALA A C 1
ATOM 4828 O O . ALA A 1 635 ? 14.785 -9.488 8.950 1.00 80.31 635 ALA A O 1
ATOM 4829 N N . GLY A 1 636 ? 16.510 -9.882 7.566 1.00 76.75 636 GLY A N 1
ATOM 4830 C CA . GLY A 1 636 ? 15.754 -10.636 6.566 1.00 76.75 636 GLY A CA 1
ATOM 4831 C C . GLY A 1 636 ? 15.156 -9.783 5.448 1.00 76.75 636 GLY A C 1
ATOM 4832 O O . GLY A 1 636 ? 14.604 -10.348 4.507 1.00 76.75 636 GLY A O 1
ATOM 4833 N N . GLU A 1 637 ? 15.286 -8.457 5.504 1.00 84.44 637 GLU A N 1
ATOM 4834 C CA . GLU A 1 637 ? 14.881 -7.590 4.400 1.00 84.44 637 GLU A CA 1
ATOM 4835 C C . GLU A 1 637 ? 15.857 -7.664 3.218 1.00 84.44 637 GLU A C 1
ATOM 4837 O O . GLU A 1 637 ? 17.053 -7.942 3.371 1.00 84.44 637 GLU A O 1
ATOM 4842 N N . GLN A 1 638 ? 15.325 -7.402 2.022 1.00 85.44 638 GLN A N 1
ATOM 4843 C CA . GLN A 1 638 ? 16.073 -7.395 0.770 1.00 85.44 638 GLN A CA 1
ATOM 4844 C C . GLN A 1 638 ? 15.869 -6.081 0.017 1.00 85.44 638 GLN A C 1
ATOM 4846 O O . GLN A 1 638 ? 14.738 -5.617 -0.172 1.00 85.44 638 GLN A O 1
ATOM 4851 N N . TYR A 1 639 ? 16.978 -5.526 -0.462 1.00 87.06 639 TYR A N 1
ATOM 4852 C CA . TYR A 1 639 ? 17.023 -4.285 -1.233 1.00 87.06 639 TYR A CA 1
ATOM 4853 C C . TYR A 1 639 ? 17.899 -4.471 -2.470 1.00 87.06 639 TYR A C 1
ATOM 4855 O O . TYR A 1 639 ? 18.841 -5.255 -2.429 1.00 87.06 639 TYR A O 1
ATOM 4863 N N . ASN A 1 640 ? 17.643 -3.729 -3.546 1.00 87.75 640 ASN A N 1
ATOM 4864 C CA . ASN A 1 640 ? 18.601 -3.609 -4.644 1.00 87.75 640 ASN A CA 1
ATOM 4865 C C . ASN A 1 640 ? 19.231 -2.215 -4.610 1.00 87.75 640 ASN A C 1
ATOM 4867 O O . ASN A 1 640 ? 18.525 -1.207 -4.540 1.00 87.75 640 ASN A O 1
ATOM 4871 N N . LEU A 1 641 ? 20.557 -2.159 -4.669 1.00 92.88 641 LEU A N 1
ATOM 4872 C CA . LEU A 1 641 ? 21.318 -0.936 -4.869 1.00 92.88 641 LEU A CA 1
ATOM 4873 C C . LEU A 1 641 ? 21.685 -0.839 -6.349 1.00 92.88 641 LEU A C 1
ATOM 4875 O O . LEU A 1 641 ? 22.348 -1.723 -6.878 1.00 92.88 641 LEU A O 1
ATOM 4879 N N . ILE A 1 642 ? 21.237 0.225 -7.002 1.00 93.31 642 ILE A N 1
ATOM 4880 C CA . ILE A 1 642 ? 21.446 0.463 -8.428 1.00 93.31 642 ILE A CA 1
ATOM 4881 C C . ILE A 1 642 ? 22.600 1.443 -8.588 1.00 93.31 642 ILE A C 1
ATOM 4883 O O . ILE A 1 642 ? 22.517 2.573 -8.088 1.00 93.31 642 ILE A O 1
ATOM 4887 N N . VAL A 1 643 ? 23.645 1.042 -9.306 1.00 92.69 643 VAL A N 1
ATOM 4888 C CA . VAL A 1 643 ? 24.719 1.936 -9.745 1.00 92.69 643 VAL A CA 1
ATOM 4889 C C . VAL A 1 643 ? 24.424 2.406 -11.161 1.00 92.69 643 VAL A C 1
ATOM 4891 O O . VAL A 1 643 ? 24.053 1.635 -12.033 1.00 92.69 643 VAL A O 1
ATOM 4894 N N . ALA A 1 644 ? 24.528 3.710 -11.394 1.00 87.75 644 ALA A N 1
ATOM 4895 C CA . ALA A 1 644 ? 24.256 4.287 -12.704 1.00 87.75 644 ALA A CA 1
ATOM 4896 C C . ALA A 1 644 ? 25.063 5.565 -12.935 1.00 87.75 644 ALA A C 1
ATOM 4898 O O . ALA A 1 644 ? 25.494 6.237 -11.994 1.00 87.75 644 ALA A O 1
ATOM 4899 N N . ALA A 1 645 ? 25.183 5.990 -14.191 1.00 76.62 645 ALA A N 1
ATOM 4900 C CA . ALA A 1 645 ? 25.666 7.330 -14.504 1.00 76.62 645 ALA A CA 1
ATOM 4901 C C . ALA A 1 645 ? 24.587 8.391 -14.201 1.00 76.62 645 ALA A C 1
ATOM 4903 O O . ALA A 1 645 ? 23.497 8.370 -14.771 1.00 76.62 645 ALA A O 1
ATOM 4904 N N . ALA A 1 646 ? 24.888 9.366 -13.334 1.00 75.56 646 ALA A N 1
ATOM 4905 C CA . ALA A 1 646 ? 24.159 10.643 -13.319 1.00 75.56 646 ALA A CA 1
ATOM 4906 C C . ALA A 1 646 ? 24.660 11.572 -14.430 1.00 75.56 646 ALA A C 1
ATOM 4908 O O . ALA A 1 646 ? 23.892 12.337 -15.004 1.00 75.56 646 ALA A O 1
ATOM 4909 N N . GLU A 1 647 ? 25.960 11.522 -14.706 1.00 80.50 647 GLU A N 1
ATOM 4910 C CA . GLU A 1 647 ? 26.608 12.237 -15.797 1.00 80.50 647 GLU A CA 1
ATOM 4911 C C . GLU A 1 647 ? 27.829 11.431 -16.239 1.00 80.50 647 GLU A C 1
ATOM 4913 O O . GLU A 1 647 ? 28.549 10.885 -15.400 1.00 80.50 647 GLU A O 1
ATOM 4918 N N . MET A 1 648 ? 28.091 11.385 -17.543 1.00 79.75 648 MET A N 1
ATOM 4919 C CA . MET A 1 648 ? 29.292 10.761 -18.083 1.00 79.75 648 MET A CA 1
ATOM 4920 C C . MET A 1 648 ? 29.821 11.572 -19.265 1.00 79.75 648 MET A C 1
ATOM 4922 O O . MET A 1 648 ? 29.043 12.153 -20.022 1.00 79.75 648 MET A O 1
ATOM 4926 N N . THR A 1 649 ? 31.142 11.684 -19.405 1.00 84.56 649 THR A N 1
ATOM 4927 C CA . THR A 1 649 ? 31.742 12.382 -20.554 1.00 84.56 649 THR A CA 1
ATOM 4928 C C . THR A 1 649 ? 31.345 11.691 -21.865 1.00 84.56 649 THR A C 1
ATOM 4930 O O . THR A 1 649 ? 31.345 10.467 -21.955 1.00 84.56 649 THR A O 1
ATOM 4933 N N . SER A 1 650 ? 30.996 12.470 -22.893 1.00 72.25 650 SER A N 1
ATOM 4934 C CA . SER A 1 650 ? 30.578 11.920 -24.190 1.00 72.25 650 SER A CA 1
ATOM 4935 C C . SER A 1 650 ? 31.678 11.048 -24.805 1.00 72.25 650 SER A C 1
ATOM 4937 O O . SER A 1 650 ? 32.822 11.486 -24.925 1.00 72.25 650 SER A O 1
ATOM 4939 N N . GLY A 1 651 ? 31.330 9.812 -25.174 1.00 63.62 651 GLY A N 1
ATOM 4940 C CA . GLY A 1 651 ? 32.265 8.819 -25.712 1.00 63.62 651 GLY A CA 1
ATOM 4941 C C . GLY A 1 651 ? 33.137 8.113 -24.667 1.00 63.62 651 GLY A C 1
ATOM 4942 O O . GLY A 1 651 ? 33.906 7.231 -25.044 1.00 63.62 651 GLY A O 1
ATOM 4943 N N . ALA A 1 652 ? 33.024 8.464 -23.381 1.00 71.31 652 ALA A N 1
ATOM 4944 C CA . ALA A 1 652 ? 33.607 7.663 -22.313 1.00 71.31 652 ALA A CA 1
ATOM 4945 C C . ALA A 1 652 ? 32.799 6.372 -22.138 1.00 71.31 652 ALA A C 1
ATOM 4947 O O . ALA A 1 652 ? 31.573 6.364 -22.248 1.00 71.31 652 ALA A O 1
ATOM 4948 N N . ALA A 1 653 ? 33.514 5.288 -21.878 1.00 77.81 653 ALA A N 1
ATOM 4949 C CA . ALA A 1 653 ? 32.969 3.965 -21.635 1.00 77.81 653 ALA A CA 1
ATOM 4950 C C . ALA A 1 653 ? 33.764 3.315 -20.505 1.00 77.81 653 ALA A C 1
ATOM 4952 O O . ALA A 1 653 ? 34.854 3.795 -20.164 1.00 77.81 653 ALA A O 1
ATOM 4953 N N . ASN A 1 654 ? 33.244 2.218 -19.968 1.00 83.44 654 ASN A N 1
ATOM 4954 C CA . ASN A 1 654 ? 33.977 1.329 -19.073 1.00 83.44 654 ASN A CA 1
ATOM 4955 C C . ASN A 1 654 ? 34.549 2.071 -17.853 1.00 83.44 654 ASN A C 1
ATOM 4957 O O . ASN A 1 654 ? 35.750 2.036 -17.573 1.00 83.44 654 ASN A O 1
ATOM 4961 N N . GLN A 1 655 ? 33.686 2.803 -17.151 1.00 90.44 655 GLN A N 1
ATOM 4962 C CA . GLN A 1 655 ? 34.056 3.558 -15.961 1.00 90.44 655 GLN A CA 1
ATOM 4963 C C . GLN A 1 655 ? 33.942 2.659 -14.724 1.00 90.44 655 GLN A C 1
ATOM 4965 O O . GLN A 1 655 ? 32.824 2.353 -14.316 1.00 90.44 655 GLN A O 1
ATOM 4970 N N . PRO A 1 656 ? 35.066 2.221 -14.125 1.00 92.12 656 PRO A N 1
ATOM 4971 C CA . PRO A 1 656 ? 35.032 1.321 -12.980 1.00 92.12 656 PRO A CA 1
ATOM 4972 C C . PRO A 1 656 ? 34.431 1.999 -11.749 1.00 92.12 656 PRO A C 1
ATOM 4974 O O . PRO A 1 656 ? 34.390 3.227 -11.664 1.00 92.12 656 PRO A O 1
ATOM 4977 N N . TYR A 1 657 ? 34.033 1.195 -10.776 1.00 94.44 657 TYR A N 1
ATOM 4978 C CA . TYR A 1 657 ? 33.699 1.622 -9.430 1.00 94.44 657 TYR A CA 1
ATOM 4979 C C . TYR A 1 657 ? 33.931 0.489 -8.422 1.00 94.44 657 TYR A C 1
ATOM 4981 O O . TYR A 1 657 ? 34.079 -0.684 -8.770 1.00 94.44 657 TYR A O 1
ATOM 4989 N N . GLN A 1 658 ? 33.942 0.840 -7.141 1.00 95.81 658 GLN A N 1
ATOM 4990 C CA . GLN A 1 658 ? 33.936 -0.104 -6.033 1.00 95.81 658 GLN A CA 1
ATOM 4991 C C . GLN A 1 658 ? 32.868 0.300 -5.020 1.00 95.81 658 GLN A C 1
ATOM 4993 O O . GLN A 1 658 ? 32.913 1.397 -4.482 1.00 95.81 658 GLN A O 1
ATOM 4998 N N . LEU A 1 659 ? 31.937 -0.597 -4.727 1.00 94.38 659 LEU A N 1
ATOM 4999 C CA . LEU A 1 659 ? 31.001 -0.522 -3.616 1.00 94.38 659 LEU A CA 1
ATOM 5000 C C . LEU A 1 659 ? 31.571 -1.231 -2.384 1.00 94.38 659 LEU A C 1
ATOM 5002 O O . LEU A 1 659 ? 32.087 -2.345 -2.464 1.00 94.38 659 LEU A O 1
ATOM 5006 N N . ALA A 1 660 ? 31.438 -0.607 -1.219 1.00 91.88 660 ALA A N 1
ATOM 5007 C CA . ALA A 1 660 ? 31.785 -1.218 0.058 1.00 91.88 660 ALA A CA 1
ATOM 5008 C C . ALA A 1 660 ? 30.792 -0.824 1.156 1.00 91.88 660 ALA A C 1
ATOM 5010 O O . ALA A 1 660 ? 30.305 0.311 1.194 1.00 91.88 660 ALA A O 1
ATOM 5011 N N . LEU A 1 661 ? 30.526 -1.750 2.082 1.00 90.56 661 LEU A N 1
ATOM 5012 C CA . LEU A 1 661 ? 29.904 -1.421 3.361 1.00 90.56 661 LEU A CA 1
ATOM 5013 C C . LEU A 1 661 ? 30.948 -0.708 4.224 1.00 90.56 661 LEU A C 1
ATOM 5015 O O . LEU A 1 661 ? 31.848 -1.321 4.795 1.00 90.56 661 LEU A O 1
ATOM 5019 N N . THR A 1 662 ? 30.855 0.615 4.273 1.00 88.62 662 THR A N 1
ATOM 5020 C CA . THR A 1 662 ? 31.854 1.476 4.928 1.00 88.62 662 THR A CA 1
ATOM 5021 C C . THR A 1 662 ? 31.475 1.890 6.344 1.00 88.62 662 THR A C 1
ATOM 5023 O O . THR A 1 662 ? 32.344 2.283 7.121 1.00 88.62 662 THR A O 1
ATOM 5026 N N . GLY A 1 663 ? 30.194 1.786 6.693 1.00 85.06 663 GLY A N 1
ATOM 5027 C CA . GLY A 1 663 ? 29.686 2.059 8.030 1.00 85.06 663 GLY A CA 1
ATOM 5028 C C . GLY A 1 663 ? 28.552 1.106 8.369 1.00 85.06 663 GLY A C 1
ATOM 5029 O O . GLY A 1 663 ? 27.716 0.808 7.522 1.00 85.06 663 GLY A O 1
ATOM 5030 N N . PHE A 1 664 ? 28.545 0.622 9.604 1.00 88.94 664 PHE A N 1
ATOM 5031 C CA . PHE A 1 664 ? 27.449 -0.162 10.150 1.00 88.94 664 PHE A CA 1
ATOM 5032 C C . PHE A 1 664 ? 27.289 0.174 11.631 1.00 88.94 664 PHE A C 1
ATOM 5034 O O . PHE A 1 664 ? 28.248 0.061 12.403 1.00 88.94 664 PHE A O 1
ATOM 5041 N N . ILE A 1 665 ? 26.087 0.596 12.013 1.00 85.81 665 ILE A N 1
ATOM 5042 C CA . ILE A 1 665 ? 25.704 0.850 13.400 1.00 85.81 665 ILE A CA 1
ATOM 5043 C C . ILE A 1 665 ? 24.615 -0.168 13.756 1.00 85.81 665 ILE A C 1
ATOM 5045 O O . ILE A 1 665 ? 23.531 -0.091 13.181 1.00 85.81 665 ILE A O 1
ATOM 5049 N N . PRO A 1 666 ? 24.885 -1.136 14.652 1.00 83.44 666 PRO A N 1
ATOM 5050 C CA . PRO A 1 666 ? 23.867 -2.086 15.081 1.00 83.44 666 PRO A CA 1
ATOM 5051 C C . PRO A 1 666 ? 22.735 -1.373 15.815 1.00 83.44 666 PRO A C 1
ATOM 5053 O O . PRO A 1 666 ? 23.009 -0.618 16.749 1.00 83.44 666 PRO A O 1
ATOM 5056 N N . ASP A 1 667 ? 21.498 -1.697 15.447 1.00 82.50 667 ASP A N 1
ATOM 5057 C CA . ASP A 1 667 ? 20.303 -1.226 16.145 1.00 82.50 667 ASP A CA 1
ATOM 5058 C C . ASP A 1 667 ? 19.369 -2.406 16.448 1.00 82.50 667 ASP A C 1
ATOM 5060 O O . ASP A 1 667 ? 18.398 -2.644 15.739 1.00 82.50 667 ASP A O 1
ATOM 5064 N N . PRO A 1 668 ? 19.714 -3.249 17.440 1.00 79.19 668 PRO A N 1
ATOM 5065 C CA . PRO A 1 668 ? 19.080 -4.552 17.647 1.00 79.19 668 PRO A CA 1
ATOM 5066 C C . PRO A 1 668 ? 17.607 -4.477 18.064 1.00 79.19 668 PRO A C 1
ATOM 5068 O O . PRO A 1 668 ? 16.952 -5.520 18.117 1.00 79.19 668 PRO A O 1
ATOM 5071 N N . ASP A 1 669 ? 17.132 -3.284 18.408 1.00 83.31 669 ASP A N 1
ATOM 5072 C CA . ASP A 1 669 ? 15.766 -3.035 18.833 1.00 83.31 669 ASP A CA 1
ATOM 5073 C C . ASP A 1 669 ? 14.840 -2.748 17.632 1.00 83.31 669 ASP A C 1
ATOM 5075 O O . ASP A 1 669 ? 13.628 -2.705 17.816 1.00 83.31 669 ASP A O 1
ATOM 5079 N N . GLU A 1 670 ? 15.361 -2.628 16.404 1.00 79.62 670 GLU A N 1
ATOM 5080 C CA . GLU A 1 670 ? 14.555 -2.500 15.181 1.00 79.62 670 GLU A CA 1
ATOM 5081 C C . GLU A 1 670 ? 14.079 -3.861 14.610 1.00 79.62 670 GLU A C 1
ATOM 5083 O O . GLU A 1 670 ? 14.793 -4.871 14.716 1.00 79.62 670 GLU A O 1
ATOM 5088 N N . PRO A 1 671 ? 12.888 -3.932 13.972 1.00 86.06 671 PRO A N 1
ATOM 5089 C CA . PRO A 1 671 ? 11.948 -2.832 13.742 1.00 86.06 671 PRO A CA 1
ATOM 5090 C C . PRO A 1 671 ? 11.090 -2.539 14.984 1.00 86.06 671 PRO A C 1
ATOM 5092 O O . PRO A 1 671 ? 10.431 -3.449 15.491 1.00 86.06 671 PRO A O 1
ATOM 5095 N N . ASN A 1 672 ? 11.014 -1.290 15.441 1.00 86.25 672 ASN A N 1
ATOM 5096 C CA . ASN A 1 672 ? 10.125 -0.855 16.526 1.00 86.25 672 ASN A CA 1
ATOM 5097 C C . ASN A 1 672 ? 9.288 0.389 16.180 1.00 86.25 672 ASN A C 1
ATOM 5099 O O . ASN A 1 672 ? 8.660 0.982 17.057 1.00 86.25 672 ASN A O 1
ATOM 5103 N N . ASP A 1 673 ? 9.166 0.679 14.888 1.00 83.75 673 ASP A N 1
ATOM 5104 C CA . ASP A 1 673 ? 8.461 1.839 14.326 1.00 83.75 673 ASP A CA 1
ATOM 5105 C C . ASP A 1 673 ? 6.954 1.920 14.608 1.00 83.75 673 ASP A C 1
ATOM 5107 O O . ASP A 1 673 ? 6.268 2.908 14.311 1.00 83.75 673 ASP A O 1
ATOM 5111 N N . GLU A 1 674 ? 6.392 0.827 15.116 1.00 82.38 674 GLU A N 1
ATOM 5112 C CA . GLU A 1 674 ? 4.975 0.667 15.365 1.00 82.38 674 GLU A CA 1
ATOM 5113 C C . GLU A 1 674 ? 4.720 0.130 16.767 1.00 82.38 674 GLU A C 1
ATOM 5115 O O . GLU A 1 674 ? 5.465 -0.669 17.336 1.00 82.38 674 GLU A O 1
ATOM 5120 N N . ARG A 1 675 ? 3.544 0.459 17.312 1.00 82.88 675 ARG A N 1
ATOM 5121 C CA . ARG A 1 675 ? 3.111 -0.077 18.609 1.00 82.88 675 ARG A CA 1
ATOM 5122 C C . ARG A 1 675 ? 3.114 -1.613 18.644 1.00 82.88 675 ARG A C 1
ATOM 5124 O O . ARG A 1 675 ? 3.314 -2.190 19.710 1.00 82.88 675 ARG A O 1
ATOM 5131 N N . ALA A 1 676 ? 2.853 -2.268 17.509 1.00 80.81 676 ALA A N 1
ATOM 5132 C CA . ALA A 1 676 ? 2.803 -3.726 17.400 1.00 80.81 676 ALA A CA 1
ATOM 5133 C C . ALA A 1 676 ? 4.185 -4.387 17.524 1.00 80.81 676 ALA A C 1
ATOM 5135 O O . ALA A 1 676 ? 4.275 -5.509 18.028 1.00 80.81 676 ALA A O 1
ATOM 5136 N N . THR A 1 677 ? 5.240 -3.691 17.102 1.00 83.31 677 THR A N 1
ATOM 5137 C CA . THR A 1 677 ? 6.628 -4.166 17.126 1.00 83.31 677 THR A CA 1
ATOM 5138 C C . THR A 1 677 ? 7.455 -3.529 18.246 1.00 83.31 677 THR A C 1
ATOM 5140 O O . THR A 1 677 ? 8.625 -3.849 18.400 1.00 83.31 677 THR A O 1
ATOM 5143 N N . ALA A 1 678 ? 6.824 -2.709 19.092 1.00 84.69 678 ALA A N 1
ATOM 5144 C CA . ALA A 1 678 ? 7.457 -1.964 20.172 1.00 84.69 678 ALA A CA 1
ATOM 5145 C C . ALA A 1 678 ? 8.440 -2.772 21.041 1.00 84.69 678 ALA A C 1
ATOM 5147 O O . ALA A 1 678 ? 8.097 -3.807 21.638 1.00 84.69 678 ALA A O 1
ATOM 5148 N N . THR A 1 679 ? 9.624 -2.199 21.229 1.00 90.75 679 THR A N 1
ATOM 5149 C CA . THR A 1 679 ? 10.725 -2.748 22.017 1.00 90.75 679 THR A CA 1
ATOM 5150 C C . THR A 1 679 ? 10.359 -2.817 23.490 1.00 90.75 679 THR A C 1
ATOM 5152 O O . THR A 1 679 ? 9.983 -1.828 24.120 1.00 90.75 679 THR A O 1
ATOM 5155 N N . PHE A 1 680 ? 10.471 -3.999 24.093 1.00 89.56 680 PHE A N 1
ATOM 5156 C CA . PHE A 1 680 ? 10.195 -4.143 25.518 1.00 89.56 680 PHE A CA 1
ATOM 5157 C C . PHE A 1 680 ? 11.320 -3.536 26.368 1.00 89.56 680 PHE A C 1
ATOM 5159 O O . PHE A 1 680 ? 12.434 -4.055 26.394 1.00 89.56 680 PHE A O 1
ATOM 5166 N N . TRP A 1 681 ? 10.995 -2.503 27.145 1.00 89.38 681 TRP A N 1
ATOM 5167 C CA . TRP A 1 681 ? 11.915 -1.845 28.066 1.00 89.38 681 TRP A CA 1
ATOM 5168 C C . TRP A 1 681 ? 11.570 -2.143 29.529 1.00 89.38 681 TRP A C 1
ATOM 5170 O O . TRP A 1 681 ? 10.558 -1.690 30.075 1.00 89.38 681 TRP A O 1
ATOM 5180 N N . ASP A 1 682 ? 12.454 -2.889 30.198 1.00 84.00 682 ASP A N 1
ATOM 5181 C CA . ASP A 1 682 ? 12.408 -3.074 31.650 1.00 84.00 682 ASP A CA 1
ATOM 5182 C C . ASP A 1 682 ? 13.071 -1.882 32.352 1.00 84.00 682 ASP A C 1
ATOM 5184 O O . ASP A 1 682 ? 14.282 -1.856 32.588 1.00 84.00 682 ASP A O 1
ATOM 5188 N N . VAL A 1 683 ? 12.246 -0.905 32.731 1.00 80.69 683 VAL A N 1
ATOM 5189 C CA . VAL A 1 683 ? 12.667 0.322 33.427 1.00 80.69 683 VAL A CA 1
ATOM 5190 C C . VAL A 1 683 ? 13.435 0.067 34.733 1.00 80.69 683 VAL A C 1
ATOM 5192 O O . VAL A 1 683 ? 14.133 0.960 35.210 1.00 80.69 683 VAL A O 1
ATOM 5195 N N . ALA A 1 684 ? 13.341 -1.133 35.323 1.00 74.00 684 ALA A N 1
ATOM 5196 C CA . ALA A 1 684 ? 14.086 -1.495 36.528 1.00 74.00 684 ALA A CA 1
ATOM 5197 C C . ALA A 1 684 ? 15.5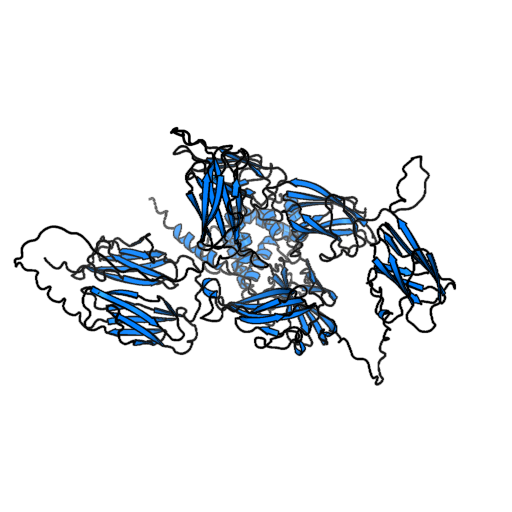18 -1.986 36.241 1.00 74.00 684 ALA A C 1
ATOM 5199 O O . ALA A 1 684 ? 16.331 -2.048 37.164 1.00 74.00 684 ALA A O 1
ATOM 5200 N N . GLN A 1 685 ? 15.839 -2.356 34.995 1.00 69.62 685 GLN A N 1
ATOM 5201 C CA . GLN A 1 685 ? 17.182 -2.805 34.594 1.00 69.62 685 GLN A CA 1
ATOM 5202 C C . GLN A 1 685 ? 18.091 -1.653 34.141 1.00 69.62 685 GLN A C 1
ATOM 5204 O O . GLN A 1 685 ? 19.300 -1.854 34.040 1.00 69.62 685 GLN A O 1
ATOM 5209 N N . GLY A 1 686 ? 17.545 -0.452 33.924 1.00 78.94 686 GLY A N 1
ATOM 5210 C CA . GLY A 1 686 ? 18.311 0.740 33.558 1.00 78.94 686 GLY A CA 1
ATOM 5211 C C . GLY A 1 686 ? 17.832 1.401 32.261 1.00 78.94 686 GLY A C 1
ATOM 5212 O O . GLY A 1 686 ? 16.741 1.090 31.779 1.00 78.94 686 GLY A O 1
ATOM 5213 N N . PRO A 1 687 ? 18.603 2.362 31.724 1.00 87.12 687 PRO A N 1
ATOM 5214 C CA . PRO A 1 687 ? 18.240 3.082 30.509 1.00 87.12 687 PRO A CA 1
ATOM 5215 C C . PRO A 1 687 ? 18.304 2.196 29.255 1.00 87.12 687 PRO A C 1
ATOM 5217 O O . PRO A 1 687 ? 19.097 1.258 29.200 1.00 87.12 687 PRO A O 1
ATOM 5220 N N . ALA A 1 688 ? 17.499 2.545 28.254 1.00 87.44 688 ALA A N 1
ATOM 5221 C CA . ALA A 1 688 ? 17.566 2.025 26.891 1.00 87.44 688 ALA A CA 1
ATOM 5222 C C . ALA A 1 688 ? 18.354 2.988 25.982 1.00 87.44 688 ALA A C 1
ATOM 5224 O O . ALA A 1 688 ? 18.452 4.189 26.265 1.00 87.44 688 ALA A O 1
ATOM 5225 N N . LEU A 1 689 ? 18.928 2.456 24.906 1.00 87.19 689 LEU A N 1
ATOM 5226 C CA . LEU A 1 689 ? 19.594 3.213 23.845 1.00 87.19 689 LEU A CA 1
ATOM 5227 C C . LEU A 1 689 ? 18.831 2.972 22.544 1.00 87.19 689 LEU A C 1
ATOM 5229 O O . LEU A 1 689 ? 18.282 1.892 22.381 1.00 87.19 689 LEU A O 1
ATOM 5233 N N . GLY A 1 690 ? 18.823 3.955 21.653 1.00 87.56 690 GLY A N 1
ATOM 5234 C CA . GLY A 1 690 ? 18.236 3.828 20.320 1.00 87.56 690 GLY A CA 1
ATOM 5235 C C . GLY A 1 690 ? 18.716 4.954 19.414 1.00 87.56 690 GLY A C 1
ATOM 5236 O O . GLY A 1 690 ? 19.431 5.860 19.870 1.00 87.56 690 GLY A O 1
ATOM 5237 N N . TYR A 1 691 ? 18.338 4.899 18.143 1.00 88.88 691 TYR A N 1
ATOM 5238 C CA . TYR A 1 691 ? 18.719 5.869 17.126 1.00 88.88 691 TYR A CA 1
ATOM 5239 C C . TYR A 1 691 ? 17.466 6.386 16.432 1.00 88.88 691 TYR A C 1
ATOM 5241 O O . TYR A 1 691 ? 16.616 5.613 16.040 1.00 88.88 691 TYR A O 1
ATOM 5249 N N . PHE A 1 692 ? 17.372 7.699 16.221 1.00 86.69 692 PHE A N 1
ATOM 5250 C CA . PHE A 1 692 ? 16.335 8.221 15.332 1.00 86.69 692 PHE A CA 1
ATOM 5251 C C . PHE A 1 692 ? 16.809 8.032 13.896 1.00 86.69 692 PHE A C 1
ATOM 5253 O O . PHE A 1 692 ? 17.498 8.912 13.379 1.00 86.69 692 PHE A O 1
ATOM 5260 N N . TRP A 1 693 ? 16.523 6.899 13.263 1.00 77.56 693 TRP A N 1
ATOM 5261 C CA . TRP A 1 693 ? 16.978 6.639 11.898 1.00 77.56 693 TRP A CA 1
ATOM 5262 C C . TRP A 1 693 ? 15.975 5.802 11.105 1.00 77.56 693 TRP A C 1
ATOM 5264 O O . TRP A 1 693 ? 16.194 4.621 10.880 1.00 77.56 693 TRP A O 1
ATOM 5274 N N . ASP A 1 694 ? 14.940 6.471 10.594 1.00 69.44 694 ASP A N 1
ATOM 5275 C CA . ASP A 1 694 ? 13.840 5.812 9.883 1.00 69.44 694 ASP A CA 1
ATOM 5276 C C . ASP A 1 694 ? 13.706 6.346 8.454 1.00 69.44 694 ASP A C 1
ATOM 5278 O O . ASP A 1 694 ? 12.964 7.293 8.166 1.00 69.44 694 ASP A O 1
ATOM 5282 N N . THR A 1 695 ? 14.486 5.771 7.543 1.00 65.44 695 THR A N 1
ATOM 5283 C CA . THR A 1 695 ? 14.457 6.065 6.102 1.00 65.44 695 THR A CA 1
ATOM 5284 C C . THR A 1 695 ? 13.750 4.978 5.295 1.00 65.44 695 THR A C 1
ATOM 5286 O O . THR A 1 695 ? 13.315 5.260 4.175 1.00 65.44 695 THR A O 1
ATOM 5289 N N . THR A 1 696 ? 13.595 3.762 5.841 1.00 63.75 696 THR A N 1
ATOM 5290 C CA . THR A 1 696 ? 12.978 2.632 5.124 1.00 63.75 696 THR A CA 1
ATOM 5291 C C . THR A 1 696 ? 11.799 1.984 5.847 1.00 63.75 696 THR A C 1
ATOM 5293 O O . THR A 1 696 ? 10.848 1.558 5.172 1.00 63.75 696 THR A O 1
ATOM 5296 N N . THR A 1 697 ? 11.829 1.932 7.180 1.00 57.88 697 THR A N 1
ATOM 5297 C CA . THR A 1 697 ? 10.729 1.462 8.031 1.00 57.88 697 THR A CA 1
ATOM 5298 C C . THR A 1 697 ? 10.098 2.658 8.780 1.00 57.88 697 THR A C 1
ATOM 5300 O O . THR A 1 697 ? 10.421 3.803 8.466 1.00 57.88 697 THR A O 1
ATOM 5303 N N . GLY A 1 698 ? 9.009 2.473 9.535 1.00 58.38 698 GLY A N 1
ATOM 5304 C CA . GLY A 1 698 ? 8.116 3.573 9.973 1.00 58.38 698 GLY A CA 1
ATOM 5305 C C . GLY A 1 698 ? 8.807 4.671 10.812 1.00 58.38 698 GLY A C 1
ATOM 5306 O O . GLY A 1 698 ? 9.937 4.528 11.195 1.00 58.38 698 GLY A O 1
ATOM 5307 N N . ARG A 1 699 ? 8.158 5.813 11.087 1.00 70.12 699 ARG A N 1
ATOM 5308 C CA . ARG A 1 699 ? 8.871 7.078 11.424 1.00 70.12 699 ARG A CA 1
ATOM 5309 C C . ARG A 1 699 ? 9.058 7.409 12.919 1.00 70.12 699 ARG A C 1
ATOM 5311 O O . ARG A 1 699 ? 9.016 8.600 13.268 1.00 70.12 699 ARG A O 1
ATOM 5318 N N . ALA A 1 700 ? 9.043 6.421 13.808 1.00 82.50 700 ALA A N 1
ATOM 5319 C CA . ALA A 1 700 ? 9.054 6.672 15.251 1.00 82.50 700 ALA A CA 1
ATOM 5320 C C . ALA A 1 700 ? 9.314 5.424 16.091 1.00 82.50 700 ALA A C 1
ATOM 5322 O O . ALA A 1 700 ? 8.534 4.484 16.018 1.00 82.50 700 ALA A O 1
ATOM 5323 N N . ASP A 1 701 ? 10.212 5.524 17.062 1.00 90.50 701 ASP A N 1
ATOM 5324 C CA . ASP A 1 701 ? 10.522 4.411 17.947 1.00 90.50 701 ASP A CA 1
ATOM 5325 C C . ASP A 1 701 ? 9.431 4.194 19.014 1.00 90.50 701 ASP A C 1
ATOM 5327 O O . ASP A 1 701 ? 9.040 5.119 19.750 1.00 90.50 701 ASP A O 1
ATOM 5331 N N . TYR A 1 702 ? 8.961 2.955 19.171 1.00 92.69 702 TYR A N 1
ATOM 5332 C CA . TYR A 1 702 ? 8.037 2.566 20.238 1.00 92.69 702 TYR A CA 1
ATOM 5333 C C . TYR A 1 702 ? 8.711 1.673 21.276 1.00 92.69 702 TYR A C 1
ATOM 5335 O O . TYR A 1 702 ? 9.182 0.578 20.991 1.00 92.69 702 TYR A O 1
ATOM 5343 N N . PHE A 1 703 ? 8.598 2.070 22.545 1.00 94.69 703 PHE A N 1
ATOM 5344 C CA . PHE A 1 703 ? 8.976 1.244 23.689 1.00 94.69 703 PHE A CA 1
ATOM 5345 C C . PHE A 1 703 ? 7.749 0.796 24.468 1.00 94.69 703 PHE A C 1
ATOM 5347 O O . PHE A 1 703 ? 6.912 1.607 24.855 1.00 94.69 703 PHE A O 1
ATOM 5354 N N . ARG A 1 704 ? 7.661 -0.494 24.779 1.00 94.94 704 ARG A N 1
ATOM 5355 C CA . ARG A 1 704 ? 6.639 -1.074 25.653 1.00 94.94 704 ARG A CA 1
ATOM 5356 C C . ARG A 1 704 ? 7.207 -1.319 27.044 1.00 94.94 704 ARG A C 1
ATOM 5358 O O . ARG A 1 704 ? 8.229 -1.980 27.188 1.00 94.94 704 ARG A O 1
ATOM 5365 N N . LEU A 1 705 ? 6.511 -0.866 28.080 1.00 91.94 705 LEU A N 1
ATOM 5366 C CA . LEU A 1 705 ? 6.936 -1.015 29.473 1.00 91.94 705 LEU A CA 1
ATOM 5367 C C . LEU A 1 705 ? 5.784 -1.450 30.384 1.00 91.94 705 LEU A C 1
ATOM 5369 O O . LEU A 1 705 ? 4.616 -1.153 30.134 1.00 91.94 705 LEU A O 1
ATOM 5373 N N . ILE A 1 706 ? 6.123 -2.130 31.481 1.00 89.06 706 ILE A N 1
ATOM 5374 C CA . ILE A 1 706 ? 5.193 -2.379 32.588 1.00 89.06 706 ILE A CA 1
ATOM 5375 C C . ILE A 1 706 ? 5.470 -1.347 33.676 1.00 89.06 706 ILE A C 1
ATOM 5377 O O . ILE A 1 706 ? 6.588 -1.262 34.185 1.00 89.06 706 ILE A O 1
ATOM 5381 N N . ALA A 1 707 ? 4.457 -0.560 34.035 1.00 87.00 707 ALA A N 1
ATOM 5382 C CA . ALA A 1 707 ? 4.602 0.512 35.009 1.00 87.00 707 ALA A CA 1
ATOM 5383 C C . ALA A 1 707 ? 5.061 -0.037 36.376 1.00 87.00 707 ALA A C 1
ATOM 5385 O O . ALA A 1 707 ? 4.400 -0.924 36.936 1.00 87.00 707 ALA A O 1
ATOM 5386 N N . PRO A 1 708 ? 6.167 0.478 36.943 1.00 85.44 708 PRO A N 1
ATOM 5387 C CA . PRO A 1 708 ? 6.680 0.002 38.216 1.00 85.44 708 PRO A CA 1
ATOM 5388 C C . PRO A 1 708 ? 5.771 0.449 39.374 1.00 85.44 708 PRO A C 1
ATOM 5390 O O . PRO A 1 708 ? 5.106 1.482 39.283 1.00 85.44 708 PRO A O 1
ATOM 5393 N N . PRO A 1 709 ? 5.742 -0.287 40.499 1.00 84.50 709 PRO A N 1
ATOM 5394 C CA . PRO A 1 709 ? 5.010 0.140 41.685 1.00 84.50 709 PRO A CA 1
ATOM 5395 C C . PRO A 1 709 ? 5.676 1.365 42.326 1.00 84.50 709 PRO A C 1
ATOM 5397 O O . PRO A 1 709 ? 6.759 1.266 42.912 1.00 84.50 709 PRO A O 1
ATOM 5400 N N . THR A 1 710 ? 5.011 2.517 42.246 1.00 84.94 710 THR A N 1
ATOM 5401 C CA . THR A 1 710 ? 5.475 3.777 42.837 1.00 84.94 710 THR A CA 1
ATOM 5402 C C . THR A 1 710 ? 4.823 4.060 44.192 1.00 84.94 710 THR A C 1
ATOM 5404 O O . THR A 1 710 ? 3.756 3.540 44.528 1.00 84.94 710 THR A O 1
ATOM 5407 N N . GLN A 1 711 ? 5.478 4.881 45.016 1.00 83.06 711 GLN A N 1
ATOM 5408 C CA . GLN A 1 711 ? 4.862 5.432 46.223 1.00 83.06 711 GLN A CA 1
ATOM 5409 C C . GLN A 1 711 ? 3.600 6.234 45.852 1.00 83.06 711 GLN A C 1
ATOM 5411 O O . GLN A 1 711 ? 3.592 6.974 44.874 1.00 83.06 711 GLN A O 1
ATOM 5416 N N . ALA A 1 712 ? 2.531 6.119 46.647 1.00 74.19 712 ALA A N 1
ATOM 5417 C CA . ALA A 1 712 ? 1.277 6.819 46.369 1.00 74.19 712 ALA A CA 1
ATOM 5418 C C . ALA A 1 712 ? 1.496 8.336 46.188 1.00 74.19 712 ALA A C 1
ATOM 5420 O O . ALA A 1 712 ? 2.061 8.993 47.064 1.00 74.19 712 ALA A O 1
ATOM 5421 N N . GLY A 1 713 ? 1.031 8.873 45.056 1.00 70.56 713 GLY A N 1
ATOM 5422 C CA . GLY A 1 713 ? 1.174 10.287 44.698 1.00 70.56 713 GLY A CA 1
ATOM 5423 C C . GLY A 1 713 ? 2.509 10.667 44.048 1.00 70.56 713 GLY A C 1
ATOM 5424 O O . GLY A 1 713 ? 2.742 11.858 43.861 1.00 70.56 713 GLY A O 1
ATOM 5425 N N . THR A 1 714 ? 3.378 9.705 43.711 1.00 83.50 714 THR A N 1
ATOM 5426 C CA . THR A 1 714 ? 4.610 9.964 42.949 1.00 83.50 714 THR A CA 1
ATOM 5427 C C . THR A 1 714 ? 4.488 9.505 41.496 1.00 83.50 714 THR A C 1
ATOM 5429 O O . THR A 1 714 ? 3.789 8.539 41.176 1.00 83.50 714 THR A O 1
ATOM 5432 N N . GLU A 1 715 ? 5.158 10.235 40.609 1.00 91.00 715 GLU A N 1
ATOM 5433 C CA . GLU A 1 715 ? 5.140 10.008 39.164 1.00 91.00 715 GLU A CA 1
ATOM 5434 C C . GLU A 1 715 ? 6.325 9.147 38.714 1.00 91.00 715 GLU A C 1
ATOM 5436 O O . GLU A 1 715 ? 7.362 9.080 39.382 1.00 91.00 715 GLU A O 1
ATOM 5441 N N . VAL A 1 716 ? 6.171 8.511 37.553 1.00 92.06 716 VAL A N 1
ATOM 5442 C CA . VAL A 1 716 ? 7.291 7.978 36.775 1.00 92.06 716 VAL A CA 1
ATOM 5443 C C . VAL A 1 716 ? 7.722 9.068 35.802 1.00 92.06 716 VAL A C 1
ATOM 5445 O O . VAL A 1 716 ? 6.888 9.598 35.069 1.00 92.06 716 VAL A O 1
ATOM 5448 N N . SER A 1 717 ? 9.007 9.412 35.807 1.00 94.38 717 SER A N 1
ATOM 5449 C CA . SER A 1 717 ? 9.590 10.409 34.914 1.00 94.38 717 SER A CA 1
ATOM 5450 C C . SER A 1 717 ? 10.475 9.731 33.878 1.00 94.38 717 SER A C 1
ATOM 5452 O O . SER A 1 717 ? 11.497 9.139 34.228 1.00 94.38 717 SER A O 1
ATOM 5454 N N . PHE A 1 718 ? 10.067 9.812 32.616 1.00 96.75 718 PHE A N 1
ATOM 5455 C CA . PHE A 1 718 ? 10.812 9.357 31.452 1.00 96.75 718 PHE A CA 1
ATOM 5456 C C . PHE A 1 718 ? 11.626 10.514 30.889 1.00 96.75 718 PHE A C 1
ATOM 5458 O O . PHE A 1 718 ? 11.087 11.591 30.648 1.00 96.75 718 PHE A O 1
ATOM 5465 N N . GLN A 1 719 ? 12.914 10.301 30.654 1.00 95.81 719 GLN A N 1
ATOM 5466 C CA . GLN A 1 719 ? 13.802 11.287 30.061 1.00 95.81 719 GLN A CA 1
ATOM 5467 C C . GLN A 1 719 ? 14.554 10.681 28.887 1.00 95.81 719 GLN A C 1
ATOM 5469 O O . GLN A 1 719 ? 15.286 9.706 29.055 1.00 95.81 719 GLN A O 1
ATOM 5474 N N . LEU A 1 720 ? 14.428 11.323 27.731 1.00 96.75 720 LEU A N 1
ATOM 5475 C CA . LEU A 1 720 ? 15.308 11.107 26.597 1.00 96.75 720 LEU A CA 1
ATOM 5476 C C . LEU A 1 720 ? 16.416 12.156 26.630 1.00 96.75 720 LEU A C 1
ATOM 5478 O O . LEU A 1 720 ? 16.163 13.360 26.696 1.00 96.75 720 LEU A O 1
ATOM 5482 N N . SER A 1 721 ? 17.653 11.682 26.618 1.00 93.00 721 SER A N 1
ATOM 5483 C CA . SER A 1 721 ? 18.870 12.483 26.706 1.00 93.00 721 SER A CA 1
ATOM 5484 C C . SER A 1 721 ? 19.811 12.179 25.545 1.00 93.00 721 SER A C 1
ATOM 5486 O O . SER A 1 721 ? 19.652 11.174 24.858 1.00 93.00 721 SER A O 1
ATOM 5488 N N . ASN A 1 722 ? 20.773 13.075 25.318 1.00 90.12 722 ASN A N 1
ATOM 5489 C CA . ASN A 1 722 ? 21.732 13.017 24.212 1.00 90.12 722 ASN A CA 1
ATOM 5490 C C . ASN A 1 722 ? 21.136 12.947 22.785 1.00 90.12 722 ASN A C 1
ATOM 5492 O O . ASN A 1 722 ? 21.751 12.293 21.944 1.00 90.12 722 ASN A O 1
ATOM 5496 N N . PRO A 1 723 ? 20.001 13.607 22.458 1.00 90.06 723 PRO A N 1
ATOM 5497 C CA . PRO A 1 723 ? 19.611 13.708 21.055 1.00 90.06 723 PRO A CA 1
ATOM 5498 C C . PRO A 1 723 ? 20.659 14.524 20.283 1.00 90.06 723 PRO A C 1
ATOM 5500 O O . PRO A 1 723 ? 21.322 15.396 20.858 1.00 90.06 723 PRO A O 1
ATOM 5503 N N . ALA A 1 724 ? 20.811 14.262 18.985 1.00 88.50 724 ALA A N 1
ATOM 5504 C CA . ALA A 1 724 ? 21.751 15.022 18.167 1.00 88.50 724 ALA A CA 1
ATOM 5505 C C . ALA A 1 724 ? 21.446 16.533 18.154 1.00 88.50 724 ALA A C 1
ATOM 5507 O O . ALA A 1 724 ? 20.293 16.930 18.342 1.00 88.50 724 ALA A O 1
ATOM 5508 N N . PRO A 1 725 ? 22.462 17.395 17.934 1.00 87.81 725 PRO A N 1
ATOM 5509 C CA . PRO A 1 725 ? 22.359 18.844 18.140 1.00 87.81 725 PRO A CA 1
ATOM 5510 C C . PRO A 1 725 ? 21.248 19.556 17.360 1.00 87.81 725 PRO A C 1
ATOM 5512 O O . PRO A 1 725 ? 20.807 20.629 17.767 1.00 87.81 725 PRO A O 1
ATOM 5515 N N . ASP A 1 726 ? 20.815 18.993 16.238 1.00 86.50 726 ASP A N 1
ATOM 5516 C CA . ASP A 1 726 ? 19.777 19.518 15.355 1.00 86.50 726 ASP A CA 1
ATOM 5517 C C . ASP A 1 726 ? 18.414 18.828 15.534 1.00 86.50 726 ASP A C 1
ATOM 5519 O O . ASP A 1 726 ? 17.401 19.352 15.057 1.00 86.50 726 ASP A O 1
ATOM 5523 N N . LEU A 1 727 ? 18.365 17.707 16.266 1.00 88.50 727 LEU A N 1
ATOM 5524 C CA . LEU A 1 727 ? 17.135 16.980 16.547 1.00 88.50 727 LEU A CA 1
ATOM 5525 C C . LEU A 1 727 ? 16.302 17.683 17.613 1.00 88.50 727 LEU A C 1
ATOM 5527 O O . LEU A 1 727 ? 16.779 18.053 18.689 1.00 88.50 727 LEU A O 1
ATOM 5531 N N . ARG A 1 728 ? 15.009 17.801 17.322 1.00 91.62 728 ARG A N 1
ATOM 5532 C CA . ARG A 1 728 ? 13.972 18.189 18.277 1.00 91.62 728 ARG A CA 1
ATOM 5533 C C . ARG A 1 728 ? 13.091 16.981 18.501 1.00 91.62 728 ARG A C 1
ATOM 5535 O O . ARG A 1 728 ? 12.542 16.458 17.538 1.00 91.62 728 ARG A O 1
ATOM 5542 N N . VAL A 1 729 ? 12.950 16.550 19.744 1.00 90.75 729 VAL A N 1
ATOM 5543 C CA . VAL A 1 729 ? 12.336 15.259 20.070 1.00 90.75 729 VAL A CA 1
ATOM 5544 C C . VAL A 1 729 ? 11.089 15.463 20.914 1.00 90.75 729 VAL A C 1
ATOM 5546 O O . VAL A 1 729 ? 11.047 16.361 21.760 1.00 90.75 729 VAL A O 1
ATOM 5549 N N . ARG A 1 730 ? 10.074 14.630 20.690 1.00 92.12 730 ARG A N 1
ATOM 5550 C CA . ARG A 1 730 ? 8.857 14.547 21.497 1.00 92.12 730 ARG A CA 1
ATOM 5551 C C . ARG A 1 730 ? 8.695 13.138 22.058 1.00 92.12 730 ARG A C 1
ATOM 5553 O O . ARG A 1 730 ? 8.977 12.159 21.377 1.00 92.12 730 ARG A O 1
ATOM 5560 N N . LEU A 1 731 ? 8.208 13.059 23.296 1.00 96.06 731 LEU A N 1
ATOM 5561 C CA . LEU A 1 731 ? 7.750 11.814 23.913 1.00 96.06 731 LEU A CA 1
ATOM 5562 C C . LEU A 1 731 ? 6.226 11.820 23.986 1.00 96.06 731 LEU A C 1
ATOM 5564 O O . LEU A 1 731 ? 5.642 12.820 24.406 1.00 96.06 731 LEU A O 1
ATOM 5568 N N . THR A 1 732 ? 5.598 10.701 23.635 1.00 95.50 732 THR A N 1
ATOM 5569 C CA . THR A 1 732 ? 4.155 10.480 23.773 1.00 95.50 732 THR A CA 1
ATOM 5570 C C . THR A 1 732 ? 3.900 9.191 24.548 1.00 95.50 732 THR A C 1
ATOM 5572 O O . THR A 1 732 ? 4.360 8.122 24.161 1.00 95.50 732 THR A O 1
ATOM 5575 N N . LEU A 1 733 ? 3.144 9.279 25.640 1.00 94.19 733 LEU A N 1
ATOM 5576 C CA . LEU A 1 733 ? 2.738 8.139 26.453 1.00 94.19 733 LEU A CA 1
ATOM 5577 C C . LEU A 1 733 ? 1.348 7.651 26.032 1.00 94.19 733 LEU A C 1
ATOM 5579 O O . LEU A 1 733 ? 0.395 8.428 25.938 1.00 94.19 733 LEU A O 1
ATOM 5583 N N . ILE A 1 734 ? 1.226 6.345 25.830 1.00 91.56 734 ILE A N 1
ATOM 5584 C CA . ILE A 1 734 ? 0.027 5.658 25.351 1.00 91.56 734 ILE A CA 1
ATOM 5585 C C . ILE A 1 734 ? -0.242 4.472 26.286 1.00 91.56 734 ILE A C 1
ATOM 5587 O O . ILE A 1 734 ? 0.687 3.819 26.760 1.00 91.56 734 ILE A O 1
ATOM 5591 N N . ASN A 1 735 ? -1.503 4.185 26.602 1.00 81.75 735 ASN A N 1
ATOM 5592 C CA . ASN A 1 735 ? -1.852 3.019 27.422 1.00 81.75 735 ASN A CA 1
ATOM 5593 C C . ASN A 1 735 ? -2.005 1.733 26.580 1.00 81.75 735 ASN A C 1
ATOM 5595 O O . ASN A 1 735 ? -1.966 1.767 25.351 1.00 81.75 735 ASN A O 1
ATOM 5599 N N . ALA A 1 736 ? -2.225 0.594 27.241 1.00 77.69 736 ALA A N 1
ATOM 5600 C CA . ALA A 1 736 ? -2.352 -0.714 26.588 1.00 77.69 736 ALA A CA 1
ATOM 5601 C C . ALA A 1 736 ? -3.428 -0.810 25.486 1.00 77.69 736 ALA A C 1
ATOM 5603 O O . ALA A 1 736 ? -3.283 -1.596 24.556 1.00 77.69 736 ALA A O 1
ATOM 5604 N N . VAL A 1 737 ? -4.505 -0.021 25.576 1.00 68.19 737 VAL A N 1
ATOM 5605 C CA . VAL A 1 737 ? -5.602 -0.019 24.588 1.00 68.19 737 VAL A CA 1
ATOM 5606 C C . VAL A 1 737 ? -5.387 0.997 23.461 1.00 68.19 737 VAL A C 1
ATOM 5608 O O . VAL A 1 737 ? -6.244 1.152 22.599 1.00 68.19 737 VAL A O 1
ATOM 5611 N N . GLY A 1 738 ? -4.244 1.689 23.449 1.00 65.62 738 GLY A N 1
ATOM 5612 C CA . GLY A 1 738 ? -3.888 2.645 22.406 1.00 65.62 738 GLY A CA 1
ATOM 5613 C C . GLY A 1 738 ? -4.358 4.075 22.643 1.00 65.62 738 GLY A C 1
ATOM 5614 O O . GLY A 1 738 ? -4.191 4.913 21.761 1.00 65.62 738 GLY A O 1
ATOM 5615 N N . LEU A 1 739 ? -4.923 4.378 23.814 1.00 63.72 739 LEU A N 1
ATOM 5616 C CA . LEU A 1 739 ? -5.372 5.726 24.138 1.00 63.72 739 LEU A CA 1
ATOM 5617 C C . LEU A 1 739 ? -4.200 6.590 24.598 1.00 63.72 739 LEU A C 1
ATOM 5619 O O . LEU A 1 739 ? -3.448 6.232 25.514 1.00 63.72 739 LEU A O 1
ATOM 5623 N N . PHE A 1 740 ? -4.116 7.769 23.993 1.00 74.75 740 PHE A N 1
ATOM 5624 C CA . PHE A 1 740 ? -3.201 8.839 24.363 1.00 74.75 740 PHE A CA 1
ATOM 5625 C C . PHE A 1 740 ? -3.354 9.222 25.842 1.00 74.75 740 PHE A C 1
ATOM 5627 O O . PHE A 1 740 ? -4.468 9.444 26.318 1.00 74.75 740 PHE A O 1
ATOM 5634 N N . GLN A 1 741 ? -2.235 9.298 26.564 1.00 86.31 741 GLN A N 1
ATOM 5635 C CA . GLN A 1 741 ? -2.197 9.722 27.965 1.00 86.31 741 GLN A CA 1
ATOM 5636 C C . GLN A 1 741 ? -1.641 11.137 28.105 1.00 86.31 741 GLN A C 1
ATOM 5638 O O . GLN A 1 741 ? -2.253 11.974 28.768 1.00 86.31 741 GLN A O 1
ATOM 5643 N N . GLU A 1 742 ? -0.478 11.390 27.501 1.00 88.06 742 GLU A N 1
ATOM 5644 C CA . GLU A 1 742 ? 0.231 12.668 27.568 1.00 88.06 742 GLU A CA 1
ATOM 5645 C C . GLU A 1 742 ? 1.322 12.738 26.493 1.00 88.06 742 GLU A C 1
ATOM 5647 O O . GLU A 1 742 ? 1.819 11.704 26.049 1.00 88.06 742 GLU A O 1
ATOM 5652 N N . ASN A 1 743 ? 1.732 13.944 26.104 1.00 89.12 743 ASN A N 1
ATOM 5653 C CA . ASN A 1 743 ? 2.949 14.160 25.333 1.00 89.12 743 ASN A CA 1
ATOM 5654 C C . ASN A 1 743 ? 3.691 15.407 25.801 1.00 89.12 743 ASN A C 1
ATOM 5656 O O . ASN A 1 743 ? 3.154 16.265 26.502 1.00 89.12 743 ASN A O 1
ATOM 5660 N N . THR A 1 744 ? 4.946 15.504 25.390 1.00 89.06 744 THR A N 1
ATOM 5661 C CA . THR A 1 744 ? 5.729 16.725 25.542 1.00 89.06 744 THR A CA 1
ATOM 5662 C C . THR A 1 744 ? 5.556 17.624 24.315 1.00 89.06 744 THR A C 1
ATOM 5664 O O . THR A 1 744 ? 5.248 17.142 23.222 1.00 89.06 744 THR A O 1
ATOM 5667 N N . PRO A 1 745 ? 5.828 18.935 24.416 1.00 85.62 745 PRO A N 1
ATOM 5668 C CA . PRO A 1 745 ? 6.239 19.681 23.234 1.00 85.62 745 PRO A CA 1
ATOM 5669 C C . PRO A 1 745 ? 7.545 19.089 22.676 1.00 85.62 745 PRO A C 1
ATOM 5671 O O . PRO A 1 745 ? 8.284 18.398 23.386 1.00 85.62 745 PRO A O 1
ATOM 5674 N N . TYR A 1 746 ? 7.851 19.388 21.414 1.00 87.81 746 TYR A N 1
ATOM 5675 C CA . TYR A 1 746 ? 9.175 19.102 20.869 1.00 87.81 746 TYR A CA 1
ATOM 5676 C C . TYR A 1 746 ? 10.244 19.896 21.627 1.00 87.81 746 TYR A C 1
ATOM 5678 O O . TYR A 1 746 ? 10.053 21.080 21.926 1.00 87.81 746 TYR A O 1
ATOM 5686 N N . SER A 1 747 ? 11.370 19.252 21.925 1.00 90.31 747 SER A N 1
ATOM 5687 C CA . SER A 1 747 ? 12.502 19.908 22.576 1.00 90.31 747 SER A CA 1
ATOM 5688 C C . SER A 1 747 ? 13.112 21.019 21.712 1.00 90.31 747 SER A C 1
ATOM 5690 O O . SER A 1 747 ? 12.885 21.124 20.502 1.00 90.31 747 SER A O 1
ATOM 5692 N N . ALA A 1 748 ? 13.915 21.879 22.342 1.00 89.19 748 ALA A N 1
ATOM 5693 C CA . ALA A 1 748 ? 14.867 22.688 21.590 1.00 89.19 748 ALA A CA 1
ATOM 5694 C C . ALA A 1 748 ? 15.944 21.770 20.967 1.00 89.19 748 ALA A C 1
ATOM 5696 O O . ALA A 1 748 ? 16.225 20.717 21.544 1.00 89.19 748 ALA A O 1
ATOM 5697 N N . PRO A 1 749 ? 16.562 22.155 19.833 1.00 90.06 749 PRO A N 1
ATOM 5698 C CA . PRO A 1 749 ? 17.554 21.324 19.150 1.00 90.06 749 PRO A CA 1
ATOM 5699 C C . PRO A 1 749 ? 18.651 20.807 20.093 1.00 90.06 749 PRO A C 1
ATOM 5701 O O . PRO A 1 749 ? 19.241 21.585 20.853 1.00 90.06 749 PRO A O 1
ATOM 5704 N N . GLY A 1 750 ? 18.870 19.489 20.092 1.00 86.31 750 GLY A N 1
ATOM 5705 C CA . GLY A 1 750 ? 19.877 18.809 20.910 1.00 86.31 750 GLY A CA 1
ATOM 5706 C C . GLY A 1 750 ? 19.613 18.791 22.416 1.00 86.31 750 GLY A C 1
ATOM 5707 O O . GLY A 1 750 ? 20.462 18.332 23.179 1.00 86.31 750 GLY A O 1
ATOM 5708 N N . GLN A 1 751 ? 18.471 19.306 22.880 1.00 93.62 751 GLN A N 1
ATOM 5709 C CA . GLN A 1 751 ? 18.140 19.325 24.304 1.00 93.62 751 GLN A CA 1
ATOM 5710 C C . GLN A 1 751 ? 17.364 18.071 24.721 1.00 93.62 751 GLN A C 1
ATOM 5712 O O . GLN A 1 751 ? 16.525 17.589 23.953 1.00 93.62 751 GLN A O 1
ATOM 5717 N N . PRO A 1 752 ? 17.594 17.566 25.950 1.00 92.94 752 PRO A N 1
ATOM 5718 C CA . PRO A 1 752 ? 16.829 16.451 26.491 1.00 92.94 752 PRO A CA 1
ATOM 5719 C C . PRO A 1 752 ? 15.348 16.813 26.640 1.00 92.94 752 PRO A C 1
ATOM 5721 O O . PRO A 1 752 ? 14.984 17.980 26.809 1.00 92.94 752 PRO A O 1
ATOM 5724 N N . VAL A 1 753 ? 14.499 15.791 26.639 1.00 95.44 753 VAL A N 1
ATOM 5725 C CA . VAL A 1 753 ? 13.053 15.917 26.834 1.00 95.44 753 VAL A CA 1
ATOM 5726 C C . VAL A 1 753 ? 12.600 14.991 27.954 1.00 95.44 753 VAL A C 1
ATOM 5728 O O . VAL A 1 753 ? 13.084 13.867 28.078 1.00 95.44 753 VAL A O 1
ATOM 5731 N N . THR A 1 754 ? 11.693 15.478 28.799 1.00 95.94 754 THR A N 1
ATOM 5732 C CA . THR A 1 754 ? 11.203 14.746 29.969 1.00 95.94 754 THR A CA 1
ATOM 5733 C C . THR A 1 754 ? 9.680 14.743 30.000 1.00 95.94 754 THR A C 1
ATOM 5735 O O . THR A 1 754 ? 9.061 15.798 29.881 1.00 95.94 754 THR A O 1
ATOM 5738 N N . LEU A 1 755 ? 9.095 13.562 30.194 1.00 96.31 755 LEU A N 1
ATOM 5739 C CA . LEU A 1 755 ? 7.668 13.328 30.395 1.00 96.31 755 LEU A CA 1
ATOM 5740 C C . LEU A 1 755 ? 7.476 12.673 31.761 1.00 96.31 755 LEU A C 1
ATOM 5742 O O . LEU A 1 755 ? 8.044 11.613 32.014 1.00 96.31 755 LEU A O 1
ATOM 5746 N N . SER A 1 756 ? 6.666 13.270 32.631 1.00 94.12 756 SER A N 1
ATOM 5747 C CA . SER A 1 756 ? 6.349 12.700 33.944 1.00 94.12 756 SER A CA 1
ATOM 5748 C C . SER A 1 756 ? 4.858 12.437 34.059 1.00 94.12 756 SER A C 1
ATOM 5750 O O . SER A 1 756 ? 4.056 13.292 33.698 1.00 94.12 756 SER A O 1
ATOM 5752 N N . ARG A 1 757 ? 4.485 11.248 34.544 1.00 92.75 757 ARG A N 1
ATOM 5753 C CA . ARG A 1 757 ? 3.081 10.874 34.737 1.00 92.75 757 ARG A CA 1
ATOM 5754 C C . ARG A 1 757 ? 2.919 9.880 35.879 1.00 92.75 757 ARG A C 1
ATOM 5756 O O . ARG A 1 757 ? 3.732 8.973 36.058 1.00 92.75 757 ARG A O 1
ATOM 5763 N N . ALA A 1 758 ? 1.839 10.017 36.645 1.00 90.69 758 ALA A N 1
ATOM 5764 C CA . ALA A 1 758 ? 1.408 8.978 37.573 1.00 90.69 758 ALA A CA 1
ATOM 5765 C C . ALA A 1 758 ? 0.838 7.790 36.782 1.00 90.69 758 ALA A C 1
ATOM 5767 O O . ALA A 1 758 ? -0.133 7.950 36.042 1.00 90.69 758 ALA A O 1
ATOM 5768 N N . LEU A 1 759 ? 1.445 6.612 36.933 1.00 90.56 759 LEU A N 1
ATOM 5769 C CA . LEU A 1 759 ? 1.042 5.395 36.228 1.00 90.56 759 LEU A CA 1
ATOM 5770 C C . LEU A 1 759 ? 0.390 4.398 37.182 1.00 90.56 759 LEU A C 1
ATOM 5772 O O . LEU A 1 759 ? 0.803 4.249 38.332 1.00 90.56 759 LEU A O 1
ATOM 5776 N N . GLU A 1 760 ? -0.599 3.664 36.682 1.00 88.38 760 GLU A N 1
ATOM 5777 C CA . GLU A 1 760 ? -1.138 2.509 37.399 1.00 88.38 760 GLU A CA 1
ATOM 5778 C C . GLU A 1 760 ? -0.113 1.371 37.434 1.00 88.38 760 GLU A C 1
ATOM 5780 O O . GLU A 1 760 ? 0.288 0.853 36.391 1.00 88.38 760 GLU A O 1
ATOM 5785 N N . ALA A 1 761 ? 0.290 0.961 38.638 1.00 83.62 761 ALA A N 1
ATOM 5786 C CA . ALA A 1 761 ? 1.280 -0.092 38.830 1.00 83.62 761 ALA A CA 1
ATOM 5787 C C . ALA A 1 761 ? 0.879 -1.406 38.136 1.00 83.62 761 ALA A C 1
ATOM 5789 O O . ALA A 1 761 ? -0.273 -1.841 38.198 1.00 83.62 761 ALA A O 1
ATOM 5790 N N . ASN A 1 762 ? 1.864 -2.078 37.536 1.00 80.44 762 ASN A N 1
ATOM 5791 C CA . ASN A 1 762 ? 1.732 -3.350 36.820 1.00 80.44 762 ASN A CA 1
ATOM 5792 C C . ASN A 1 762 ? 0.829 -3.311 35.574 1.00 80.44 762 ASN A C 1
ATOM 5794 O O . ASN A 1 762 ? 0.461 -4.366 35.053 1.00 80.44 762 ASN A O 1
ATOM 5798 N N . LYS A 1 763 ? 0.463 -2.122 35.084 1.00 85.31 763 LYS A N 1
ATOM 5799 C CA . LYS A 1 763 ? -0.204 -1.959 33.789 1.00 85.31 763 LYS A CA 1
ATOM 5800 C C . LYS A 1 763 ? 0.816 -1.730 32.682 1.00 85.31 763 LYS A C 1
ATOM 5802 O O . LYS A 1 763 ? 1.900 -1.202 32.919 1.00 85.31 763 LYS A O 1
ATOM 5807 N N . GLU A 1 764 ? 0.448 -2.152 31.481 1.00 87.31 764 GLU A N 1
ATOM 5808 C CA . GLU A 1 764 ? 1.257 -1.968 30.282 1.00 87.31 764 GLU A CA 1
ATOM 5809 C C . GLU A 1 764 ? 1.025 -0.579 29.677 1.00 87.31 764 GLU A C 1
ATOM 5811 O O . GLU A 1 764 ? -0.114 -0.109 29.577 1.00 87.31 764 GLU A O 1
ATOM 5816 N N . TYR A 1 765 ? 2.121 0.056 29.277 1.00 91.50 765 TYR A N 1
ATOM 5817 C CA . TYR A 1 765 ? 2.154 1.337 28.586 1.00 91.50 765 TYR A CA 1
ATOM 5818 C C . TYR A 1 765 ? 3.142 1.280 27.425 1.00 91.50 765 TYR A C 1
ATOM 5820 O O . TYR A 1 765 ? 4.057 0.456 27.404 1.00 91.50 765 TYR A O 1
ATOM 5828 N N . TYR A 1 766 ? 2.959 2.203 26.492 1.00 95.06 766 TYR A N 1
ATOM 5829 C CA . TYR A 1 766 ? 3.831 2.426 25.355 1.00 95.06 766 TYR A CA 1
ATOM 5830 C C . TYR A 1 766 ? 4.339 3.862 25.398 1.00 95.06 766 TYR A C 1
ATOM 5832 O O . TYR A 1 766 ? 3.573 4.791 25.664 1.00 95.06 766 TYR A O 1
ATOM 5840 N N . LEU A 1 767 ? 5.623 4.042 25.133 1.00 96.31 767 LEU A N 1
ATOM 5841 C CA . LEU A 1 767 ? 6.257 5.333 24.969 1.00 96.31 767 LEU A CA 1
ATOM 5842 C C . LEU A 1 767 ? 6.692 5.444 23.510 1.00 96.31 767 LEU A C 1
ATOM 5844 O O . LEU A 1 767 ? 7.549 4.688 23.069 1.00 96.31 767 LEU A O 1
ATOM 5848 N N . LYS A 1 768 ? 6.065 6.360 22.776 1.00 95.31 768 LYS A N 1
ATOM 5849 C CA . LYS A 1 768 ? 6.440 6.715 21.410 1.00 95.31 768 LYS A CA 1
ATOM 5850 C C . LYS A 1 768 ? 7.431 7.870 21.456 1.00 95.31 768 LYS A C 1
ATOM 5852 O O . LYS A 1 768 ? 7.158 8.889 22.103 1.00 95.31 768 LYS A O 1
ATOM 5857 N N . LEU A 1 769 ? 8.546 7.717 20.765 1.00 93.75 769 LEU A N 1
ATOM 5858 C CA . LEU A 1 769 ? 9.584 8.716 20.583 1.00 93.75 769 LEU A CA 1
ATOM 5859 C C . LEU A 1 769 ? 9.519 9.183 19.129 1.00 93.75 769 LEU A C 1
ATOM 5861 O O . LEU A 1 769 ? 9.350 8.376 18.230 1.00 93.75 769 LEU A O 1
ATOM 5865 N N . GLU A 1 770 ? 9.608 10.484 18.873 1.00 89.81 770 GLU A N 1
ATOM 5866 C CA . GLU A 1 770 ? 9.639 10.974 17.490 1.00 89.81 770 GLU A CA 1
ATOM 5867 C C . GLU A 1 770 ? 10.439 12.269 17.362 1.00 89.81 770 GLU A C 1
ATOM 5869 O O . GLU A 1 770 ? 10.406 13.133 18.251 1.00 89.81 770 GLU A O 1
ATOM 5874 N N . SER A 1 771 ? 11.130 12.424 16.234 1.00 86.06 771 SER A N 1
ATOM 5875 C CA . SER A 1 771 ? 11.819 13.657 15.866 1.00 86.06 771 SER A CA 1
ATOM 5876 C C . SER A 1 771 ? 10.906 14.586 15.050 1.00 86.06 771 SER A C 1
ATOM 5878 O O . SER A 1 771 ? 9.971 14.165 14.368 1.00 86.06 771 SER A O 1
ATOM 5880 N N . MET A 1 772 ? 11.123 15.897 15.161 1.00 80.44 772 MET A N 1
ATOM 5881 C CA . MET A 1 772 ? 10.453 16.888 14.313 1.00 80.44 772 MET A CA 1
ATOM 5882 C C . MET A 1 772 ? 10.978 16.780 12.880 1.00 80.44 772 MET A C 1
ATOM 5884 O O . MET A 1 772 ? 12.180 16.603 12.681 1.00 80.44 772 MET A O 1
ATOM 5888 N N . ASP A 1 773 ? 10.082 16.935 11.903 1.00 72.44 773 ASP A N 1
ATOM 5889 C CA . ASP A 1 773 ? 10.385 16.873 10.466 1.00 72.44 773 ASP A CA 1
ATOM 5890 C C . ASP A 1 773 ? 11.057 15.547 10.038 1.00 72.44 773 ASP A C 1
ATOM 5892 O O . ASP A 1 773 ? 11.699 15.492 8.994 1.00 72.44 773 ASP A O 1
ATOM 5896 N N . TYR A 1 774 ? 10.921 14.484 10.847 1.00 71.75 774 TYR A N 1
ATOM 5897 C CA . TYR A 1 774 ? 11.511 13.157 10.613 1.00 71.75 774 TYR A CA 1
ATOM 5898 C C . TYR A 1 774 ? 13.029 13.186 10.409 1.00 71.75 774 TYR A C 1
ATOM 5900 O O . TYR A 1 774 ? 13.593 12.385 9.667 1.00 71.75 774 TYR A O 1
ATOM 5908 N N . LYS A 1 775 ? 13.710 14.135 11.058 1.00 79.19 775 LYS A N 1
ATOM 5909 C CA . LYS A 1 775 ? 15.168 14.202 11.000 1.00 79.19 775 LYS A CA 1
ATOM 5910 C C . LYS A 1 775 ? 15.783 12.948 11.608 1.00 79.19 775 LYS A C 1
ATOM 5912 O O . LYS A 1 775 ? 15.373 12.519 12.691 1.00 79.19 775 LYS A O 1
ATOM 5917 N N . THR A 1 776 ? 16.803 12.432 10.935 1.00 84.56 776 THR A N 1
ATOM 5918 C CA . THR A 1 776 ? 17.550 11.254 11.360 1.00 84.56 776 THR A CA 1
ATOM 5919 C C . THR A 1 776 ? 18.874 11.631 12.027 1.00 84.56 776 THR A C 1
ATOM 5921 O O . THR A 1 776 ? 19.384 12.745 11.878 1.00 84.56 776 THR A O 1
ATOM 5924 N N . SER A 1 777 ? 19.450 10.715 12.801 1.00 84.62 777 SER A N 1
ATOM 5925 C CA . SER A 1 777 ? 20.758 10.874 13.421 1.00 84.62 777 SER A CA 1
ATOM 5926 C C . SER A 1 777 ? 21.470 9.551 13.671 1.00 84.62 777 SER A C 1
ATOM 5928 O O . SER A 1 777 ? 20.913 8.621 14.239 1.00 84.62 777 SER A O 1
ATOM 5930 N N . LEU A 1 778 ? 22.759 9.516 13.327 1.00 83.81 778 LEU A N 1
ATOM 5931 C CA . LEU A 1 778 ? 23.667 8.415 13.663 1.00 83.81 778 LEU A CA 1
ATOM 5932 C C . LEU A 1 778 ? 24.151 8.463 15.125 1.00 83.81 778 LEU A C 1
ATOM 5934 O O . LEU A 1 778 ? 24.955 7.629 15.541 1.00 83.81 778 LEU A O 1
ATOM 5938 N N . GLN A 1 779 ? 23.737 9.469 15.903 1.00 86.88 779 GLN A N 1
ATOM 5939 C CA . GLN A 1 779 ? 24.070 9.581 17.320 1.00 86.88 779 GLN A CA 1
ATOM 5940 C C . GLN A 1 779 ? 22.971 8.914 18.161 1.00 86.88 779 GLN A C 1
ATOM 5942 O O . GLN A 1 779 ? 21.811 9.310 18.033 1.00 86.88 779 GLN A O 1
ATOM 5947 N N . PRO A 1 780 ? 23.310 7.968 19.060 1.00 89.56 780 PRO A N 1
ATOM 5948 C CA . PRO A 1 780 ? 22.300 7.310 19.872 1.00 89.56 780 PRO A CA 1
ATOM 5949 C C . PRO A 1 780 ? 21.737 8.274 20.912 1.00 89.56 780 PRO A C 1
ATOM 5951 O O . PRO A 1 780 ? 22.493 8.983 21.592 1.00 89.56 780 PRO A O 1
ATOM 5954 N N . TYR A 1 781 ? 20.422 8.245 21.098 1.00 92.69 781 TYR A N 1
ATOM 5955 C CA . TYR A 1 781 ? 19.801 8.825 22.278 1.00 92.69 781 TYR A CA 1
ATOM 5956 C C . TYR A 1 781 ? 19.844 7.828 23.444 1.00 92.69 781 TYR A C 1
ATOM 5958 O O . TYR A 1 781 ? 20.097 6.633 23.298 1.00 92.69 781 TYR A O 1
ATOM 5966 N N . THR A 1 782 ? 19.607 8.332 24.653 1.00 94.25 782 THR A N 1
ATOM 5967 C CA . THR A 1 782 ? 19.476 7.514 25.862 1.00 94.25 782 THR A CA 1
ATOM 5968 C C . THR A 1 782 ? 18.137 7.785 26.521 1.00 94.25 782 THR A C 1
ATOM 5970 O O . THR A 1 782 ? 17.888 8.903 26.980 1.00 94.25 782 THR A O 1
ATOM 5973 N N . LEU A 1 783 ? 17.299 6.756 26.605 1.00 96.00 783 LEU A N 1
ATOM 5974 C CA . LEU A 1 783 ? 16.001 6.789 27.259 1.00 96.00 783 LEU A CA 1
ATOM 5975 C C . LEU A 1 783 ? 16.121 6.232 28.683 1.00 96.00 783 LEU A C 1
ATOM 5977 O O . LEU A 1 783 ? 16.583 5.119 28.902 1.00 96.00 783 LEU A O 1
ATOM 5981 N N . SER A 1 784 ? 15.714 7.009 29.679 1.00 94.00 784 SER A N 1
ATOM 5982 C CA . SER A 1 784 ? 15.846 6.670 31.099 1.00 94.00 784 SER A CA 1
ATOM 5983 C C . SER A 1 784 ? 14.541 6.907 31.849 1.00 94.00 784 SER A C 1
ATOM 5985 O O . SER A 1 784 ? 13.749 7.767 31.471 1.00 94.00 784 SER A O 1
ATOM 5987 N N . ALA A 1 785 ? 14.300 6.132 32.905 1.00 93.81 785 ALA A N 1
ATOM 5988 C CA . ALA A 1 785 ? 13.144 6.293 33.778 1.00 93.81 785 ALA A CA 1
ATOM 5989 C C . ALA A 1 785 ? 13.607 6.497 35.221 1.00 93.81 785 ALA A C 1
ATOM 5991 O O . ALA A 1 785 ? 14.520 5.823 35.698 1.00 93.81 785 ALA A O 1
ATOM 5992 N N . SER A 1 786 ? 12.953 7.408 35.934 1.00 91.81 786 SER A N 1
ATOM 5993 C CA . SER A 1 786 ? 13.160 7.627 37.364 1.00 91.81 786 SER A CA 1
ATOM 5994 C C . SER A 1 786 ? 11.824 7.649 38.099 1.00 91.81 786 SER A C 1
ATOM 5996 O O . SER A 1 786 ? 10.839 8.206 37.616 1.00 91.81 786 SER A O 1
ATOM 5998 N N . TYR A 1 787 ? 11.767 6.991 39.255 1.00 90.81 787 TYR A N 1
ATOM 5999 C CA . TYR A 1 787 ? 10.565 6.891 40.080 1.00 90.81 787 TYR A CA 1
ATOM 6000 C C . TYR A 1 787 ? 10.932 6.581 41.534 1.00 90.81 787 TYR A C 1
ATOM 6002 O O . TYR A 1 787 ? 12.028 6.101 41.825 1.00 90.81 787 TYR A O 1
ATOM 6010 N N . THR A 1 788 ? 10.007 6.843 42.461 1.00 86.44 788 THR A N 1
ATOM 6011 C CA . THR A 1 788 ? 10.156 6.455 43.874 1.00 86.44 788 THR A CA 1
ATOM 6012 C C . THR A 1 788 ? 9.412 5.140 44.115 1.00 86.44 788 THR A C 1
ATOM 6014 O O . THR A 1 788 ? 8.181 5.149 44.041 1.00 86.44 788 THR A O 1
ATOM 6017 N N . PRO A 1 789 ? 10.097 4.015 44.395 1.00 80.06 789 PRO A N 1
ATOM 6018 C CA . PRO A 1 789 ? 9.440 2.725 44.603 1.00 80.06 789 PRO A CA 1
ATOM 6019 C C . PRO A 1 789 ? 8.507 2.740 45.821 1.00 80.06 789 PRO A C 1
ATOM 6021 O O . PRO A 1 789 ? 8.796 3.394 46.825 1.00 80.06 789 PRO A O 1
ATOM 6024 N N . ALA A 1 790 ? 7.406 1.989 45.766 1.00 76.50 790 ALA A N 1
ATOM 6025 C CA . ALA A 1 790 ? 6.547 1.783 46.934 1.00 76.50 790 ALA A CA 1
ATOM 6026 C C . ALA A 1 790 ? 7.327 1.088 48.072 1.00 76.50 790 ALA A C 1
ATOM 6028 O O . ALA A 1 790 ? 8.055 0.124 47.830 1.00 76.50 790 ALA A O 1
ATOM 6029 N N . SER A 1 791 ? 7.185 1.550 49.322 1.00 54.59 791 SER A N 1
ATOM 6030 C CA . SER A 1 791 ? 7.848 0.910 50.463 1.00 54.59 791 SER A CA 1
ATOM 6031 C C . SER A 1 791 ? 7.273 -0.488 50.699 1.00 54.59 791 SER A C 1
ATOM 6033 O O . SER A 1 791 ? 6.112 -0.666 51.064 1.00 54.59 791 SER A O 1
ATOM 6035 N N . THR A 1 792 ? 8.099 -1.511 50.505 1.00 41.94 792 THR A N 1
ATOM 6036 C CA . THR A 1 792 ? 7.749 -2.890 50.845 1.00 41.94 792 THR A CA 1
ATOM 6037 C C . THR A 1 792 ? 7.696 -3.035 52.366 1.00 41.94 792 THR A C 1
ATOM 6039 O O . THR A 1 792 ? 8.741 -3.088 53.018 1.00 41.94 792 THR A O 1
ATOM 6042 N N . GLN A 1 793 ? 6.495 -3.123 52.951 1.00 33.72 793 GLN A N 1
ATOM 6043 C CA . GLN A 1 793 ? 6.349 -3.783 54.248 1.00 33.72 793 GLN A CA 1
ATOM 6044 C C . GLN A 1 793 ? 6.712 -5.256 54.064 1.00 33.72 793 GLN A C 1
ATOM 6046 O O . GLN A 1 793 ? 6.064 -5.993 53.324 1.00 33.72 793 GLN A O 1
ATOM 6051 N N . THR A 1 794 ? 7.789 -5.660 54.723 1.00 43.81 794 THR A N 1
ATOM 6052 C CA . THR A 1 794 ? 8.266 -7.033 54.793 1.00 43.81 794 THR A CA 1
ATOM 6053 C C . THR A 1 794 ? 7.337 -7.883 55.666 1.00 43.81 794 THR A C 1
ATOM 6055 O O . THR A 1 794 ? 7.153 -7.622 56.853 1.00 43.81 794 THR A O 1
ATOM 6058 N N . GLY A 1 795 ? 6.785 -8.936 55.064 1.00 28.33 795 GLY A N 1
ATOM 6059 C CA . GLY A 1 795 ? 6.207 -10.130 55.693 1.00 28.33 795 GLY A CA 1
ATOM 6060 C C . GLY A 1 795 ? 6.752 -11.368 54.961 1.00 28.33 795 GLY A C 1
ATOM 6061 O O . GLY A 1 795 ? 7.243 -11.216 53.847 1.00 28.33 795 GLY A O 1
ATOM 6062 N N . PRO A 1 796 ? 6.792 -12.546 55.606 1.00 37.53 796 PRO A N 1
ATOM 6063 C CA . PRO A 1 796 ? 7.942 -13.450 55.627 1.00 37.53 796 PRO A CA 1
ATOM 6064 C C . PRO A 1 796 ? 8.342 -14.014 54.257 1.00 37.53 796 PRO A C 1
ATOM 6066 O O . PRO A 1 796 ? 7.523 -14.215 53.372 1.00 37.53 796 PRO A O 1
ATOM 6069 N N . THR A 1 797 ? 9.639 -14.291 54.142 1.00 47.94 797 THR A N 1
ATOM 6070 C CA . THR A 1 797 ? 10.392 -14.722 52.963 1.00 47.94 797 THR A CA 1
ATOM 6071 C C . THR A 1 797 ? 9.711 -15.845 52.164 1.00 47.94 797 THR A C 1
ATOM 6073 O O . THR A 1 797 ? 9.846 -17.019 52.506 1.00 47.94 797 THR A O 1
ATOM 6076 N N . GLU A 1 798 ? 9.066 -15.508 51.043 1.00 39.88 798 GLU A N 1
ATOM 6077 C CA . GLU A 1 798 ? 8.966 -16.433 49.910 1.00 39.88 798 GLU A CA 1
ATOM 6078 C C . GLU A 1 798 ? 10.248 -16.288 49.090 1.00 39.88 798 GLU A C 1
ATOM 6080 O O . GLU A 1 798 ? 10.471 -15.317 48.376 1.00 39.88 798 GLU A O 1
ATOM 6085 N N . THR A 1 799 ? 11.152 -17.247 49.252 1.00 48.81 799 THR A N 1
ATOM 6086 C CA . THR A 1 799 ? 12.474 -17.312 48.616 1.00 48.81 799 THR A CA 1
ATOM 6087 C C . THR A 1 799 ? 12.414 -17.698 47.130 1.00 48.81 799 THR A C 1
ATOM 6089 O O . THR A 1 799 ? 13.341 -18.321 46.624 1.00 48.81 799 THR A O 1
ATOM 6092 N N . GLY A 1 800 ? 11.337 -17.357 46.417 1.00 55.75 800 GLY A N 1
ATOM 6093 C CA . GLY A 1 800 ? 11.161 -17.636 44.990 1.00 55.75 800 GLY A CA 1
ATOM 6094 C C . GLY A 1 800 ? 11.211 -16.357 44.157 1.00 55.75 800 GLY A C 1
ATOM 6095 O O . GLY A 1 800 ? 10.689 -15.326 44.571 1.00 55.75 800 GLY A O 1
ATOM 6096 N N . ARG A 1 801 ? 11.843 -16.417 42.982 1.00 67.25 801 ARG A N 1
ATOM 6097 C CA . ARG A 1 801 ? 11.750 -15.357 41.965 1.00 67.25 801 ARG A CA 1
ATOM 6098 C C . ARG A 1 801 ? 10.679 -15.731 40.934 1.00 67.25 801 ARG A C 1
ATOM 6100 O O . ARG A 1 801 ? 10.534 -16.922 40.634 1.00 67.25 801 ARG A O 1
ATOM 6107 N N . PRO A 1 802 ? 9.970 -14.752 40.350 1.00 68.81 802 PRO A N 1
ATOM 6108 C CA . PRO A 1 802 ? 8.973 -15.036 39.332 1.00 68.81 802 PRO A CA 1
ATOM 6109 C C . PRO A 1 802 ? 9.671 -15.492 38.051 1.00 68.81 802 PRO A C 1
ATOM 6111 O O . PRO A 1 802 ? 10.544 -14.802 37.524 1.00 68.81 802 PRO A O 1
ATOM 6114 N N . VAL A 1 803 ? 9.274 -16.656 37.545 1.00 71.62 803 VAL A N 1
ATOM 6115 C CA . VAL A 1 803 ? 9.754 -17.218 36.283 1.00 71.62 803 VAL A CA 1
ATOM 6116 C C . VAL A 1 803 ? 8.579 -17.538 35.370 1.00 71.62 803 VAL A C 1
ATOM 6118 O O . VAL A 1 803 ? 7.576 -18.117 35.796 1.00 71.62 803 VAL A O 1
ATOM 6121 N N . ARG A 1 804 ? 8.689 -17.140 34.099 1.00 79.75 804 ARG A N 1
ATOM 6122 C CA . ARG A 1 804 ? 7.622 -17.328 33.110 1.00 79.75 804 ARG A CA 1
ATOM 6123 C C . ARG A 1 804 ? 7.750 -18.680 32.411 1.00 79.75 804 ARG A C 1
ATOM 6125 O O . ARG A 1 804 ? 8.705 -18.915 31.677 1.00 79.75 804 ARG A O 1
ATOM 6132 N N . LEU A 1 805 ? 6.754 -19.536 32.575 1.00 79.56 805 LEU A N 1
ATOM 6133 C CA . LEU A 1 805 ? 6.599 -20.786 31.840 1.00 79.56 805 LEU A CA 1
ATOM 6134 C C . LEU A 1 805 ? 5.695 -20.545 30.637 1.00 79.56 805 LEU A C 1
ATOM 6136 O O . LEU A 1 805 ? 4.591 -20.027 30.783 1.00 79.56 805 LEU A O 1
ATOM 6140 N N . HIS A 1 806 ? 6.141 -20.920 29.448 1.00 84.44 806 HIS A N 1
ATOM 6141 C CA . HIS A 1 806 ? 5.324 -20.825 28.243 1.00 84.44 806 HIS A CA 1
ATOM 6142 C C . HIS A 1 806 ? 5.565 -22.026 27.339 1.00 84.44 806 HIS A C 1
ATOM 6144 O O . HIS A 1 806 ? 6.560 -22.729 27.481 1.00 84.44 806 HIS A O 1
ATOM 6150 N N . GLY A 1 807 ? 4.653 -22.304 26.418 1.00 78.81 807 GLY A N 1
ATOM 6151 C CA . GLY A 1 807 ? 4.811 -23.485 25.585 1.00 78.81 807 GLY A CA 1
ATOM 6152 C C . GLY A 1 807 ? 3.691 -23.709 24.595 1.00 78.81 807 GLY A C 1
ATOM 6153 O O . GLY A 1 807 ? 2.764 -22.904 24.479 1.00 78.81 807 GLY A O 1
ATOM 6154 N N . ILE A 1 808 ? 3.813 -24.810 23.860 1.00 84.44 808 ILE A N 1
ATOM 6155 C CA . ILE A 1 808 ? 2.836 -25.241 22.862 1.00 84.44 808 ILE A CA 1
ATOM 6156 C C . ILE A 1 808 ? 2.536 -26.732 23.010 1.00 84.44 808 ILE A C 1
ATOM 6158 O O . ILE A 1 808 ? 3.432 -27.534 23.290 1.00 84.44 808 ILE A O 1
ATOM 6162 N N . VAL A 1 809 ? 1.272 -27.086 22.794 1.00 79.62 809 VAL A N 1
ATOM 6163 C CA . VAL A 1 809 ? 0.790 -28.461 22.699 1.00 79.62 809 VAL A CA 1
ATOM 6164 C C . VAL A 1 809 ? 0.240 -28.705 21.298 1.00 79.62 809 VAL A C 1
ATOM 6166 O O . VAL A 1 809 ? -0.642 -27.975 20.839 1.00 79.62 809 VAL A O 1
ATOM 6169 N N . PHE A 1 810 ? 0.754 -29.726 20.614 1.00 80.56 810 PHE A N 1
ATOM 6170 C CA . PHE A 1 810 ? 0.363 -30.038 19.237 1.00 80.56 810 PHE A CA 1
ATOM 6171 C C . PHE A 1 810 ? 0.270 -31.544 18.964 1.00 80.56 810 PHE A C 1
ATOM 6173 O O . PHE A 1 810 ? 0.833 -32.368 19.685 1.00 80.56 810 PHE A O 1
ATOM 6180 N N . ASN A 1 811 ? -0.452 -31.906 17.906 1.00 74.31 811 ASN A N 1
ATOM 6181 C CA . ASN A 1 811 ? -0.573 -33.261 17.383 1.00 74.31 811 ASN A CA 1
ATOM 6182 C C . ASN A 1 811 ? 0.424 -33.477 16.236 1.00 74.31 811 ASN A C 1
ATOM 6184 O O . ASN A 1 811 ? 0.461 -32.674 15.307 1.00 74.31 811 ASN A O 1
ATOM 6188 N N . GLN A 1 812 ? 1.215 -34.555 16.287 1.00 57.31 812 GLN A N 1
ATOM 6189 C CA . GLN A 1 812 ? 2.258 -34.862 15.294 1.00 57.31 812 GLN A CA 1
ATOM 6190 C C . GLN A 1 812 ? 1.800 -35.881 14.220 1.00 57.31 812 GLN A C 1
ATOM 6192 O O . GLN A 1 812 ? 2.625 -36.442 13.508 1.00 57.31 812 GLN A O 1
ATOM 6197 N N . GLY A 1 813 ? 0.492 -36.142 14.104 1.00 46.62 813 GLY A N 1
ATOM 6198 C CA . GLY A 1 813 ? -0.077 -37.189 13.241 1.00 46.62 813 GLY A CA 1
ATOM 6199 C C . GLY A 1 813 ? -0.093 -36.952 11.717 1.00 46.62 813 GLY A C 1
ATOM 6200 O O . GLY A 1 813 ? -0.610 -37.811 11.010 1.00 46.62 813 GLY A O 1
ATOM 6201 N N . SER A 1 814 ? 0.442 -35.844 11.188 1.00 39.09 814 SER A N 1
ATOM 6202 C CA . SER A 1 814 ? 0.513 -35.554 9.736 1.00 39.09 814 SER A CA 1
ATOM 6203 C C . SER A 1 814 ? 1.561 -34.471 9.411 1.00 39.09 814 SER A C 1
ATOM 6205 O O . SER A 1 814 ? 2.074 -33.836 10.330 1.00 39.09 814 SER A O 1
ATOM 6207 N N . LEU A 1 815 ? 1.872 -34.262 8.116 1.00 36.00 815 LEU A N 1
ATOM 6208 C CA . LEU A 1 815 ? 2.943 -33.391 7.568 1.00 36.00 815 LEU A CA 1
ATOM 6209 C C . LEU A 1 815 ? 3.002 -31.949 8.129 1.00 36.00 815 LEU A C 1
ATOM 6211 O O . LEU A 1 815 ? 4.046 -31.309 8.023 1.00 36.00 815 LEU A O 1
ATOM 6215 N N . LEU A 1 816 ? 1.929 -31.458 8.759 1.00 36.91 816 LEU A N 1
ATOM 6216 C CA . LEU A 1 816 ? 1.882 -30.197 9.504 1.00 36.91 816 LEU A CA 1
ATOM 6217 C C . LEU A 1 816 ? 1.392 -30.447 10.948 1.00 36.91 816 LEU A C 1
ATOM 6219 O O . LEU A 1 816 ? 0.315 -31.028 11.125 1.00 36.91 816 LEU A O 1
ATOM 6223 N N . PRO A 1 817 ? 2.137 -30.024 11.993 1.00 50.72 817 PRO A N 1
ATOM 6224 C CA . PRO A 1 817 ? 1.722 -30.208 13.382 1.00 50.72 817 PRO A CA 1
ATOM 6225 C C . PRO A 1 817 ? 0.510 -29.329 13.728 1.00 50.72 817 PRO A C 1
ATOM 6227 O O . PRO A 1 817 ? 0.599 -28.102 13.710 1.00 50.72 817 PRO A O 1
ATOM 6230 N N . GLY A 1 818 ? -0.620 -29.946 14.080 1.00 62.78 818 GLY A N 1
ATOM 6231 C CA . GLY A 1 818 ? -1.857 -29.232 14.421 1.00 62.78 818 GLY A CA 1
ATOM 6232 C C . GLY A 1 818 ? -1.917 -28.834 15.906 1.00 62.78 818 GLY A C 1
ATOM 6233 O O . GLY A 1 818 ? -1.734 -29.709 16.758 1.00 62.78 818 GLY A O 1
ATOM 6234 N N . PRO A 1 819 ? -2.179 -27.564 16.266 1.00 77.31 819 PRO A N 1
ATOM 6235 C CA . PRO A 1 819 ? -2.296 -27.141 17.663 1.00 77.31 819 PRO A CA 1
ATOM 6236 C C . PRO A 1 819 ? -3.505 -27.780 18.365 1.00 77.31 819 PRO A C 1
ATOM 6238 O O . PRO A 1 819 ? -4.554 -27.986 17.757 1.00 77.31 819 PRO A O 1
ATOM 6241 N N . ILE A 1 820 ? -3.384 -28.076 19.665 1.00 73.38 820 ILE A N 1
ATOM 6242 C CA . ILE A 1 820 ? -4.463 -28.700 20.450 1.00 73.38 820 ILE A CA 1
ATOM 6243 C C . ILE A 1 820 ? -4.987 -27.718 21.503 1.00 73.38 820 ILE A C 1
ATOM 6245 O O . ILE A 1 820 ? -4.281 -27.381 22.455 1.00 73.38 820 ILE A O 1
ATOM 6249 N N . ARG A 1 821 ? -6.252 -27.306 21.362 1.00 79.75 821 ARG A N 1
ATOM 6250 C CA . ARG A 1 821 ? -6.980 -26.498 22.359 1.00 79.75 821 ARG A CA 1
ATOM 6251 C C . ARG A 1 821 ? -7.455 -27.317 23.560 1.00 79.75 821 ARG A C 1
ATOM 6253 O O . ARG A 1 821 ? -7.589 -28.541 23.459 1.00 79.75 821 ARG A O 1
ATOM 6260 N N . ASP A 1 822 ? -7.767 -26.641 24.658 1.00 81.81 822 ASP A N 1
ATOM 6261 C CA . ASP A 1 822 ? -8.375 -27.222 25.861 1.00 81.81 822 ASP A CA 1
ATOM 6262 C C . ASP A 1 822 ? -7.514 -28.330 26.501 1.00 81.81 822 ASP A C 1
ATOM 6264 O O . ASP A 1 822 ? -8.019 -29.374 26.916 1.00 81.81 822 ASP A O 1
ATOM 6268 N N . VAL A 1 823 ? -6.190 -28.149 26.509 1.00 80.12 823 VAL A N 1
ATOM 6269 C CA . VAL A 1 823 ? -5.241 -29.016 27.225 1.00 80.12 823 VAL A CA 1
ATOM 6270 C C . VAL A 1 823 ? -4.855 -28.337 28.531 1.00 80.12 823 VAL A C 1
ATOM 6272 O O . VAL A 1 823 ? -4.379 -27.202 28.518 1.00 80.12 823 VAL A O 1
ATOM 6275 N N . GLU A 1 824 ? -5.039 -29.031 29.648 1.00 91.00 824 GLU A N 1
ATOM 6276 C CA . GLU A 1 824 ? -4.675 -28.547 30.978 1.00 91.00 824 GLU A CA 1
ATOM 6277 C C . GLU A 1 824 ? -3.168 -28.697 31.204 1.00 91.00 824 GLU A C 1
ATOM 6279 O O . GLU A 1 824 ? -2.598 -29.765 30.977 1.00 91.00 824 GLU A O 1
ATOM 6284 N N . ILE A 1 825 ? -2.512 -27.633 31.662 1.00 92.81 825 ILE A N 1
ATOM 6285 C CA . ILE A 1 825 ? -1.076 -27.608 31.942 1.00 92.81 825 ILE A CA 1
ATOM 6286 C C . ILE A 1 825 ? -0.865 -27.476 33.441 1.00 92.81 825 ILE A C 1
ATOM 6288 O O . ILE A 1 825 ? -1.268 -26.487 34.056 1.00 92.81 825 ILE A O 1
ATOM 6292 N N . TYR A 1 826 ? -0.180 -28.454 34.019 1.00 89.88 826 TYR A N 1
ATOM 6293 C CA . TYR A 1 826 ? 0.174 -28.477 35.429 1.00 89.88 826 TYR A CA 1
ATOM 6294 C C . TYR A 1 826 ? 1.651 -28.163 35.620 1.00 89.88 826 TYR A C 1
ATOM 6296 O O . TYR A 1 826 ? 2.489 -28.574 34.815 1.00 89.88 826 TYR A O 1
ATOM 6304 N N . ALA A 1 827 ? 1.973 -27.474 36.714 1.00 89.25 827 ALA A N 1
ATOM 6305 C CA . ALA A 1 827 ? 3.344 -27.319 37.175 1.00 89.25 827 ALA A CA 1
ATOM 6306 C C . ALA A 1 827 ? 3.486 -27.610 38.673 1.00 89.25 827 ALA A C 1
ATOM 6308 O O . ALA A 1 827 ? 2.575 -27.383 39.470 1.00 89.25 827 ALA A O 1
ATOM 6309 N N . GLN A 1 828 ? 4.661 -28.106 39.051 1.00 86.81 828 GLN A N 1
ATOM 6310 C CA . GLN A 1 828 ? 5.059 -28.393 40.421 1.00 86.81 828 GLN A CA 1
ATOM 6311 C C . GLN A 1 828 ? 6.450 -27.809 40.678 1.00 86.81 828 GLN A C 1
ATOM 6313 O O . GLN A 1 828 ? 7.407 -28.189 40.005 1.00 86.81 828 GLN A O 1
ATOM 6318 N N . VAL A 1 829 ? 6.574 -26.904 41.651 1.00 87.19 829 VAL A N 1
ATOM 6319 C CA . VAL A 1 829 ? 7.855 -26.279 42.018 1.00 87.19 829 VAL A CA 1
ATOM 6320 C C . VAL A 1 829 ? 8.410 -26.935 43.284 1.00 87.19 829 VAL A C 1
ATOM 6322 O O . VAL A 1 829 ? 7.825 -26.842 44.365 1.00 87.19 829 VAL A O 1
ATOM 6325 N N . GLY A 1 830 ? 9.547 -27.622 43.165 1.00 79.12 830 GLY A N 1
ATOM 6326 C CA . GLY A 1 830 ? 10.173 -28.332 44.280 1.00 79.12 830 GLY A CA 1
ATOM 6327 C C . GLY A 1 830 ? 9.235 -29.373 44.906 1.00 79.12 830 GLY A C 1
ATOM 6328 O O . GLY A 1 830 ? 8.767 -30.284 44.229 1.00 79.12 830 GLY A O 1
ATOM 6329 N N . SER A 1 831 ? 8.965 -29.248 46.209 1.00 71.69 831 SER A N 1
ATOM 6330 C CA . SER A 1 831 ? 8.066 -30.137 46.964 1.00 71.69 831 SER A CA 1
ATOM 6331 C C . SER A 1 831 ? 6.644 -29.587 47.147 1.00 71.69 831 SER A C 1
ATOM 6333 O O . SER A 1 831 ? 5.877 -30.145 47.932 1.00 71.69 831 SER A O 1
ATOM 6335 N N . GLN A 1 832 ? 6.291 -28.478 46.487 1.00 77.94 832 GLN A N 1
ATOM 6336 C CA . GLN A 1 832 ? 4.936 -27.921 46.551 1.00 77.94 832 GLN A CA 1
ATOM 6337 C C . GLN A 1 832 ? 3.924 -28.855 45.859 1.00 77.94 832 GLN A C 1
ATOM 6339 O O . GLN A 1 832 ? 4.316 -29.667 45.017 1.00 77.94 832 GLN A O 1
ATOM 6344 N N . PRO A 1 833 ? 2.628 -28.801 46.211 1.00 72.06 833 PRO A N 1
ATOM 6345 C CA . PRO A 1 833 ? 1.596 -29.532 45.480 1.00 72.06 833 PRO A CA 1
ATOM 6346 C C . PRO A 1 833 ? 1.490 -29.041 44.028 1.00 72.06 833 PRO A C 1
ATOM 6348 O O . PRO A 1 833 ? 1.716 -27.868 43.738 1.00 72.06 833 PRO A O 1
ATOM 6351 N N . ALA A 1 834 ? 1.147 -29.953 43.117 1.00 81.56 834 ALA A N 1
ATOM 6352 C CA . ALA A 1 834 ? 0.923 -29.633 41.712 1.00 81.56 834 ALA A CA 1
ATOM 6353 C C . ALA A 1 834 ? -0.259 -28.669 41.549 1.00 81.56 834 ALA A C 1
ATOM 6355 O O . ALA A 1 834 ? -1.330 -28.912 42.109 1.00 81.56 834 ALA A O 1
ATOM 6356 N N . ALA A 1 835 ? -0.081 -27.618 40.752 1.00 78.50 835 ALA A N 1
ATOM 6357 C CA . ALA A 1 835 ? -1.122 -26.643 40.450 1.00 78.50 835 ALA A CA 1
ATOM 6358 C C . ALA A 1 835 ? -1.416 -26.615 38.948 1.00 78.50 835 ALA A C 1
ATOM 6360 O O . ALA A 1 835 ? -0.497 -26.704 38.131 1.00 78.50 835 ALA A O 1
ATOM 6361 N N . LEU A 1 836 ? -2.695 -26.477 38.593 1.00 87.25 836 LEU A N 1
ATOM 6362 C CA . LEU A 1 836 ? -3.104 -26.128 37.234 1.00 87.25 836 LEU A CA 1
ATOM 6363 C C . LEU A 1 836 ? -2.668 -24.683 36.977 1.00 87.25 836 LEU A C 1
ATOM 6365 O O . LEU A 1 836 ? -3.111 -23.778 37.683 1.00 87.25 836 LEU A O 1
ATOM 6369 N N . ILE A 1 837 ? -1.787 -24.474 36.001 1.00 83.25 837 ILE A N 1
ATOM 6370 C CA . ILE A 1 837 ? -1.205 -23.156 35.713 1.00 83.25 837 ILE A CA 1
ATOM 6371 C C . ILE A 1 837 ? -1.796 -22.495 34.468 1.00 83.25 837 ILE A C 1
ATOM 6373 O O . ILE A 1 837 ? -1.761 -21.272 34.368 1.00 83.25 837 ILE A O 1
ATOM 6377 N N . ALA A 1 838 ? -2.322 -23.276 33.521 1.00 87.94 838 ALA A N 1
ATOM 6378 C CA . ALA A 1 838 ? -2.956 -22.766 32.309 1.00 87.94 838 ALA A CA 1
ATOM 6379 C C . ALA A 1 838 ? -3.788 -23.846 31.601 1.00 87.94 838 ALA A C 1
ATOM 6381 O O . ALA A 1 838 ? -3.573 -25.038 31.812 1.00 87.94 838 ALA A O 1
ATOM 6382 N N . THR A 1 839 ? -4.657 -23.410 30.689 1.00 85.81 839 THR A N 1
ATOM 6383 C CA . THR A 1 839 ? -5.329 -24.260 29.697 1.00 85.81 839 THR A CA 1
ATOM 6384 C C . THR A 1 839 ? -5.031 -23.707 28.303 1.00 85.81 839 THR A C 1
ATOM 6386 O O . THR A 1 839 ? -5.045 -22.490 28.114 1.00 85.81 839 THR A O 1
ATOM 6389 N N . THR A 1 840 ? -4.705 -24.563 27.332 1.00 79.50 840 THR A N 1
ATOM 6390 C CA . THR A 1 840 ? -4.304 -24.104 25.992 1.00 79.50 840 THR A CA 1
ATOM 6391 C C . THR A 1 840 ? -5.459 -23.480 25.203 1.00 79.50 840 THR A C 1
ATOM 6393 O O . THR A 1 840 ? -6.564 -24.018 25.164 1.00 79.50 840 THR A O 1
ATOM 6396 N N . GLY A 1 841 ? -5.186 -22.360 24.522 1.00 63.44 841 GLY A N 1
ATOM 6397 C CA . GLY A 1 841 ? -6.138 -21.713 23.606 1.00 63.44 841 GLY A CA 1
ATOM 6398 C C . GLY A 1 841 ? -6.235 -22.396 22.233 1.00 63.44 841 GLY A C 1
ATOM 6399 O O . GLY A 1 841 ? -5.638 -23.446 22.000 1.00 63.44 841 GLY A O 1
ATOM 6400 N N . THR A 1 842 ? -6.932 -21.767 21.281 1.00 61.53 842 THR A N 1
ATOM 6401 C CA . THR A 1 842 ? -7.132 -22.270 19.900 1.00 61.53 842 THR A CA 1
ATOM 6402 C C . THR A 1 842 ? -5.831 -22.568 19.147 1.00 61.53 842 THR A C 1
ATOM 6404 O O . THR A 1 842 ? -5.792 -23.484 18.334 1.00 61.53 842 THR A O 1
ATOM 6407 N N . LEU A 1 843 ? -4.745 -21.861 19.475 1.00 64.75 843 LEU A N 1
ATOM 6408 C CA . LEU A 1 843 ? -3.404 -22.065 18.911 1.00 64.75 843 LEU A CA 1
ATOM 6409 C C . LEU A 1 843 ? -2.535 -23.061 19.702 1.00 64.75 843 LEU A C 1
ATOM 6411 O O . LEU A 1 843 ? -1.330 -23.148 19.473 1.00 64.75 843 LEU A O 1
ATOM 6415 N N . GLY A 1 844 ? -3.101 -23.781 20.676 1.00 70.06 844 GLY A N 1
ATOM 6416 C CA . GLY A 1 844 ? -2.376 -24.768 21.482 1.00 70.06 844 GLY A CA 1
ATOM 6417 C C . GLY A 1 844 ? -1.324 -24.172 22.423 1.00 70.06 844 GLY A C 1
ATOM 6418 O O . GLY A 1 844 ? -0.505 -24.906 22.969 1.00 70.06 844 GLY A O 1
ATOM 6419 N N . ARG A 1 845 ? -1.311 -22.846 22.612 1.00 80.50 845 ARG A N 1
ATOM 6420 C CA . ARG A 1 845 ? -0.313 -22.122 23.415 1.00 80.50 845 ARG A CA 1
ATOM 6421 C C . ARG A 1 845 ? -0.762 -21.932 24.861 1.00 80.50 845 ARG A C 1
ATOM 6423 O O . ARG A 1 845 ? -1.952 -21.765 25.122 1.00 80.50 845 ARG A O 1
ATOM 6430 N N . TYR A 1 846 ? 0.209 -21.883 25.772 1.00 80.38 846 TYR A N 1
ATOM 6431 C CA . TYR A 1 846 ? 0.011 -21.490 27.167 1.00 80.38 846 TYR A CA 1
ATOM 6432 C C . TYR A 1 846 ? 1.136 -20.571 27.663 1.00 80.38 846 TYR A C 1
ATOM 6434 O O . TYR A 1 846 ? 2.255 -20.593 27.144 1.00 80.38 846 TYR A O 1
ATOM 6442 N N . SER A 1 847 ? 0.838 -19.764 28.683 1.00 82.62 847 SER A N 1
ATOM 6443 C CA . SER A 1 847 ? 1.802 -18.906 29.377 1.00 82.62 847 SER A CA 1
ATOM 6444 C C . SER A 1 847 ? 1.338 -18.680 30.815 1.00 82.62 847 SER A C 1
ATOM 6446 O O . SER A 1 847 ? 0.213 -18.240 31.022 1.00 82.62 847 SER A O 1
ATOM 6448 N N . ALA A 1 848 ? 2.202 -18.932 31.794 1.00 74.44 848 ALA A N 1
ATOM 6449 C CA . ALA A 1 848 ? 1.933 -18.730 33.216 1.00 74.44 848 ALA A CA 1
ATOM 6450 C C . ALA A 1 848 ? 3.218 -18.358 33.971 1.00 74.44 848 ALA A C 1
ATOM 6452 O O . ALA A 1 848 ? 4.318 -18.677 33.525 1.00 74.44 848 ALA A O 1
ATOM 6453 N N . THR A 1 849 ? 3.093 -17.707 35.125 1.00 79.69 849 THR A N 1
ATOM 6454 C CA . THR A 1 849 ? 4.238 -17.334 35.971 1.00 79.69 849 THR A CA 1
ATOM 6455 C C . THR A 1 849 ? 4.192 -18.126 37.269 1.00 79.69 849 THR A C 1
ATOM 6457 O O . THR A 1 849 ? 3.153 -18.172 37.922 1.00 79.69 849 THR A O 1
ATOM 6460 N N . VAL A 1 850 ? 5.319 -18.725 37.657 1.00 77.56 850 VAL A N 1
ATOM 6461 C CA . VAL A 1 850 ? 5.474 -19.436 38.937 1.00 77.56 850 VAL A CA 1
ATOM 6462 C C . VAL A 1 850 ? 6.630 -18.840 39.735 1.00 77.56 850 VAL A C 1
ATOM 6464 O O . VAL A 1 850 ? 7.543 -18.252 39.159 1.00 77.56 850 VAL A O 1
ATOM 6467 N N . GLN A 1 851 ? 6.601 -18.977 41.060 1.00 80.31 851 GLN A N 1
ATOM 6468 C CA . GLN A 1 851 ? 7.702 -18.557 41.929 1.00 80.31 851 GLN A CA 1
ATOM 6469 C C . GLN A 1 851 ? 8.657 -19.734 42.124 1.00 80.31 851 GLN A C 1
ATOM 6471 O O . GLN A 1 851 ? 8.261 -20.737 42.710 1.00 80.31 851 GLN A O 1
ATOM 6476 N N . ALA A 1 852 ? 9.895 -19.630 41.640 1.00 73.81 852 ALA A N 1
ATOM 6477 C CA . ALA A 1 852 ? 10.897 -20.689 41.773 1.00 73.81 852 ALA A CA 1
ATOM 6478 C C . ALA A 1 852 ? 12.232 -20.131 42.278 1.00 73.81 852 ALA A C 1
ATOM 6480 O O . ALA A 1 852 ? 12.720 -19.110 41.790 1.00 73.81 852 ALA A O 1
ATOM 6481 N N . ALA A 1 853 ? 12.827 -20.790 43.272 1.00 73.25 853 ALA A N 1
ATOM 6482 C CA . ALA A 1 853 ? 14.142 -20.443 43.805 1.00 73.25 853 ALA A CA 1
ATOM 6483 C C . ALA A 1 853 ? 15.275 -21.058 42.965 1.00 73.25 853 ALA A C 1
ATOM 6485 O O . ALA A 1 853 ? 15.080 -22.032 42.237 1.00 73.25 853 ALA A O 1
ATOM 6486 N N . GLU A 1 854 ? 16.485 -20.518 43.099 1.00 64.75 854 GLU A N 1
ATOM 6487 C CA . GLU A 1 854 ? 17.689 -21.102 42.502 1.00 64.75 854 GLU A CA 1
ATOM 6488 C C . GLU A 1 854 ? 17.902 -22.544 43.005 1.00 64.75 854 GLU A C 1
ATOM 6490 O O . GLU A 1 854 ? 17.872 -22.810 44.207 1.00 64.75 854 GLU A O 1
ATOM 6495 N N . GLY A 1 855 ? 18.056 -23.493 42.074 1.00 61.22 855 GLY A N 1
ATOM 6496 C CA . GLY A 1 855 ? 18.220 -24.921 42.377 1.00 61.22 855 GLY A CA 1
ATOM 6497 C C . GLY A 1 855 ? 16.927 -25.709 42.646 1.00 61.22 855 GLY A C 1
ATOM 6498 O O . GLY A 1 855 ? 17.001 -26.925 42.828 1.00 61.22 855 GLY A O 1
ATOM 6499 N N . GLN A 1 856 ? 15.746 -25.077 42.644 1.00 75.50 856 GLN A N 1
ATOM 6500 C CA . GLN A 1 856 ? 14.466 -25.795 42.715 1.00 75.50 856 GLN A CA 1
ATOM 6501 C C . GLN A 1 856 ? 14.060 -26.338 41.343 1.00 75.50 856 GLN A C 1
ATOM 6503 O O . GLN A 1 856 ? 13.970 -25.592 40.374 1.00 75.50 856 GLN A O 1
ATOM 6508 N N . THR A 1 857 ? 13.758 -27.634 41.262 1.00 82.75 857 THR A N 1
ATOM 6509 C CA . THR A 1 857 ? 13.241 -28.239 40.029 1.00 82.75 857 THR A CA 1
ATOM 6510 C C . THR A 1 857 ? 11.758 -27.918 39.851 1.00 82.75 857 THR A C 1
ATOM 6512 O O . THR A 1 857 ? 10.941 -28.196 40.728 1.00 82.75 857 THR A O 1
ATOM 6515 N N . VAL A 1 858 ? 11.418 -27.354 38.698 1.00 87.00 858 VAL A N 1
ATOM 6516 C CA . VAL A 1 858 ? 10.067 -27.123 38.195 1.00 87.00 858 VAL A CA 1
ATOM 6517 C C . VAL A 1 858 ? 9.704 -28.274 37.260 1.00 87.00 858 VAL A C 1
ATOM 6519 O O . VAL A 1 858 ? 10.358 -28.494 36.242 1.00 87.00 858 VAL A O 1
ATOM 6522 N N . ARG A 1 859 ? 8.662 -29.025 37.608 1.00 87.19 859 ARG A N 1
ATOM 6523 C CA . ARG A 1 859 ? 8.105 -30.108 36.791 1.00 87.19 859 ARG A CA 1
ATOM 6524 C C . ARG A 1 859 ? 6.833 -29.621 36.104 1.00 87.19 859 ARG A C 1
ATOM 6526 O O . ARG A 1 859 ? 5.962 -29.112 36.796 1.00 87.19 859 ARG A O 1
ATOM 6533 N N . ILE A 1 860 ? 6.713 -29.801 34.789 1.00 93.50 860 ILE A N 1
ATOM 6534 C CA . ILE A 1 860 ? 5.593 -29.319 33.960 1.00 93.50 860 ILE A CA 1
ATOM 6535 C C . ILE A 1 860 ? 5.025 -30.488 33.146 1.00 93.50 860 ILE A C 1
ATOM 6537 O O . ILE A 1 860 ? 5.799 -31.269 32.601 1.00 93.50 860 ILE A O 1
ATOM 6541 N N . TRP A 1 861 ? 3.703 -30.641 33.044 1.00 91.06 861 TRP A N 1
ATOM 6542 C CA . TRP A 1 861 ? 3.085 -31.672 32.194 1.00 91.06 861 TRP A CA 1
ATOM 6543 C C . TRP A 1 861 ? 1.705 -31.264 31.675 1.00 91.06 861 TRP A C 1
ATOM 6545 O O . TRP A 1 861 ? 1.014 -30.442 32.278 1.00 91.06 861 TRP A O 1
ATOM 6555 N N . ALA A 1 862 ? 1.313 -31.864 30.552 1.00 91.25 862 ALA A N 1
ATOM 6556 C CA . ALA A 1 862 ? 0.029 -31.655 29.893 1.00 91.25 862 ALA A CA 1
ATOM 6557 C C . ALA A 1 862 ? -0.953 -32.800 30.196 1.00 91.25 862 ALA A C 1
ATOM 6559 O O . ALA A 1 862 ? -0.566 -33.970 30.210 1.00 91.25 862 ALA A O 1
ATOM 6560 N N . VAL A 1 863 ? -2.229 -32.474 30.411 1.00 86.50 863 VAL A N 1
ATOM 6561 C CA . VAL A 1 863 ? -3.307 -33.430 30.690 1.00 86.50 863 VAL A CA 1
ATOM 6562 C C . VAL A 1 863 ? -4.514 -33.122 29.808 1.00 86.50 863 VAL A C 1
ATOM 6564 O O . VAL A 1 863 ? -4.985 -31.992 29.718 1.00 86.50 863 VAL A O 1
ATOM 6567 N N . LYS A 1 864 ? -5.030 -34.158 29.145 1.00 84.94 864 LYS A N 1
ATOM 6568 C CA . LYS A 1 864 ? -6.311 -34.136 28.437 1.00 84.94 864 LYS A CA 1
ATOM 6569 C C . LYS A 1 864 ? -6.881 -35.550 28.447 1.00 84.94 864 LYS A C 1
ATOM 6571 O O . LYS A 1 864 ? -6.145 -36.508 28.212 1.00 84.94 864 LYS A O 1
ATOM 6576 N N . ALA A 1 865 ? -8.165 -35.695 28.766 1.00 77.81 865 ALA A N 1
ATOM 6577 C CA . ALA A 1 865 ? -8.791 -37.008 28.916 1.00 77.81 865 ALA A CA 1
ATOM 6578 C C . ALA A 1 865 ? -8.594 -37.875 27.653 1.00 77.81 865 ALA A C 1
ATOM 6580 O O . ALA A 1 865 ? -8.828 -37.416 26.536 1.00 77.81 865 ALA A O 1
ATOM 6581 N N . GLY A 1 866 ? -8.130 -39.117 27.832 1.00 64.19 866 GLY A N 1
ATOM 6582 C CA . GLY A 1 866 ? -7.883 -40.068 26.736 1.00 64.19 866 GLY A CA 1
ATOM 6583 C C . GLY A 1 866 ? -6.636 -39.799 25.875 1.00 64.19 866 GLY A C 1
ATOM 6584 O O . GLY A 1 866 ? -6.423 -40.508 24.893 1.00 64.19 866 GLY A O 1
ATOM 6585 N N . CYS A 1 867 ? -5.811 -38.806 26.224 1.00 74.75 867 CYS A N 1
ATOM 6586 C CA . CYS A 1 867 ? -4.628 -38.399 25.461 1.00 74.75 867 CYS A CA 1
ATOM 6587 C C . CYS A 1 867 ? -3.320 -38.739 26.199 1.00 74.75 867 CYS A C 1
ATOM 6589 O O . CYS A 1 867 ? -3.245 -38.609 27.420 1.00 74.75 867 CYS A O 1
ATOM 6591 N N . VAL A 1 868 ? -2.274 -39.120 25.455 1.00 78.62 868 VAL A N 1
ATOM 6592 C CA . VAL A 1 868 ? -0.909 -39.323 25.980 1.00 78.62 868 VAL A CA 1
ATOM 6593 C C . VAL A 1 868 ? 0.046 -38.337 25.308 1.00 78.62 868 VAL A C 1
ATOM 6595 O O . VAL A 1 868 ? 0.078 -38.250 24.078 1.00 78.62 868 VAL A O 1
ATOM 6598 N N . PHE A 1 869 ? 0.821 -37.608 26.115 1.00 82.94 869 PHE A N 1
ATOM 6599 C CA . PHE A 1 869 ? 1.749 -36.578 25.647 1.00 82.94 869 PHE A CA 1
ATOM 6600 C C . PHE A 1 869 ? 3.219 -36.981 25.821 1.00 82.94 869 PHE A C 1
ATOM 6602 O O . PHE A 1 869 ? 3.582 -37.614 26.813 1.00 82.94 869 PHE A O 1
ATOM 6609 N N . GLU A 1 870 ? 4.062 -36.569 24.874 1.00 77.31 870 GLU A N 1
ATOM 6610 C CA . GLU A 1 870 ? 5.517 -36.704 24.914 1.00 77.31 870 GLU A CA 1
ATOM 6611 C C . GLU A 1 870 ? 6.201 -35.319 24.835 1.00 77.31 870 GLU A C 1
ATOM 6613 O O . GLU A 1 870 ? 5.877 -34.531 23.942 1.00 77.31 870 GLU A O 1
ATOM 6618 N N . PRO A 1 871 ? 7.135 -34.989 25.746 1.00 78.25 871 PRO A N 1
ATOM 6619 C CA . PRO A 1 871 ? 7.504 -35.776 26.919 1.00 78.25 871 PRO A CA 1
ATOM 6620 C C . PRO A 1 871 ? 6.340 -35.842 27.921 1.00 78.25 871 PRO A C 1
ATOM 6622 O O . PRO A 1 871 ? 5.542 -34.916 28.019 1.00 78.25 871 PRO A O 1
ATOM 6625 N N . ALA A 1 872 ? 6.247 -36.922 28.703 1.00 76.94 872 ALA A N 1
ATOM 6626 C CA . ALA A 1 872 ? 5.204 -37.043 29.731 1.00 76.94 872 ALA A CA 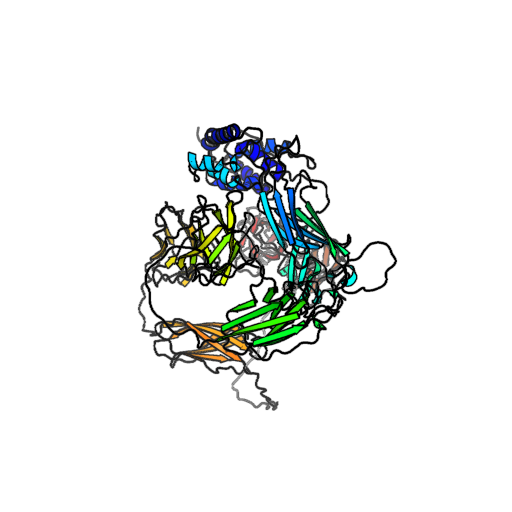1
ATOM 6627 C C . ALA A 1 872 ? 5.328 -35.961 30.822 1.00 76.94 872 ALA A C 1
ATOM 6629 O O . ALA A 1 872 ? 4.353 -35.618 31.482 1.00 76.94 872 ALA A O 1
ATOM 6630 N N . GLN A 1 873 ? 6.540 -35.436 31.013 1.00 86.69 873 GLN A N 1
ATOM 6631 C CA . GLN A 1 873 ? 6.849 -34.310 31.883 1.00 86.69 873 GLN A CA 1
ATOM 6632 C C . GLN A 1 873 ? 8.119 -33.608 31.391 1.00 86.69 873 GLN A C 1
ATOM 6634 O O . GLN A 1 873 ? 9.067 -34.269 30.967 1.00 86.69 873 GLN A O 1
ATOM 6639 N N . ASP A 1 874 ? 8.145 -32.287 31.500 1.00 88.31 874 ASP A N 1
ATOM 6640 C CA . ASP A 1 874 ? 9.317 -31.442 31.304 1.00 88.31 874 ASP A CA 1
ATOM 6641 C C . ASP A 1 874 ? 9.879 -31.039 32.677 1.00 88.31 874 ASP A C 1
ATOM 6643 O O . ASP A 1 874 ? 9.131 -30.641 33.573 1.00 88.31 874 ASP A O 1
ATOM 6647 N N . LEU A 1 875 ? 11.186 -31.212 32.870 1.00 88.25 875 LEU A N 1
ATOM 6648 C CA . LEU A 1 875 ? 11.879 -30.950 34.131 1.00 88.25 875 LEU A CA 1
ATOM 6649 C C . LEU A 1 875 ? 12.894 -29.839 33.911 1.00 88.25 875 LEU A C 1
ATOM 6651 O O . LEU A 1 875 ? 13.867 -30.012 33.179 1.00 88.25 875 LEU A O 1
ATOM 6655 N N . TRP A 1 876 ? 12.697 -28.726 34.601 1.00 85.50 876 TRP A N 1
ATOM 6656 C CA . TRP A 1 876 ? 13.521 -27.539 34.453 1.00 85.50 876 TRP A CA 1
ATOM 6657 C C . TRP A 1 876 ? 14.044 -27.058 35.806 1.00 85.50 876 TRP A C 1
ATOM 6659 O O . TRP A 1 876 ? 13.294 -26.974 36.770 1.00 85.50 876 TRP A O 1
ATOM 6669 N N . SER A 1 877 ? 15.330 -26.724 35.887 1.00 81.50 877 SER A N 1
ATOM 6670 C CA . SER A 1 877 ? 15.952 -26.139 37.081 1.00 81.50 877 SER A CA 1
ATOM 6671 C C . SER A 1 877 ? 16.456 -24.731 36.725 1.00 81.50 877 SER A C 1
ATOM 6673 O O . SER A 1 877 ? 17.410 -24.627 35.953 1.00 81.50 877 SER A O 1
ATOM 6675 N N . PRO A 1 878 ? 15.837 -23.650 37.236 1.00 67.31 878 PRO A N 1
ATOM 6676 C CA . PRO A 1 878 ? 16.130 -22.279 36.812 1.00 67.31 878 PRO A CA 1
ATOM 6677 C C . PRO A 1 878 ? 17.532 -21.792 37.232 1.00 67.31 878 PRO A C 1
ATOM 6679 O O . PRO A 1 878 ? 17.829 -21.754 38.427 1.00 67.31 878 PRO A O 1
ATOM 6682 N N . ASP A 1 879 ? 18.344 -21.300 36.284 1.00 66.62 879 ASP A N 1
ATOM 6683 C CA . ASP A 1 879 ? 19.617 -20.577 36.532 1.00 66.62 879 ASP A CA 1
ATOM 6684 C C . ASP A 1 879 ? 19.364 -19.075 36.810 1.00 66.62 879 ASP A C 1
ATOM 6686 O O . ASP A 1 879 ? 18.444 -18.515 36.197 1.00 66.62 879 ASP A O 1
ATOM 6690 N N . PRO A 1 880 ? 20.117 -18.385 37.700 1.00 54.34 880 PRO A N 1
ATOM 6691 C CA . PRO A 1 880 ? 20.017 -16.942 37.979 1.00 54.34 880 PRO A CA 1
ATOM 6692 C C . PRO A 1 880 ? 19.803 -16.015 36.764 1.00 54.34 880 PRO A C 1
ATOM 6694 O O . PRO A 1 880 ? 19.135 -14.988 36.901 1.00 54.34 880 PRO A O 1
ATOM 6697 N N . ARG A 1 881 ? 20.277 -16.373 35.566 1.00 53.22 881 ARG A N 1
ATOM 6698 C CA . ARG A 1 881 ? 20.107 -15.570 34.337 1.00 53.22 881 ARG A CA 1
ATOM 6699 C C . ARG A 1 881 ? 18.833 -15.870 33.540 1.00 53.22 881 ARG A C 1
ATOM 6701 O O . ARG A 1 881 ? 18.423 -15.055 32.719 1.00 53.22 881 ARG A O 1
ATOM 6708 N N . GLN A 1 882 ? 18.188 -17.010 33.770 1.00 55.75 882 GLN A N 1
ATOM 6709 C CA . GLN A 1 882 ? 17.007 -17.443 33.020 1.00 55.75 882 GLN A CA 1
ATOM 6710 C C . GLN A 1 882 ? 15.718 -16.965 33.699 1.00 55.75 882 GLN A C 1
ATOM 6712 O O . GLN A 1 882 ? 15.406 -17.370 34.819 1.00 55.75 882 GLN A O 1
ATOM 6717 N N . ARG A 1 883 ? 14.963 -16.094 33.014 1.00 61.28 883 ARG A N 1
ATOM 6718 C CA . ARG A 1 883 ? 13.681 -15.537 33.499 1.00 61.28 883 ARG A CA 1
ATOM 6719 C C . ARG A 1 883 ? 12.444 -16.170 32.853 1.00 61.28 883 ARG A C 1
ATOM 6721 O O . ARG A 1 883 ? 11.320 -15.902 33.275 1.00 61.28 883 ARG A O 1
ATOM 6728 N N . SER A 1 884 ? 12.641 -17.029 31.853 1.00 75.50 884 SER A N 1
ATOM 6729 C CA . SER A 1 884 ? 11.569 -17.800 31.228 1.00 75.50 884 SER A CA 1
ATOM 6730 C C . SER A 1 884 ? 12.046 -19.178 30.772 1.00 75.50 884 SER A C 1
ATOM 6732 O O . SER A 1 884 ? 13.237 -19.374 30.537 1.00 75.50 884 SER A O 1
ATOM 6734 N N . HIS A 1 885 ? 11.106 -20.116 30.656 1.00 81.88 885 HIS A N 1
ATOM 6735 C CA . HIS A 1 885 ? 11.330 -21.467 30.146 1.00 81.88 885 HIS A CA 1
ATOM 6736 C C . HIS A 1 885 ? 10.229 -21.853 29.162 1.00 81.88 885 HIS A C 1
ATOM 6738 O O . HIS A 1 885 ? 9.056 -21.530 29.389 1.00 81.88 885 HIS A O 1
ATOM 6744 N N . ARG A 1 886 ? 10.618 -22.529 28.075 1.00 88.12 886 ARG A N 1
ATOM 6745 C CA . ARG A 1 886 ? 9.710 -22.971 27.014 1.00 88.12 886 ARG A CA 1
ATOM 6746 C C . ARG A 1 886 ? 9.574 -24.493 27.013 1.00 88.12 886 ARG A C 1
ATOM 6748 O O . ARG A 1 886 ? 10.572 -25.171 26.793 1.00 88.12 886 ARG A O 1
ATOM 6755 N N . SER A 1 887 ? 8.351 -25.013 27.135 1.00 82.31 887 SER A N 1
ATOM 6756 C CA . SER A 1 887 ? 8.068 -26.454 27.006 1.00 82.31 887 SER A CA 1
ATOM 6757 C C . SER A 1 887 ? 7.248 -26.776 25.755 1.00 82.31 887 SER A C 1
ATOM 6759 O O . SER A 1 887 ? 6.484 -25.954 25.242 1.00 82.31 887 SER A O 1
ATOM 6761 N N . VAL A 1 888 ? 7.406 -28.000 25.253 1.00 87.31 888 VAL A N 1
ATOM 6762 C CA . VAL A 1 888 ? 6.713 -28.497 24.060 1.00 87.31 888 VAL A CA 1
ATOM 6763 C C . VAL A 1 888 ? 6.156 -29.885 24.353 1.00 87.31 888 VAL A C 1
ATOM 6765 O O . VAL A 1 888 ? 6.937 -30.782 24.649 1.00 87.31 888 VAL A O 1
ATOM 6768 N N . PHE A 1 889 ? 4.838 -30.067 24.231 1.00 83.06 889 PHE A N 1
ATOM 6769 C CA . PHE A 1 889 ? 4.169 -31.356 24.440 1.00 83.06 889 PHE A CA 1
ATOM 6770 C C . PHE A 1 889 ? 3.510 -31.846 23.150 1.00 83.06 889 PHE A C 1
ATOM 6772 O O . PHE A 1 889 ? 2.768 -31.113 22.495 1.00 83.06 889 PHE A O 1
ATOM 6779 N N . ARG A 1 890 ? 3.770 -33.100 22.790 1.00 84.19 890 ARG A N 1
ATOM 6780 C CA . ARG A 1 890 ? 3.309 -33.717 21.543 1.00 84.19 890 ARG A CA 1
ATOM 6781 C C . ARG A 1 890 ? 2.315 -34.823 21.841 1.00 84.19 890 ARG A C 1
ATOM 6783 O O . ARG A 1 890 ? 2.594 -35.676 22.674 1.00 84.19 890 ARG A O 1
ATOM 6790 N N . LEU A 1 891 ? 1.163 -34.826 21.182 1.00 79.69 891 LEU A N 1
ATOM 6791 C CA . LEU A 1 891 ? 0.202 -35.923 21.299 1.00 79.69 891 LEU A CA 1
ATOM 6792 C C . LEU A 1 891 ? 0.710 -37.142 20.515 1.00 79.69 891 LEU A C 1
ATOM 6794 O O . LEU A 1 891 ? 0.906 -37.046 19.306 1.00 79.69 891 LEU A O 1
ATOM 6798 N N . MET A 1 892 ? 0.871 -38.284 21.190 1.00 63.12 892 MET A N 1
ATOM 6799 C CA . MET A 1 892 ? 1.411 -39.520 20.594 1.00 63.12 892 MET A CA 1
ATOM 6800 C C . MET A 1 892 ? 0.339 -40.513 20.103 1.00 63.12 892 MET A C 1
ATOM 6802 O O . MET A 1 892 ? 0.669 -41.590 19.615 1.00 63.12 892 MET A O 1
ATOM 6806 N N . GLY A 1 893 ? -0.945 -40.147 20.194 1.00 52.97 893 GLY A N 1
ATOM 6807 C CA . GLY A 1 893 ? -2.090 -40.955 19.755 1.00 52.97 893 GLY A CA 1
ATOM 6808 C C . GLY A 1 893 ? -3.066 -41.287 20.890 1.00 52.97 893 GLY A C 1
ATOM 6809 O O . GLY A 1 893 ? -2.691 -41.347 22.061 1.00 52.97 893 GLY A O 1
ATOM 6810 N N . ALA A 1 894 ? -4.346 -41.468 20.547 1.00 43.09 894 ALA A N 1
ATOM 6811 C CA . ALA A 1 894 ? -5.392 -41.862 21.488 1.00 43.09 894 ALA A CA 1
ATOM 6812 C C . ALA A 1 894 ? -5.246 -43.349 21.853 1.00 43.09 894 ALA A C 1
ATOM 6814 O O . ALA A 1 894 ? -5.240 -44.209 20.971 1.00 43.09 894 ALA A O 1
ATOM 6815 N N . GLN A 1 895 ? -5.171 -43.678 23.145 1.00 33.97 895 GLN A N 1
ATOM 6816 C CA . GLN A 1 895 ? -5.390 -45.060 23.567 1.00 33.97 895 GLN A CA 1
ATOM 6817 C C . GLN A 1 895 ? -6.881 -45.382 23.419 1.00 33.97 895 GLN A C 1
ATOM 6819 O O . GLN A 1 895 ? -7.725 -44.788 24.089 1.00 33.97 895 GLN A O 1
ATOM 6824 N N . LEU A 1 896 ? -7.198 -46.369 22.578 1.00 31.70 896 LEU A N 1
ATOM 6825 C CA . LEU A 1 896 ? -8.443 -47.128 22.669 1.00 31.70 896 LEU A CA 1
ATOM 6826 C C . LEU A 1 896 ? -8.493 -47.796 24.052 1.00 31.70 896 LEU A C 1
ATOM 6828 O O . LEU A 1 896 ? -7.996 -48.906 24.232 1.00 31.70 896 LEU A O 1
ATOM 6832 N N . ILE A 1 897 ? -9.097 -47.134 25.041 1.00 29.56 897 ILE A N 1
ATOM 6833 C CA . ILE A 1 897 ? -9.594 -47.835 26.224 1.00 29.56 897 ILE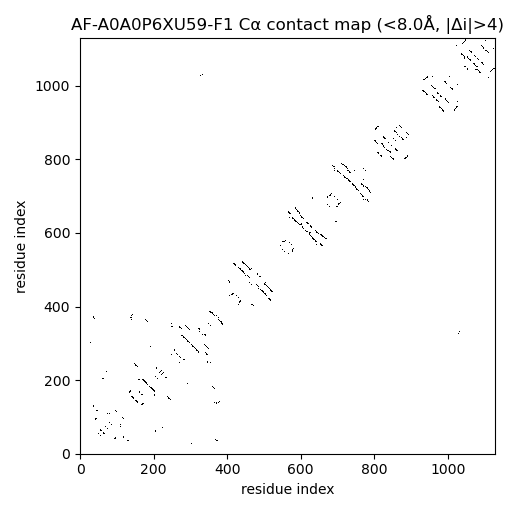 A CA 1
ATOM 6834 C C . ILE A 1 897 ? -10.972 -48.373 25.860 1.00 29.56 897 ILE A C 1
ATOM 6836 O O . ILE A 1 897 ? -11.996 -47.701 25.961 1.00 29.56 897 ILE A O 1
ATOM 6840 N N . GLN A 1 898 ? -10.970 -49.621 25.410 1.00 29.47 898 GLN A N 1
ATOM 6841 C CA . GLN A 1 898 ? -12.148 -50.464 25.351 1.00 29.47 898 GLN A CA 1
ATOM 6842 C C . GLN A 1 898 ? -12.607 -50.728 26.797 1.00 29.47 898 GLN A C 1
ATOM 6844 O O . GLN A 1 898 ? -12.122 -51.645 27.455 1.00 29.47 898 GLN A O 1
ATOM 6849 N N . ALA A 1 899 ? -13.512 -49.899 27.320 1.00 27.80 899 ALA A N 1
ATOM 6850 C CA . ALA A 1 899 ? -14.234 -50.193 28.554 1.00 27.80 899 ALA A CA 1
ATOM 6851 C C . ALA A 1 899 ? -15.556 -50.885 28.197 1.00 27.80 899 ALA A C 1
ATOM 6853 O O . ALA A 1 899 ? -16.531 -50.263 27.783 1.00 27.80 899 ALA A O 1
ATOM 6854 N N . THR A 1 900 ? -15.545 -52.208 28.325 1.00 26.55 900 THR A N 1
ATOM 6855 C CA . THR A 1 900 ? -16.698 -53.108 28.268 1.00 26.55 900 THR A CA 1
ATOM 6856 C C . THR A 1 900 ? -17.857 -52.585 29.137 1.00 26.55 900 THR A C 1
ATOM 6858 O O . THR A 1 900 ? -17.635 -52.299 30.317 1.00 26.55 900 THR A O 1
ATOM 6861 N N . PRO A 1 901 ? -19.100 -52.494 28.623 1.00 28.25 901 PRO A N 1
ATOM 6862 C CA . PRO A 1 901 ? -20.244 -52.097 29.433 1.00 28.25 901 PRO A CA 1
ATOM 6863 C C . PRO A 1 901 ? -20.554 -53.208 30.442 1.00 28.25 901 PRO A C 1
ATOM 6865 O O . PRO A 1 901 ? -20.869 -54.335 30.065 1.00 28.25 901 PRO A O 1
ATOM 6868 N N . THR A 1 902 ? -20.461 -52.888 31.731 1.00 27.95 902 THR A N 1
ATOM 6869 C CA . THR A 1 902 ? -20.925 -53.758 32.823 1.00 27.95 902 THR A CA 1
ATOM 6870 C C . THR A 1 902 ? -22.110 -53.055 33.503 1.00 27.95 902 THR A C 1
ATOM 6872 O O . THR A 1 902 ? -22.020 -51.852 33.750 1.00 27.95 902 THR A O 1
ATOM 6875 N N . PRO A 1 903 ? -23.245 -53.747 33.726 1.00 30.41 903 PRO A N 1
ATOM 6876 C CA . PRO A 1 903 ? -24.540 -53.131 34.029 1.00 30.41 903 PRO A CA 1
ATOM 6877 C C . PRO A 1 903 ? -24.607 -52.511 35.436 1.00 30.41 903 PRO A C 1
ATOM 6879 O O . PRO A 1 903 ? -23.819 -52.881 36.310 1.00 30.41 903 PRO A O 1
ATOM 6882 N N . PRO A 1 904 ? -25.568 -51.599 35.685 1.00 29.80 904 PRO A N 1
ATOM 6883 C CA . PRO A 1 904 ? -25.712 -50.944 36.980 1.00 29.80 904 PRO A CA 1
ATOM 6884 C C . PRO A 1 904 ? -26.227 -51.936 38.037 1.00 29.80 904 PRO A C 1
ATOM 6886 O O . PRO A 1 904 ? -27.197 -52.654 37.773 1.00 29.80 904 PRO A O 1
ATOM 6889 N N . PRO A 1 905 ? -25.639 -51.980 39.247 1.00 29.39 905 PRO A N 1
ATOM 6890 C CA . PRO A 1 905 ? -26.234 -52.701 40.357 1.00 29.39 905 PRO A CA 1
ATOM 6891 C C . PRO A 1 905 ? -27.358 -51.881 41.006 1.00 29.39 905 PRO A C 1
ATOM 6893 O O . PRO A 1 905 ? -27.299 -50.657 41.127 1.00 29.39 905 PRO A O 1
ATOM 6896 N N . ALA A 1 906 ? -28.389 -52.618 41.405 1.00 29.39 906 ALA A N 1
ATOM 6897 C CA . ALA A 1 906 ? -29.609 -52.163 42.046 1.00 29.39 906 ALA A CA 1
ATOM 6898 C C . ALA A 1 906 ? -29.411 -51.636 43.484 1.00 29.39 906 ALA A C 1
ATOM 6900 O O . ALA A 1 906 ? -28.426 -51.924 44.161 1.00 29.39 906 ALA A O 1
ATOM 6901 N N . SER A 1 907 ? -30.418 -50.881 43.919 1.00 36.31 907 SER A N 1
ATOM 6902 C CA . SER A 1 907 ? -30.638 -50.226 45.214 1.00 36.31 907 SER A CA 1
ATOM 6903 C C . SER A 1 907 ? -30.628 -51.140 46.458 1.00 36.31 907 SER A C 1
ATOM 6905 O O . SER A 1 907 ? -31.068 -52.283 46.372 1.00 36.31 907 SER A O 1
ATOM 6907 N N . ALA A 1 908 ? -30.254 -50.580 47.625 1.00 28.86 908 ALA A N 1
ATOM 6908 C CA . ALA A 1 908 ? -30.730 -50.922 48.991 1.00 28.86 908 ALA A CA 1
ATOM 6909 C C . ALA A 1 908 ? -30.252 -49.828 49.997 1.00 28.86 908 ALA A C 1
ATOM 6911 O O . ALA A 1 908 ? -29.052 -49.600 50.109 1.00 28.86 908 ALA A O 1
ATOM 6912 N N . GLU A 1 909 ? -31.116 -48.923 50.489 1.00 28.50 909 GLU A N 1
ATOM 6913 C CA . GLU A 1 909 ? -31.890 -48.937 51.767 1.00 28.50 909 GLU A CA 1
ATOM 6914 C C . GLU A 1 909 ? -31.068 -48.714 53.074 1.00 28.50 909 GLU A C 1
ATOM 6916 O O . GLU A 1 909 ? -30.325 -49.592 53.493 1.00 28.50 909 GLU A O 1
ATOM 6921 N N . THR A 1 910 ? -31.051 -47.488 53.648 1.00 35.50 910 THR A N 1
ATOM 6922 C CA . THR A 1 910 ? -31.822 -46.886 54.805 1.00 35.50 910 THR A CA 1
ATOM 6923 C C . THR A 1 910 ? -31.056 -46.941 56.156 1.00 35.50 910 THR A C 1
ATOM 6925 O O . THR A 1 910 ? -30.296 -47.892 56.320 1.00 35.50 910 THR A O 1
ATOM 6928 N N . PRO A 1 911 ? -31.170 -45.977 57.125 1.00 32.97 911 PRO A N 1
ATOM 6929 C CA . PRO A 1 911 ? -32.399 -45.697 57.915 1.00 32.97 911 PRO A CA 1
ATOM 6930 C C . PRO A 1 911 ? -32.675 -44.224 58.384 1.00 32.97 911 PRO A C 1
ATOM 6932 O O . PRO A 1 911 ? -31.770 -43.434 58.637 1.00 32.97 911 PRO A O 1
ATOM 6935 N N . LEU A 1 912 ? -33.968 -43.905 58.580 1.00 35.41 912 LEU A N 1
ATOM 6936 C CA . LEU A 1 912 ? -34.581 -42.815 59.402 1.00 35.41 912 LEU A CA 1
ATOM 6937 C C . LEU A 1 912 ? -34.494 -43.146 60.921 1.00 35.41 912 LEU A C 1
ATOM 6939 O O . LEU A 1 912 ? -34.293 -44.335 61.188 1.00 35.41 912 LEU A O 1
ATOM 6943 N N . PRO A 1 913 ? -34.693 -42.242 61.937 1.00 39.25 913 PRO A N 1
ATOM 6944 C CA . PRO A 1 913 ? -35.930 -41.434 62.211 1.00 39.25 913 PRO A CA 1
ATOM 6945 C C . PRO A 1 913 ? -35.675 -40.122 63.063 1.00 39.25 913 PRO A C 1
ATOM 6947 O O . PRO A 1 913 ? -34.509 -39.734 63.114 1.00 39.25 913 PRO A O 1
ATOM 6950 N N . PRO A 1 914 ? -36.620 -39.424 63.783 1.00 40.66 914 PRO A N 1
ATOM 6951 C CA . PRO A 1 914 ? -38.085 -39.594 63.973 1.00 40.66 914 PRO A CA 1
ATOM 6952 C C . PRO A 1 914 ? -39.034 -38.334 63.968 1.00 40.66 914 PRO A C 1
ATOM 6954 O O . PRO A 1 914 ? -38.644 -37.220 64.292 1.00 40.66 914 PRO A O 1
ATOM 6957 N N . LEU A 1 915 ? -40.335 -38.642 63.758 1.00 26.69 915 LEU A N 1
ATOM 6958 C CA . LEU A 1 915 ? -41.608 -38.175 64.393 1.00 26.69 915 LEU A CA 1
ATOM 6959 C C . LEU A 1 915 ? -42.315 -36.812 64.078 1.00 26.69 915 LEU A C 1
ATOM 6961 O O . LEU A 1 915 ? -41.868 -35.729 64.430 1.00 26.69 915 LEU A O 1
ATOM 6965 N N . LEU A 1 916 ? -43.538 -36.975 63.529 1.00 33.66 916 LEU A N 1
ATOM 6966 C CA . LEU A 1 916 ? -44.756 -36.122 63.383 1.00 33.66 916 LEU A CA 1
ATOM 6967 C C . LEU A 1 916 ? -45.285 -35.536 64.730 1.00 33.66 916 LEU A C 1
ATOM 6969 O O . LEU A 1 916 ? -44.910 -36.130 65.744 1.00 33.66 916 LEU A O 1
ATOM 6973 N N . PRO A 1 917 ? -46.209 -34.517 64.828 1.00 34.78 917 PRO A N 1
ATOM 6974 C CA . PRO A 1 917 ? -47.546 -34.503 64.171 1.00 34.78 917 PRO A CA 1
ATOM 6975 C C . PRO A 1 917 ? -48.311 -33.147 63.967 1.00 34.78 917 PRO A C 1
ATOM 6977 O O . PRO A 1 917 ? -47.894 -32.081 64.401 1.00 34.78 917 PRO A O 1
ATOM 6980 N N . THR A 1 918 ? -49.529 -33.265 63.402 1.00 26.30 918 THR A N 1
ATOM 6981 C CA . THR A 1 918 ? -50.749 -32.402 63.493 1.00 26.30 918 THR A CA 1
ATOM 6982 C C . THR A 1 918 ? -51.095 -31.378 62.387 1.00 26.30 918 THR A C 1
ATOM 6984 O O . THR A 1 918 ? -50.446 -30.359 62.202 1.00 26.30 918 THR A O 1
ATOM 6987 N N . LEU A 1 919 ? -52.229 -31.645 61.716 1.00 34.88 919 LEU A N 1
ATOM 6988 C CA . LEU A 1 919 ? -53.165 -30.684 61.092 1.00 34.88 919 LEU A CA 1
ATOM 6989 C C . LEU A 1 919 ? -53.964 -29.964 62.210 1.00 34.88 919 LEU A C 1
ATOM 6991 O O . LEU A 1 919 ? -54.228 -30.619 63.224 1.00 34.88 919 LEU A O 1
ATOM 6995 N N . PRO A 1 920 ? -54.399 -28.687 62.069 1.00 32.19 920 PRO A N 1
ATOM 6996 C CA . PRO A 1 920 ? -55.665 -28.407 61.375 1.00 32.19 920 PRO A CA 1
ATOM 6997 C C . PRO A 1 920 ? -55.757 -27.045 60.641 1.00 32.19 920 PRO A C 1
ATOM 6999 O O . PRO A 1 920 ? -54.834 -26.243 60.587 1.00 32.19 920 PRO A O 1
ATOM 7002 N N . ALA A 1 921 ? -56.929 -26.855 60.039 1.00 31.17 921 ALA A N 1
ATOM 7003 C CA . ALA A 1 921 ? -57.356 -25.848 59.082 1.00 31.17 921 ALA A CA 1
ATOM 7004 C C . ALA A 1 921 ? -57.389 -24.370 59.538 1.00 31.17 921 ALA A C 1
ATOM 7006 O O . ALA A 1 921 ? -57.410 -24.042 60.720 1.00 31.17 921 ALA A O 1
ATOM 7007 N N . THR A 1 922 ? -57.610 -23.532 58.515 1.00 30.34 922 THR A N 1
ATOM 7008 C CA . THR A 1 922 ? -58.174 -22.168 58.487 1.00 30.34 922 THR A CA 1
ATOM 7009 C C . THR A 1 922 ? -57.235 -20.993 58.766 1.00 30.34 922 THR A C 1
ATOM 7011 O O . THR A 1 922 ? -56.881 -20.723 59.903 1.00 30.34 922 THR A O 1
ATOM 7014 N N . LEU A 1 923 ? -56.940 -20.217 57.712 1.00 27.25 923 LEU A N 1
ATOM 7015 C CA . LEU A 1 923 ? -57.387 -18.821 57.577 1.00 27.25 923 LEU A CA 1
ATOM 7016 C C . LEU A 1 923 ? -56.993 -18.252 56.201 1.00 27.25 923 LEU A C 1
ATOM 7018 O O . LEU A 1 923 ? -55.821 -18.125 55.873 1.00 27.25 923 LEU A O 1
ATOM 7022 N N . ALA A 1 924 ? -58.028 -17.944 55.416 1.00 36.19 924 ALA A N 1
ATOM 7023 C CA . ALA A 1 924 ? -58.114 -16.872 54.424 1.00 36.19 924 ALA A CA 1
ATOM 7024 C C . ALA A 1 924 ? -56.833 -16.492 53.650 1.00 36.19 924 ALA A C 1
ATOM 7026 O O . ALA A 1 924 ? -56.156 -15.527 53.993 1.00 36.19 924 ALA A O 1
ATOM 7027 N N . ALA A 1 925 ? -56.600 -17.148 52.513 1.00 26.61 925 ALA A N 1
ATOM 7028 C CA . ALA A 1 925 ? -55.957 -16.483 51.386 1.00 26.61 925 ALA A CA 1
ATOM 7029 C C . ALA A 1 925 ? -57.075 -16.057 50.436 1.00 26.61 925 ALA A C 1
ATOM 7031 O O . ALA A 1 925 ? -57.799 -16.890 49.890 1.00 26.61 925 ALA A O 1
ATOM 7032 N N . GLN A 1 926 ? -57.265 -14.745 50.359 1.00 28.30 926 GLN A N 1
ATOM 7033 C CA . GLN A 1 926 ? -58.151 -14.058 49.434 1.00 28.30 926 GLN A CA 1
ATOM 7034 C C . GLN A 1 926 ? -58.054 -14.715 48.057 1.00 28.30 926 GLN A C 1
ATOM 7036 O O . GLN A 1 926 ? -56.951 -14.888 47.543 1.00 28.30 926 GLN A O 1
ATOM 7041 N N . THR A 1 927 ? -59.194 -15.066 47.461 1.00 27.02 927 THR A N 1
ATOM 7042 C CA . THR A 1 927 ? -59.279 -15.249 46.014 1.00 27.02 927 THR A CA 1
ATOM 7043 C C . THR A 1 927 ? -58.630 -14.010 45.397 1.00 27.02 927 THR A C 1
ATOM 7045 O O . THR A 1 927 ? -59.185 -12.923 45.592 1.00 27.02 927 THR A O 1
ATOM 7048 N N . PRO A 1 928 ? -57.481 -14.096 44.699 1.00 33.09 928 PRO A N 1
ATOM 7049 C CA . PRO A 1 928 ? -57.094 -13.005 43.835 1.00 33.09 928 PRO A CA 1
ATOM 7050 C C . PRO A 1 928 ? -58.202 -12.986 42.795 1.00 33.09 928 PRO A C 1
ATOM 7052 O O . PRO A 1 928 ? -58.354 -13.923 42.008 1.00 33.09 928 PRO A O 1
ATOM 7055 N N . THR A 1 929 ? -59.061 -11.976 42.880 1.00 31.98 929 THR A N 1
ATOM 7056 C CA . THR A 1 929 ? -59.879 -11.531 41.762 1.00 31.98 929 THR A CA 1
ATOM 7057 C C . THR A 1 929 ? -59.020 -11.656 40.516 1.00 31.98 929 THR A C 1
ATOM 7059 O O . THR A 1 929 ? -57.977 -11.006 40.438 1.00 31.98 929 THR A O 1
ATOM 7062 N N . LEU A 1 930 ? -59.421 -12.556 39.608 1.00 33.12 930 LEU A N 1
ATOM 7063 C CA . LEU A 1 930 ? -58.843 -12.672 38.274 1.00 33.12 930 LEU A CA 1
ATOM 7064 C C . LEU A 1 930 ? -58.624 -11.244 37.763 1.00 33.12 930 LEU A C 1
ATOM 7066 O O . LEU A 1 930 ? -59.611 -10.500 37.705 1.00 33.12 930 LEU A O 1
ATOM 7070 N N . PRO A 1 931 ? -57.380 -10.827 37.454 1.00 40.72 931 PRO A N 1
ATOM 7071 C CA . PRO A 1 931 ? -57.173 -9.564 36.775 1.00 40.72 931 PRO A CA 1
ATOM 7072 C C . PRO A 1 931 ? -58.059 -9.601 35.536 1.00 40.72 931 PRO A C 1
ATOM 7074 O O . PRO A 1 931 ? -58.027 -10.582 34.786 1.00 40.72 931 PRO A O 1
ATOM 7077 N N . ALA A 1 932 ? -58.927 -8.598 35.405 1.00 42.47 932 ALA A N 1
ATOM 7078 C CA . ALA A 1 932 ? -59.823 -8.476 34.269 1.00 42.47 932 ALA A CA 1
ATOM 7079 C C . ALA A 1 932 ? -59.008 -8.694 32.990 1.00 42.47 932 ALA A C 1
ATOM 7081 O O . ALA A 1 932 ? -57.941 -8.094 32.847 1.00 42.47 932 ALA A O 1
ATOM 7082 N N . ALA A 1 933 ? -59.486 -9.583 32.110 1.00 46.81 933 ALA A N 1
ATOM 7083 C CA . ALA A 1 933 ? -58.906 -9.742 30.785 1.00 46.81 933 ALA A CA 1
ATOM 7084 C C . ALA A 1 933 ? -58.737 -8.344 30.188 1.00 46.81 933 ALA A C 1
ATOM 7086 O O . ALA A 1 933 ? -59.697 -7.562 30.182 1.00 46.81 933 ALA A O 1
ATOM 7087 N N . GLN A 1 934 ? -57.518 -8.005 29.769 1.00 54.91 934 GLN A N 1
ATOM 7088 C CA . GLN A 1 934 ? -57.319 -6.754 29.058 1.00 54.91 934 GLN A CA 1
ATOM 7089 C C . GLN A 1 934 ? -58.198 -6.808 27.804 1.00 54.91 934 GLN A C 1
ATOM 7091 O O . GLN A 1 934 ? -58.378 -7.876 27.208 1.00 54.91 934 GLN A O 1
ATOM 7096 N N . GLY A 1 935 ? -58.838 -5.680 27.474 1.00 57.47 935 GLY A N 1
ATOM 7097 C CA . GLY A 1 935 ? -59.624 -5.548 26.247 1.00 57.47 935 GLY A CA 1
ATOM 7098 C C . GLY A 1 935 ? -58.776 -5.861 25.012 1.00 57.47 935 GLY A C 1
ATOM 7099 O O . GLY A 1 935 ? -57.601 -6.203 25.126 1.00 57.47 935 GLY A O 1
ATOM 7100 N N . GLU A 1 936 ? -59.367 -5.758 23.824 1.00 63.12 936 GLU A N 1
ATOM 7101 C CA . GLU A 1 936 ? -58.653 -6.034 22.575 1.00 63.12 936 GLU A CA 1
ATOM 7102 C C . GLU A 1 936 ? -57.322 -5.267 22.537 1.00 63.12 936 GLU A C 1
ATOM 7104 O O . GLU A 1 936 ? -57.290 -4.038 22.549 1.00 63.12 936 GLU A O 1
ATOM 7109 N N . THR A 1 937 ? -56.228 -6.022 22.631 1.00 75.56 937 THR A N 1
ATOM 7110 C CA . THR A 1 937 ? -54.880 -5.491 22.802 1.00 75.56 937 THR A CA 1
ATOM 7111 C C . THR A 1 937 ? -54.181 -5.570 21.458 1.00 75.56 937 THR A C 1
ATOM 7113 O O . THR A 1 937 ? -54.149 -6.644 20.852 1.00 75.56 937 THR A O 1
ATOM 7116 N N . SER A 1 938 ? -53.664 -4.433 20.991 1.00 83.88 938 SER A N 1
ATOM 7117 C CA . SER A 1 938 ? -53.081 -4.296 19.654 1.00 83.88 938 SER A CA 1
ATOM 7118 C C . SER A 1 938 ? -51.563 -4.265 19.729 1.00 83.88 938 SER A C 1
ATOM 7120 O O . SER A 1 938 ? -50.979 -3.430 20.414 1.00 83.88 938 SER A O 1
ATOM 7122 N N . ILE A 1 939 ? -50.909 -5.138 18.978 1.00 88.06 939 ILE A N 1
ATOM 7123 C CA . ILE A 1 939 ? -49.469 -5.068 18.739 1.00 88.06 939 ILE A CA 1
ATOM 7124 C C . ILE A 1 939 ? -49.294 -4.673 17.283 1.00 88.06 939 ILE A C 1
ATOM 7126 O O . ILE A 1 939 ? -49.715 -5.400 16.388 1.00 88.06 939 ILE A O 1
ATOM 7130 N N . SER A 1 940 ? -48.725 -3.502 17.044 1.00 86.56 940 SER A N 1
ATOM 7131 C CA . SER A 1 940 ? -48.554 -2.951 15.701 1.00 86.56 940 SER A CA 1
ATOM 7132 C C . SER A 1 940 ? -47.109 -2.576 15.441 1.00 86.56 940 SER A C 1
ATOM 7134 O O . SER A 1 940 ? -46.301 -2.510 16.361 1.00 86.56 940 SER A O 1
ATOM 7136 N N . GLY A 1 941 ? -46.780 -2.316 14.191 1.00 85.44 941 GLY A N 1
ATOM 7137 C CA . GLY A 1 941 ? -45.419 -1.987 13.816 1.00 85.44 941 GLY A CA 1
ATOM 7138 C C . GLY A 1 941 ? -45.275 -1.858 12.325 1.00 85.44 941 GLY A C 1
ATOM 7139 O O . GLY A 1 941 ? -46.230 -2.107 11.584 1.00 85.44 941 GLY A O 1
ATOM 7140 N N . SER A 1 942 ? -44.083 -1.484 11.893 1.00 85.06 942 SER A N 1
ATOM 7141 C CA . SER A 1 942 ? -43.717 -1.532 10.485 1.00 85.06 942 SER A CA 1
ATOM 7142 C C . SER A 1 942 ? -42.589 -2.526 10.269 1.00 85.06 942 SER A C 1
ATOM 7144 O O . SER A 1 942 ? -41.746 -2.736 11.141 1.00 85.06 942 SER A O 1
ATOM 7146 N N . VAL A 1 943 ? -42.606 -3.165 9.106 1.00 82.69 943 VAL A N 1
ATOM 7147 C CA . VAL A 1 943 ? -41.488 -3.965 8.624 1.00 82.69 943 VAL A CA 1
ATOM 7148 C C . VAL A 1 943 ? -40.809 -3.148 7.544 1.00 82.69 943 VAL A C 1
ATOM 7150 O O . VAL A 1 943 ? -41.343 -3.034 6.449 1.00 82.69 943 VAL A O 1
ATOM 7153 N N . TRP A 1 944 ? -39.673 -2.545 7.855 1.00 78.38 944 TRP A N 1
ATOM 7154 C CA . TRP A 1 944 ? -38.933 -1.682 6.939 1.00 78.38 944 TRP A CA 1
ATOM 7155 C C . TRP A 1 944 ? -37.880 -2.466 6.178 1.00 78.38 944 TRP A C 1
ATOM 7157 O O . TRP A 1 944 ? -37.316 -3.416 6.711 1.00 78.38 944 TRP A O 1
ATOM 7167 N N . ARG A 1 945 ? -37.528 -2.025 4.975 1.00 75.75 945 ARG A N 1
ATOM 7168 C CA . ARG A 1 945 ? -36.206 -2.328 4.427 1.00 75.75 945 ARG A CA 1
ATOM 7169 C C . ARG A 1 945 ? -35.171 -1.584 5.249 1.00 75.75 945 ARG A C 1
ATOM 7171 O O . ARG A 1 945 ? -35.289 -0.381 5.466 1.00 75.75 945 ARG A O 1
ATOM 7178 N N . LEU A 1 946 ? -34.133 -2.294 5.667 1.00 69.69 946 LEU A N 1
ATOM 7179 C CA . LEU A 1 946 ? -33.016 -1.681 6.376 1.00 69.69 946 LEU A CA 1
ATOM 7180 C C . LEU A 1 946 ? -32.294 -0.612 5.528 1.00 69.69 946 LEU A C 1
ATOM 7182 O O . LEU A 1 946 ? -31.809 0.373 6.077 1.00 69.69 946 LEU A O 1
ATOM 7186 N N . PHE A 1 947 ? -32.283 -0.768 4.196 1.00 65.94 947 PHE A N 1
ATOM 7187 C CA . PHE A 1 947 ? -31.690 0.179 3.248 1.00 65.94 947 PHE A CA 1
ATOM 7188 C C . PHE A 1 947 ? -32.758 0.804 2.331 1.00 65.94 947 PHE A C 1
ATOM 7190 O O . PHE A 1 947 ? -33.374 0.086 1.532 1.00 65.94 947 PHE A O 1
ATOM 7197 N N . PRO A 1 948 ? -32.988 2.130 2.396 1.00 45.12 948 PRO A N 1
ATOM 7198 C CA . PRO A 1 948 ? -33.923 2.811 1.504 1.00 45.12 948 PRO A CA 1
ATOM 7199 C C . PRO A 1 948 ? -33.434 2.755 0.045 1.00 45.12 948 PRO A C 1
ATOM 7201 O O . PRO A 1 948 ? -32.442 3.388 -0.298 1.00 45.12 948 PRO A O 1
ATOM 7204 N N . GLY A 1 949 ? -34.138 2.020 -0.826 1.00 46.75 949 GLY A N 1
ATOM 7205 C CA . GLY A 1 949 ? -33.892 2.021 -2.281 1.00 46.75 949 GLY A CA 1
ATOM 7206 C C . GLY A 1 949 ? -33.456 0.694 -2.916 1.00 46.75 949 GLY A C 1
ATOM 7207 O O . GLY A 1 949 ? -33.370 0.633 -4.141 1.00 46.75 949 GLY A O 1
ATOM 7208 N N . SER A 1 950 ? -33.246 -0.379 -2.146 1.00 50.59 950 SER A N 1
ATOM 7209 C CA . SER A 1 950 ? -32.943 -1.710 -2.702 1.00 50.59 950 SER A CA 1
ATOM 7210 C C . SER A 1 950 ? -34.158 -2.325 -3.425 1.00 50.59 950 SER A C 1
ATOM 7212 O O . SER A 1 950 ? -35.281 -2.195 -2.931 1.00 50.59 950 SER A O 1
ATOM 7214 N N . PRO A 1 951 ? -34.010 -2.990 -4.590 1.00 43.91 951 PRO A N 1
ATOM 7215 C CA . PRO A 1 951 ? -35.132 -3.685 -5.227 1.00 43.91 951 PRO A CA 1
ATOM 7216 C C . PRO A 1 951 ? -35.652 -4.810 -4.316 1.00 43.91 951 PRO A C 1
ATOM 7218 O O . PRO A 1 951 ? -34.875 -5.454 -3.617 1.00 43.91 951 PRO A O 1
ATOM 7221 N N . ALA A 1 952 ? -36.969 -5.042 -4.303 1.00 44.84 952 ALA A N 1
ATOM 7222 C CA . ALA A 1 952 ? -37.545 -6.146 -3.537 1.00 44.84 952 ALA A CA 1
ATOM 7223 C C . ALA A 1 952 ? -37.112 -7.486 -4.158 1.00 44.84 952 ALA A C 1
ATOM 7225 O O . ALA A 1 952 ? -37.491 -7.778 -5.294 1.00 44.84 952 ALA A O 1
ATOM 7226 N N . ALA A 1 953 ? -36.346 -8.293 -3.423 1.00 39.50 953 ALA A N 1
ATOM 7227 C CA . ALA A 1 953 ? -36.219 -9.720 -3.707 1.00 39.50 953 ALA A CA 1
ATOM 7228 C C . ALA A 1 953 ? -37.606 -10.361 -3.476 1.00 39.50 953 ALA A C 1
ATOM 7230 O O . ALA A 1 953 ? -38.295 -10.012 -2.517 1.00 39.50 953 ALA A O 1
ATOM 7231 N N . GLY A 1 954 ? -38.112 -11.194 -4.391 1.00 40.62 954 GLY A N 1
ATOM 7232 C CA . GLY A 1 954 ? -39.405 -11.872 -4.171 1.00 40.62 954 GLY A CA 1
ATOM 7233 C C . GLY A 1 954 ? -39.283 -12.804 -2.960 1.00 40.62 954 GLY A C 1
ATOM 7234 O O . GLY A 1 954 ? -38.268 -13.448 -2.829 1.00 40.62 954 GLY A O 1
ATOM 7235 N N . VAL A 1 955 ? -40.212 -12.952 -2.017 1.00 47.72 955 VAL A N 1
ATOM 7236 C CA . VAL A 1 955 ? -41.640 -12.643 -1.909 1.00 47.72 955 VAL A CA 1
ATOM 7237 C C . VAL A 1 955 ? -41.807 -11.482 -0.925 1.00 47.72 955 VAL A C 1
ATOM 7239 O O . VAL A 1 955 ? -41.445 -11.615 0.232 1.00 47.72 955 VAL A O 1
ATOM 7242 N N . GLY A 1 956 ? -42.372 -10.350 -1.352 1.00 56.47 956 GLY A N 1
ATOM 7243 C CA . GLY A 1 956 ? -42.403 -9.106 -0.565 1.00 56.47 956 GLY A CA 1
ATOM 7244 C C . GLY A 1 956 ? -43.302 -9.088 0.683 1.00 56.47 956 GLY A C 1
ATOM 7245 O O . GLY A 1 956 ? -44.046 -8.119 0.843 1.00 56.47 956 GLY A O 1
ATOM 7246 N N . ALA A 1 957 ? -43.279 -10.116 1.545 1.00 66.62 957 ALA A N 1
ATOM 7247 C CA . ALA A 1 957 ? -44.011 -10.149 2.808 1.00 66.62 957 ALA A CA 1
ATOM 7248 C C . ALA A 1 957 ? -43.292 -10.907 3.949 1.00 66.62 957 ALA A C 1
ATOM 7250 O O . ALA A 1 957 ? -42.951 -12.077 3.814 1.00 66.62 957 ALA A O 1
ATOM 7251 N N . ALA A 1 958 ? -43.180 -10.264 5.113 1.00 81.31 958 ALA A N 1
ATOM 7252 C CA . ALA A 1 958 ? -42.736 -10.844 6.376 1.00 81.31 958 ALA A CA 1
ATOM 7253 C C . ALA A 1 958 ? -43.884 -11.524 7.129 1.00 81.31 958 ALA A C 1
ATOM 7255 O O . ALA A 1 958 ? -45.006 -11.010 7.185 1.00 81.31 958 ALA A O 1
ATOM 7256 N N . ARG A 1 959 ? -43.592 -12.645 7.786 1.00 88.00 959 ARG A N 1
ATOM 7257 C CA . ARG A 1 959 ? -44.507 -13.378 8.662 1.00 88.00 959 ARG A CA 1
ATOM 7258 C C . ARG A 1 959 ? -44.210 -13.051 10.125 1.00 88.00 959 ARG A C 1
ATOM 7260 O O . ARG A 1 959 ? -43.192 -13.445 10.680 1.00 88.00 959 ARG A O 1
ATOM 7267 N N . LEU A 1 960 ? -45.129 -12.333 10.761 1.00 89.69 960 LEU A N 1
ATOM 7268 C CA . LEU A 1 960 ? -45.036 -11.890 12.149 1.00 89.69 960 LEU A CA 1
ATOM 7269 C C . LEU A 1 960 ? -45.703 -12.921 13.057 1.00 89.69 960 LEU A C 1
ATOM 7271 O O . LEU A 1 960 ? -46.903 -13.184 12.932 1.00 89.69 960 LEU A O 1
ATOM 7275 N N . ILE A 1 961 ? -44.933 -13.490 13.985 1.00 91.75 961 ILE A N 1
ATOM 7276 C CA . ILE A 1 961 ? -45.387 -14.532 14.911 1.00 91.75 961 ILE A CA 1
ATOM 7277 C C . ILE A 1 961 ? -45.309 -14.014 16.339 1.00 91.75 961 ILE A C 1
ATOM 7279 O O . ILE A 1 961 ? -44.228 -13.840 16.906 1.00 91.75 961 ILE A O 1
ATOM 7283 N N . LEU A 1 962 ? -46.482 -13.810 16.937 1.00 91.56 962 LEU A N 1
ATOM 7284 C CA . LEU A 1 962 ? -46.620 -13.542 18.362 1.00 91.56 962 LEU A CA 1
ATOM 7285 C C . LEU A 1 962 ? -46.666 -14.859 19.136 1.00 91.56 962 LEU A C 1
ATOM 7287 O O . LEU A 1 962 ? -47.420 -15.763 18.797 1.00 91.56 962 LEU A O 1
ATOM 7291 N N . THR A 1 963 ? -45.924 -14.937 20.229 1.00 90.56 963 THR A N 1
ATOM 7292 C CA . THR A 1 963 ? -45.957 -16.035 21.192 1.00 90.56 963 THR A CA 1
ATOM 7293 C C . THR A 1 963 ? -46.450 -15.505 22.533 1.00 90.56 963 THR A C 1
ATOM 7295 O O . THR A 1 963 ? -45.914 -14.519 23.031 1.00 90.56 963 THR A O 1
ATOM 7298 N N . VAL A 1 964 ? -47.444 -16.162 23.137 1.00 88.31 964 VAL A N 1
ATOM 7299 C CA . VAL A 1 964 ? -47.967 -15.844 24.478 1.00 88.31 964 VAL A CA 1
ATOM 7300 C C . VAL A 1 964 ? -47.718 -17.041 25.390 1.00 88.31 964 VAL A C 1
ATOM 7302 O O . VAL A 1 964 ? -48.217 -18.134 25.135 1.00 88.31 964 VAL A O 1
ATOM 7305 N N . ASN A 1 965 ? -46.924 -16.857 26.445 1.00 87.38 965 ASN A N 1
ATOM 7306 C CA . ASN A 1 965 ? -46.488 -17.903 27.378 1.00 87.38 965 ASN A CA 1
ATOM 7307 C C . ASN A 1 965 ? -45.890 -19.141 26.676 1.00 87.38 965 ASN A C 1
ATOM 7309 O O . ASN A 1 965 ? -46.150 -20.277 27.069 1.00 87.38 965 ASN A O 1
ATOM 7313 N N . GLY A 1 966 ? -45.113 -18.922 25.611 1.00 81.44 966 GLY A N 1
ATOM 7314 C CA . GLY A 1 966 ? -44.515 -19.992 24.801 1.00 81.44 966 GLY A CA 1
ATOM 7315 C C . GLY A 1 966 ? -45.445 -20.604 23.743 1.00 81.44 966 GLY A C 1
ATOM 7316 O O . GLY A 1 966 ? -45.010 -21.491 23.016 1.00 81.44 966 GLY A O 1
ATOM 7317 N N . VAL A 1 967 ? -46.698 -20.142 23.628 1.00 83.06 967 VAL A N 1
ATOM 7318 C CA . VAL A 1 967 ? -47.668 -20.621 22.629 1.00 83.06 967 VAL A CA 1
ATOM 7319 C C . VAL A 1 967 ? -47.791 -19.635 21.469 1.00 83.06 967 VAL A C 1
ATOM 7321 O O . VAL A 1 967 ? -48.220 -18.493 21.659 1.00 83.06 967 VAL A O 1
ATOM 7324 N N . GLU A 1 968 ? -47.455 -20.091 20.264 1.00 86.56 968 GLU A N 1
ATOM 7325 C CA . GLU A 1 968 ? -47.580 -19.307 19.034 1.00 86.56 968 GLU A CA 1
ATOM 7326 C C . GLU A 1 968 ? -49.045 -18.999 18.704 1.00 86.56 968 GLU A C 1
ATOM 7328 O O . GLU A 1 968 ? -49.919 -19.868 18.733 1.00 86.56 968 GLU A O 1
ATOM 7333 N N . GLN A 1 969 ? -49.307 -17.736 18.397 1.00 87.25 969 GLN A N 1
ATOM 7334 C CA . GLN A 1 969 ? -50.567 -17.245 17.862 1.00 87.25 969 GLN A CA 1
ATOM 7335 C C . GLN A 1 969 ? -50.549 -17.339 16.330 1.00 87.25 969 GLN A C 1
ATOM 7337 O O . GLN A 1 969 ? -49.475 -17.461 15.733 1.00 87.25 969 GLN A O 1
ATOM 7342 N N . PRO A 1 970 ? -51.718 -17.274 15.664 1.00 83.31 970 PRO A N 1
ATOM 7343 C CA . PRO A 1 970 ? -51.766 -17.250 14.210 1.00 83.31 970 PRO A CA 1
ATOM 7344 C C . PRO A 1 970 ? -50.871 -16.136 13.640 1.00 83.31 970 PRO A C 1
ATOM 7346 O O . PRO A 1 970 ? -50.984 -14.989 14.080 1.00 83.31 970 PRO A O 1
ATOM 7349 N N . PRO A 1 971 ? -49.988 -16.457 12.680 1.00 85.06 971 PRO A N 1
ATOM 7350 C CA . PRO A 1 971 ? -49.104 -15.474 12.076 1.00 85.06 971 PRO A CA 1
ATOM 7351 C C . PRO A 1 971 ? -49.888 -14.430 11.279 1.00 85.06 971 PRO A C 1
ATOM 7353 O O . PRO A 1 971 ? -50.887 -14.758 10.635 1.00 85.06 971 PRO A O 1
ATOM 7356 N N . VAL A 1 972 ? -49.386 -13.198 11.250 1.00 85.50 972 VAL A N 1
ATOM 7357 C CA . VAL A 1 972 ? -49.870 -12.137 10.354 1.00 85.50 972 VAL A CA 1
ATOM 7358 C C . VAL A 1 972 ? -48.796 -11.840 9.319 1.00 85.50 972 VAL A C 1
ATOM 7360 O O . VAL A 1 972 ? -47.617 -11.796 9.648 1.00 85.50 972 VAL A O 1
ATOM 7363 N N . LEU A 1 973 ? -49.200 -11.650 8.065 1.00 80.00 973 LEU A N 1
ATOM 7364 C CA . LEU A 1 973 ? -48.292 -11.258 6.992 1.00 80.00 973 LEU A CA 1
ATOM 7365 C C . LEU A 1 973 ? -48.289 -9.733 6.851 1.00 80.00 973 LEU A C 1
ATOM 7367 O O . LEU A 1 973 ? -49.354 -9.118 6.797 1.00 80.00 973 LEU A O 1
ATOM 7371 N N . SER A 1 974 ? -47.105 -9.140 6.761 1.00 80.25 974 SER A N 1
ATOM 7372 C CA . SER A 1 974 ? -46.892 -7.731 6.424 1.00 80.25 974 SER A CA 1
ATOM 7373 C C . SER A 1 974 ? -46.101 -7.643 5.143 1.00 80.25 974 SER A C 1
ATOM 7375 O O . SER A 1 974 ? -45.128 -8.368 5.012 1.00 80.25 974 SER A O 1
ATOM 7377 N N . GLY A 1 975 ? -46.431 -6.716 4.246 1.00 76.44 975 GLY A N 1
ATOM 7378 C CA . GLY A 1 975 ? -45.486 -6.358 3.190 1.00 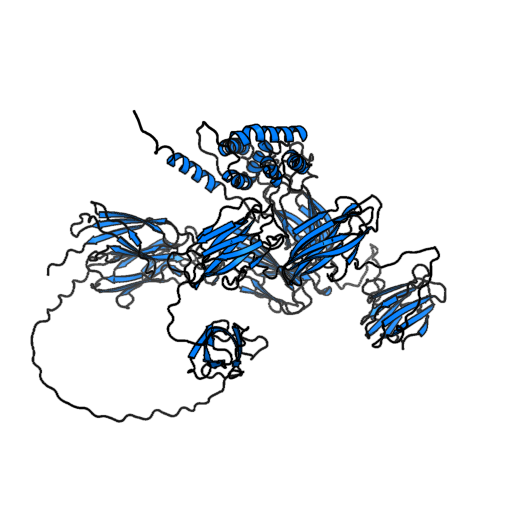76.44 975 GLY A CA 1
ATOM 7379 C C . GLY A 1 975 ? -44.178 -5.815 3.777 1.00 76.44 975 GLY A C 1
ATOM 7380 O O . GLY A 1 975 ? -44.194 -5.244 4.873 1.00 76.44 975 GLY A O 1
ATOM 7381 N N . ILE A 1 976 ? -43.070 -5.974 3.055 1.00 75.81 976 ILE A N 1
ATOM 7382 C CA . ILE A 1 976 ? -41.840 -5.221 3.331 1.00 75.81 976 ILE A CA 1
ATOM 7383 C C . ILE A 1 976 ? -42.072 -3.750 2.927 1.00 75.81 976 ILE A C 1
ATOM 7385 O O . ILE A 1 976 ? -42.693 -3.483 1.900 1.00 75.81 976 ILE A O 1
ATOM 7389 N N . ASP A 1 977 ? -41.641 -2.811 3.771 1.00 72.94 977 ASP A N 1
ATOM 7390 C CA . ASP A 1 977 ? -42.118 -1.416 3.877 1.00 72.94 977 ASP A CA 1
ATOM 7391 C C . ASP A 1 977 ? -43.618 -1.266 4.168 1.00 72.94 977 ASP A C 1
ATOM 7393 O O . ASP A 1 977 ? -44.240 -0.234 3.900 1.00 72.94 977 ASP A O 1
ATOM 7397 N N . GLY A 1 978 ? -44.223 -2.317 4.713 1.00 73.19 978 GLY A N 1
ATOM 7398 C CA . GLY A 1 978 ? -45.606 -2.341 5.157 1.00 73.19 978 GLY A CA 1
ATOM 7399 C C . GLY A 1 978 ? -45.726 -2.205 6.669 1.00 73.19 978 GLY A C 1
ATOM 7400 O O . GLY A 1 978 ? -44.754 -2.317 7.415 1.00 73.19 978 GLY A O 1
ATOM 7401 N N . SER A 1 979 ? -46.956 -2.001 7.131 1.00 80.62 979 SER A N 1
ATOM 7402 C CA . SER A 1 979 ? -47.299 -2.068 8.548 1.00 80.62 979 SER A CA 1
ATOM 7403 C C . SER A 1 979 ? -48.118 -3.311 8.866 1.00 80.62 979 SER A C 1
ATOM 7405 O O . SER A 1 979 ? -48.883 -3.810 8.037 1.00 80.62 979 SER A O 1
ATOM 7407 N N . TYR A 1 980 ? -47.977 -3.793 10.097 1.00 87.50 980 TYR A N 1
ATOM 7408 C CA . TYR A 1 980 ? -48.751 -4.904 10.629 1.00 87.50 980 TYR A CA 1
ATOM 7409 C C . TYR A 1 980 ? -49.531 -4.501 11.872 1.00 87.50 980 TYR A C 1
ATOM 7411 O O . TYR A 1 980 ? -49.198 -3.556 12.592 1.00 87.50 980 TYR A O 1
ATOM 7419 N N . SER A 1 981 ? -50.579 -5.272 12.140 1.00 85.44 981 SER A N 1
ATOM 7420 C CA . SER A 1 981 ? -51.345 -5.203 13.375 1.00 85.44 981 SER A CA 1
ATOM 7421 C C . SER A 1 981 ? -51.800 -6.607 13.761 1.00 85.44 981 SER A C 1
ATOM 7423 O O . SER A 1 981 ? -52.338 -7.351 12.941 1.00 85.44 981 SER A O 1
ATOM 7425 N N . LEU A 1 982 ? -51.543 -6.971 15.012 1.00 86.62 982 LEU A N 1
ATOM 7426 C CA . LEU A 1 982 ? -51.908 -8.230 15.644 1.00 86.62 982 LEU A CA 1
ATOM 7427 C C . LEU A 1 982 ? -52.854 -7.919 16.804 1.00 86.62 982 LEU A C 1
ATOM 7429 O O . LEU A 1 982 ? -52.506 -7.140 17.693 1.00 86.62 982 LEU A O 1
ATOM 7433 N N . SER A 1 983 ? -54.013 -8.573 16.835 1.00 81.12 983 SER A N 1
ATOM 7434 C CA . SER A 1 983 ? -54.883 -8.570 18.013 1.00 81.12 983 SER A CA 1
ATOM 7435 C C . SER A 1 983 ? -54.557 -9.775 18.890 1.00 81.12 983 SER A C 1
ATOM 7437 O O . SER A 1 983 ? -54.628 -10.917 18.436 1.00 81.12 983 SER A O 1
ATOM 7439 N N . ALA A 1 984 ? -54.250 -9.531 20.163 1.00 77.88 984 ALA A N 1
ATOM 7440 C CA . ALA A 1 984 ? -54.037 -10.569 21.169 1.00 77.88 984 ALA A CA 1
ATOM 7441 C C . ALA A 1 984 ? -55.168 -10.525 22.215 1.00 77.88 984 ALA A C 1
ATOM 7443 O O . ALA A 1 984 ? -55.033 -9.878 23.259 1.00 77.88 984 ALA A O 1
ATOM 7444 N N . PRO A 1 985 ? -56.332 -11.147 21.942 1.00 73.94 985 PRO A N 1
ATOM 7445 C CA . PRO A 1 985 ? -57.458 -11.105 22.863 1.00 73.94 985 PRO A CA 1
ATOM 7446 C C . PRO A 1 985 ? -57.183 -11.946 24.115 1.00 73.94 985 PRO A C 1
ATOM 7448 O O . PRO A 1 985 ? -56.710 -13.077 24.035 1.00 73.94 985 PRO A O 1
ATOM 7451 N N . GLY A 1 986 ? -57.555 -11.421 25.284 1.00 74.44 986 GLY A N 1
ATOM 7452 C CA . GLY A 1 986 ? -57.546 -12.191 26.531 1.00 74.44 986 GLY A CA 1
ATOM 7453 C C . GLY A 1 986 ? -56.202 -12.262 27.259 1.00 74.44 986 GLY A C 1
ATOM 7454 O O . GLY A 1 986 ? -56.066 -13.108 28.146 1.00 74.44 986 GLY A O 1
ATOM 7455 N N . LEU A 1 987 ? -55.251 -11.377 26.934 1.00 81.44 987 LEU A N 1
ATOM 7456 C CA . LEU A 1 987 ? -54.005 -11.224 27.689 1.00 81.44 987 LEU A CA 1
ATOM 7457 C C . LEU A 1 987 ? -54.284 -10.909 29.164 1.00 81.44 987 LEU A C 1
ATOM 7459 O O . LEU A 1 987 ? -55.141 -10.083 29.511 1.00 81.44 987 LEU A O 1
ATOM 7463 N N . ARG A 1 988 ? -53.549 -11.591 30.042 1.00 82.62 988 ARG A N 1
ATOM 7464 C CA . ARG A 1 988 ? -53.552 -11.365 31.485 1.00 82.62 988 ARG A CA 1
ATOM 7465 C C . ARG A 1 988 ? -52.274 -10.645 31.874 1.00 82.62 988 ARG A C 1
ATOM 7467 O O . ARG A 1 988 ? -51.196 -10.943 31.370 1.00 82.62 988 ARG A O 1
ATOM 7474 N N . VAL A 1 989 ? -52.393 -9.735 32.837 1.00 81.06 989 VAL A N 1
ATOM 7475 C CA . VAL A 1 989 ? -51.226 -9.088 33.446 1.00 81.06 989 VAL A CA 1
ATOM 7476 C C . VAL A 1 989 ? -50.270 -10.171 33.946 1.00 81.06 989 VAL A C 1
ATOM 7478 O O . VAL A 1 989 ? -50.664 -11.025 34.742 1.00 81.06 989 VAL A O 1
ATOM 7481 N N . GLY A 1 990 ? -49.028 -10.128 33.474 1.00 81.06 990 GLY A N 1
ATOM 7482 C CA . GLY A 1 990 ? -47.994 -11.102 33.798 1.00 81.06 990 GLY A CA 1
ATOM 7483 C C . GLY A 1 990 ? -47.685 -12.129 32.703 1.00 81.06 990 GLY A C 1
ATOM 7484 O O . GLY A 1 990 ? -46.654 -12.796 32.819 1.00 81.06 990 GLY A O 1
ATOM 7485 N N . ASP A 1 991 ? -48.508 -12.243 31.656 1.00 86.88 991 ASP A N 1
ATOM 7486 C CA . ASP A 1 991 ? -48.223 -13.125 30.517 1.00 86.88 991 ASP A CA 1
ATOM 7487 C C . ASP A 1 991 ? -46.906 -12.722 29.834 1.00 86.88 991 ASP A C 1
ATOM 7489 O O . ASP A 1 991 ? -46.630 -11.536 29.660 1.00 86.88 991 ASP A O 1
ATOM 7493 N N . GLN A 1 992 ? -46.083 -13.705 29.466 1.00 89.50 992 GLN A N 1
ATOM 7494 C CA . GLN A 1 992 ? -44.829 -13.505 28.736 1.00 89.50 992 GLN A CA 1
ATOM 7495 C C . GLN A 1 992 ? -45.117 -13.452 27.239 1.00 89.50 992 GLN A C 1
ATOM 7497 O O . GLN A 1 992 ? -45.660 -14.409 26.686 1.00 89.50 992 GLN A O 1
ATOM 7502 N N . LEU A 1 993 ? -44.749 -12.357 26.581 1.00 89.81 993 LEU A N 1
ATOM 7503 C CA . LEU A 1 993 ? -44.942 -12.162 25.151 1.00 89.81 993 LEU A CA 1
ATOM 7504 C C . LEU A 1 993 ? -43.598 -12.120 24.437 1.00 89.81 993 LEU A C 1
ATOM 7506 O O . LEU A 1 993 ? -42.645 -11.508 24.917 1.00 89.81 993 LEU A O 1
ATOM 7510 N N . SER A 1 994 ? -43.543 -12.745 23.267 1.00 91.62 994 SER A N 1
ATOM 7511 C CA . SER A 1 994 ? -42.434 -12.587 22.334 1.00 91.62 994 SER A CA 1
ATOM 7512 C C . SER A 1 994 ? -42.963 -12.414 20.922 1.00 91.62 994 SER A C 1
ATOM 7514 O O . SER A 1 994 ? -43.875 -13.129 20.512 1.00 91.62 994 SER A O 1
ATOM 7516 N N . LEU A 1 995 ? -42.407 -11.458 20.190 1.00 92.50 995 LEU A N 1
ATOM 7517 C CA . LEU A 1 995 ? -42.749 -11.198 18.801 1.00 92.50 995 LEU A CA 1
ATOM 7518 C C . LEU A 1 995 ? -41.497 -11.367 17.955 1.00 92.50 995 LEU A C 1
ATOM 7520 O O . LEU A 1 995 ? -40.480 -10.744 18.254 1.00 92.50 995 LEU A O 1
ATOM 7524 N N . ARG A 1 996 ? -41.587 -12.179 16.904 1.00 93.50 996 ARG A N 1
ATOM 7525 C CA . ARG A 1 996 ? -40.528 -12.344 15.904 1.00 93.50 996 ARG A CA 1
ATOM 7526 C C . ARG A 1 996 ? -41.089 -12.184 14.497 1.00 93.50 996 ARG A C 1
ATOM 7528 O O . ARG A 1 996 ? -42.275 -12.444 14.277 1.00 93.50 996 ARG A O 1
ATOM 7535 N N . ALA A 1 997 ? -40.227 -11.795 13.572 1.00 87.94 997 ALA A N 1
ATOM 7536 C CA . ALA A 1 997 ? -40.504 -11.776 12.145 1.00 87.94 997 ALA A CA 1
ATOM 7537 C C . ALA A 1 997 ? -39.681 -12.875 11.460 1.00 87.94 997 ALA A C 1
ATOM 7539 O O . ALA A 1 997 ? -38.533 -13.110 11.832 1.00 87.94 997 ALA A O 1
ATOM 7540 N N . GLU A 1 998 ? -40.280 -13.568 10.498 1.00 86.50 998 GLU A N 1
ATOM 7541 C CA . GLU A 1 998 ? -39.609 -14.563 9.660 1.00 86.50 998 GLU A CA 1
ATOM 7542 C C . GLU A 1 998 ? -40.044 -14.407 8.198 1.00 86.50 998 GLU A C 1
ATOM 7544 O O . GLU A 1 998 ? -41.139 -13.923 7.908 1.00 86.50 998 GLU A O 1
ATOM 7549 N N . GLY A 1 999 ? -39.189 -14.823 7.275 1.00 75.62 999 GLY A N 1
ATOM 7550 C CA . GLY A 1 999 ? -39.413 -14.775 5.837 1.00 75.62 999 GLY A CA 1
ATOM 7551 C C . GLY A 1 999 ? -38.523 -15.824 5.190 1.00 75.62 999 GLY A C 1
ATOM 7552 O O . GLY A 1 999 ? -37.447 -16.110 5.708 1.00 75.62 999 GLY A O 1
ATOM 7553 N N . ASP A 1 1000 ? -38.992 -16.435 4.103 1.00 65.00 1000 ASP A N 1
ATOM 7554 C CA . ASP A 1 1000 ? -38.279 -17.553 3.468 1.00 65.00 1000 ASP A CA 1
ATOM 7555 C C . ASP A 1 1000 ? -36.889 -17.133 2.963 1.00 65.00 1000 ASP A C 1
ATOM 7557 O O . ASP A 1 1000 ? -35.958 -17.938 2.955 1.00 65.00 1000 ASP A O 1
ATOM 7561 N N . GLU A 1 1001 ? -36.749 -15.857 2.596 1.00 67.31 1001 GLU A N 1
ATOM 7562 C CA . GLU A 1 1001 ? -35.523 -15.280 2.057 1.00 67.31 1001 GLU A CA 1
ATOM 7563 C C . GLU A 1 1001 ? -35.032 -14.056 2.839 1.00 67.31 1001 GLU A C 1
ATOM 7565 O O . GLU A 1 1001 ? -33.996 -13.535 2.487 1.00 67.31 1001 GLU A O 1
ATOM 7570 N N . ASP A 1 1002 ? -35.705 -13.584 3.893 1.00 72.31 1002 ASP A N 1
ATOM 7571 C CA . ASP A 1 1002 ? -35.336 -12.345 4.603 1.00 72.31 1002 ASP A CA 1
ATOM 7572 C C . ASP A 1 1002 ? -34.815 -12.628 6.021 1.00 72.31 1002 ASP A C 1
ATOM 7574 O O . ASP A 1 1002 ? -35.391 -13.432 6.761 1.00 72.31 1002 ASP A O 1
ATOM 7578 N N . GLN A 1 1003 ? -33.763 -11.914 6.439 1.00 80.88 1003 GLN A N 1
ATOM 7579 C CA . GLN A 1 1003 ? -33.408 -11.796 7.856 1.00 80.88 1003 GLN A CA 1
ATOM 7580 C C . GLN A 1 1003 ? -34.087 -10.566 8.467 1.00 80.88 1003 GLN A C 1
ATOM 7582 O O . GLN A 1 1003 ? -34.293 -9.551 7.798 1.00 80.88 1003 GLN A O 1
ATOM 7587 N N . PHE A 1 1004 ? -34.413 -10.647 9.759 1.00 81.94 1004 PHE A N 1
ATOM 7588 C CA . PHE A 1 1004 ? -35.112 -9.582 10.475 1.00 81.94 1004 PHE A CA 1
ATOM 7589 C C . PHE A 1 1004 ? -34.344 -9.110 11.697 1.00 81.94 1004 PHE A C 1
ATOM 7591 O O . PHE A 1 1004 ? -33.890 -9.910 12.520 1.00 81.94 1004 PHE A O 1
ATOM 7598 N N . GLU A 1 1005 ? -34.275 -7.789 11.843 1.00 84.06 1005 GLU A N 1
ATOM 7599 C CA . GLU A 1 1005 ? -33.675 -7.131 12.991 1.00 84.06 1005 GLU A CA 1
ATOM 7600 C C . GLU A 1 1005 ? -34.642 -6.205 13.736 1.00 84.06 1005 GLU A C 1
ATOM 7602 O O . GLU A 1 1005 ? -35.279 -5.356 13.117 1.00 84.06 1005 GLU A O 1
ATOM 7607 N N . PRO A 1 1006 ? -34.762 -6.341 15.068 1.00 86.06 1006 PRO A N 1
ATOM 7608 C CA . PRO A 1 1006 ? -34.135 -7.381 15.884 1.00 86.06 1006 PRO A CA 1
ATOM 7609 C C . PRO A 1 1006 ? -34.747 -8.759 15.582 1.00 86.06 1006 PRO A C 1
ATOM 7611 O O . PRO A 1 1006 ? -35.869 -8.852 15.096 1.00 86.06 1006 PRO A O 1
ATOM 7614 N N . SER A 1 1007 ? -34.043 -9.839 15.922 1.00 81.31 1007 SER A N 1
ATOM 7615 C CA . SER A 1 1007 ? -34.554 -11.199 15.688 1.00 81.31 1007 SER A CA 1
ATOM 7616 C C . SER A 1 1007 ? -35.823 -11.510 16.494 1.00 81.31 1007 SER A C 1
ATOM 7618 O O . SER A 1 1007 ? -36.665 -12.293 16.056 1.00 81.31 1007 SER A O 1
ATOM 7620 N N . ALA A 1 1008 ? -35.992 -10.878 17.661 1.00 88.50 1008 ALA A N 1
ATOM 7621 C CA . ALA A 1 1008 ? -37.237 -10.886 18.421 1.00 88.50 1008 ALA A CA 1
ATOM 7622 C C . ALA A 1 1008 ? -37.307 -9.740 19.446 1.00 88.50 1008 ALA A C 1
ATOM 7624 O O . ALA A 1 1008 ? -36.293 -9.307 19.996 1.00 88.50 1008 ALA A O 1
ATOM 7625 N N . TYR A 1 1009 ? -38.531 -9.338 19.789 1.00 88.94 1009 TYR A N 1
ATOM 7626 C CA . TYR A 1 1009 ? -38.853 -8.580 21.001 1.00 88.94 1009 TYR A CA 1
ATOM 7627 C C . TYR A 1 1009 ? -39.408 -9.518 22.072 1.00 88.94 1009 TYR A C 1
ATOM 7629 O O . TYR A 1 1009 ? -40.096 -10.489 21.755 1.00 88.94 1009 TYR A O 1
ATOM 7637 N N . SER A 1 1010 ? -39.127 -9.237 23.346 1.00 88.31 1010 SER A N 1
ATOM 7638 C CA . SER A 1 1010 ? -39.673 -9.995 24.480 1.00 88.31 1010 SER A CA 1
ATOM 7639 C C . SER A 1 1010 ? -40.067 -9.057 25.616 1.00 88.31 1010 SER A C 1
ATOM 7641 O O . SER A 1 1010 ? -39.251 -8.256 26.069 1.00 88.31 1010 SER A O 1
ATOM 7643 N N . TRP A 1 1011 ? -41.309 -9.164 26.089 1.00 88.69 1011 TRP A N 1
ATOM 7644 C CA . TRP A 1 1011 ? -41.847 -8.330 27.166 1.00 88.69 1011 TRP A CA 1
ATOM 7645 C C . TRP A 1 1011 ? -42.934 -9.064 27.961 1.00 88.69 1011 TRP A C 1
ATOM 7647 O O . TRP A 1 1011 ? -43.311 -10.191 27.649 1.00 88.69 1011 TRP A O 1
ATOM 7657 N N . GLN A 1 1012 ? -43.444 -8.426 29.012 1.00 87.38 1012 GLN A N 1
ATOM 7658 C CA . GLN A 1 1012 ? -44.522 -8.961 29.841 1.00 87.38 1012 GLN A CA 1
ATOM 7659 C C . GLN A 1 1012 ? -45.780 -8.098 29.694 1.00 87.38 1012 GLN A C 1
ATOM 7661 O O . GLN A 1 1012 ? -45.677 -6.876 29.608 1.00 87.38 1012 GLN A O 1
ATOM 7666 N N . ALA A 1 1013 ? -46.971 -8.701 29.687 1.00 84.69 1013 ALA A N 1
ATOM 7667 C CA . ALA A 1 1013 ? -48.225 -7.950 29.686 1.00 84.69 1013 ALA A CA 1
ATOM 7668 C C . ALA A 1 1013 ? -48.362 -7.152 30.989 1.00 84.69 1013 ALA A C 1
ATOM 7670 O O . ALA A 1 1013 ? -48.370 -7.714 32.089 1.00 84.69 1013 ALA A O 1
ATOM 7671 N N . GLU A 1 1014 ? -48.498 -5.834 30.864 1.00 84.19 1014 GLU A N 1
ATOM 7672 C CA . GLU A 1 1014 ? -48.556 -4.906 31.989 1.00 84.19 1014 GLU A CA 1
ATOM 7673 C C . GLU A 1 1014 ? -49.954 -4.326 32.172 1.00 84.19 1014 GLU A C 1
ATOM 7675 O O . GLU A 1 1014 ? -50.648 -3.992 31.210 1.00 84.19 1014 GLU A O 1
ATOM 7680 N N . ALA A 1 1015 ? -50.354 -4.130 33.429 1.00 76.50 1015 ALA A N 1
ATOM 7681 C CA . ALA A 1 1015 ? -51.616 -3.483 33.752 1.00 76.50 1015 ALA A CA 1
ATOM 7682 C C . ALA A 1 1015 ? -51.670 -2.058 33.170 1.00 76.50 1015 ALA A C 1
ATOM 7684 O O . ALA A 1 1015 ? -50.835 -1.216 33.486 1.00 76.50 1015 ALA A O 1
ATOM 7685 N N . GLY A 1 1016 ? -52.691 -1.777 32.356 1.00 71.75 1016 GLY A N 1
ATOM 7686 C CA . GLY A 1 1016 ? -52.910 -0.459 31.747 1.00 71.75 1016 GLY A CA 1
ATOM 7687 C C . GLY A 1 1016 ? -52.234 -0.240 30.389 1.00 71.75 1016 GLY A C 1
ATOM 7688 O O . GLY A 1 1016 ? -52.529 0.766 29.748 1.00 71.75 1016 GLY A O 1
ATOM 7689 N N . VAL A 1 1017 ? -51.407 -1.176 29.912 1.00 77.88 1017 VAL A N 1
ATOM 7690 C CA . VAL A 1 1017 ? -50.866 -1.146 28.545 1.00 77.88 1017 VAL A CA 1
ATOM 7691 C C . VAL A 1 1017 ? -51.772 -1.977 27.637 1.00 77.88 1017 VAL A C 1
ATOM 7693 O O . VAL A 1 1017 ? -52.037 -3.140 27.920 1.00 77.88 1017 VAL A O 1
ATOM 7696 N N . SER A 1 1018 ? -52.300 -1.352 26.584 1.00 77.31 1018 SER A N 1
ATOM 7697 C CA . SER A 1 1018 ? -53.223 -1.979 25.613 1.00 77.31 1018 SER A CA 1
ATOM 7698 C C . SER A 1 1018 ? -52.737 -1.880 24.166 1.00 77.31 1018 SER A C 1
ATOM 7700 O O . SER A 1 1018 ? -53.385 -2.398 23.255 1.00 77.31 1018 SER A O 1
ATOM 7702 N N . ALA A 1 1019 ? -51.591 -1.231 23.956 1.00 80.50 1019 ALA A N 1
ATOM 7703 C CA . ALA A 1 1019 ? -50.947 -1.131 22.664 1.00 80.50 1019 ALA A CA 1
ATOM 7704 C C . ALA A 1 1019 ? -49.427 -1.206 22.822 1.00 80.50 1019 ALA A C 1
ATOM 7706 O O . ALA A 1 1019 ? -48.870 -0.543 23.700 1.00 80.50 1019 ALA A O 1
ATOM 7707 N N . TRP A 1 1020 ? -48.779 -1.978 21.953 1.00 85.38 1020 TRP A N 1
ATOM 7708 C CA . TRP A 1 1020 ? -47.326 -1.993 21.798 1.00 85.38 1020 TRP A CA 1
ATOM 7709 C C . TRP A 1 1020 ? -46.956 -1.735 20.345 1.00 85.38 1020 TRP A C 1
ATOM 7711 O O . TRP A 1 1020 ? -47.645 -2.207 19.436 1.00 85.38 1020 TRP A O 1
ATOM 7721 N N . THR A 1 1021 ? -45.856 -1.012 20.150 1.00 85.81 1021 THR A N 1
ATOM 7722 C CA . THR A 1 1021 ? -45.308 -0.724 18.826 1.00 85.81 1021 THR A CA 1
ATOM 7723 C C . THR A 1 1021 ? -43.896 -1.270 18.729 1.00 85.81 1021 THR A C 1
ATOM 7725 O O . THR A 1 1021 ? -43.046 -0.881 19.529 1.00 85.81 1021 THR A O 1
ATOM 7728 N N . TYR A 1 1022 ? -43.659 -2.154 17.765 1.00 89.50 1022 TYR A N 1
ATOM 7729 C CA . TYR A 1 1022 ? -42.359 -2.770 17.518 1.00 89.50 1022 TYR A CA 1
ATOM 7730 C C . TYR A 1 1022 ? -42.071 -2.749 16.025 1.00 89.50 1022 TYR A C 1
ATOM 7732 O O . TYR A 1 1022 ? -42.894 -3.211 15.251 1.00 89.50 1022 TYR A O 1
ATOM 7740 N N . ASP A 1 1023 ? -40.929 -2.214 15.616 1.00 87.62 1023 ASP A N 1
ATOM 7741 C CA . ASP A 1 1023 ? -40.547 -2.206 14.206 1.00 87.62 1023 ASP A CA 1
ATOM 7742 C C . ASP A 1 1023 ? -39.549 -3.333 13.947 1.00 87.62 1023 ASP A C 1
ATOM 7744 O O . ASP A 1 1023 ? -38.687 -3.607 14.780 1.00 87.62 1023 ASP A O 1
ATOM 7748 N N . PHE A 1 1024 ? -39.663 -3.976 12.791 1.00 86.50 1024 PHE A N 1
ATOM 7749 C CA . PHE A 1 1024 ? -38.649 -4.897 12.294 1.00 86.50 1024 PHE A CA 1
ATOM 7750 C C . PHE A 1 1024 ? -38.010 -4.300 11.054 1.00 86.50 1024 PHE A C 1
ATOM 7752 O O . PHE A 1 1024 ? -38.670 -3.639 10.255 1.00 86.50 1024 PHE A O 1
ATOM 7759 N N . TYR A 1 1025 ? -36.732 -4.574 10.871 1.00 84.12 1025 TYR A N 1
ATOM 7760 C CA . TYR A 1 1025 ? -36.005 -4.219 9.673 1.00 84.12 1025 TYR A CA 1
ATOM 7761 C C . TYR A 1 1025 ? -35.671 -5.511 8.948 1.00 84.12 1025 TYR A C 1
ATOM 7763 O O . TYR A 1 1025 ? -34.891 -6.327 9.434 1.00 84.12 1025 TYR A O 1
ATOM 7771 N N . SER A 1 1026 ? -36.336 -5.704 7.817 1.00 76.19 1026 SER A N 1
ATOM 7772 C CA . SER A 1 1026 ? -36.029 -6.744 6.853 1.00 76.19 1026 SER A CA 1
ATOM 7773 C C . SER A 1 1026 ? -34.782 -6.346 6.099 1.00 76.19 1026 SER A C 1
ATOM 7775 O O . SER A 1 1026 ? -34.653 -5.213 5.614 1.00 76.19 1026 SER A O 1
ATOM 7777 N N . TYR A 1 1027 ? -33.877 -7.291 5.964 1.00 71.00 1027 TYR A N 1
ATOM 7778 C CA . TYR A 1 1027 ? -32.746 -7.140 5.087 1.00 71.00 1027 TYR A CA 1
ATOM 7779 C C . TYR A 1 1027 ? -32.484 -8.452 4.383 1.00 71.00 1027 TYR A C 1
ATOM 7781 O O . TYR A 1 1027 ? -32.511 -9.541 4.966 1.00 71.00 1027 TYR A O 1
ATOM 7789 N N . TRP A 1 1028 ? -32.168 -8.299 3.106 1.00 59.56 1028 TRP A N 1
ATOM 7790 C CA . TRP A 1 1028 ? -31.587 -9.366 2.342 1.00 59.56 1028 TRP A CA 1
ATOM 7791 C C . TRP A 1 1028 ? -30.093 -9.280 2.517 1.00 59.56 1028 TRP A C 1
ATOM 7793 O O . TRP A 1 1028 ? -29.382 -8.571 1.805 1.00 59.56 1028 TRP A O 1
ATOM 7803 N N . GLY A 1 1029 ? -29.641 -9.986 3.537 1.00 51.53 1029 GLY A N 1
ATOM 7804 C CA . GLY A 1 1029 ? -28.315 -10.509 3.503 1.00 51.53 1029 GLY A CA 1
ATOM 7805 C C . GLY A 1 1029 ? -27.408 -10.076 4.579 1.00 51.53 1029 GLY A C 1
ATOM 7806 O O . GLY A 1 1029 ? -27.668 -10.249 5.753 1.00 51.53 1029 GLY A O 1
ATOM 7807 N N . GLU A 1 1030 ? -26.289 -9.572 4.145 1.00 44.84 1030 GLU A N 1
ATOM 7808 C CA . GLU A 1 1030 ? -25.146 -9.473 4.976 1.00 44.84 1030 GLU A CA 1
ATOM 7809 C C . GLU A 1 1030 ? -24.939 -7.944 5.168 1.00 44.84 1030 GLU A C 1
ATOM 7811 O O . GLU A 1 1030 ? -24.642 -7.221 4.220 1.00 44.84 1030 GLU A O 1
ATOM 7816 N N . ILE A 1 1031 ? -25.181 -7.425 6.388 1.00 50.28 1031 ILE A N 1
ATOM 7817 C CA . ILE A 1 1031 ? -25.146 -5.992 6.747 1.00 50.28 1031 ILE A CA 1
ATOM 7818 C C . ILE A 1 1031 ? -23.815 -5.567 7.409 1.00 50.28 1031 ILE A C 1
ATOM 7820 O O . ILE A 1 1031 ? -23.628 -5.757 8.615 1.00 50.28 1031 ILE A O 1
ATOM 7824 N N . THR A 1 1032 ? -22.902 -4.904 6.701 1.00 44.84 1032 THR A N 1
ATOM 7825 C CA . THR A 1 1032 ? -21.737 -4.290 7.362 1.00 44.84 1032 THR A CA 1
ATOM 7826 C C . THR A 1 1032 ? -22.130 -3.094 8.225 1.00 44.84 1032 THR A C 1
ATOM 7828 O O . THR A 1 1032 ? -22.927 -2.243 7.832 1.00 44.84 1032 THR A O 1
ATOM 7831 N N . THR A 1 1033 ? -21.580 -2.999 9.439 1.00 46.06 1033 THR A N 1
ATOM 7832 C CA . THR A 1 1033 ? -21.644 -1.775 10.251 1.00 46.06 1033 THR A CA 1
ATOM 7833 C C . THR A 1 1033 ? -20.365 -0.970 10.102 1.00 46.06 1033 THR A C 1
ATOM 7835 O O . THR A 1 1033 ? -19.351 -1.319 10.703 1.00 46.06 1033 THR A O 1
ATOM 7838 N N . SER A 1 1034 ? -20.423 0.154 9.395 1.00 39.84 1034 SER A N 1
ATOM 7839 C CA . SER A 1 1034 ? -19.518 1.269 9.666 1.00 39.84 1034 SER A CA 1
ATOM 7840 C C . SER A 1 1034 ? -19.899 1.856 11.029 1.00 39.84 1034 SER A C 1
ATOM 7842 O O . SER A 1 1034 ? -21.030 2.312 11.189 1.00 39.84 1034 SER A O 1
ATOM 7844 N N . ALA A 1 1035 ? -19.015 1.846 12.026 1.00 38.50 1035 ALA A N 1
ATOM 7845 C CA . ALA A 1 1035 ? -19.218 2.687 13.206 1.00 38.50 1035 ALA A CA 1
ATOM 7846 C C . ALA A 1 1035 ? -18.479 4.012 12.996 1.00 38.50 1035 ALA A C 1
ATOM 7848 O O . ALA A 1 1035 ? -17.259 4.025 12.824 1.00 38.50 1035 ALA A O 1
ATOM 7849 N N . PRO A 1 1036 ? -19.207 5.128 13.079 1.00 46.59 1036 PRO A N 1
ATOM 7850 C CA . PRO A 1 1036 ? -18.993 6.039 14.191 1.00 46.59 1036 PRO A CA 1
ATOM 7851 C C . PRO A 1 1036 ? -20.210 6.057 15.128 1.00 46.59 1036 PRO A C 1
ATOM 7853 O O . PRO A 1 1036 ? -21.319 5.691 14.755 1.00 46.59 1036 PRO A O 1
ATOM 7856 N N . ASP A 1 1037 ? -19.989 6.449 16.383 1.00 50.72 1037 ASP A N 1
ATOM 7857 C CA . ASP A 1 1037 ? -21.072 6.669 17.343 1.00 50.72 1037 ASP A CA 1
ATOM 7858 C C . ASP A 1 1037 ? -21.949 7.851 16.901 1.00 50.72 1037 ASP A C 1
ATOM 7860 O O . ASP A 1 1037 ? -21.499 9.003 16.924 1.00 50.72 1037 ASP A O 1
ATOM 7864 N N . ASP A 1 1038 ? -23.219 7.582 16.605 1.00 57.16 1038 ASP A N 1
ATOM 7865 C CA . ASP A 1 1038 ? -24.177 8.585 16.143 1.00 57.16 1038 ASP A CA 1
ATOM 7866 C C . ASP A 1 1038 ? -25.030 9.172 17.280 1.00 57.16 1038 ASP A C 1
ATOM 7868 O O . ASP A 1 1038 ? -25.472 8.491 18.216 1.00 57.16 1038 ASP A O 1
ATOM 7872 N N . GLN A 1 1039 ? -25.272 10.485 17.217 1.00 69.31 1039 GLN A N 1
ATOM 7873 C CA . GLN A 1 1039 ? -26.020 11.228 18.230 1.00 69.31 1039 GLN A CA 1
ATOM 7874 C C . GLN A 1 1039 ? -27.535 11.157 17.957 1.00 69.31 1039 GLN A C 1
ATOM 7876 O O . GLN A 1 1039 ? -28.057 11.870 17.107 1.00 69.31 1039 GLN A O 1
ATOM 7881 N N . ASN A 1 1040 ? -28.256 10.335 18.721 1.00 77.75 1040 ASN A N 1
ATOM 7882 C CA . ASN A 1 1040 ? -29.701 10.124 18.602 1.00 77.75 1040 ASN A CA 1
ATOM 7883 C C . ASN A 1 1040 ? -30.473 10.972 19.613 1.00 77.75 1040 ASN A C 1
ATOM 7885 O O . ASN A 1 1040 ? -30.098 11.036 20.786 1.00 77.75 1040 ASN A O 1
ATOM 7889 N N . ARG A 1 1041 ? -31.584 11.583 19.198 1.00 86.00 1041 ARG A N 1
ATOM 7890 C CA . ARG A 1 1041 ? -32.444 12.352 20.102 1.00 86.00 1041 ARG A CA 1
ATOM 7891 C C . ARG A 1 1041 ? -33.552 11.473 20.673 1.00 86.00 1041 ARG A C 1
ATOM 7893 O O . ARG A 1 1041 ? -34.436 11.009 19.956 1.00 86.00 1041 ARG A O 1
ATOM 7900 N N . LEU A 1 1042 ? -33.546 11.304 21.990 1.00 86.44 1042 LEU A N 1
ATOM 7901 C CA . LEU A 1 1042 ? -34.646 10.693 22.727 1.00 86.44 1042 LEU A CA 1
ATOM 7902 C C . LEU A 1 1042 ? -35.416 11.778 23.461 1.00 86.44 1042 LEU A C 1
ATOM 7904 O O . LEU A 1 1042 ? -34.871 12.501 24.297 1.00 86.44 1042 LEU A O 1
ATOM 7908 N N . TYR A 1 1043 ? -36.705 11.867 23.161 1.00 88.88 1043 TYR A N 1
ATOM 7909 C CA . TYR A 1 1043 ? -37.580 12.857 23.766 1.00 88.88 1043 TYR A CA 1
ATOM 7910 C C . TYR A 1 1043 ? -38.932 12.251 24.105 1.00 88.88 1043 TYR A C 1
ATOM 7912 O O . TYR A 1 1043 ? -39.304 11.180 23.634 1.00 88.88 1043 TYR A O 1
ATOM 7920 N N . GLY A 1 1044 ? -39.693 12.933 24.944 1.00 89.38 1044 GLY A N 1
ATOM 7921 C CA . GLY A 1 1044 ? -41.040 12.504 25.271 1.00 89.38 1044 GLY A CA 1
ATOM 7922 C C . GLY A 1 1044 ? -41.517 13.085 26.578 1.00 89.38 1044 GLY A C 1
ATOM 7923 O O . GLY A 1 1044 ? -40.987 14.085 27.067 1.00 89.38 1044 GLY A O 1
ATOM 7924 N N . ARG A 1 1045 ? -42.570 12.485 27.127 1.00 91.75 1045 ARG A N 1
ATOM 7925 C CA . ARG A 1 1045 ? -43.280 13.037 28.272 1.00 91.75 1045 ARG A CA 1
ATOM 7926 C C . ARG A 1 1045 ? -43.576 11.979 29.323 1.00 91.75 1045 ARG A C 1
ATOM 7928 O O . ARG A 1 1045 ? -44.125 10.919 29.026 1.00 91.75 1045 ARG A O 1
ATOM 7935 N N . VAL A 1 1046 ? -43.267 12.312 30.571 1.00 89.88 1046 VAL A N 1
ATOM 7936 C CA . VAL A 1 1046 ? -43.689 11.568 31.755 1.00 89.88 1046 VAL A CA 1
ATOM 7937 C C . VAL A 1 1046 ? -44.901 12.267 32.362 1.00 89.88 1046 VAL A C 1
ATOM 7939 O O . VAL A 1 1046 ? -44.816 13.412 32.814 1.00 89.88 1046 VAL A O 1
ATOM 7942 N N . THR A 1 1047 ? -46.046 11.590 32.370 1.00 90.25 1047 THR A N 1
ATOM 7943 C CA . THR A 1 1047 ? -47.298 12.105 32.934 1.00 90.25 1047 THR A CA 1
ATOM 7944 C C . THR A 1 1047 ? -47.738 11.318 34.159 1.00 90.25 1047 THR A C 1
ATOM 7946 O O . THR A 1 1047 ? -47.492 10.125 34.268 1.00 90.25 1047 THR A O 1
ATOM 7949 N N . GLY A 1 1048 ? -48.413 11.972 35.098 1.00 85.50 1048 GLY A N 1
ATOM 7950 C CA . GLY A 1 1048 ? -49.066 11.330 36.228 1.00 85.50 1048 GLY A CA 1
ATOM 7951 C C . GLY A 1 1048 ? -50.333 10.595 35.790 1.00 85.50 1048 GLY A C 1
ATOM 7952 O O . GLY A 1 1048 ? -50.794 10.735 34.657 1.00 85.50 1048 GLY A O 1
ATOM 7953 N N . SER A 1 1049 ? -50.970 9.890 36.722 1.00 80.56 1049 SER A N 1
ATOM 7954 C CA . SER A 1 1049 ? -52.213 9.139 36.475 1.00 80.56 1049 SER A CA 1
ATOM 7955 C C . SER A 1 1049 ? -53.402 9.994 35.998 1.00 80.56 1049 SER A C 1
ATOM 7957 O O . SER A 1 1049 ? -54.383 9.456 35.494 1.00 80.56 1049 SER A O 1
ATOM 7959 N N . GLN A 1 1050 ? -53.322 11.324 36.135 1.00 80.50 1050 GLN A N 1
ATOM 7960 C CA . GLN A 1 1050 ? -54.311 12.296 35.647 1.00 80.50 1050 GLN A CA 1
ATOM 7961 C C . GLN A 1 1050 ? -53.881 13.018 34.351 1.00 80.50 1050 GLN A C 1
ATOM 7963 O O . GLN A 1 1050 ? -54.483 14.026 33.986 1.00 80.50 1050 GLN A O 1
ATOM 7968 N N . GLY A 1 1051 ? -52.809 12.570 33.685 1.00 78.25 1051 GLY A N 1
ATOM 7969 C CA . GLY A 1 1051 ? -52.289 13.173 32.446 1.00 78.25 1051 GLY A CA 1
ATOM 7970 C C . GLY A 1 1051 ? -51.506 14.485 32.627 1.00 78.25 1051 GLY A C 1
ATOM 7971 O O . GLY A 1 1051 ? -51.062 15.085 31.648 1.00 78.25 1051 GLY A O 1
ATOM 7972 N N . GLN A 1 1052 ? -51.319 14.938 33.870 1.00 87.38 1052 GLN A N 1
ATOM 7973 C CA . GLN A 1 1052 ? -50.483 16.096 34.219 1.00 87.38 1052 GLN A CA 1
ATOM 7974 C C . GLN A 1 1052 ? -48.995 15.727 34.106 1.00 87.38 1052 GLN A C 1
ATOM 7976 O O . GLN A 1 1052 ? -48.647 14.582 34.357 1.00 87.38 1052 GLN A O 1
ATOM 7981 N N . GLY A 1 1053 ? -48.106 16.661 33.765 1.00 88.31 1053 GLY A N 1
ATOM 7982 C CA . GLY A 1 1053 ? -46.662 16.391 33.698 1.00 88.31 1053 GLY A CA 1
ATOM 7983 C C . GLY A 1 1053 ? -46.029 16.072 35.056 1.00 88.31 1053 GLY A C 1
ATOM 7984 O O . GLY A 1 1053 ? -46.376 16.708 36.049 1.00 88.31 1053 GLY A O 1
ATOM 7985 N N . VAL A 1 1054 ? -45.096 15.118 35.108 1.00 87.94 1054 VAL A N 1
ATOM 7986 C CA . VAL A 1 1054 ? -44.301 14.806 36.311 1.00 87.94 1054 VAL A CA 1
ATOM 7987 C C . VAL A 1 1054 ? -42.922 15.433 36.164 1.00 87.94 1054 VAL A C 1
ATOM 7989 O O . VAL A 1 1054 ? -42.138 14.993 35.329 1.00 87.94 1054 VAL A O 1
ATOM 7992 N N . ALA A 1 1055 ? -42.625 16.448 36.971 1.00 89.00 1055 ALA A N 1
ATOM 7993 C CA . ALA A 1 1055 ? -41.347 17.156 36.953 1.00 89.00 1055 ALA A CA 1
ATOM 7994 C C . ALA A 1 1055 ? -40.289 16.487 37.844 1.00 89.00 1055 ALA A C 1
ATOM 7996 O O . ALA A 1 1055 ? -40.624 15.898 38.873 1.00 89.00 1055 ALA A O 1
ATOM 7997 N N . GLY A 1 1056 ? -39.009 16.655 37.505 1.00 85.00 1056 GLY A N 1
ATOM 7998 C CA . GLY A 1 1056 ? -37.894 16.281 38.380 1.00 85.00 1056 GLY A CA 1
ATOM 7999 C C . GLY A 1 1056 ? -37.479 14.806 38.346 1.00 85.00 1056 GLY A C 1
ATOM 8000 O O . GLY A 1 1056 ? -36.617 14.420 39.133 1.00 85.00 1056 GLY A O 1
ATOM 8001 N N . VAL A 1 1057 ? -38.063 13.985 37.469 1.00 89.06 1057 VAL A N 1
ATOM 8002 C CA . VAL A 1 1057 ? -37.709 12.561 37.327 1.00 89.06 1057 VAL A CA 1
ATOM 8003 C C . VAL A 1 1057 ? -36.739 12.355 36.167 1.00 89.06 1057 VAL A C 1
ATOM 8005 O O . VAL A 1 1057 ? -36.769 13.108 35.197 1.00 89.06 1057 VAL A O 1
ATOM 8008 N N . TYR A 1 1058 ? -35.874 11.345 36.258 1.00 91.12 1058 TYR A N 1
ATOM 8009 C CA . TYR A 1 1058 ? -34.962 10.981 35.171 1.00 91.12 1058 TYR A CA 1
ATOM 8010 C C . TYR A 1 1058 ? -35.478 9.760 34.418 1.00 91.12 1058 TYR A C 1
ATOM 8012 O O . TYR A 1 1058 ? -36.132 8.884 34.984 1.00 91.12 1058 TYR A O 1
ATOM 8020 N N . VAL A 1 1059 ? -35.138 9.692 33.140 1.00 91.25 1059 VAL A N 1
ATOM 8021 C CA . VAL A 1 1059 ? -35.360 8.541 32.272 1.00 91.25 1059 VAL A CA 1
ATOM 8022 C C . VAL A 1 1059 ? -34.024 7.832 32.086 1.00 91.25 1059 VAL A C 1
ATOM 8024 O O . VAL A 1 1059 ? -33.027 8.461 31.754 1.00 91.25 1059 VAL A O 1
ATOM 8027 N N . VAL A 1 1060 ? -33.978 6.533 32.341 1.00 91.62 1060 VAL A N 1
ATOM 8028 C CA . VAL A 1 1060 ? -32.787 5.695 32.213 1.00 91.62 1060 VAL A CA 1
ATOM 8029 C C . VAL A 1 1060 ? -32.795 5.011 30.852 1.00 91.62 1060 VAL A C 1
ATOM 8031 O O . VAL A 1 1060 ? -33.837 4.523 30.418 1.00 91.62 1060 VAL A O 1
ATOM 8034 N N . VAL A 1 1061 ? -31.635 4.965 30.203 1.00 91.00 1061 VAL A N 1
ATOM 8035 C CA . VAL A 1 1061 ? -31.403 4.344 28.897 1.00 91.00 1061 VAL A CA 1
ATOM 8036 C C . VAL A 1 1061 ? -30.325 3.272 29.048 1.00 91.00 1061 VAL A C 1
ATOM 8038 O O . VAL A 1 1061 ? -29.236 3.541 29.558 1.00 91.00 1061 VAL A O 1
ATOM 8041 N N . GLN A 1 1062 ? -30.632 2.058 28.599 1.00 88.88 1062 GLN A N 1
ATOM 8042 C CA . GLN A 1 1062 ? -29.730 0.911 28.575 1.00 88.88 1062 GLN A CA 1
ATOM 8043 C C . GLN A 1 1062 ? -29.517 0.444 27.137 1.00 88.88 1062 GLN A C 1
ATOM 8045 O O . GLN A 1 1062 ? -30.480 0.254 26.396 1.00 88.88 1062 GLN A O 1
ATOM 8050 N N . MET A 1 1063 ? -28.256 0.226 26.774 1.00 87.12 1063 MET A N 1
ATOM 8051 C CA . MET A 1 1063 ? -27.835 -0.253 25.458 1.00 87.12 1063 MET A CA 1
ATOM 8052 C C . MET A 1 1063 ? -27.461 -1.734 25.553 1.00 87.12 1063 MET A C 1
ATOM 8054 O O . MET A 1 1063 ? -26.554 -2.106 26.299 1.00 87.12 1063 MET A O 1
ATOM 8058 N N . GLY A 1 1064 ? -28.177 -2.588 24.829 1.00 84.31 1064 GLY A N 1
ATOM 8059 C CA . GLY A 1 1064 ? -28.029 -4.039 24.875 1.00 84.31 1064 GLY A CA 1
ATOM 8060 C C . GLY A 1 1064 ? -28.154 -4.573 26.303 1.00 84.31 1064 GLY A C 1
ATOM 8061 O O . GLY A 1 1064 ? -29.115 -4.281 27.015 1.00 84.31 1064 GLY A O 1
ATOM 8062 N N . THR A 1 1065 ? -27.150 -5.336 26.732 1.00 79.25 1065 THR A N 1
ATOM 8063 C CA . THR A 1 1065 ? -27.024 -5.859 28.103 1.00 79.25 1065 THR A CA 1
ATOM 8064 C C . THR A 1 1065 ? -26.001 -5.090 28.942 1.00 79.25 1065 THR A C 1
ATOM 8066 O O . THR A 1 1065 ? -25.567 -5.595 29.976 1.00 79.25 1065 THR A O 1
ATOM 8069 N N . SER A 1 1066 ? -25.586 -3.898 28.498 1.00 75.44 1066 SER A N 1
ATOM 8070 C CA . SER A 1 1066 ? -24.570 -3.094 29.181 1.00 75.44 1066 SER A CA 1
ATOM 8071 C C . SER A 1 1066 ? -25.025 -2.678 30.583 1.00 75.44 1066 SER A C 1
ATOM 8073 O O . SER A 1 1066 ? -26.201 -2.368 30.808 1.00 75.44 1066 SER A O 1
ATOM 8075 N N . ASP A 1 1067 ? -24.081 -2.659 31.522 1.00 75.31 1067 ASP A N 1
ATOM 8076 C CA . ASP A 1 1067 ? -24.234 -2.121 32.874 1.00 75.31 1067 ASP A CA 1
ATOM 8077 C C . ASP A 1 1067 ? -23.960 -0.604 32.942 1.00 75.31 1067 ASP A C 1
ATOM 8079 O O . ASP A 1 1067 ? -24.285 0.045 33.940 1.00 75.31 1067 ASP A O 1
ATOM 8083 N N . ALA A 1 1068 ? -23.453 -0.009 31.856 1.00 71.75 1068 ALA A N 1
ATOM 8084 C CA . ALA A 1 1068 ? -23.275 1.431 31.703 1.00 71.75 1068 ALA A CA 1
ATOM 8085 C C . ALA A 1 1068 ? -24.604 2.126 31.335 1.00 71.75 1068 ALA A C 1
ATOM 8087 O O . ALA A 1 1068 ? -24.907 2.376 30.167 1.00 71.75 1068 ALA A O 1
ATOM 8088 N N . LEU A 1 1069 ? -25.414 2.435 32.353 1.00 83.38 1069 LEU A N 1
ATOM 8089 C CA . LEU A 1 1069 ? -26.711 3.107 32.206 1.00 83.38 1069 LEU A CA 1
ATOM 8090 C C . LEU A 1 1069 ? -26.560 4.622 31.983 1.00 83.38 1069 LEU A C 1
ATOM 8092 O O . LEU A 1 1069 ? -25.875 5.303 32.749 1.00 83.38 1069 LEU A O 1
ATOM 8096 N N . GLN A 1 1070 ? -27.263 5.172 30.989 1.00 85.81 1070 GLN A N 1
ATOM 8097 C CA . GLN A 1 1070 ? -27.353 6.620 30.752 1.00 85.81 1070 GLN A CA 1
ATOM 8098 C C . GLN A 1 1070 ? -28.644 7.200 31.351 1.00 85.81 1070 GLN A C 1
ATOM 8100 O O . GLN A 1 1070 ? -29.648 6.502 31.469 1.00 85.81 1070 GLN A O 1
ATOM 8105 N N . ARG A 1 1071 ? -28.637 8.484 31.738 1.00 88.25 1071 ARG A N 1
ATOM 8106 C CA . ARG A 1 1071 ? -29.806 9.193 32.295 1.00 88.25 1071 ARG A CA 1
ATOM 8107 C C . ARG A 1 1071 ? -30.139 10.435 31.474 1.00 88.25 1071 ARG A C 1
ATOM 8109 O O . ARG A 1 1071 ? -29.262 11.251 31.213 1.00 88.25 1071 ARG A O 1
ATOM 8116 N N . LEU A 1 1072 ? -31.416 10.596 31.140 1.00 86.12 1072 LEU A N 1
ATOM 8117 C CA . LEU A 1 1072 ? -32.003 11.749 30.464 1.00 86.12 1072 LEU A CA 1
ATOM 8118 C C . LEU A 1 1072 ? -32.931 12.500 31.414 1.00 86.12 1072 LEU A C 1
ATOM 8120 O O . LEU A 1 1072 ? -33.671 11.896 32.191 1.00 86.12 1072 LEU A O 1
ATOM 8124 N N . GLY A 1 1073 ? -32.891 13.826 31.349 1.00 79.12 1073 GLY A N 1
ATOM 8125 C CA . GLY A 1 1073 ? -33.629 14.701 32.253 1.00 79.12 1073 GLY A CA 1
ATOM 8126 C C . GLY A 1 1073 ? -32.731 15.424 33.268 1.00 79.12 1073 GLY A C 1
ATOM 8127 O O . GLY A 1 1073 ? -31.525 15.545 33.049 1.00 79.12 1073 GLY A O 1
ATOM 8128 N N . PRO A 1 1074 ? -33.302 15.939 34.371 1.00 87.88 1074 PRO A N 1
ATOM 8129 C CA . PRO A 1 1074 ? -34.648 15.648 34.862 1.00 87.88 1074 PRO A CA 1
ATOM 8130 C C . PRO A 1 1074 ? -35.750 16.267 33.990 1.00 87.88 1074 PRO A C 1
ATOM 8132 O O . PRO A 1 1074 ? -35.513 17.253 33.294 1.00 87.88 1074 PRO A O 1
ATOM 8135 N N . THR A 1 1075 ? -36.955 15.697 34.036 1.00 89.62 1075 THR A N 1
ATOM 8136 C CA . THR A 1 1075 ? -38.127 16.220 33.324 1.00 89.62 1075 THR A CA 1
ATOM 8137 C C . THR A 1 1075 ? -38.498 17.635 33.772 1.00 89.62 1075 THR A C 1
ATOM 8139 O O . THR A 1 1075 ? -38.383 17.985 34.953 1.00 89.62 1075 THR A O 1
ATOM 8142 N N . ASP A 1 1076 ? -38.987 18.447 32.834 1.00 87.88 1076 ASP A N 1
ATOM 8143 C CA . ASP A 1 1076 ? -39.436 19.813 33.107 1.00 87.88 1076 ASP A CA 1
ATOM 8144 C C . ASP A 1 1076 ? -40.778 19.870 33.871 1.00 87.88 1076 ASP A C 1
ATOM 8146 O O . ASP A 1 1076 ? -41.399 18.853 34.181 1.00 87.88 1076 ASP A O 1
ATOM 8150 N N . ALA A 1 1077 ? -41.263 21.084 34.163 1.00 85.00 1077 ALA A N 1
ATOM 8151 C CA . ALA A 1 1077 ? -42.533 21.306 34.866 1.00 85.00 1077 ALA A CA 1
ATOM 8152 C C . ALA A 1 1077 ? -43.759 20.682 34.167 1.00 85.00 1077 ALA A C 1
ATOM 8154 O O . ALA A 1 1077 ? -44.774 20.422 34.811 1.00 85.00 1077 ALA A O 1
ATOM 8155 N N . ASN A 1 1078 ? -43.670 20.442 32.858 1.00 84.56 1078 ASN A N 1
ATOM 8156 C CA . ASN A 1 1078 ? -44.712 19.834 32.044 1.00 84.56 1078 ASN A CA 1
ATOM 8157 C C . ASN A 1 1078 ? -44.468 18.337 31.801 1.00 84.56 1078 ASN A C 1
ATOM 8159 O O . ASN A 1 1078 ? -45.283 17.706 31.121 1.00 84.56 1078 ASN A O 1
ATOM 8163 N N . GLY A 1 1079 ? -43.421 17.759 32.396 1.00 86.81 1079 GLY A N 1
ATOM 8164 C CA . GLY A 1 1079 ? -43.052 16.353 32.303 1.00 86.81 1079 GLY A CA 1
ATOM 8165 C C . GLY A 1 1079 ? -42.212 15.995 31.081 1.00 86.81 1079 GLY A C 1
ATOM 8166 O O . GLY A 1 1079 ? -42.034 14.807 30.828 1.00 86.81 1079 GLY A O 1
ATOM 8167 N N . PHE A 1 1080 ? -41.721 16.963 30.304 1.00 90.44 1080 PHE A N 1
ATOM 8168 C CA . PHE A 1 1080 ? -40.927 16.677 29.111 1.00 90.44 1080 PHE A CA 1
ATOM 8169 C C . PHE A 1 1080 ? -39.483 16.338 29.458 1.00 90.44 1080 PHE A C 1
ATOM 8171 O O . PHE A 1 1080 ? -38.865 17.003 30.288 1.00 90.44 1080 PHE A O 1
ATOM 8178 N N . PHE A 1 1081 ? -38.944 15.334 28.776 1.00 89.81 1081 PHE A N 1
ATOM 8179 C CA . PHE A 1 1081 ? -37.513 15.085 28.684 1.00 89.81 1081 PHE A CA 1
ATOM 8180 C C . PHE A 1 1081 ? -37.098 15.150 27.215 1.00 89.81 1081 PHE A C 1
ATOM 8182 O O . PHE A 1 1081 ? -37.865 14.790 26.323 1.00 89.81 1081 PHE A O 1
ATOM 8189 N N . ASP A 1 1082 ? -35.889 15.636 26.983 1.00 88.50 1082 ASP A N 1
ATOM 8190 C CA . ASP A 1 1082 ? -35.259 15.724 25.673 1.00 88.50 1082 ASP A CA 1
ATOM 8191 C C . ASP A 1 1082 ? -33.759 15.616 25.908 1.00 88.50 1082 ASP A C 1
ATOM 8193 O O . ASP A 1 1082 ? -33.201 16.325 26.753 1.00 88.50 1082 ASP A O 1
ATOM 8197 N N . GLY A 1 1083 ? -33.111 14.685 25.231 1.00 79.62 1083 GLY A N 1
ATOM 8198 C CA . GLY A 1 1083 ? -31.684 14.520 25.362 1.00 79.62 1083 GLY A CA 1
ATOM 8199 C C . GLY A 1 1083 ? -31.115 13.670 24.252 1.00 79.62 1083 GLY A C 1
ATOM 8200 O O . GLY A 1 1083 ? -31.787 12.836 23.649 1.00 79.62 1083 GLY A O 1
ATOM 8201 N N . TYR A 1 1084 ? -29.840 13.911 23.999 1.00 82.94 1084 TYR A N 1
ATOM 8202 C CA . TYR A 1 1084 ? -29.106 13.194 22.986 1.00 82.94 1084 TYR A CA 1
ATOM 8203 C C . TYR A 1 1084 ? -28.301 12.075 23.628 1.00 82.94 1084 TYR A C 1
ATOM 8205 O O . TYR A 1 1084 ? -27.537 12.313 24.565 1.00 82.94 1084 TYR A O 1
ATOM 8213 N N . VAL A 1 1085 ? -28.462 10.871 23.100 1.00 80.56 1085 VAL A N 1
ATOM 8214 C CA . VAL A 1 1085 ? -27.708 9.680 23.482 1.00 80.56 1085 VAL A CA 1
ATOM 8215 C C . VAL A 1 1085 ? -26.884 9.225 22.293 1.00 80.56 1085 VAL A C 1
ATOM 8217 O O . VAL A 1 1085 ? -27.344 9.265 21.155 1.00 80.56 1085 VAL A O 1
ATOM 8220 N N . ARG A 1 1086 ? -25.651 8.796 22.551 1.00 80.69 1086 ARG A N 1
ATOM 8221 C CA . ARG A 1 1086 ? -24.872 8.077 21.544 1.00 80.69 1086 ARG A CA 1
ATOM 8222 C C . ARG A 1 1086 ? -25.265 6.617 21.613 1.00 80.69 1086 ARG A C 1
ATOM 8224 O O . ARG A 1 1086 ? -25.131 6.015 22.680 1.00 80.69 1086 ARG A O 1
ATOM 8231 N N . LEU A 1 1087 ? -25.807 6.104 20.516 1.00 77.44 1087 LEU A N 1
ATOM 8232 C CA . LEU A 1 1087 ? -26.229 4.716 20.402 1.00 77.44 1087 LEU A CA 1
ATOM 8233 C C . LEU A 1 1087 ? -25.332 4.037 19.367 1.00 77.44 1087 LEU A C 1
ATOM 8235 O O . LEU A 1 1087 ? -25.229 4.548 18.255 1.00 77.44 1087 LEU A O 1
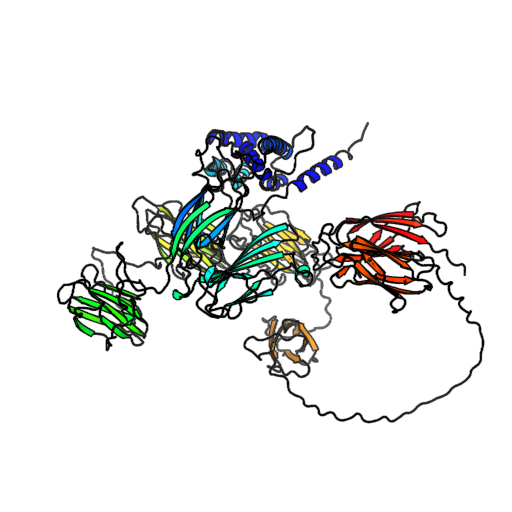ATOM 8239 N N . PRO A 1 1088 ? -24.690 2.909 19.712 1.00 76.31 1088 PRO A N 1
ATOM 8240 C CA . PRO A 1 1088 ? -24.018 2.079 18.723 1.00 76.31 1088 PRO A CA 1
ATOM 8241 C C . PRO A 1 1088 ? -25.011 1.595 17.666 1.00 76.31 1088 PRO A C 1
ATOM 8243 O O . PRO A 1 1088 ? -26.144 1.259 18.016 1.00 76.31 1088 PRO A O 1
ATOM 8246 N N . ALA A 1 1089 ? -24.585 1.495 16.408 1.00 76.06 1089 ALA A N 1
ATOM 8247 C CA . ALA A 1 1089 ? -25.400 0.879 15.366 1.00 76.06 1089 ALA A CA 1
ATOM 8248 C C . ALA A 1 1089 ? -25.839 -0.538 15.780 1.00 76.06 1089 ALA A C 1
ATOM 8250 O O . ALA A 1 1089 ? -25.108 -1.267 16.459 1.00 76.06 1089 ALA A O 1
ATOM 8251 N N . ARG A 1 1090 ? -27.050 -0.919 15.369 1.00 76.44 1090 ARG A N 1
ATOM 8252 C CA . ARG A 1 1090 ? -27.659 -2.238 15.604 1.00 76.44 1090 ARG A CA 1
ATOM 8253 C C . ARG A 1 1090 ? -27.718 -2.656 17.068 1.00 76.44 1090 ARG A C 1
ATOM 8255 O O . ARG A 1 1090 ? -27.503 -3.817 17.423 1.00 76.44 1090 ARG A O 1
ATOM 8262 N N . VAL A 1 1091 ? -28.053 -1.713 17.943 1.00 84.56 1091 VAL A N 1
ATOM 8263 C CA . VAL A 1 1091 ? -28.200 -1.973 19.376 1.00 84.56 1091 VAL A CA 1
ATOM 8264 C C . VAL A 1 1091 ? -29.667 -1.993 19.798 1.00 84.56 1091 VAL A C 1
ATOM 8266 O O . VAL A 1 1091 ? -30.477 -1.152 19.406 1.00 84.56 1091 VAL A O 1
ATOM 8269 N N . MET A 1 1092 ? -30.018 -2.945 20.663 1.00 87.19 1092 MET A N 1
ATOM 8270 C CA . MET A 1 1092 ? -31.304 -2.929 21.358 1.00 87.19 1092 MET A CA 1
ATOM 8271 C C . MET A 1 1092 ? -31.272 -1.898 22.482 1.00 87.19 1092 MET A C 1
ATOM 8273 O O . MET A 1 1092 ? -30.419 -1.977 23.363 1.00 87.19 1092 MET A O 1
ATOM 8277 N N . VAL A 1 1093 ? -32.210 -0.957 22.493 1.00 88.19 1093 VAL A N 1
ATOM 8278 C CA . VAL A 1 1093 ? -32.285 0.087 23.517 1.00 88.19 1093 VAL A CA 1
ATOM 8279 C C . VAL A 1 1093 ? -33.486 -0.157 24.412 1.00 88.19 1093 VAL A C 1
ATOM 8281 O O . VAL A 1 1093 ? -34.611 -0.303 23.939 1.00 88.19 1093 VAL A O 1
ATOM 8284 N N . THR A 1 1094 ? -33.253 -0.183 25.725 1.00 90.19 1094 THR A N 1
ATOM 8285 C CA . THR A 1 1094 ? -34.307 -0.277 26.743 1.00 90.19 1094 THR A CA 1
ATOM 8286 C C . THR A 1 1094 ? -34.363 1.013 27.556 1.00 90.19 1094 THR A C 1
ATOM 8288 O O . THR A 1 1094 ? -33.343 1.465 28.072 1.00 90.19 1094 THR A O 1
ATOM 8291 N N . VAL A 1 1095 ? -35.555 1.597 27.697 1.00 90.94 1095 VAL A N 1
ATOM 8292 C CA . VAL A 1 1095 ? -35.776 2.901 28.341 1.00 90.94 1095 VAL A CA 1
ATOM 8293 C C . VAL A 1 1095 ? -36.830 2.794 29.448 1.00 90.94 1095 VAL A C 1
ATOM 8295 O O . VAL A 1 1095 ? -37.874 2.179 29.237 1.00 90.94 1095 VAL A O 1
ATOM 8298 N N . TRP A 1 1096 ? -36.594 3.391 30.623 1.00 92.56 1096 TRP A N 1
ATOM 8299 C CA . TRP A 1 1096 ? -37.569 3.424 31.730 1.00 92.56 1096 TRP A CA 1
ATOM 8300 C C . TRP A 1 1096 ? -37.443 4.667 32.614 1.00 92.56 1096 TRP A C 1
ATOM 8302 O O . TRP A 1 1096 ? -36.397 5.303 32.659 1.00 92.56 1096 TRP A O 1
ATOM 8312 N N . VAL A 1 1097 ? -38.490 5.009 33.370 1.00 91.19 1097 VAL A N 1
ATOM 8313 C CA . VAL A 1 1097 ? -38.430 6.106 34.353 1.00 91.19 1097 VAL A CA 1
ATOM 8314 C C . VAL A 1 1097 ? -37.780 5.624 35.650 1.00 91.19 1097 VAL A C 1
ATOM 8316 O O . VAL A 1 1097 ? -38.155 4.595 36.220 1.00 91.19 1097 VAL A O 1
ATOM 8319 N N . GLU A 1 1098 ? -36.817 6.390 36.149 1.00 87.00 1098 GLU A N 1
ATOM 8320 C CA . GLU A 1 1098 ? -36.152 6.137 37.421 1.00 87.00 1098 GLU A CA 1
ATOM 8321 C C . GLU A 1 1098 ? -37.160 6.229 38.583 1.00 87.00 1098 GLU A C 1
ATOM 8323 O O . GLU A 1 1098 ? -37.792 7.263 38.799 1.00 87.00 1098 GLU A O 1
ATOM 8328 N N . GLY A 1 1099 ? -37.328 5.131 39.331 1.00 74.25 1099 GLY A N 1
ATOM 8329 C CA . GLY A 1 1099 ? -38.236 5.055 40.487 1.00 74.25 1099 GLY A CA 1
ATOM 8330 C C . GLY A 1 1099 ? -39.429 4.098 40.351 1.00 74.25 1099 GLY A C 1
ATOM 8331 O O . GLY A 1 1099 ? -40.121 3.883 41.344 1.00 74.25 1099 GLY A O 1
ATOM 8332 N N . GLY A 1 1100 ? -39.642 3.470 39.186 1.00 73.69 1100 GLY A N 1
ATOM 8333 C CA . GLY A 1 1100 ? -40.709 2.476 38.970 1.00 73.69 1100 GLY A CA 1
ATOM 8334 C C . GLY A 1 1100 ? -42.138 3.046 39.056 1.00 73.69 1100 GLY A C 1
ATOM 8335 O O . GLY A 1 1100 ? -42.340 4.221 39.344 1.00 73.69 1100 GLY A O 1
ATOM 8336 N N . GLY A 1 1101 ? -43.159 2.221 38.783 1.00 82.06 1101 GLY A N 1
ATOM 8337 C CA . GLY A 1 1101 ? -44.573 2.634 38.887 1.00 82.06 1101 GLY A CA 1
ATOM 8338 C C . GLY A 1 1101 ? -45.125 3.423 37.691 1.00 82.06 1101 GLY A C 1
ATOM 8339 O O . GLY A 1 1101 ? -46.106 4.152 37.838 1.00 82.06 1101 GLY A O 1
ATOM 8340 N N . TYR A 1 1102 ? -44.517 3.273 36.515 1.00 85.75 1102 TYR A N 1
ATOM 8341 C CA . TYR A 1 1102 ? -44.969 3.863 35.253 1.00 85.75 1102 TYR A CA 1
ATOM 8342 C C . TYR A 1 1102 ? -45.368 2.765 34.259 1.00 85.75 1102 TYR A C 1
ATOM 8344 O O . TYR A 1 1102 ? -44.875 1.644 34.358 1.00 85.75 1102 TYR A O 1
ATOM 8352 N N . ALA A 1 1103 ? -46.268 3.100 33.336 1.00 81.06 1103 ALA A N 1
ATOM 8353 C CA . ALA A 1 1103 ? -46.712 2.283 32.215 1.00 81.06 1103 ALA A CA 1
ATOM 8354 C C . ALA A 1 1103 ? -46.380 3.008 30.888 1.00 81.06 1103 ALA A C 1
ATOM 8356 O O . ALA A 1 1103 ? -46.750 4.180 30.740 1.00 81.06 1103 ALA A O 1
ATOM 8357 N N . PRO A 1 1104 ? -45.701 2.347 29.933 1.00 87.25 1104 PRO A N 1
ATOM 8358 C CA . PRO A 1 1104 ? -45.080 1.033 30.109 1.00 87.25 1104 PRO A CA 1
ATOM 8359 C C . PRO A 1 1104 ? -43.950 1.092 31.156 1.00 87.25 1104 PRO A C 1
ATOM 8361 O O . PRO A 1 1104 ? -43.342 2.140 31.364 1.00 87.25 1104 PRO A O 1
ATOM 8364 N N . SER A 1 1105 ? -43.665 -0.011 31.843 1.00 83.06 1105 SER A N 1
ATOM 8365 C CA . SER A 1 1105 ? -42.589 -0.076 32.838 1.00 83.06 1105 SER A CA 1
ATOM 8366 C C . SER A 1 1105 ? -41.218 0.008 32.174 1.00 83.06 1105 SER A C 1
ATOM 8368 O O . SER A 1 1105 ? -40.270 0.530 32.764 1.00 83.06 1105 SER A O 1
ATOM 8370 N N . ARG A 1 1106 ? -41.138 -0.463 30.923 1.00 87.06 1106 ARG A N 1
ATOM 8371 C CA . ARG A 1 1106 ? -40.003 -0.337 30.011 1.00 87.06 1106 ARG A CA 1
ATOM 8372 C C . ARG A 1 1106 ? -40.506 -0.160 28.582 1.00 87.06 1106 ARG A C 1
ATOM 8374 O O . ARG A 1 1106 ? -41.447 -0.829 28.169 1.00 87.06 1106 ARG A O 1
ATOM 8381 N N . ALA A 1 1107 ? -39.842 0.696 27.820 1.00 86.69 1107 ALA A N 1
ATOM 8382 C CA . ALA A 1 1107 ? -39.985 0.783 26.373 1.00 86.69 1107 ALA A CA 1
ATOM 8383 C C . ALA A 1 1107 ? -38.739 0.188 25.707 1.00 86.69 1107 ALA A C 1
ATOM 8385 O O . ALA A 1 1107 ? -37.632 0.358 26.221 1.00 86.69 1107 ALA A O 1
ATOM 8386 N N . GLN A 1 1108 ? -38.918 -0.506 24.585 1.00 89.25 1108 GLN A N 1
ATOM 8387 C CA . GLN A 1 1108 ? -37.823 -1.088 23.811 1.00 89.25 1108 GLN A CA 1
ATOM 8388 C C . GLN A 1 1108 ? -37.927 -0.675 22.352 1.00 89.25 1108 GLN A C 1
ATOM 8390 O O . GLN A 1 1108 ? -39.022 -0.654 21.796 1.00 89.25 1108 GLN A O 1
ATOM 8395 N N . PHE A 1 1109 ? -36.786 -0.381 21.740 1.00 87.38 1109 PHE A N 1
ATOM 8396 C CA . PHE A 1 1109 ? -36.671 -0.180 20.302 1.00 87.38 1109 PHE A CA 1
ATOM 8397 C C . PHE A 1 1109 ? -35.288 -0.629 19.831 1.00 87.38 1109 PHE A C 1
ATOM 8399 O O . PHE A 1 1109 ? -34.329 -0.648 20.604 1.00 87.38 1109 PHE A O 1
ATOM 8406 N N . PHE A 1 1110 ? -35.191 -1.007 18.561 1.00 86.50 1110 PHE A N 1
ATOM 8407 C CA . PHE A 1 1110 ? -33.915 -1.318 17.931 1.00 86.50 1110 PHE A CA 1
ATOM 8408 C C . PHE A 1 1110 ? -33.394 -0.063 17.241 1.00 86.50 1110 PHE A C 1
ATOM 8410 O O . PHE A 1 1110 ? -34.129 0.559 16.476 1.00 86.50 1110 PHE A O 1
ATOM 8417 N N . HIS A 1 1111 ? -32.156 0.330 17.530 1.00 83.31 1111 HIS A N 1
ATOM 8418 C CA . HIS A 1 1111 ? -31.485 1.372 16.767 1.00 83.31 1111 HIS A CA 1
ATOM 8419 C C . HIS A 1 1111 ? -30.737 0.706 15.618 1.00 83.31 1111 HIS A C 1
ATOM 8421 O O . HIS A 1 1111 ? -29.748 0.020 15.854 1.00 83.31 1111 HIS A O 1
ATOM 8427 N N . ALA A 1 1112 ? -31.251 0.873 14.401 1.00 70.88 1112 ALA A N 1
ATOM 8428 C CA . ALA A 1 1112 ? -30.701 0.249 13.209 1.00 70.88 1112 ALA A CA 1
ATOM 8429 C C . ALA A 1 1112 ? -29.364 0.895 12.813 1.00 70.88 1112 ALA A C 1
ATOM 8431 O O . ALA A 1 1112 ? -28.318 0.294 13.047 1.00 70.88 1112 ALA A O 1
ATOM 8432 N N . TYR A 1 1113 ? -29.393 2.112 12.258 1.00 68.06 1113 TYR A N 1
ATOM 8433 C CA . TYR A 1 1113 ? -28.202 2.759 11.691 1.00 68.06 1113 TYR A CA 1
ATOM 8434 C C . TYR A 1 1113 ? -28.251 4.286 11.692 1.00 68.06 1113 TYR A C 1
ATOM 8436 O O . TYR A 1 1113 ? -27.311 4.916 12.148 1.00 68.06 1113 TYR A O 1
ATOM 8444 N N . GLN A 1 1114 ? -29.322 4.893 11.171 1.00 63.59 1114 GLN A N 1
ATOM 8445 C CA . GLN A 1 1114 ? -29.404 6.352 11.073 1.00 63.59 1114 GLN A CA 1
ATOM 8446 C C . GLN A 1 1114 ? -29.849 6.979 12.400 1.00 63.59 1114 GLN A C 1
ATOM 8448 O O . GLN A 1 1114 ? -30.662 6.370 13.106 1.00 63.59 1114 GLN A O 1
ATOM 8453 N N . PRO A 1 1115 ? -29.386 8.203 12.730 1.00 64.69 1115 PRO A N 1
ATOM 8454 C CA . PRO A 1 1115 ? -29.931 8.968 13.839 1.00 64.69 1115 PRO A CA 1
ATOM 8455 C C . PRO A 1 1115 ? -31.440 9.127 13.671 1.00 64.69 1115 PRO A C 1
ATOM 8457 O O . PRO A 1 1115 ? -31.912 9.751 12.720 1.00 64.69 1115 PRO A O 1
ATOM 8460 N N . GLU A 1 1116 ? -32.202 8.575 14.608 1.00 67.88 1116 GLU A N 1
ATOM 8461 C CA . GLU A 1 1116 ? -33.656 8.658 14.581 1.00 67.88 1116 GLU A CA 1
ATOM 8462 C C . GLU A 1 1116 ? -34.175 9.323 15.851 1.00 67.88 1116 GLU A C 1
ATOM 8464 O O . GLU A 1 1116 ? -33.916 8.895 16.979 1.00 67.88 1116 GLU A O 1
ATOM 8469 N N . ASP A 1 1117 ? -34.971 10.368 15.650 1.00 79.00 1117 ASP A N 1
ATOM 8470 C CA . ASP A 1 1117 ? -35.715 11.039 16.705 1.00 79.00 1117 ASP A CA 1
ATOM 8471 C C . ASP A 1 1117 ? -36.810 10.092 17.225 1.00 79.00 1117 ASP A C 1
ATOM 8473 O O . ASP A 1 1117 ? -37.829 9.867 16.565 1.00 79.00 1117 ASP A O 1
ATOM 8477 N N . ARG A 1 1118 ? -36.637 9.544 18.434 1.00 82.56 1118 ARG A N 1
ATOM 8478 C CA . ARG A 1 1118 ? -37.614 8.621 19.037 1.00 82.56 1118 ARG A CA 1
ATOM 8479 C C . ARG A 1 1118 ? -38.374 9.291 20.181 1.00 82.56 1118 ARG A C 1
ATOM 8481 O O . ARG A 1 1118 ? -37.795 9.718 21.182 1.00 82.56 1118 ARG A O 1
ATOM 8488 N N . ALA A 1 1119 ? -39.699 9.336 20.029 1.00 84.56 1119 ALA A N 1
ATOM 8489 C CA . ALA A 1 1119 ? -40.626 9.818 21.046 1.00 84.56 1119 ALA A CA 1
ATOM 8490 C C . ALA A 1 1119 ? -41.058 8.676 21.985 1.00 84.56 1119 ALA A C 1
ATOM 8492 O O . ALA A 1 1119 ? -41.678 7.714 21.534 1.00 84.56 1119 ALA A O 1
ATOM 8493 N N . ILE A 1 1120 ? -40.789 8.787 23.291 1.00 88.56 1120 ILE A N 1
ATOM 8494 C CA . ILE A 1 1120 ? -41.119 7.755 24.289 1.00 88.56 1120 ILE A CA 1
ATOM 8495 C C . ILE A 1 1120 ? -41.898 8.380 25.450 1.00 88.56 1120 ILE A C 1
ATOM 8497 O O . ILE A 1 1120 ? -41.412 9.272 26.138 1.00 88.56 1120 ILE A O 1
ATOM 8501 N N . ASN A 1 1121 ? -43.119 7.905 25.698 1.00 88.38 1121 ASN A N 1
ATOM 8502 C CA . ASN A 1 1121 ? -43.989 8.460 26.736 1.00 88.38 1121 ASN A CA 1
ATOM 8503 C C . ASN A 1 1121 ? -44.246 7.452 27.856 1.00 88.38 1121 ASN A C 1
ATOM 8505 O O . ASN A 1 1121 ? -44.421 6.262 27.604 1.00 88.38 1121 ASN A O 1
ATOM 8509 N N . PHE A 1 1122 ? -44.332 7.955 29.087 1.00 89.75 1122 PHE A N 1
ATOM 8510 C CA . PHE A 1 1122 ? -44.575 7.157 30.286 1.00 89.75 1122 PHE A CA 1
ATOM 8511 C C . PHE A 1 1122 ? -45.713 7.762 31.102 1.00 89.75 1122 PHE A C 1
ATOM 8513 O O . PHE A 1 1122 ? -45.743 8.969 31.333 1.00 89.75 1122 PHE A O 1
ATOM 8520 N N . THR A 1 1123 ? -46.631 6.929 31.590 1.00 87.25 1123 THR A N 1
ATOM 8521 C CA . THR A 1 1123 ? -47.725 7.372 32.464 1.00 87.25 1123 THR A CA 1
ATOM 8522 C C . THR A 1 1123 ? -47.642 6.683 33.814 1.00 87.25 1123 THR A C 1
ATOM 8524 O O . THR A 1 1123 ? -47.591 5.462 33.888 1.00 87.25 1123 THR A O 1
ATOM 8527 N N . GLN A 1 1124 ? -47.636 7.448 34.900 1.00 85.38 1124 GLN A N 1
ATOM 8528 C CA . GLN A 1 1124 ? -47.620 6.906 36.250 1.00 85.38 1124 GLN A CA 1
ATOM 8529 C C . GLN A 1 1124 ? -48.895 6.099 36.489 1.00 85.38 1124 GLN A C 1
ATOM 8531 O O . GLN A 1 1124 ? -50.010 6.612 36.348 1.00 85.38 1124 GLN A O 1
ATOM 8536 N N . ILE A 1 1125 ? -48.730 4.839 36.878 1.00 79.38 1125 ILE A N 1
ATOM 8537 C CA . ILE A 1 1125 ? -49.855 3.977 37.215 1.00 79.38 1125 ILE A CA 1
ATOM 8538 C C . ILE A 1 1125 ? -50.443 4.519 38.524 1.00 79.38 1125 ILE A C 1
ATOM 8540 O O . ILE A 1 1125 ? -49.691 4.726 39.483 1.00 79.38 1125 ILE A O 1
ATOM 8544 N N . PRO A 1 1126 ? -51.760 4.794 38.603 1.00 67.00 1126 PRO A N 1
ATOM 8545 C CA . PRO A 1 1126 ? -52.369 5.196 39.861 1.00 67.00 1126 PRO A CA 1
ATOM 8546 C C . PRO A 1 1126 ? -52.060 4.124 40.902 1.00 67.00 1126 PRO A C 1
ATOM 8548 O O . PRO A 1 1126 ? -52.363 2.951 40.683 1.00 67.00 1126 PRO A O 1
ATOM 8551 N N . ALA A 1 1127 ? -51.433 4.525 42.012 1.00 56.47 1127 ALA A N 1
ATOM 8552 C CA . ALA A 1 1127 ? -51.204 3.631 43.134 1.00 56.47 1127 ALA A CA 1
ATOM 8553 C C . ALA A 1 1127 ? -52.553 3.003 43.488 1.00 56.47 1127 ALA A C 1
ATOM 8555 O O . ALA A 1 1127 ? -53.465 3.710 43.925 1.00 56.47 1127 ALA A O 1
ATOM 8556 N N . GLN A 1 1128 ? -52.709 1.700 43.234 1.00 47.53 1128 GLN A N 1
ATOM 8557 C CA . GLN A 1 1128 ? -53.877 0.989 43.720 1.00 47.53 1128 GLN A CA 1
ATOM 8558 C C . GLN A 1 1128 ? -53.836 1.140 45.235 1.00 47.53 1128 GLN A C 1
ATOM 8560 O O . GLN A 1 1128 ? -52.888 0.697 45.889 1.00 47.53 1128 GLN A O 1
ATOM 8565 N N . GLY A 1 1129 ? -54.811 1.880 45.765 1.00 37.62 1129 GLY A N 1
ATOM 8566 C CA . GLY A 1 1129 ? -55.019 1.978 47.196 1.00 37.62 1129 GLY A CA 1
ATOM 8567 C C . GLY A 1 1129 ? -55.027 0.566 47.762 1.00 37.62 1129 GLY A C 1
ATOM 8568 O O . GLY A 1 1129 ? -55.704 -0.309 47.221 1.00 37.62 1129 GLY A O 1
ATOM 8569 N N . LYS A 1 1130 ? -54.203 0.362 48.788 1.00 32.31 1130 LYS A N 1
ATOM 8570 C CA . LYS A 1 1130 ? -54.263 -0.821 49.641 1.00 32.31 1130 LYS A CA 1
ATOM 8571 C C . LYS A 1 1130 ? -55.685 -1.109 50.102 1.00 32.31 1130 LYS A C 1
ATOM 8573 O O . LYS A 1 1130 ? -56.406 -0.122 50.387 1.00 32.31 1130 LYS A O 1
#

pLDDT: mean 71.92, std 19.05, range [22.23, 96.75]

Solvent-accessible surface area (backbone atoms only — not comparable to full-atom values): 62896 Å² total; per-residue (Å²): 133,90,83,89,87,74,83,71,61,66,64,56,51,58,58,55,54,66,39,59,69,49,21,76,79,59,87,88,82,58,85,75,94,89,68,77,62,42,53,49,44,31,53,22,19,22,20,36,44,46,24,76,60,56,52,31,70,96,43,58,51,71,56,14,54,49,49,27,52,49,41,41,71,54,50,39,68,71,31,61,46,81,43,74,72,46,64,61,47,54,66,45,41,53,55,18,49,65,40,66,87,89,85,92,83,85,90,81,70,45,46,65,58,54,54,50,53,45,36,56,61,26,39,73,77,30,68,58,57,69,52,74,65,49,47,25,45,27,56,51,33,39,42,76,73,48,76,50,76,18,41,39,30,37,36,40,30,30,53,84,59,60,72,74,43,98,77,37,76,54,48,18,56,41,44,70,33,37,42,39,28,29,44,23,50,73,86,54,74,70,41,73,64,44,79,42,85,40,76,48,36,22,38,80,43,42,43,57,71,48,41,38,60,52,37,23,71,76,67,36,56,87,30,66,79,26,49,66,36,52,82,60,52,41,53,30,59,51,77,50,77,50,76,44,66,57,53,47,38,22,40,45,65,90,40,37,91,56,58,89,46,44,50,77,34,26,78,82,71,27,29,34,30,18,73,45,64,67,16,45,42,47,39,47,60,36,70,36,28,31,40,33,35,35,39,32,38,29,67,73,77,74,42,46,48,74,47,78,44,79,50,67,13,60,89,41,59,40,74,50,66,22,73,38,34,70,54,48,86,53,84,45,18,86,75,41,76,36,21,46,34,42,28,38,42,38,27,22,38,54,58,65,78,32,40,53,58,47,45,36,38,41,38,38,35,58,56,52,86,27,43,64,54,76,74,39,22,37,36,72,53,72,53,77,43,78,64,71,81,86,88,87,80,92,76,87,86,77,92,78,85,85,87,66,58,53,48,72,78,52,75,73,44,82,45,96,60,71,47,77,48,76,51,67,64,70,96,81,68,78,57,50,37,31,36,35,68,40,60,82,64,39,46,30,35,36,43,36,51,43,44,73,73,76,26,38,34,39,36,29,32,11,70,81,43,71,20,45,45,51,32,80,55,80,54,85,65,34,80,31,70,34,31,33,35,87,94,51,53,75,41,39,77,33,80,54,42,69,57,42,44,32,20,37,38,39,31,68,72,71,31,54,36,33,30,44,35,32,47,69,45,48,78,85,77,79,83,83,90,88,84,89,83,85,88,82,89,84,84,85,90,88,80,85,58,68,57,58,83,77,13,71,41,81,94,42,28,37,77,54,62,72,92,50,70,43,27,39,57,49,49,42,73,86,39,34,46,22,33,32,41,70,32,85,53,23,25,40,40,28,40,31,40,33,76,29,21,75,51,27,14,42,25,44,36,37,23,37,58,90,78,63,48,78,68,50,76,34,61,23,91,41,53,34,36,52,34,61,50,74,45,39,42,39,55,77,42,52,33,29,43,33,42,33,52,73,43,63,48,90,89,60,56,62,27,34,32,30,38,32,68,76,42,76,46,82,34,83,62,47,69,14,41,38,82,91,46,27,33,79,47,61,61,87,81,50,67,49,75,50,60,52,55,52,72,70,59,55,78,29,50,21,35,30,33,64,34,65,59,46,31,90,97,47,44,42,33,38,34,42,33,61,40,43,69,79,42,20,38,29,48,34,37,27,39,76,89,68,49,81,73,51,67,46,71,65,29,58,57,31,42,58,40,71,47,71,45,74,65,65,57,75,36,52,33,34,43,37,39,38,46,57,93,66,55,64,39,96,47,57,28,38,39,37,62,47,66,54,65,44,84,76,82,86,73,82,88,74,78,42,47,77,31,37,42,32,36,42,31,29,35,66,90,51,103,64,70,44,51,38,49,71,33,39,31,35,39,24,51,58,90,51,76,74,38,84,58,40,59,17,40,82,74,5,38,41,67,37,75,46,66,48,31,81,78,34,46,35,39,35,34,72,49,45,91,68,57,45,46,45,57,69,56,48,80,43,63,51,51,99,86,56,56,60,49,80,52,68,36,32,44,79,55,70,65,86,77,84,75,77,91,73,82,86,84,81,90,84,87,88,87,87,91,88,85,87,91,84,86,85,86,89,80,87,77,75,80,77,73,74,71,71,59,44,65,84,21,41,42,30,34,40,30,31,54,70,57,94,84,68,79,84,66,85,71,65,47,38,38,36,37,43,24,53,71,86,43,76,48,86,66,44,76,19,39,64,71,26,63,43,75,45,80,51,74,62,49,41,70,67,41,41,36,35,40,33,55,45,39,101,76,43,48,41,44,58,64,57,50,76,52,61,42,49,81,91,62,53,67,48,71,54,64,35,28,36,36,78,41,56,74,59,79,86,82,72,80,40,75,21,40,44,30,36,37,34,23,36,68,84,71,45,39,40,52,71,42,38,36,36,39,27,53,62,87,54,86,76,66,45,76,38,55,57,16,38,83,70,3,42,34,67,39,74,44,74,48,59,65,69,30,45,36,41,38,31,59,65,85,68,65,35,37,58,67,59,48,66,50,68,43,62,72,72,71,54,80,43,79,56,68,33,32,30,55,69,78,76,76,129